Protein AF-0000000077953496 (afdb_homodimer)

pLDDT: mean 89.76, std 16.89, range [23.62, 98.88]

InterPro domains:
  IPR000408 Regulator of chromosome condensation, RCC1 [PR00633] (37-53)
  IPR000408 Regulator of chromosome condensation, RCC1 [PR00633] (70-83)
  IPR000408 Regulator of chromosome condensation, RCC1 [PR00633] (89-105)
  IPR000408 Regulator of chromosome condensation, RCC1 [PR00633] (139-155)
  IPR000408 Regulator of chromosome condensation, RCC1 [PR00633] (178-194)
  IPR000408 Regulator of chromosome condensation, RCC1 [PR00633] (194-208)
  IPR000408 Regulator of chromosome condensation, RCC1 [PR00633] (291-309)
  IPR000408 Regulator of chromosome condensation, RCC1 [PR00633] (348-369)
  IPR000408 Regulator of chromosome condensation, RCC1 [PS00625] (93-104)
  IPR000408 Regulator of chromosome condensation, RCC1 [PS00626] (125-135)
  IPR000408 Regulator of chromosome condensation, RCC1 [PS00626] (288-298)
  IPR000408 Regulator of chromosome condensation, RCC1 [PS50012] (36-86)
  IPR000408 Regulator of chromosome condensation, RCC1 [PS50012] (87-138)
  IPR000408 Regulator of chromosome condensation, RCC1 [PS50012] (139-191)
  IPR000408 Regulator of chromosome condensation, RCC1 [PS50012] (192-247)
  IPR000408 Regulator of chromosome condensation, RCC1 [PS50012] (248-301)
  IPR000408 Regulator of chromosome condensation, RCC1 [PS50012] (302-352)
  IPR000408 Regulator of chromosome condensation, RCC1 [PS50012] (353-406)
  IPR009091 Regulator of chromosome condensation 1/beta-lactamase-inhibitor protein II [G3DSA:2.130.10.30] (21-410)
  IPR009091 Regulator of chromosome condensation 1/beta-lactamase-inhibitor protein II [SSF50985] (25-407)

Organism: NCBI:txid2873325

Secondary structure (DSSP, 8-state):
-----------------------PPP--TTS--S-BEEEEEEE-TTSTTSS-TT--EEEEEEE---SS-EEEEEE-SSEEEEEETTS-EEEEE--TTSTT-S---STTGGGS-EE----SPEEEEEE-SSEEEEEETTS-EEEEE-EEETTEEEESSBBTB-EEEEEE---SS-EEEEEE-SSEEEEEETTS-EEEEE--TTSTTS-S-THHHHTTS-EEPPPTTT--PPEEEEEE-SSEEEEEETTS-EEEEE--TTSTTS-SS-S-EEEEEE-GGG--TT--EEEEEE-SSEEEEEETTS-EEEEE--GGGTTSS-TTPPPEEEEEEPTT--SEEEEEE-SSEEEEEETTS-EEEEE--TTSTTSSSS-S-EEEEEE---GGGTTEEEEEEEE-SSEEEEEEEE----/-----------------------PPP--TTS--S-BEEEEEEE-TTSTTSS-TT--EEEEEEE---SS-EEEEEE-SSEEEEEETTS-EEEEE--TTSTT-S---STTGGGS-EE----SPEEEEEE-SSEEEEEETTS-EEEEE-EEETTEEEESSBBTB-EEEEEE---SS-EEEEEE-SSEEEEEETTS-EEEEE--TTSTTS-S-THHHHTTS-EEPPPTTT--PPEEEEEE-SSEEEEEETTS-EEEEE--TTSTTS-SS-S-EEEEEE-GGG--TT--EEEEEE-SSEEEEEETTS-EEEEE--GGGTTSS-TT---EEEEEEPTT--SEEEEEE-SSEEEEEETTS-EEEEE--TTSTTSSSS-S-EEEEEE---GGGTTEEEEEEEE-SSEEEEEEEE----

Solvent-accessible surface area (backbone atoms only — not comparable to full-atom values): 39536 Å² total; per-residue (Å²): 132,84,78,79,78,77,75,77,71,76,74,70,72,74,73,73,75,72,70,72,72,74,71,67,70,53,75,48,90,83,42,52,78,62,63,23,50,45,29,25,23,6,44,10,80,57,10,34,47,26,69,30,86,83,40,47,58,31,41,38,50,36,80,43,83,64,98,62,47,28,24,44,53,41,26,14,29,46,24,29,42,35,32,29,75,80,20,49,41,31,22,17,10,45,50,93,50,16,34,46,24,51,92,50,86,55,86,64,49,31,9,29,64,42,71,37,86,61,94,60,49,38,47,41,71,33,34,16,44,34,23,29,36,39,31,31,38,66,11,50,42,31,37,20,4,28,21,43,54,100,90,38,74,49,11,34,69,44,73,65,38,61,30,48,41,69,37,74,55,84,63,98,60,48,34,45,46,67,35,33,18,37,25,31,40,39,36,33,30,78,79,13,47,45,28,22,23,32,41,40,91,42,8,34,39,18,57,39,46,52,45,78,51,47,28,25,38,63,41,74,44,68,54,75,72,97,56,91,74,40,37,74,46,72,31,28,15,39,40,23,30,37,34,31,32,72,88,68,48,43,30,33,17,6,48,12,73,42,10,34,62,26,37,88,58,48,63,65,28,23,43,53,35,81,33,60,52,67,63,42,102,83,59,46,77,74,41,60,22,23,15,62,47,27,25,41,35,28,34,75,81,14,46,40,24,19,23,3,41,28,73,54,13,33,42,21,66,37,84,86,42,63,67,29,41,36,72,36,77,30,61,90,56,62,52,36,71,46,67,29,27,17,50,53,27,30,37,37,27,25,74,83,17,49,43,28,23,20,2,48,10,76,44,21,47,45,22,74,67,49,52,59,58,28,26,39,5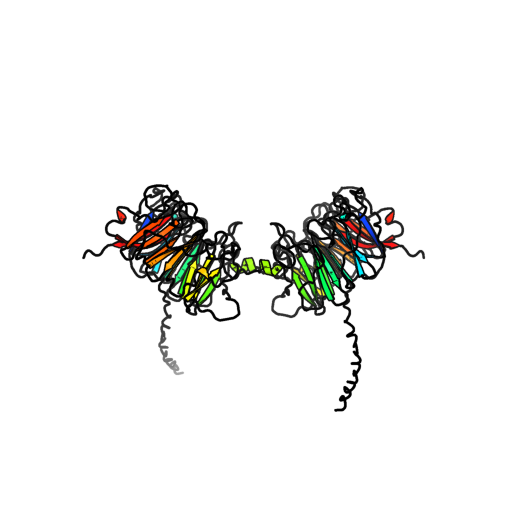9,37,73,47,51,44,77,70,53,60,69,34,28,42,74,49,64,21,28,18,64,38,27,26,29,33,30,28,32,71,55,75,79,121,131,85,78,78,76,73,76,77,74,76,74,71,72,73,73,72,74,70,70,71,73,74,73,68,70,54,73,46,90,84,43,51,78,63,63,24,48,45,30,25,24,5,44,11,80,57,10,33,48,28,68,30,86,86,40,48,58,32,38,37,50,37,79,43,82,62,98,61,48,28,25,44,53,41,27,15,30,48,25,29,42,35,32,29,75,81,20,47,42,32,22,17,11,44,50,93,50,15,34,46,24,49,90,49,85,56,84,64,50,31,9,30,64,41,72,38,88,61,94,62,49,38,48,43,73,34,33,14,44,34,23,29,36,38,31,30,39,65,12,51,44,30,37,21,3,29,22,44,53,101,88,37,73,50,10,36,69,43,71,66,37,62,30,48,41,69,37,73,56,84,61,98,60,47,34,45,46,68,36,32,18,36,24,32,40,40,36,33,29,78,81,14,46,44,30,22,23,31,42,40,89,43,8,35,39,19,56,40,41,47,53,74,52,45,25,24,38,63,40,74,44,67,54,77,72,96,56,92,72,41,37,75,46,72,33,29,14,37,40,23,31,38,35,31,32,73,88,67,47,41,31,34,17,6,49,12,73,42,11,34,62,27,37,89,59,48,62,63,29,24,45,54,34,80,35,63,51,67,63,42,102,83,60,46,76,74,40,59,21,23,15,60,48,26,26,40,35,27,34,74,81,13,46,39,24,18,22,3,41,28,71,53,12,33,43,19,64,37,86,87,42,64,67,28,42,36,73,36,78,28,61,90,56,63,52,35,71,44,65,30,28,18,50,53,27,31,38,36,26,26,73,85,16,49,44,28,21,20,4,49,10,75,44,20,48,44,22,75,66,50,52,60,58,27,28,39,59,36,74,47,53,43,77,70,52,59,69,34,28,44,75,50,64,21,28,17,64,38,26,26,28,33,29,27,32,73,57,76,79,122

Nearest PDB structures (foldseek):
  1i2m-assembly2_D  TM=5.003E-01  e=2.440E-59  Homo sapiens
  8ux1-assembly1_L  TM=5.093E-01  e=4.685E-59  Homo sapiens
  5tbk-assembly2_I  TM=5.019E-01  e=4.351E-58  Homo sapiens
  5t94-assembly1_A  TM=4.593E-01  e=5.483E-31  Saccharomyces cerevisiae S288C
  8gqe-assembly1_B  TM=4.299E-01  e=1.008E-25  Arabidopsis thaliana

Structure (mmCIF, N/CA/C/O backbone):
data_AF-0000000077953496-model_v1
#
loop_
_entity.id
_entity.type
_entity.pdbx_description
1 polymer 'Regulator of chromosome condensation 1'
#
loop_
_atom_site.group_PDB
_atom_site.id
_atom_site.type_symbol
_atom_site.label_atom_id
_atom_site.label_alt_id
_atom_site.label_comp_id
_atom_site.label_asym_id
_atom_site.label_entity_id
_atom_site.label_seq_id
_atom_site.pdbx_PDB_ins_code
_atom_site.Cartn_x
_atom_site.Cartn_y
_atom_site.Cartn_z
_atom_site.occupancy
_atom_site.B_iso_or_equiv
_atom_site.auth_seq_id
_atom_site.auth_comp_id
_atom_site.auth_asym_id
_atom_site.auth_atom_id
_atom_site.pdbx_PDB_model_num
ATOM 1 N N . MET A 1 1 ? 75.688 -25.453 26.453 1 28.84 1 MET A N 1
ATOM 2 C CA . MET A 1 1 ? 74.312 -25.469 26.969 1 28.84 1 MET A CA 1
ATOM 3 C C . MET A 1 1 ? 73.375 -26.219 26.031 1 28.84 1 MET A C 1
ATOM 5 O O . MET A 1 1 ? 73.375 -25.984 24.828 1 28.84 1 MET A O 1
ATOM 9 N N . PRO A 1 2 ? 72.938 -27.406 26.344 1 29.31 2 PRO A N 1
ATOM 10 C CA . PRO A 1 2 ? 72.25 -28.422 25.516 1 29.31 2 PRO A CA 1
ATOM 11 C C . PRO A 1 2 ? 70.875 -27.969 25.047 1 29.31 2 PRO A C 1
ATOM 13 O O . PRO A 1 2 ? 70.25 -27.141 25.688 1 29.31 2 PRO A O 1
ATOM 16 N N . GLY A 1 3 ? 70.688 -27.906 23.719 1 27.59 3 GLY A N 1
ATOM 17 C CA . GLY A 1 3 ? 69.562 -27.453 22.922 1 27.59 3 GLY A CA 1
ATOM 18 C C . GLY A 1 3 ? 68.312 -28.234 23.188 1 27.59 3 GLY A C 1
ATOM 19 O O . GLY A 1 3 ? 68.312 -29.469 23.156 1 27.59 3 GLY A O 1
ATOM 20 N N . LYS A 1 4 ? 67.438 -27.75 24.188 1 29.28 4 LYS A N 1
ATOM 21 C CA . LYS A 1 4 ? 66.25 -28.406 24.703 1 29.28 4 LYS A CA 1
ATOM 22 C C . LYS A 1 4 ? 65.375 -28.891 23.562 1 29.28 4 LYS A C 1
ATOM 24 O O . LYS A 1 4 ? 64.938 -28.094 22.719 1 29.28 4 LYS A O 1
ATOM 29 N N . LYS A 1 5 ? 65.5 -30.156 23.234 1 23.62 5 LYS A N 1
ATOM 30 C CA . LYS A 1 5 ? 64.688 -30.828 22.203 1 23.62 5 LYS A CA 1
ATOM 31 C C . LYS A 1 5 ? 63.219 -30.594 22.406 1 23.62 5 LYS A C 1
ATOM 33 O O . LYS A 1 5 ? 62.688 -30.781 23.516 1 23.62 5 LYS A O 1
ATOM 38 N N . ALA A 1 6 ? 62.625 -29.875 21.469 1 28.14 6 ALA A N 1
ATOM 39 C CA . ALA A 1 6 ? 61.25 -29.438 21.297 1 28.14 6 ALA A CA 1
ATOM 40 C C . ALA A 1 6 ? 60.281 -30.625 21.344 1 28.14 6 ALA A C 1
ATOM 42 O O . ALA A 1 6 ? 60.5 -31.625 20.672 1 28.14 6 ALA A O 1
ATOM 43 N N . ALA A 1 7 ? 59.688 -30.828 22.469 1 28.91 7 ALA A N 1
ATOM 44 C CA . ALA A 1 7 ? 58.656 -31.844 22.75 1 28.91 7 ALA A CA 1
ATOM 45 C C . ALA A 1 7 ? 57.688 -31.984 21.594 1 28.91 7 ALA A C 1
ATOM 47 O O . ALA A 1 7 ? 57.156 -31 21.094 1 28.91 7 ALA A O 1
ATOM 48 N N . LYS A 1 8 ? 57.875 -32.969 20.844 1 26.19 8 LYS A N 1
ATOM 49 C CA . LYS A 1 8 ? 57.031 -33.375 19.734 1 26.19 8 LYS A CA 1
ATOM 50 C C . LYS A 1 8 ? 55.562 -33.406 20.156 1 26.19 8 LYS A C 1
ATOM 52 O O . LYS A 1 8 ? 55.188 -34.156 21.062 1 26.19 8 LYS A O 1
ATOM 57 N N . ARG A 1 9 ? 54.969 -32.25 20.125 1 30.08 9 ARG A N 1
ATOM 58 C CA . ARG A 1 9 ? 53.531 -32.156 20.359 1 30.08 9 ARG A CA 1
ATOM 59 C C . ARG A 1 9 ? 52.781 -33.219 19.562 1 30.08 9 ARG A C 1
ATOM 61 O O . ARG A 1 9 ? 52.938 -33.344 18.344 1 30.08 9 ARG A O 1
ATOM 68 N N . HIS A 1 10 ? 52.594 -34.438 20.156 1 26.88 10 HIS A N 1
ATOM 69 C CA . HIS A 1 10 ? 51.656 -35.406 19.578 1 26.88 10 HIS A CA 1
ATOM 70 C C . HIS A 1 10 ? 50.406 -34.75 19.031 1 26.88 10 HIS A C 1
ATOM 72 O O . HIS A 1 10 ? 49.781 -33.938 19.719 1 26.88 10 HIS A O 1
ATOM 78 N N . THR A 1 11 ? 50.5 -34.406 17.766 1 29.47 11 THR A N 1
ATOM 79 C CA . THR A 1 11 ? 49.344 -34.062 16.938 1 29.47 11 THR A CA 1
ATOM 80 C C . THR A 1 11 ? 48.188 -35.031 17.156 1 29.47 11 THR A C 1
ATOM 82 O O . THR A 1 11 ? 48.312 -36.25 16.875 1 29.47 11 THR A O 1
ATOM 85 N N . ILE A 1 12 ? 47.625 -35 18.375 1 33.78 12 ILE A N 1
ATOM 86 C CA . ILE A 1 12 ? 46.344 -35.719 18.453 1 33.78 12 ILE A CA 1
ATOM 87 C C . ILE A 1 12 ? 45.531 -35.469 17.188 1 33.78 12 ILE A C 1
ATOM 89 O O . ILE A 1 12 ? 45.281 -34.312 16.844 1 33.78 12 ILE A O 1
ATOM 93 N N . GLU A 1 13 ? 45.719 -36.281 16.234 1 27.34 13 GLU A N 1
ATOM 94 C CA . GLU A 1 13 ? 44.812 -36.312 15.094 1 27.34 13 GLU A CA 1
ATOM 95 C C . GLU A 1 13 ? 43.344 -36.25 15.562 1 27.34 13 GLU A C 1
ATOM 97 O O . GLU A 1 13 ? 42.875 -37.125 16.297 1 27.34 13 GLU A O 1
ATOM 102 N N . ALA A 1 14 ? 42.875 -35.031 15.906 1 34.41 14 ALA A N 1
ATOM 103 C CA . ALA A 1 14 ? 41.438 -34.875 16.031 1 34.41 14 ALA A CA 1
ATOM 104 C C . ALA A 1 14 ? 40.719 -35.688 14.977 1 34.41 14 ALA A C 1
ATOM 106 O O . ALA A 1 14 ? 40.906 -35.469 13.773 1 34.41 14 ALA A O 1
ATOM 107 N N . THR A 1 15 ? 40.562 -36.969 15.242 1 30.69 15 THR A N 1
ATOM 108 C CA . THR A 1 15 ? 39.594 -37.688 14.43 1 30.69 15 THR A CA 1
ATOM 109 C C . THR A 1 15 ? 38.344 -36.875 14.227 1 30.69 15 THR A C 1
ATOM 111 O O . THR A 1 15 ? 37.688 -36.5 15.203 1 30.69 15 THR A O 1
ATOM 114 N N . GLU A 1 16 ? 38.344 -36 13.266 1 32.94 16 GLU A N 1
ATOM 115 C CA . GLU A 1 16 ? 37.156 -35.344 12.773 1 32.94 16 GLU A CA 1
ATOM 116 C C . GLU A 1 16 ? 36 -36.312 12.609 1 32.94 16 GLU A C 1
ATOM 118 O O . GLU A 1 16 ? 36.062 -37.188 11.742 1 32.94 16 GLU A O 1
ATOM 123 N N . ASP A 1 17 ? 35.562 -36.969 13.625 1 34.75 17 ASP A N 1
ATOM 124 C CA . ASP A 1 17 ? 34.25 -37.594 13.531 1 34.75 17 ASP A CA 1
ATOM 125 C C . ASP A 1 17 ? 33.25 -36.719 12.758 1 34.75 17 ASP A C 1
ATOM 127 O O . ASP A 1 17 ? 32.844 -35.656 13.25 1 34.75 17 ASP A O 1
ATOM 131 N N . SER A 1 18 ? 33.531 -36.531 11.492 1 34.91 18 SER A N 1
ATOM 132 C CA . SER A 1 18 ? 32.531 -36 10.555 1 34.91 18 SER A CA 1
ATOM 133 C C . SER A 1 18 ? 31.172 -36.594 10.781 1 34.91 18 SER A C 1
ATOM 135 O O . SER A 1 18 ? 30.922 -37.75 10.391 1 34.91 18 SER A O 1
ATOM 137 N N . THR A 1 19 ? 30.656 -36.75 11.953 1 36.81 19 THR A N 1
ATOM 138 C CA . THR A 1 19 ? 29.234 -37.062 12.055 1 36.81 19 THR A CA 1
ATOM 139 C C . THR A 1 19 ? 28.453 -36.375 10.93 1 36.81 19 THR A C 1
ATOM 141 O O . THR A 1 19 ? 28.406 -35.156 10.859 1 36.81 19 THR A O 1
ATOM 144 N N . ASP A 1 20 ? 28.562 -36.938 9.812 1 38.41 20 ASP A N 1
ATOM 145 C CA . ASP A 1 20 ? 27.656 -36.594 8.719 1 38.41 20 ASP A CA 1
ATOM 146 C C . ASP A 1 20 ? 26.234 -36.344 9.234 1 38.41 20 ASP A C 1
ATOM 148 O O . ASP A 1 20 ? 25.562 -37.281 9.688 1 38.41 20 ASP A O 1
ATOM 152 N N . VAL A 1 21 ? 25.875 -35.406 9.992 1 41.75 21 VAL A N 1
ATOM 153 C CA . VAL A 1 21 ? 24.5 -35 10.273 1 41.75 21 VAL A CA 1
ATOM 154 C C . VAL A 1 21 ? 23.656 -35.156 9.023 1 41.75 21 VAL A C 1
ATOM 156 O O . VAL A 1 21 ? 23.859 -34.5 8.008 1 41.75 21 VAL A O 1
ATOM 159 N N . LYS A 1 22 ? 23.297 -36.438 8.688 1 40.97 22 LYS A N 1
ATOM 160 C CA . LYS A 1 22 ? 22.359 -36.75 7.617 1 40.97 22 LYS A CA 1
ATOM 161 C C . LYS A 1 22 ? 21.297 -35.688 7.48 1 40.97 22 LYS A C 1
ATOM 163 O O . LYS A 1 22 ? 20.453 -35.531 8.367 1 40.97 22 LYS A O 1
ATOM 168 N N . LYS A 1 23 ? 21.562 -34.719 6.863 1 58.62 23 LYS A N 1
ATOM 169 C CA . LYS A 1 23 ? 20.625 -33.656 6.527 1 58.62 23 LYS A CA 1
ATOM 170 C C . LYS A 1 23 ? 19.281 -34.25 6.078 1 58.62 23 LYS A C 1
ATOM 172 O O . LYS A 1 23 ? 19.234 -35 5.117 1 58.62 23 LYS A O 1
ATOM 177 N N . LEU A 1 24 ? 18.266 -34.312 6.988 1 75.12 24 LEU A N 1
ATOM 178 C CA . LEU A 1 24 ? 16.922 -34.812 6.762 1 75.12 24 LEU A CA 1
ATOM 179 C C . LEU A 1 24 ? 16.312 -34.219 5.496 1 75.12 24 LEU A C 1
ATOM 181 O O . LEU A 1 24 ? 16.266 -33 5.352 1 75.12 24 LEU A O 1
ATOM 185 N N . LYS A 1 25 ? 15.992 -35.219 4.488 1 90.38 25 LYS A N 1
ATOM 186 C CA . LYS A 1 25 ? 15.422 -34.812 3.195 1 90.38 25 LYS A CA 1
ATOM 187 C C . LYS A 1 25 ? 13.93 -34.531 3.312 1 90.38 25 LYS A C 1
ATOM 189 O O . LYS A 1 25 ? 13.219 -35.219 4.055 1 90.38 25 LYS A O 1
ATOM 194 N N . VAL A 1 26 ? 13.523 -33.469 2.695 1 93.5 26 VAL A N 1
ATOM 195 C CA . VAL A 1 26 ? 12.102 -33.125 2.691 1 93.5 26 VAL A CA 1
ATOM 196 C C . VAL A 1 26 ? 11.406 -33.875 1.564 1 93.5 26 VAL A C 1
ATOM 198 O O . VAL A 1 26 ? 12.039 -34.281 0.585 1 93.5 26 VAL A O 1
ATOM 201 N N . SER A 1 27 ? 10.125 -34.125 1.756 1 94.94 27 SER A N 1
ATOM 202 C CA . SER A 1 27 ? 9.328 -34.844 0.753 1 94.94 27 SER A CA 1
ATOM 203 C C . SER A 1 27 ? 7.918 -34.281 0.663 1 94.94 27 SER A C 1
ATOM 205 O O . SER A 1 27 ? 7.363 -33.812 1.664 1 94.94 27 SER A O 1
ATOM 207 N N . HIS A 1 28 ? 7.406 -34.25 -0.449 1 94.88 28 HIS A N 1
ATOM 208 C CA . HIS A 1 28 ? 6.047 -33.812 -0.776 1 94.88 28 HIS A CA 1
ATOM 209 C C . HIS A 1 28 ? 5.578 -34.469 -2.084 1 94.88 28 HIS A C 1
ATOM 211 O O . HIS A 1 28 ? 6.391 -34.719 -2.973 1 94.88 28 HIS A O 1
ATOM 217 N N . SER A 1 29 ?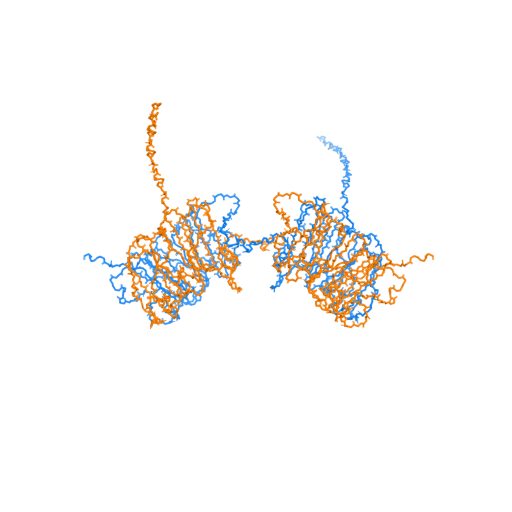 4.312 -34.656 -2.242 1 94.19 29 SER A N 1
ATOM 218 C CA . SER A 1 29 ? 3.775 -35.312 -3.426 1 94.19 29 SER A CA 1
ATOM 219 C C . SER A 1 29 ? 3.994 -34.5 -4.68 1 94.19 29 SER A C 1
ATOM 221 O O . SER A 1 29 ? 3.943 -35 -5.797 1 94.19 29 SER A O 1
ATOM 223 N N . SER A 1 30 ? 4.25 -33.188 -4.52 1 94.12 30 SER A N 1
ATOM 224 C CA . SER A 1 30 ? 4.43 -32.312 -5.656 1 94.12 30 SER A CA 1
ATOM 225 C C . SER A 1 30 ? 5.84 -32.406 -6.23 1 94.12 30 SER A C 1
ATOM 227 O O . SER A 1 30 ? 6.137 -31.844 -7.277 1 94.12 30 SER A O 1
ATOM 229 N N . HIS A 1 31 ? 6.707 -33.188 -5.59 1 95.5 31 HIS A N 1
ATOM 230 C CA . HIS A 1 31 ? 8.062 -33.344 -6.105 1 95.5 31 HIS A CA 1
ATOM 231 C C . HIS A 1 31 ? 8.086 -34.344 -7.262 1 95.5 31 HIS A C 1
ATOM 233 O O . HIS A 1 31 ? 7.652 -35.5 -7.113 1 95.5 31 HIS A O 1
ATOM 239 N N . GLY A 1 32 ? 8.562 -33.875 -8.375 1 92.5 32 GLY A N 1
ATOM 240 C CA . GLY A 1 32 ? 8.609 -34.75 -9.547 1 92.5 32 GLY A CA 1
ATOM 241 C C . GLY A 1 32 ? 9.547 -35.938 -9.375 1 92.5 32 GLY A C 1
ATOM 242 O O . GLY A 1 32 ? 10.664 -35.781 -8.875 1 92.5 32 GLY A O 1
ATOM 243 N N . GLN A 1 33 ? 9.047 -37.094 -9.805 1 90.12 33 GLN A N 1
ATOM 244 C CA . GLN A 1 33 ? 9.852 -38.312 -9.648 1 90.12 33 GLN A CA 1
ATOM 245 C C . GLN A 1 33 ? 10.07 -39 -10.992 1 90.12 33 GLN A C 1
ATOM 247 O O . GLN A 1 33 ? 11.133 -39.594 -11.234 1 90.12 33 GLN A O 1
ATOM 252 N N . GLU A 1 34 ? 9.148 -38.906 -11.859 1 93.94 34 GLU A N 1
ATOM 253 C CA . GLU A 1 34 ? 9.227 -39.594 -13.133 1 93.94 34 GLU A CA 1
ATOM 254 C C . GLU A 1 34 ? 10 -38.812 -14.172 1 93.94 34 GLU A C 1
ATOM 256 O O . GLU A 1 34 ? 9.688 -37.656 -14.43 1 93.94 34 GLU A O 1
ATOM 261 N N . LYS A 1 35 ? 10.875 -39.5 -14.719 1 94.81 35 LYS A N 1
ATOM 262 C CA . LYS A 1 35 ? 11.727 -38.875 -15.727 1 94.81 35 LYS A CA 1
ATOM 263 C C . LYS A 1 35 ? 11.031 -38.812 -17.078 1 94.81 35 LYS A C 1
ATOM 265 O O . LYS A 1 35 ? 10.336 -39.781 -17.453 1 94.81 35 LYS A O 1
ATOM 270 N N . GLY A 1 36 ? 11.195 -37.75 -17.781 1 97.19 36 GLY A N 1
ATOM 271 C CA . GLY A 1 36 ? 10.664 -37.594 -19.125 1 97.19 36 GLY A CA 1
ATOM 272 C C . GLY A 1 36 ? 11.422 -36.594 -19.953 1 97.19 36 GLY A C 1
ATOM 273 O O . GLY A 1 36 ? 12.562 -36.219 -19.625 1 97.19 36 GLY A O 1
ATOM 274 N N . VAL A 1 37 ? 10.844 -36.312 -21.109 1 97.81 37 VAL A N 1
ATOM 275 C CA . VAL A 1 37 ? 11.383 -35.281 -21.984 1 97.81 37 VAL A CA 1
ATOM 276 C C . VAL A 1 37 ? 10.391 -34.125 -22.109 1 97.81 37 VAL A C 1
ATOM 278 O O . VAL A 1 37 ? 9.219 -34.281 -21.766 1 97.81 37 VAL A O 1
ATOM 281 N N . VAL A 1 38 ? 10.898 -33 -22.562 1 98.5 38 VAL A N 1
ATOM 282 C CA . VAL A 1 38 ? 10.117 -31.75 -22.516 1 98.5 38 VAL A CA 1
ATOM 283 C C . VAL A 1 38 ? 9.625 -31.406 -23.922 1 98.5 38 VAL A C 1
ATOM 285 O O . VAL A 1 38 ? 10.398 -31.438 -24.891 1 98.5 38 VAL A O 1
ATOM 288 N N . LEU A 1 39 ? 8.328 -31.125 -24.047 1 98.69 39 LEU A N 1
ATOM 289 C CA . LEU A 1 39 ? 7.73 -30.562 -25.25 1 98.69 39 LEU A CA 1
ATOM 290 C C . LEU A 1 39 ? 7.215 -29.156 -25 1 98.69 39 LEU A C 1
ATOM 292 O O . LEU A 1 39 ? 6.742 -28.844 -23.906 1 98.69 39 LEU A O 1
ATOM 296 N N . VAL A 1 40 ? 7.27 -28.328 -26.047 1 98.56 40 VAL A N 1
ATOM 297 C CA . VAL A 1 40 ? 6.836 -26.938 -25.906 1 98.56 40 VAL A CA 1
ATOM 298 C C . VAL A 1 40 ? 5.996 -26.531 -27.109 1 98.56 40 VAL A C 1
ATOM 300 O O . VAL A 1 40 ? 6.148 -27.094 -28.203 1 98.56 40 VAL A O 1
ATOM 303 N N . LEU A 1 41 ? 5.098 -25.641 -26.906 1 98.44 41 LEU A N 1
ATOM 304 C CA . LEU A 1 41 ? 4.32 -25.016 -27.984 1 98.44 41 LEU A CA 1
ATOM 305 C C . LEU A 1 41 ? 3.879 -23.609 -27.594 1 98.44 41 LEU A C 1
ATOM 307 O O . LEU A 1 41 ? 3.975 -23.234 -26.422 1 98.44 41 LEU A O 1
ATOM 311 N N . GLY A 1 42 ? 3.377 -22.859 -28.594 1 97.88 42 GLY A N 1
ATOM 312 C CA . GLY A 1 42 ? 2.959 -21.484 -28.391 1 97.88 42 GLY A CA 1
ATOM 313 C C . GLY A 1 42 ? 3.912 -20.469 -29 1 97.88 42 GLY A C 1
ATOM 314 O O . GLY A 1 42 ? 4.535 -20.734 -30.031 1 97.88 42 GLY A O 1
ATOM 315 N N . GLN A 1 43 ? 3.936 -19.266 -28.344 1 96.81 43 GLN A N 1
ATOM 316 C CA . GLN A 1 43 ? 4.816 -18.203 -28.812 1 96.81 43 GLN A CA 1
ATOM 317 C C . GLN A 1 43 ? 6.262 -18.453 -28.391 1 96.81 43 GLN A C 1
ATOM 319 O O . GLN A 1 43 ? 6.508 -19 -27.312 1 96.81 43 GLN A O 1
ATOM 324 N N . GLY A 1 44 ? 7.207 -18.078 -29.172 1 96.12 44 GLY A N 1
ATOM 325 C CA . GLY A 1 44 ? 8.617 -18.312 -28.891 1 96.12 44 GLY A CA 1
ATOM 326 C C . GLY A 1 44 ? 9.492 -17.109 -29.219 1 96.12 44 GLY A C 1
ATOM 327 O O . GLY A 1 44 ? 10.711 -17.25 -29.359 1 96.12 44 GLY A O 1
ATOM 328 N N . ASP A 1 45 ? 8.914 -15.906 -29.359 1 94.56 45 ASP A N 1
ATOM 329 C CA . ASP A 1 45 ? 9.578 -14.734 -29.922 1 94.56 45 ASP A CA 1
ATOM 330 C C . ASP A 1 45 ? 10.641 -14.195 -28.953 1 94.56 45 ASP A C 1
ATOM 332 O O . ASP A 1 45 ? 11.516 -13.43 -29.359 1 94.56 45 ASP A O 1
ATOM 336 N N . VAL A 1 46 ? 10.625 -14.617 -27.719 1 94.94 46 VAL A N 1
ATOM 337 C CA . VAL A 1 46 ? 11.648 -14.164 -26.797 1 94.94 46 VAL A CA 1
ATOM 338 C C . VAL A 1 46 ? 12.438 -15.359 -26.266 1 94.94 46 VAL A C 1
ATOM 340 O O . VAL A 1 46 ? 13.062 -15.273 -25.203 1 94.94 46 VAL A O 1
ATOM 343 N N . GLY A 1 47 ? 12.312 -16.562 -26.938 1 96.81 47 GLY A N 1
ATOM 344 C CA . GLY A 1 47 ? 13.117 -17.734 -26.625 1 96.81 47 GLY A CA 1
ATOM 345 C C . GLY A 1 47 ? 12.453 -18.672 -25.625 1 96.81 47 GLY A C 1
ATOM 346 O O . GLY A 1 47 ? 13.062 -19.625 -25.156 1 96.81 47 GLY A O 1
ATOM 347 N N . GLN A 1 48 ? 11.234 -18.406 -25.266 1 97.19 48 GLN A N 1
ATOM 348 C CA . GLN A 1 48 ? 10.578 -19.141 -24.172 1 97.19 48 GLN A CA 1
ATOM 349 C C . GLN A 1 48 ? 10.297 -20.578 -24.578 1 97.19 48 GLN A C 1
ATOM 351 O O . GLN A 1 48 ? 9.961 -21.406 -23.719 1 97.19 48 GLN A O 1
ATOM 356 N N . LEU A 1 49 ? 10.531 -20.984 -25.812 1 98.19 49 LEU A N 1
ATOM 357 C CA . LEU A 1 49 ? 10.328 -22.359 -26.25 1 98.19 49 LEU A CA 1
ATOM 358 C C . LEU A 1 49 ? 11.625 -23.156 -26.188 1 98.19 49 LEU A C 1
ATOM 360 O O . LEU A 1 49 ? 11.609 -24.391 -26.25 1 98.19 49 LEU A O 1
ATOM 364 N N . GLY A 1 50 ? 12.734 -22.531 -26.109 1 98.38 50 GLY A N 1
ATOM 365 C CA . GLY A 1 50 ? 14.016 -23.203 -26.016 1 98.38 50 GLY A CA 1
ATOM 366 C C . GLY A 1 50 ? 14.422 -23.906 -27.297 1 98.38 50 GLY A C 1
ATOM 367 O O . GLY A 1 50 ? 15.156 -24.891 -27.266 1 98.38 50 GLY A O 1
ATOM 368 N N . LEU A 1 51 ? 13.898 -23.438 -28.422 1 98 51 LEU A N 1
ATOM 369 C CA . LEU A 1 51 ? 14.125 -24.109 -29.703 1 98 51 LEU A CA 1
ATOM 370 C C . LEU A 1 51 ? 15.07 -23.297 -30.578 1 98 51 LEU A C 1
ATOM 372 O O . LEU A 1 51 ? 15.18 -23.562 -31.781 1 98 51 LEU A O 1
ATOM 376 N N . GLY A 1 52 ? 15.672 -22.297 -30.031 1 96.25 52 GLY A N 1
ATOM 377 C CA . GLY A 1 52 ? 16.625 -21.5 -30.766 1 96.25 52 GLY A CA 1
ATOM 378 C C . GLY A 1 52 ? 16.031 -20.203 -31.297 1 96.25 52 GLY A C 1
ATOM 379 O O . GLY A 1 52 ? 14.852 -19.922 -31.094 1 96.25 52 GLY A O 1
ATOM 380 N N . GLU A 1 53 ? 16.844 -19.422 -31.969 1 93.81 53 GLU A N 1
ATOM 381 C CA . GLU A 1 53 ? 16.531 -18.062 -32.375 1 93.81 53 GLU A CA 1
ATOM 382 C C . GLU A 1 53 ? 15.578 -18.078 -33.594 1 93.81 53 GLU A C 1
ATOM 384 O O . GLU A 1 53 ? 14.867 -17.094 -33.812 1 93.81 53 GLU A O 1
ATOM 389 N N . ASN A 1 54 ? 15.508 -19.172 -34.25 1 93.75 54 ASN A N 1
ATOM 390 C CA . ASN A 1 54 ? 14.797 -19.172 -35.531 1 93.75 54 ASN A CA 1
ATOM 391 C C . ASN A 1 54 ? 13.375 -19.703 -35.375 1 93.75 54 ASN A C 1
ATOM 393 O O . ASN A 1 54 ? 12.617 -19.75 -36.344 1 93.75 54 ASN A O 1
ATOM 397 N N . VAL A 1 55 ? 12.977 -20.156 -34.219 1 95.94 55 VAL A N 1
ATOM 398 C CA . VAL A 1 55 ? 11.633 -20.703 -34 1 95.94 55 VAL A CA 1
ATOM 399 C C . VAL A 1 55 ? 10.828 -19.719 -33.156 1 95.94 55 VAL A C 1
ATOM 401 O O . VAL A 1 55 ? 10.953 -19.719 -31.922 1 95.94 55 VAL A O 1
ATOM 404 N N . LEU A 1 56 ? 9.961 -18.984 -33.75 1 94.94 56 LEU A N 1
ATOM 405 C CA . LEU A 1 56 ? 9.281 -17.891 -33.094 1 94.94 56 LEU A CA 1
ATOM 406 C C . LEU A 1 56 ? 7.898 -18.312 -32.594 1 94.94 56 LEU A C 1
ATOM 408 O O . LEU A 1 56 ? 7.246 -17.594 -31.844 1 94.94 56 LEU A O 1
ATOM 412 N N . GLU A 1 57 ? 7.438 -19.422 -33.031 1 96.56 57 GLU A N 1
ATOM 413 C CA . GLU A 1 57 ? 6.176 -19.984 -32.594 1 96.56 57 GLU A CA 1
ATOM 414 C C . GLU A 1 57 ? 6.066 -21.469 -32.938 1 96.56 57 GLU A C 1
ATOM 416 O O . GLU A 1 57 ? 6.746 -21.938 -33.844 1 96.56 57 GLU A O 1
ATOM 421 N N . ARG A 1 58 ? 5.301 -22.219 -32.25 1 97 58 ARG A N 1
ATOM 422 C CA . ARG A 1 58 ? 4.941 -23.609 -32.531 1 97 58 ARG A CA 1
ATOM 423 C C . ARG A 1 58 ? 3.465 -23.859 -32.25 1 97 58 ARG A C 1
ATOM 425 O O . ARG A 1 58 ? 2.984 -23.578 -31.156 1 97 58 ARG A O 1
ATOM 432 N N . LYS A 1 59 ? 2.76 -24.391 -33.156 1 95.62 59 LYS A N 1
ATOM 433 C CA . LYS A 1 59 ? 1.33 -24.625 -33 1 95.62 59 LYS A CA 1
ATOM 434 C C . LYS A 1 59 ? 1.076 -26.016 -32.406 1 95.62 59 LYS A C 1
ATOM 436 O O . LYS A 1 59 ? -0.027 -26.297 -31.922 1 95.62 59 LYS A O 1
ATOM 441 N N . LYS A 1 60 ? 2.092 -26.922 -32.531 1 96.88 60 LYS A N 1
ATOM 442 C CA . LYS A 1 60 ? 2.053 -28.266 -31.953 1 96.88 60 LYS A CA 1
ATOM 443 C C . LYS A 1 60 ? 3.27 -28.531 -31.078 1 96.88 60 LYS A C 1
ATOM 445 O O . LYS A 1 60 ? 4.309 -27.875 -31.234 1 96.88 60 LYS A O 1
ATOM 450 N N . PRO A 1 61 ? 3.1 -29.5 -30.172 1 97.12 61 PRO A N 1
ATOM 451 C CA . PRO A 1 61 ? 4.215 -29.75 -29.25 1 97.12 61 PRO A CA 1
ATOM 452 C C . PRO A 1 61 ? 5.504 -30.125 -29.984 1 97.12 61 PRO A C 1
ATOM 454 O O . PRO A 1 61 ? 5.488 -30.953 -30.891 1 97.12 61 PRO A O 1
ATOM 457 N N . ALA A 1 62 ? 6.543 -29.453 -29.578 1 98.19 62 ALA A N 1
ATOM 458 C CA . ALA A 1 62 ? 7.875 -29.688 -30.141 1 98.19 62 ALA A CA 1
ATOM 459 C C . ALA A 1 62 ? 8.859 -30.094 -29.047 1 98.19 62 ALA A C 1
ATOM 461 O O . ALA A 1 62 ? 8.805 -29.578 -27.922 1 98.19 62 ALA A O 1
ATOM 462 N N . LEU A 1 63 ? 9.781 -30.938 -29.406 1 98.06 63 LEU A N 1
ATOM 463 C CA . LEU A 1 63 ? 10.742 -31.5 -28.469 1 98.06 63 LEU A CA 1
ATOM 464 C C . LEU A 1 63 ? 11.852 -30.5 -28.172 1 98.06 63 LEU A C 1
ATOM 466 O O . LEU A 1 63 ? 12.414 -29.891 -29.094 1 98.06 63 LEU A O 1
ATOM 470 N N . VAL A 1 64 ? 12.172 -30.281 -26.953 1 98.5 64 VAL A N 1
ATOM 471 C CA . VAL A 1 64 ? 13.305 -29.484 -26.516 1 98.5 64 VAL A CA 1
ATOM 472 C C . VAL A 1 64 ? 14.5 -30.391 -26.234 1 98.5 64 VAL A C 1
ATOM 474 O O . VAL A 1 64 ? 14.375 -31.406 -25.547 1 98.5 64 VAL A O 1
ATOM 477 N N . THR A 1 65 ? 15.633 -30 -26.688 1 97.88 65 THR A N 1
ATOM 478 C CA . THR A 1 65 ? 16.844 -30.781 -26.453 1 97.88 65 THR A CA 1
ATOM 479 C C . THR A 1 65 ? 17.469 -30.422 -25.094 1 97.88 65 THR A C 1
ATOM 481 O O . THR A 1 65 ? 17.891 -29.297 -24.891 1 97.88 65 THR A O 1
ATOM 484 N N . LEU A 1 66 ? 17.484 -31.391 -24.219 1 97.88 66 LEU A N 1
ATOM 485 C CA . LEU A 1 66 ? 18.078 -31.234 -22.891 1 97.88 66 LEU A CA 1
ATOM 486 C C . LEU A 1 66 ? 19.109 -32.344 -22.625 1 97.88 66 LEU A C 1
ATOM 488 O O . LEU A 1 66 ? 19 -33.438 -23.156 1 97.88 66 LEU A O 1
ATOM 492 N N . PRO A 1 67 ? 20.141 -32.031 -21.844 1 96.56 67 PRO A N 1
ATOM 493 C CA . PRO A 1 67 ? 21.266 -32.938 -21.672 1 96.56 67 PRO A CA 1
ATOM 494 C C . PRO A 1 67 ? 20.906 -34.156 -20.828 1 96.56 67 PRO A C 1
ATOM 496 O O . PRO A 1 67 ? 21.656 -35.156 -20.797 1 96.56 67 PRO A O 1
ATOM 499 N N . GLU A 1 68 ? 19.875 -34.125 -20.094 1 96.25 68 GLU A N 1
ATOM 500 C CA . GLU A 1 68 ? 19.469 -35.25 -19.25 1 96.25 68 GLU A CA 1
ATOM 501 C C . GLU A 1 68 ? 17.953 -35.281 -19.062 1 96.25 68 GLU A C 1
ATOM 503 O O . GLU A 1 68 ? 17.25 -34.375 -19.531 1 96.25 68 GLU A O 1
ATOM 508 N N . GLY A 1 69 ? 17.469 -36.344 -18.438 1 97.38 69 GLY A N 1
ATOM 509 C CA . GLY A 1 69 ? 16.047 -36.5 -18.203 1 97.38 69 GLY A CA 1
ATOM 510 C C . GLY A 1 69 ? 15.492 -35.438 -17.25 1 97.38 69 GLY A C 1
ATOM 511 O O . GLY A 1 69 ? 16.172 -35 -16.328 1 97.38 69 GLY A O 1
ATOM 512 N N . ILE A 1 70 ? 14.297 -35.094 -17.531 1 98.38 70 ILE A N 1
ATOM 513 C CA . ILE A 1 70 ? 13.656 -34.031 -16.781 1 98.38 70 ILE A CA 1
ATOM 514 C C . ILE A 1 70 ? 12.531 -34.594 -15.914 1 98.38 70 ILE A C 1
ATOM 516 O O . ILE A 1 70 ? 11.781 -35.469 -16.359 1 98.38 70 ILE A O 1
ATOM 520 N N . VAL A 1 71 ? 12.406 -34.062 -14.672 1 98.31 71 VAL A N 1
ATOM 521 C CA . VAL A 1 71 ? 11.383 -34.594 -13.773 1 98.31 71 VAL A CA 1
ATOM 522 C C . VAL A 1 71 ? 10.312 -33.531 -13.523 1 98.31 71 VAL A C 1
ATOM 524 O O . VAL A 1 71 ? 9.227 -33.812 -13.023 1 98.31 71 VAL A O 1
ATOM 527 N N . GLN A 1 72 ? 10.633 -32.281 -13.812 1 98.56 72 GLN A N 1
ATOM 528 C CA . GLN A 1 72 ? 9.656 -31.203 -13.742 1 98.56 72 GLN A CA 1
ATOM 529 C C . GLN A 1 72 ? 9.93 -30.156 -14.82 1 98.56 72 GLN A C 1
ATOM 531 O O . GLN A 1 72 ? 11.086 -29.812 -15.086 1 98.56 72 GLN A O 1
ATOM 536 N N . ALA A 1 73 ? 8.898 -29.625 -15.398 1 98.56 73 ALA A N 1
ATOM 537 C CA . ALA A 1 73 ? 8.969 -28.531 -16.375 1 98.56 73 ALA A CA 1
ATOM 538 C C . ALA A 1 73 ? 7.863 -27.5 -16.125 1 98.56 73 ALA A C 1
ATOM 540 O O . ALA A 1 73 ? 6.684 -27.859 -16.062 1 98.56 73 ALA A O 1
ATOM 541 N N . VAL A 1 74 ? 8.266 -26.25 -15.961 1 98.56 74 VAL A N 1
ATOM 542 C CA . VAL A 1 74 ? 7.328 -25.203 -15.562 1 98.56 74 VAL A CA 1
ATOM 543 C C . VAL A 1 74 ? 7.473 -24 -16.484 1 98.56 74 VAL A C 1
ATOM 545 O O . VAL A 1 74 ? 8.594 -23.594 -16.812 1 98.56 74 VAL A O 1
ATOM 548 N N . ALA A 1 75 ? 6.336 -23.469 -16.875 1 98.5 75 ALA A N 1
ATOM 549 C CA . ALA A 1 75 ? 6.309 -22.25 -17.688 1 98.5 75 ALA A CA 1
ATOM 550 C C . ALA A 1 75 ? 6.055 -21.016 -16.828 1 98.5 75 ALA A C 1
ATOM 552 O O . ALA A 1 75 ? 5.109 -21 -16.031 1 98.5 75 ALA A O 1
ATOM 553 N N . GLY A 1 76 ? 6.871 -20.031 -16.938 1 97.81 76 GLY A N 1
ATOM 554 C CA . GLY A 1 76 ? 6.621 -18.719 -16.359 1 97.81 76 GLY A CA 1
ATOM 555 C C . GLY A 1 76 ? 5.914 -17.766 -17.297 1 97.81 76 GLY A C 1
ATOM 556 O O . GLY A 1 76 ? 5.137 -18.203 -18.156 1 97.81 76 GLY A O 1
ATOM 557 N N . GLY A 1 77 ? 6.09 -16.453 -17.062 1 97.19 77 GLY A N 1
ATOM 558 C CA . GLY A 1 77 ? 5.492 -15.508 -18 1 97.19 77 GLY A CA 1
ATOM 559 C C . GLY A 1 77 ? 5.996 -15.672 -19.422 1 97.19 77 GLY A C 1
ATOM 560 O O . GLY A 1 77 ? 5.211 -15.922 -20.328 1 97.19 77 GLY A O 1
ATOM 561 N N . MET A 1 78 ? 7.277 -15.555 -19.562 1 97.56 78 MET A N 1
ATOM 562 C CA . MET A 1 78 ? 7.91 -15.703 -20.859 1 97.56 78 MET A CA 1
ATOM 563 C C . MET A 1 78 ? 9.227 -16.469 -20.75 1 97.56 78 MET A C 1
ATOM 565 O O . MET A 1 78 ? 10.188 -16.156 -21.453 1 97.56 78 MET A O 1
ATOM 569 N N . HIS A 1 79 ? 9.289 -17.375 -19.828 1 98.69 79 HIS A N 1
ATOM 570 C CA . HIS A 1 79 ? 10.453 -18.25 -19.656 1 98.69 79 HIS A CA 1
ATOM 571 C C . HIS A 1 79 ? 10.039 -19.641 -19.203 1 98.69 79 HIS A C 1
ATOM 573 O O . HIS A 1 79 ? 8.906 -19.844 -18.75 1 98.69 79 HIS A O 1
ATOM 579 N N . THR A 1 80 ? 10.914 -20.609 -19.344 1 98.81 80 THR A N 1
ATOM 580 C CA . THR A 1 80 ? 10.672 -22 -18.984 1 98.81 80 THR A CA 1
ATOM 581 C C . THR A 1 80 ? 11.773 -22.516 -18.062 1 98.81 80 THR A C 1
ATOM 583 O O . THR A 1 80 ? 12.945 -22.188 -18.25 1 98.81 80 THR A O 1
ATOM 586 N N . VAL A 1 81 ? 11.359 -23.281 -17.094 1 98.88 81 VAL A N 1
ATOM 587 C CA . VAL A 1 81 ? 12.273 -23.875 -16.141 1 98.88 81 VAL A CA 1
ATOM 588 C C . VAL A 1 81 ? 12.125 -25.391 -16.141 1 98.88 81 VAL A C 1
ATOM 590 O O . VAL A 1 81 ? 11.008 -25.906 -16.031 1 98.88 81 VAL A O 1
ATOM 593 N N . CYS A 1 82 ? 13.203 -26.109 -16.281 1 98.81 82 CYS A N 1
ATOM 594 C CA . CYS A 1 82 ? 13.227 -27.562 -16.266 1 98.81 82 CYS A CA 1
ATOM 595 C C . CYS A 1 82 ? 14.117 -28.078 -15.141 1 98.81 82 CYS A C 1
ATOM 597 O O . CYS A 1 82 ? 15.242 -27.609 -14.961 1 98.81 82 CYS A O 1
ATOM 599 N N . LEU A 1 83 ? 13.609 -29.016 -14.422 1 98.81 83 LEU A N 1
ATOM 600 C CA . LEU A 1 83 ? 14.359 -29.688 -13.367 1 98.81 83 LEU A CA 1
ATOM 601 C C . LEU A 1 83 ? 14.719 -31.109 -13.789 1 98.81 83 LEU A C 1
ATOM 603 O O . LEU A 1 83 ? 13.844 -31.906 -14.133 1 98.81 83 LEU A O 1
ATOM 607 N N . SER A 1 84 ? 15.969 -31.391 -13.695 1 98.25 84 SER A N 1
ATOM 608 C CA . SER A 1 84 ? 16.438 -32.688 -14.156 1 98.25 84 SER A CA 1
ATOM 609 C C . SER A 1 84 ? 16.359 -33.719 -13.055 1 98.25 84 SER A C 1
ATOM 611 O O . SER A 1 84 ? 16.141 -33.406 -11.883 1 98.25 84 SER A O 1
ATOM 613 N N . GLU A 1 85 ? 16.516 -34.969 -13.422 1 96.75 85 GLU A N 1
ATOM 614 C CA . GLU A 1 85 ? 16.516 -36.094 -12.484 1 96.75 85 GLU A CA 1
ATOM 615 C C . GLU A 1 85 ? 17.672 -36 -11.508 1 96.75 85 GLU A C 1
ATOM 617 O O . GLU A 1 85 ? 17.625 -36.562 -10.414 1 96.75 85 GLU A O 1
ATOM 622 N N . THR A 1 86 ? 18.75 -35.219 -11.852 1 96.62 86 THR A N 1
ATOM 623 C CA . THR A 1 86 ? 19.922 -35.094 -11 1 96.62 86 THR A CA 1
ATOM 624 C C . THR A 1 86 ? 19.797 -33.906 -10.078 1 96.62 86 THR A C 1
ATOM 626 O O . THR A 1 86 ? 20.672 -33.625 -9.25 1 96.62 86 THR A O 1
ATOM 629 N N . GLY A 1 87 ? 18.75 -33.188 -10.258 1 97.44 87 GLY A N 1
ATOM 630 C CA . GLY A 1 87 ? 18.531 -32 -9.43 1 97.44 87 GLY A CA 1
ATOM 631 C C . GLY A 1 87 ? 19.094 -30.734 -10.031 1 97.44 87 GLY A C 1
ATOM 632 O O . GLY A 1 87 ? 19.234 -29.719 -9.352 1 97.44 87 GLY A O 1
ATOM 633 N N . THR A 1 88 ? 19.453 -30.766 -11.297 1 97.88 88 THR A N 1
ATOM 634 C CA . THR A 1 88 ? 19.984 -29.609 -12.008 1 97.88 88 THR A CA 1
ATOM 635 C C . THR A 1 88 ? 18.875 -28.828 -12.688 1 97.88 88 THR A C 1
ATOM 637 O O . THR A 1 88 ? 17.938 -29.422 -13.227 1 97.88 88 THR A O 1
ATOM 640 N N . ILE A 1 89 ? 19.047 -27.5 -12.695 1 98.75 89 ILE A N 1
ATOM 641 C CA . ILE A 1 89 ? 18.016 -26.656 -13.289 1 98.75 89 ILE A CA 1
ATOM 642 C C . ILE A 1 89 ? 18.5 -26.125 -14.641 1 98.75 89 ILE A C 1
ATOM 644 O O . ILE A 1 89 ? 19.641 -25.672 -14.766 1 98.75 89 ILE A O 1
ATOM 648 N N . TYR A 1 90 ? 17.656 -26.219 -15.633 1 98.81 90 TYR A N 1
ATOM 649 C CA . TYR A 1 90 ? 17.859 -25.609 -16.938 1 98.81 90 TYR A CA 1
ATOM 650 C C . TYR A 1 90 ? 16.781 -24.578 -17.234 1 98.81 90 TYR A C 1
ATOM 652 O O . TYR A 1 90 ? 15.602 -24.797 -16.938 1 98.81 90 TYR A O 1
ATOM 660 N N . THR A 1 91 ? 17.188 -23.406 -17.781 1 98.81 91 THR A N 1
ATOM 661 C CA . THR A 1 91 ? 16.219 -22.359 -18.078 1 98.81 91 THR A CA 1
ATOM 662 C C . THR A 1 91 ? 16.422 -21.812 -19.484 1 98.81 91 THR A C 1
ATOM 664 O O . THR A 1 91 ? 17.516 -21.922 -20.047 1 98.81 91 THR A O 1
ATOM 667 N N . PHE A 1 92 ? 15.391 -21.297 -20.031 1 98.81 92 PHE A N 1
ATOM 668 C CA . PHE A 1 92 ? 15.43 -20.594 -21.312 1 98.81 92 PHE A CA 1
ATOM 669 C C . PHE A 1 92 ? 14.227 -19.656 -21.453 1 98.81 92 PHE A C 1
ATOM 671 O O . PHE A 1 92 ? 13.195 -19.875 -20.828 1 98.81 92 PHE A O 1
ATOM 678 N N . GLY A 1 93 ? 14.406 -18.594 -22.266 1 98.56 93 GLY A N 1
ATOM 679 C CA . GLY A 1 93 ? 13.367 -17.609 -22.469 1 98.56 93 GLY A CA 1
ATOM 680 C C . GLY A 1 93 ? 13.812 -16.188 -22.141 1 98.56 93 GLY A C 1
ATOM 681 O O . GLY A 1 93 ? 15.016 -15.898 -22.156 1 98.56 93 GLY A O 1
ATOM 682 N N . CYS A 1 94 ? 12.852 -15.297 -21.844 1 97.56 94 CYS A N 1
ATOM 683 C CA . CYS A 1 94 ? 13.117 -13.898 -21.547 1 97.56 94 CYS A CA 1
ATOM 684 C C . CYS A 1 94 ? 13.891 -13.75 -20.25 1 97.56 94 CYS A C 1
ATOM 686 O O . CYS A 1 94 ? 13.555 -14.391 -19.25 1 97.56 94 CYS A O 1
ATOM 688 N N . ASN A 1 95 ? 14.898 -12.844 -20.219 1 97.75 95 ASN A N 1
ATOM 689 C CA . ASN A 1 95 ? 15.758 -12.703 -19.047 1 97.75 95 ASN A CA 1
ATOM 690 C C . ASN A 1 95 ? 15.953 -11.234 -18.672 1 97.75 95 ASN A C 1
ATOM 692 O O . ASN A 1 95 ? 16.906 -10.891 -17.984 1 97.75 95 ASN A O 1
ATOM 696 N N . ASP A 1 96 ? 15.086 -10.359 -19.078 1 95.19 96 ASP A N 1
ATOM 697 C CA . ASP A 1 96 ? 15.219 -8.93 -18.844 1 95.19 96 ASP A CA 1
ATOM 698 C C . ASP A 1 96 ? 15.195 -8.609 -17.359 1 95.19 96 ASP A C 1
ATOM 700 O O . ASP A 1 96 ? 15.852 -7.668 -16.906 1 95.19 96 ASP A O 1
ATOM 704 N N . GLU A 1 97 ? 14.5 -9.453 -16.578 1 95.31 97 GLU A N 1
ATOM 705 C CA . GLU A 1 97 ? 14.391 -9.227 -15.141 1 95.31 97 GLU A CA 1
ATOM 706 C C . GLU A 1 97 ? 15.172 -10.273 -14.359 1 95.31 97 GLU A C 1
ATOM 708 O O . GLU A 1 97 ? 15.055 -10.359 -13.133 1 95.31 97 GLU A O 1
ATOM 713 N N . GLY A 1 98 ? 15.836 -11.156 -15.078 1 98 98 GLY A N 1
ATOM 714 C CA . GLY A 1 98 ? 16.703 -12.125 -14.43 1 98 98 GLY A CA 1
ATOM 715 C C . GLY A 1 98 ? 16.016 -13.438 -14.117 1 98 98 GLY A C 1
ATOM 716 O O . GLY A 1 98 ? 16.453 -14.195 -13.25 1 98 98 GLY A O 1
ATOM 717 N N . ALA A 1 99 ? 14.93 -13.734 -14.805 1 98.5 99 ALA A N 1
ATOM 718 C CA . ALA A 1 99 ? 14.102 -14.891 -14.492 1 98.5 99 ALA A CA 1
ATOM 719 C C . ALA A 1 99 ? 14.836 -16.188 -14.805 1 98.5 99 ALA A C 1
ATOM 721 O O . ALA A 1 99 ? 14.445 -17.266 -14.328 1 98.5 99 ALA A O 1
ATOM 722 N N . LEU A 1 100 ? 15.859 -16.141 -15.555 1 98.81 100 LEU A N 1
ATOM 723 C CA . LEU A 1 100 ? 16.547 -17.359 -15.969 1 98.81 100 LEU A CA 1
ATOM 724 C C . LEU A 1 100 ? 17.609 -17.75 -14.945 1 98.81 100 LEU A C 1
ATOM 726 O O . LEU A 1 100 ? 18.094 -18.891 -14.945 1 98.81 100 LEU A O 1
ATOM 730 N N . GLY A 1 101 ? 18.125 -16.797 -14.148 1 98.69 101 GLY A N 1
ATOM 731 C CA . GLY A 1 101 ? 19.062 -17.109 -13.078 1 98.69 101 GLY A CA 1
ATOM 732 C C . GLY A 1 101 ? 20.469 -17.344 -13.57 1 98.69 101 GLY A C 1
ATOM 733 O O . GLY A 1 101 ? 21.281 -17.969 -12.883 1 98.69 101 GLY A O 1
ATOM 734 N N . ARG A 1 102 ? 20.766 -16.938 -14.758 1 98.25 102 ARG A N 1
ATOM 735 C CA . ARG A 1 102 ? 22.062 -17.125 -15.367 1 98.25 102 ARG A CA 1
ATOM 736 C C . ARG A 1 102 ? 22.391 -16 -16.328 1 98.25 102 ARG A C 1
ATOM 738 O O . ARG A 1 102 ? 21.516 -15.227 -16.719 1 98.25 102 ARG A O 1
ATOM 745 N N . ASP A 1 103 ? 23.688 -15.953 -16.703 1 97.06 103 ASP A N 1
ATOM 746 C CA . ASP A 1 103 ? 24.141 -14.922 -17.641 1 97.06 103 ASP A CA 1
ATOM 747 C C . ASP A 1 103 ? 23.688 -15.234 -19.062 1 97.06 103 ASP A C 1
ATOM 749 O O . ASP A 1 103 ? 23.859 -16.344 -19.547 1 97.06 103 ASP A O 1
ATOM 753 N N . THR A 1 104 ? 23.016 -14.273 -19.609 1 96.81 104 THR A N 1
ATOM 754 C CA . THR A 1 104 ? 22.625 -14.414 -21.016 1 96.81 104 THR A CA 1
ATOM 755 C C . THR A 1 104 ? 23.094 -13.211 -21.828 1 96.81 104 THR A C 1
ATOM 757 O O . THR A 1 104 ? 22.391 -12.75 -22.719 1 96.81 104 THR A O 1
ATOM 760 N N . SER A 1 105 ? 24.188 -12.648 -21.5 1 94.69 105 SER A N 1
ATOM 761 C CA . SER A 1 105 ? 24.719 -11.461 -22.156 1 94.69 105 SER A CA 1
ATOM 762 C C . SER A 1 105 ? 25.062 -11.734 -23.609 1 94.69 105 SER A C 1
ATOM 764 O O . SER A 1 105 ? 25.047 -10.828 -24.453 1 94.69 105 SER A O 1
ATOM 766 N N . VAL A 1 106 ? 25.438 -12.992 -23.844 1 94.69 106 VAL A N 1
ATOM 767 C CA . VAL A 1 106 ? 25.688 -13.375 -25.234 1 94.69 106 VAL A CA 1
ATOM 768 C C . VAL A 1 106 ? 24.375 -13.609 -25.953 1 94.69 106 VAL A C 1
ATOM 770 O O . VAL A 1 106 ? 23.547 -14.422 -25.516 1 94.69 106 VAL A O 1
ATOM 773 N N . GLU A 1 107 ? 24.188 -12.984 -27.047 1 91.38 107 GLU A N 1
ATOM 774 C CA . GLU A 1 107 ? 22.938 -13.023 -27.797 1 91.38 107 GLU A CA 1
ATOM 775 C C . GLU A 1 107 ? 22.562 -14.453 -28.188 1 91.38 107 GLU A C 1
ATOM 777 O O . GLU A 1 107 ? 23.422 -15.227 -28.625 1 91.38 107 GLU A O 1
ATOM 782 N N . GLY A 1 108 ? 21.312 -14.781 -27.938 1 94.38 108 GLY A N 1
ATOM 783 C CA . GLY A 1 108 ? 20.797 -16.078 -28.344 1 94.38 108 GLY A CA 1
ATOM 784 C C . GLY A 1 108 ? 20.891 -17.125 -27.25 1 94.38 108 GLY A C 1
ATOM 785 O O . GLY A 1 108 ? 20.266 -18.172 -27.344 1 94.38 108 GLY A O 1
ATOM 786 N N . THR A 1 109 ? 21.656 -16.844 -26.234 1 95.31 109 THR A N 1
ATOM 787 C CA . THR A 1 109 ? 21.859 -17.844 -25.188 1 95.31 109 THR A CA 1
ATOM 788 C C . THR A 1 109 ? 20.594 -18.016 -24.344 1 95.31 109 THR A C 1
ATOM 790 O O . THR A 1 109 ? 20.391 -19.062 -23.734 1 95.31 109 THR A O 1
ATOM 793 N N . GLU A 1 110 ? 19.781 -17 -24.391 1 97.44 110 GLU A N 1
ATOM 794 C CA . GLU A 1 110 ? 18.531 -17.094 -23.641 1 97.44 110 GLU A CA 1
ATOM 795 C C . GLU A 1 110 ? 17.516 -17.969 -24.359 1 97.44 110 GLU A C 1
ATOM 797 O O . GLU A 1 110 ? 16.5 -18.359 -23.781 1 97.44 110 GLU A O 1
ATOM 802 N N . MET A 1 111 ? 17.766 -18.344 -25.594 1 97.75 111 MET A N 1
ATOM 803 C CA . MET A 1 111 ? 16.781 -19.031 -26.422 1 97.75 111 MET A CA 1
ATOM 804 C C . MET A 1 111 ? 17.078 -20.531 -26.5 1 97.75 111 MET A C 1
ATOM 806 O O . MET A 1 111 ? 16.453 -21.25 -27.266 1 97.75 111 MET A O 1
ATOM 810 N N . VAL A 1 112 ? 18.078 -20.953 -25.734 1 98.12 112 VAL A N 1
ATOM 811 C CA . VAL A 1 112 ? 18.391 -22.359 -25.625 1 98.12 112 VAL A CA 1
ATOM 812 C C . VAL A 1 112 ? 18.578 -22.734 -24.141 1 98.12 112 VAL A C 1
ATOM 814 O O . VAL A 1 112 ? 19.031 -21.906 -23.344 1 98.12 112 VAL A O 1
ATOM 817 N N . PRO A 1 113 ? 18.234 -24.016 -23.828 1 98.62 113 PRO A N 1
ATOM 818 C CA . PRO A 1 113 ? 18.375 -24.422 -22.438 1 98.62 113 PRO A CA 1
ATOM 819 C C . PRO A 1 113 ? 19.828 -24.344 -21.953 1 98.62 113 PRO A C 1
ATOM 821 O O . PRO A 1 113 ? 20.75 -24.734 -22.688 1 98.62 113 PRO A O 1
ATOM 824 N N . ALA A 1 114 ? 20 -23.781 -20.828 1 98.62 114 ALA A N 1
ATOM 825 C CA . ALA A 1 114 ? 21.312 -23.766 -20.172 1 98.62 114 ALA A CA 1
ATOM 826 C C . ALA A 1 114 ? 21.172 -23.859 -18.656 1 98.62 114 ALA A C 1
ATOM 828 O O . ALA A 1 114 ? 20.125 -23.5 -18.094 1 98.62 114 ALA A O 1
ATOM 829 N N . GLN A 1 115 ? 22.203 -24.312 -18.047 1 98.44 115 GLN A N 1
ATOM 830 C CA . GLN A 1 115 ? 22.188 -24.672 -16.641 1 98.44 115 GLN A CA 1
ATOM 831 C C . GLN A 1 115 ? 22.25 -23.422 -15.75 1 98.44 115 GLN A C 1
ATOM 833 O O . GLN A 1 115 ? 22.984 -22.484 -16.047 1 98.44 115 GLN A O 1
ATOM 838 N N . VAL A 1 116 ? 21.469 -23.438 -14.711 1 98.62 116 VAL A N 1
ATOM 839 C CA . VAL A 1 116 ? 21.594 -22.469 -13.625 1 98.62 116 VAL A CA 1
ATOM 840 C C . VAL A 1 116 ? 22.625 -22.938 -12.617 1 98.62 116 VAL A C 1
ATOM 842 O O . VAL A 1 116 ? 22.625 -24.109 -12.211 1 98.62 116 VAL A O 1
ATOM 845 N N . ASP A 1 117 ? 23.5 -22.031 -12.188 1 97.56 117 ASP A N 1
ATOM 846 C CA . ASP A 1 117 ? 24.547 -22.391 -11.242 1 97.56 117 ASP A CA 1
ATOM 847 C C . ASP A 1 117 ? 24 -22.391 -9.812 1 97.56 117 ASP A C 1
ATOM 849 O O . ASP A 1 117 ? 23.938 -21.344 -9.156 1 97.56 117 ASP A O 1
ATOM 853 N N . LEU A 1 118 ? 23.578 -23.516 -9.367 1 96.5 118 LEU A N 1
ATOM 854 C CA . LEU A 1 118 ? 23.141 -23.781 -8.008 1 96.5 118 LEU A CA 1
ATOM 855 C C . LEU A 1 118 ? 23.703 -25.094 -7.492 1 96.5 118 LEU A C 1
ATOM 857 O O . LEU A 1 118 ? 23.406 -26.156 -8.031 1 96.5 118 LEU A O 1
ATOM 861 N N . ALA A 1 119 ? 24.578 -25.109 -6.508 1 92.06 119 ALA A N 1
ATOM 862 C CA . ALA A 1 119 ? 25.359 -26.25 -6.031 1 92.06 119 ALA A CA 1
ATOM 863 C C . ALA A 1 119 ? 24.453 -27.266 -5.32 1 92.06 119 ALA A C 1
ATOM 865 O O . ALA A 1 119 ? 24.766 -28.469 -5.293 1 92.06 119 ALA A O 1
ATOM 866 N N . GLU A 1 120 ? 23.359 -26.906 -4.859 1 93.94 120 GLU A N 1
ATOM 867 C CA . GLU A 1 120 ? 22.469 -27.766 -4.074 1 93.94 120 GLU A CA 1
ATOM 868 C C . GLU A 1 120 ? 21.625 -28.656 -4.973 1 93.94 120 GLU A C 1
ATOM 870 O O . GLU A 1 120 ? 21.344 -28.297 -6.125 1 93.94 120 GLU A O 1
ATOM 875 N N . LYS A 1 121 ? 21.219 -29.781 -4.504 1 96.56 121 LYS A N 1
ATOM 876 C CA . LYS A 1 121 ? 20.281 -30.625 -5.219 1 96.56 121 LYS A CA 1
ATOM 877 C C . LYS A 1 121 ? 18.844 -30.109 -5.066 1 96.56 121 LYS A C 1
ATOM 879 O O . LYS A 1 121 ? 18.344 -29.984 -3.947 1 96.56 121 LYS A O 1
ATOM 884 N N . VAL A 1 122 ? 18.234 -29.906 -6.164 1 98.25 122 VAL A N 1
ATOM 885 C CA . VAL A 1 122 ? 16.906 -29.312 -6.184 1 98.25 122 VAL A CA 1
ATOM 886 C C . VAL A 1 122 ? 15.844 -30.406 -6.363 1 98.25 122 VAL A C 1
ATOM 888 O O . VAL A 1 122 ? 16.047 -31.344 -7.137 1 98.25 122 VAL A O 1
ATOM 891 N N . VAL A 1 123 ? 14.641 -30.219 -5.707 1 98.19 123 VAL A N 1
ATOM 892 C CA . VAL A 1 123 ? 13.602 -31.234 -5.809 1 98.19 123 VAL A CA 1
ATOM 893 C C . VAL A 1 123 ? 12.328 -30.625 -6.395 1 98.19 123 VAL A C 1
ATOM 895 O O . VAL A 1 123 ? 11.422 -31.344 -6.809 1 98.19 123 VAL A O 1
ATOM 898 N N . GLN A 1 124 ? 12.258 -29.328 -6.449 1 98.69 124 GLN A N 1
ATOM 899 C CA . GLN A 1 124 ? 11.086 -28.672 -7.008 1 98.69 124 GLN A CA 1
ATOM 900 C C . GLN A 1 124 ? 11.445 -27.281 -7.543 1 98.69 124 GLN A C 1
ATOM 902 O O . GLN A 1 124 ? 12.289 -26.594 -6.969 1 98.69 124 GLN A O 1
ATOM 907 N N . VAL A 1 125 ? 10.742 -26.891 -8.617 1 98.75 125 VAL A N 1
ATOM 908 C CA . VAL A 1 125 ? 10.891 -25.531 -9.141 1 98.75 125 VAL A CA 1
ATOM 909 C C . VAL A 1 125 ? 9.508 -24.906 -9.344 1 98.75 125 VAL A C 1
ATOM 911 O O . VAL A 1 125 ? 8.523 -25.625 -9.531 1 98.75 125 VAL A O 1
ATOM 914 N N . SER A 1 126 ? 9.367 -23.625 -9.25 1 98.56 126 SER A N 1
ATOM 915 C CA . SER A 1 126 ? 8.195 -22.828 -9.609 1 98.56 126 SER A CA 1
ATOM 916 C C . SER A 1 126 ? 8.586 -21.562 -10.344 1 98.56 126 SER A C 1
ATOM 918 O O . SER A 1 126 ? 9.742 -21.125 -10.281 1 98.56 126 SER A O 1
ATOM 920 N N . ALA A 1 127 ? 7.676 -21.016 -11.078 1 98.62 127 ALA A N 1
ATOM 921 C CA . ALA A 1 127 ? 7.965 -19.828 -11.875 1 98.62 127 ALA A CA 1
ATOM 922 C C . ALA A 1 127 ? 6.777 -18.875 -11.891 1 98.62 127 ALA A C 1
ATOM 924 O O . ALA A 1 127 ? 5.625 -19.312 -11.977 1 98.62 127 ALA A O 1
ATOM 925 N N . GLY A 1 128 ? 7.027 -17.609 -11.758 1 98.31 128 GLY A N 1
ATOM 926 C CA . GLY A 1 128 ? 6.051 -16.547 -11.93 1 98.31 128 GLY A CA 1
ATOM 927 C C . GLY A 1 128 ? 6.23 -15.766 -13.227 1 98.31 128 GLY A C 1
ATOM 928 O O . GLY A 1 128 ? 6.73 -16.312 -14.211 1 98.31 128 GLY A O 1
ATOM 929 N N . ASP A 1 129 ? 5.785 -14.547 -13.188 1 97.81 129 ASP A N 1
ATOM 930 C CA . ASP A 1 129 ? 5.875 -13.734 -14.398 1 97.81 129 ASP A CA 1
ATOM 931 C C . ASP A 1 129 ? 7.332 -13.406 -14.734 1 97.81 129 ASP A C 1
ATOM 933 O O . ASP A 1 129 ? 7.766 -13.586 -15.875 1 97.81 129 ASP A O 1
ATOM 937 N N . SER A 1 130 ? 8.094 -12.984 -13.703 1 97.81 130 SER A N 1
ATOM 938 C CA . SER A 1 130 ? 9.469 -12.562 -13.945 1 97.81 130 SER A CA 1
ATOM 939 C C . SER A 1 130 ? 10.414 -13.125 -12.891 1 97.81 130 SER A C 1
ATOM 941 O O . SER A 1 130 ? 11.477 -12.555 -12.641 1 97.81 130 SER A O 1
ATOM 943 N N . HIS A 1 131 ? 9.945 -14.227 -12.18 1 98.56 131 HIS A N 1
ATOM 944 C CA . HIS A 1 131 ? 10.812 -14.836 -11.172 1 98.56 131 HIS A CA 1
ATOM 945 C C . HIS A 1 131 ? 10.75 -16.359 -11.242 1 98.56 131 HIS A C 1
ATOM 947 O O . HIS A 1 131 ? 9.836 -16.922 -11.844 1 98.56 131 HIS A O 1
ATOM 953 N N . THR A 1 132 ? 11.734 -16.984 -10.711 1 98.81 132 THR A N 1
ATOM 954 C CA . THR A 1 132 ? 11.844 -18.438 -10.539 1 98.81 132 THR A CA 1
ATOM 955 C C . THR A 1 132 ? 12.273 -18.781 -9.117 1 98.81 132 THR A C 1
ATOM 957 O O . THR A 1 132 ? 13.047 -18.047 -8.508 1 98.81 132 THR A O 1
ATOM 960 N N . ALA A 1 133 ? 11.727 -19.891 -8.609 1 98.88 133 ALA A N 1
ATOM 961 C CA . ALA A 1 133 ? 12.125 -20.375 -7.297 1 98.88 133 ALA A CA 1
ATOM 962 C C . ALA A 1 133 ? 12.5 -21.859 -7.355 1 98.88 133 ALA A C 1
ATOM 964 O O . ALA A 1 133 ? 12.023 -22.594 -8.234 1 98.88 133 ALA A O 1
ATOM 965 N N . ALA A 1 134 ? 13.359 -22.25 -6.477 1 98.88 134 ALA A N 1
ATOM 966 C CA . ALA A 1 134 ? 13.828 -23.625 -6.375 1 98.88 134 ALA A CA 1
ATOM 967 C C . ALA A 1 134 ? 13.836 -24.094 -4.922 1 98.88 134 ALA A C 1
ATOM 969 O O . ALA A 1 134 ? 14.234 -23.344 -4.023 1 98.88 134 ALA A O 1
ATOM 970 N N . LEU A 1 135 ? 13.367 -25.297 -4.738 1 98.75 135 LEU A N 1
ATOM 971 C CA . LEU A 1 135 ? 13.375 -25.969 -3.439 1 98.75 135 LEU A CA 1
ATOM 972 C C . LEU A 1 135 ? 14.406 -27.094 -3.408 1 98.75 135 LEU A C 1
ATOM 974 O O . LEU A 1 135 ? 14.375 -27.984 -4.254 1 98.75 135 LEU A O 1
ATOM 978 N N . THR A 1 136 ? 15.297 -27.016 -2.432 1 98.12 136 THR A N 1
ATOM 979 C CA . THR A 1 136 ? 16.344 -28.016 -2.34 1 98.12 136 THR A CA 1
ATOM 980 C C . THR A 1 136 ? 15.883 -29.219 -1.509 1 98.12 136 THR A C 1
ATOM 982 O O . THR A 1 136 ? 14.867 -29.141 -0.817 1 98.12 136 THR A O 1
ATOM 985 N N . GLU A 1 137 ? 16.656 -30.266 -1.602 1 97.12 137 GLU A N 1
ATOM 986 C CA . GLU A 1 137 ? 16.297 -31.516 -0.938 1 97.12 137 GLU A CA 1
ATOM 987 C C . GLU A 1 137 ? 16.312 -31.359 0.58 1 97.12 137 GLU A C 1
ATOM 989 O O . GLU A 1 137 ? 15.641 -32.125 1.293 1 97.12 137 GLU A O 1
ATOM 994 N N . ASP A 1 138 ? 17.031 -30.359 1.095 1 96 138 ASP A N 1
ATOM 995 C CA . ASP A 1 138 ? 17.109 -30.156 2.539 1 96 138 ASP A CA 1
ATOM 996 C C . ASP A 1 138 ? 16.078 -29.125 3.012 1 96 138 ASP A C 1
ATOM 998 O O . ASP A 1 138 ? 16.062 -28.766 4.191 1 96 138 ASP A O 1
ATOM 1002 N N . GLY A 1 139 ? 15.344 -28.562 2.111 1 97.56 139 GLY A N 1
ATOM 1003 C CA . GLY A 1 139 ? 14.234 -27.703 2.494 1 97.56 139 GLY A CA 1
ATOM 1004 C C . GLY A 1 139 ? 14.555 -26.219 2.404 1 97.56 139 GLY A C 1
ATOM 1005 O O . GLY A 1 139 ? 13.805 -25.391 2.908 1 97.56 139 GLY A O 1
ATOM 1006 N N . ALA A 1 140 ? 15.68 -25.875 1.824 1 97.62 140 ALA A N 1
ATOM 1007 C CA . ALA A 1 140 ? 16.016 -24.484 1.573 1 97.62 140 ALA A CA 1
ATOM 1008 C C . ALA A 1 140 ? 15.375 -23.984 0.274 1 97.62 140 ALA A C 1
ATOM 1010 O O . ALA A 1 140 ? 15.172 -24.766 -0.658 1 97.62 140 ALA A O 1
ATOM 1011 N N . VAL A 1 141 ? 15.047 -22.75 0.229 1 98.38 141 VAL A N 1
ATOM 1012 C CA . VAL A 1 141 ? 14.438 -22.156 -0.954 1 98.38 141 VAL A CA 1
ATOM 1013 C C . VAL A 1 141 ? 15.375 -21.094 -1.549 1 98.38 141 VAL A C 1
ATOM 1015 O O . VAL A 1 141 ? 15.977 -20.312 -0.817 1 98.38 141 VAL A O 1
ATOM 1018 N N . TYR A 1 142 ? 15.531 -21.125 -2.805 1 98.69 142 TYR A N 1
ATOM 1019 C CA . TYR A 1 142 ? 16.25 -20.109 -3.572 1 98.69 142 TYR A CA 1
ATOM 1020 C C . TYR A 1 142 ? 15.305 -19.406 -4.551 1 98.69 142 TYR A C 1
ATOM 1022 O O . TYR A 1 142 ? 14.344 -20.016 -5.035 1 98.69 142 TYR A O 1
ATOM 1030 N N . VAL A 1 143 ? 15.609 -18.172 -4.773 1 98.62 143 VAL A N 1
ATOM 1031 C CA . VAL A 1 143 ? 14.781 -17.391 -5.691 1 98.62 143 VAL A CA 1
ATOM 1032 C C . VAL A 1 143 ? 15.664 -16.453 -6.52 1 98.62 143 VAL A C 1
ATOM 1034 O O . VAL A 1 143 ? 16.734 -16.047 -6.066 1 98.62 143 VAL A O 1
ATOM 1037 N N . TRP A 1 144 ? 15.242 -16.141 -7.75 1 98.75 144 TRP A N 1
ATOM 1038 C CA . TRP A 1 144 ? 15.891 -15.141 -8.594 1 98.75 144 TRP A CA 1
ATOM 1039 C C . TRP A 1 144 ? 14.875 -14.461 -9.508 1 98.75 144 TRP A C 1
ATOM 1041 O O . TRP A 1 144 ? 13.742 -14.93 -9.648 1 98.75 144 TRP A O 1
ATOM 1051 N N . GLY A 1 145 ? 15.273 -13.336 -10.133 1 98.31 145 GLY A N 1
ATOM 1052 C CA . GLY A 1 145 ? 14.375 -12.508 -10.914 1 98.31 145 GLY A CA 1
ATOM 1053 C C . GLY A 1 145 ? 13.891 -11.273 -10.164 1 98.31 145 GLY A C 1
ATOM 1054 O O . GLY A 1 145 ? 14.688 -10.594 -9.516 1 98.31 145 GLY A O 1
ATOM 1055 N N . SER A 1 146 ? 12.539 -11 -10.375 1 96.62 146 SER A N 1
ATOM 1056 C CA . SER A 1 146 ? 11.945 -9.836 -9.719 1 96.62 146 SER A CA 1
ATOM 1057 C C . SER A 1 146 ? 10.43 -9.969 -9.609 1 96.62 146 SER A C 1
ATOM 1059 O O . SER A 1 146 ? 9.82 -10.727 -10.359 1 96.62 146 SER A O 1
ATOM 1061 N N . PHE A 1 147 ? 9.906 -9.289 -8.602 1 95.19 147 PHE A N 1
ATOM 1062 C CA . PHE A 1 147 ? 8.469 -9.086 -8.508 1 95.19 147 PHE A CA 1
ATOM 1063 C C . PHE A 1 147 ? 8.078 -7.715 -9.055 1 95.19 147 PHE A C 1
ATOM 1065 O O . PHE A 1 147 ? 8.883 -6.777 -9.016 1 95.19 147 PHE A O 1
ATOM 1072 N N . ARG A 1 148 ? 6.852 -7.637 -9.539 1 88.62 148 ARG A N 1
ATOM 1073 C CA . ARG A 1 148 ? 6.297 -6.395 -10.07 1 88.62 148 ARG A CA 1
ATOM 1074 C C . ARG A 1 148 ? 4.945 -6.082 -9.438 1 88.62 148 ARG A C 1
ATOM 1076 O O . ARG A 1 148 ? 4.281 -6.973 -8.906 1 88.62 148 ARG A O 1
ATOM 1083 N N . ASP A 1 149 ? 4.711 -4.84 -9.312 1 79.62 149 ASP A N 1
ATOM 1084 C CA . ASP A 1 149 ? 3.342 -4.391 -9.086 1 79.62 149 ASP A CA 1
ATOM 1085 C C . ASP A 1 149 ? 2.824 -3.588 -10.281 1 79.62 149 ASP A C 1
ATOM 1087 O O . ASP A 1 149 ? 3.402 -3.637 -11.367 1 79.62 149 ASP A O 1
ATOM 1091 N N . ASN A 1 150 ? 1.655 -2.998 -10.094 1 68 150 ASN A N 1
ATOM 1092 C CA . ASN A 1 150 ? 1.039 -2.279 -11.203 1 68 150 ASN A CA 1
ATOM 1093 C C . ASN A 1 150 ? 1.904 -1.111 -11.664 1 68 150 ASN A C 1
ATOM 1095 O O . ASN A 1 150 ? 1.712 -0.586 -12.766 1 68 150 ASN A O 1
ATOM 1099 N N . ASN A 1 151 ? 2.936 -0.753 -10.812 1 63.59 151 ASN A N 1
ATOM 1100 C CA . ASN A 1 151 ? 3.797 0.384 -11.117 1 63.59 151 ASN A CA 1
ATOM 1101 C C . ASN A 1 151 ? 5.152 -0.069 -11.648 1 63.59 151 ASN A C 1
ATOM 1103 O O . ASN A 1 151 ? 5.969 0.755 -12.07 1 63.59 151 ASN A O 1
ATOM 1107 N N . GLY A 1 152 ? 5.383 -1.312 -11.688 1 79 152 GLY A N 1
ATOM 1108 C CA . GLY A 1 152 ? 6.648 -1.819 -12.188 1 79 152 GLY A CA 1
ATOM 1109 C C . GLY A 1 152 ? 7.352 -2.742 -11.211 1 79 152 GLY A C 1
ATOM 1110 O O . GLY A 1 152 ? 6.703 -3.416 -10.406 1 79 152 GLY A O 1
ATOM 1111 N N . VAL A 1 153 ? 8.68 -2.725 -11.422 1 84.44 153 VAL A N 1
ATOM 1112 C CA . VAL A 1 153 ? 9.477 -3.637 -10.609 1 84.44 153 VAL A CA 1
ATOM 1113 C C . VAL A 1 153 ? 9.523 -3.145 -9.164 1 84.44 153 VAL A C 1
ATOM 1115 O O . VAL A 1 153 ? 9.82 -1.976 -8.914 1 84.44 153 VAL A O 1
ATOM 1118 N N . ILE A 1 154 ? 9.289 -4.004 -8.18 1 79.19 154 ILE A N 1
ATOM 1119 C CA . ILE A 1 154 ? 9.305 -3.631 -6.77 1 79.19 154 ILE A CA 1
ATOM 1120 C C . ILE A 1 154 ? 10.484 -4.301 -6.07 1 79.19 154 ILE A C 1
ATOM 1122 O O . ILE A 1 154 ? 10.766 -4.023 -4.902 1 79.19 154 ILE A O 1
ATOM 1126 N N . GLY A 1 155 ? 11.156 -5.242 -6.773 1 88.69 155 GLY A N 1
ATOM 1127 C CA . GLY A 1 155 ? 12.289 -5.953 -6.199 1 88.69 155 GLY A CA 1
ATOM 1128 C C . GLY A 1 155 ? 12.031 -7.438 -6.031 1 88.69 155 GLY A C 1
ATOM 1129 O O . GLY A 1 155 ? 11.133 -7.996 -6.664 1 88.69 155 GLY A O 1
ATOM 1130 N N . LEU A 1 156 ? 12.875 -8.117 -5.27 1 93.94 156 LEU A N 1
ATOM 1131 C CA . LEU A 1 156 ? 12.734 -9.539 -4.988 1 93.94 156 LEU A CA 1
ATOM 1132 C C . LEU A 1 156 ? 12.805 -9.805 -3.488 1 93.94 156 LEU A C 1
ATOM 1134 O O . LEU A 1 156 ? 11.773 -9.945 -2.828 1 93.94 156 LEU A O 1
ATOM 1138 N N . LEU A 1 157 ? 13.945 -9.766 -2.928 1 87.81 157 LEU A N 1
ATOM 1139 C CA . LEU A 1 157 ? 14.094 -9.867 -1.48 1 87.81 157 LEU A CA 1
ATOM 1140 C C . LEU A 1 157 ? 14.328 -8.492 -0.86 1 87.81 157 LEU A C 1
ATOM 1142 O O . LEU A 1 157 ? 14.047 -8.281 0.321 1 87.81 157 LEU A O 1
ATOM 1146 N N . GLU A 1 158 ? 14.789 -7.574 -1.629 1 79.75 158 GLU A N 1
ATOM 1147 C CA . GLU A 1 158 ? 15 -6.176 -1.268 1 79.75 158 GLU A CA 1
ATOM 1148 C C . GLU A 1 158 ? 14.281 -5.242 -2.238 1 79.75 158 GLU A C 1
ATOM 1150 O O . GLU A 1 158 ? 14.227 -5.512 -3.441 1 79.75 158 GLU A O 1
ATOM 1155 N N . PRO A 1 159 ? 13.758 -4.188 -1.723 1 72.25 159 PRO A N 1
ATOM 1156 C CA . PRO A 1 159 ? 13.023 -3.26 -2.592 1 72.25 159 PRO A CA 1
ATOM 1157 C C . PRO A 1 159 ? 13.859 -2.775 -3.773 1 72.25 159 PRO A C 1
ATOM 1159 O O . PRO A 1 159 ? 15.039 -2.434 -3.605 1 72.25 159 PRO A O 1
ATOM 1162 N N . MET A 1 160 ? 13.258 -2.848 -4.965 1 74.56 160 MET A N 1
ATOM 1163 C CA . MET A 1 160 ? 13.758 -2.311 -6.227 1 74.56 160 MET A CA 1
ATOM 1164 C C . MET A 1 160 ? 15.008 -3.055 -6.676 1 74.56 160 MET A C 1
ATOM 1166 O O . MET A 1 160 ? 15.656 -2.658 -7.648 1 74.56 160 MET A O 1
ATOM 1170 N N . LYS A 1 161 ? 15.367 -4.078 -6.031 1 84.5 161 LYS A N 1
ATOM 1171 C CA . LYS A 1 161 ? 16.562 -4.84 -6.398 1 84.5 161 LYS A CA 1
ATOM 1172 C C . LYS A 1 161 ? 16.188 -6.211 -6.953 1 84.5 161 LYS A C 1
ATOM 1174 O O . LYS A 1 161 ? 15.688 -7.07 -6.219 1 84.5 161 LYS A O 1
ATOM 1179 N N . LYS A 1 162 ? 16.484 -6.355 -8.211 1 92.81 162 LYS A N 1
ATOM 1180 C CA . LYS A 1 162 ? 16.312 -7.68 -8.805 1 92.81 162 LYS A CA 1
ATOM 1181 C C . LYS A 1 162 ? 17.531 -8.562 -8.555 1 92.81 162 LYS A C 1
ATOM 1183 O O . LYS A 1 162 ? 18.594 -8.062 -8.203 1 92.81 162 LYS A O 1
ATOM 1188 N N . CYS A 1 163 ? 17.438 -9.852 -8.703 1 96.44 163 CYS A N 1
ATOM 1189 C CA . CYS A 1 163 ? 18.516 -10.805 -8.562 1 96.44 163 CYS A CA 1
ATOM 1190 C C . CYS A 1 163 ? 18.656 -11.664 -9.812 1 96.44 163 CYS A C 1
ATOM 1192 O O . CYS A 1 163 ? 17.75 -12.422 -10.164 1 96.44 163 CYS A O 1
ATOM 1194 N N . LYS A 1 164 ? 19.812 -11.633 -10.422 1 97.12 164 LYS A N 1
ATOM 1195 C CA . LYS A 1 164 ? 20.031 -12.328 -11.695 1 97.12 164 LYS A CA 1
ATOM 1196 C C . LYS A 1 164 ? 20.562 -13.742 -11.469 1 97.12 164 LYS A C 1
ATOM 1198 O O . LYS A 1 164 ? 20.719 -14.508 -12.422 1 97.12 164 LYS A O 1
ATOM 1203 N N . VAL A 1 165 ? 20.859 -14.031 -10.266 1 98.12 165 VAL A N 1
ATOM 1204 C CA . VAL A 1 165 ? 21.328 -15.367 -9.898 1 98.12 165 VAL A CA 1
ATOM 1205 C C . VAL A 1 165 ? 20.594 -15.836 -8.648 1 98.12 165 VAL A C 1
ATOM 1207 O O . VAL A 1 165 ? 20.047 -15.023 -7.887 1 98.12 165 VAL A O 1
ATOM 1210 N N . PRO A 1 166 ? 20.625 -17.125 -8.414 1 98.44 166 PRO A N 1
ATOM 1211 C CA . PRO A 1 166 ? 19.875 -17.641 -7.258 1 98.44 166 PRO A CA 1
ATOM 1212 C C . PRO A 1 166 ? 20.375 -17.062 -5.938 1 98.44 166 PRO A C 1
ATOM 1214 O O . PRO A 1 166 ? 21.578 -16.984 -5.703 1 98.44 166 PRO A O 1
ATOM 1217 N N . VAL A 1 167 ? 19.406 -16.625 -5.141 1 97.75 167 VAL A N 1
ATOM 1218 C CA . VAL A 1 167 ? 19.688 -16.172 -3.783 1 97.75 167 VAL A CA 1
ATOM 1219 C C . VAL A 1 167 ? 18.828 -16.938 -2.787 1 97.75 167 VAL A C 1
ATOM 1221 O O . VAL A 1 167 ? 17.672 -17.234 -3.064 1 97.75 167 VAL A O 1
ATOM 1224 N N . ARG A 1 168 ? 19.422 -17.203 -1.673 1 96.94 168 ARG A N 1
ATOM 1225 C CA . ARG A 1 168 ? 18.688 -17.953 -0.656 1 96.94 168 ARG A CA 1
ATOM 1226 C C . ARG A 1 168 ? 17.625 -17.094 0.015 1 96.94 168 ARG A C 1
ATOM 1228 O O . ARG A 1 168 ? 17.906 -15.945 0.399 1 96.94 168 ARG A O 1
ATOM 1235 N N . VAL A 1 169 ? 16.422 -17.609 0.047 1 96.38 169 VAL A N 1
ATOM 1236 C CA . VAL A 1 169 ? 15.336 -16.922 0.746 1 96.38 169 VAL A CA 1
ATOM 1237 C C . VAL A 1 169 ? 15.57 -16.984 2.252 1 96.38 169 VAL A C 1
ATOM 1239 O O . VAL A 1 169 ? 15.875 -18.047 2.797 1 96.38 169 VAL A O 1
ATOM 1242 N N . PRO A 1 170 ? 15.469 -15.828 2.936 1 91.12 170 PRO A N 1
ATOM 1243 C CA . PRO A 1 170 ? 15.727 -15.812 4.379 1 91.12 170 PRO A CA 1
ATOM 1244 C C . PRO A 1 170 ? 14.547 -16.359 5.191 1 91.12 170 PRO A C 1
ATOM 1246 O O . PRO A 1 170 ? 13.781 -15.57 5.762 1 91.12 170 PRO A O 1
ATOM 1249 N N . ILE A 1 171 ? 14.367 -17.609 5.258 1 90.31 171 ILE A N 1
ATOM 1250 C CA . ILE A 1 171 ? 13.367 -18.297 6.066 1 90.31 171 ILE A CA 1
ATOM 1251 C C . ILE A 1 171 ? 14.039 -19.359 6.93 1 90.31 171 ILE A C 1
ATOM 1253 O O . ILE A 1 171 ? 14.859 -20.141 6.438 1 90.31 171 ILE A O 1
ATOM 1257 N N . ASP A 1 172 ? 13.797 -19.344 8.219 1 86.94 172 ASP A N 1
ATOM 1258 C CA . ASP A 1 172 ? 14.438 -20.25 9.164 1 86.94 172 ASP A CA 1
ATOM 1259 C C . ASP A 1 172 ? 13.633 -21.531 9.336 1 86.94 172 ASP A C 1
ATOM 1261 O O . ASP A 1 172 ? 13.711 -22.188 10.375 1 86.94 172 ASP A O 1
ATOM 1265 N N . LYS A 1 173 ? 12.805 -21.953 8.461 1 91.19 173 LYS A N 1
ATOM 1266 C CA . LYS A 1 173 ? 12.008 -23.172 8.492 1 91.19 173 LYS A CA 1
ATOM 1267 C C . LYS A 1 173 ? 12.266 -24.031 7.254 1 91.19 173 LYS A C 1
ATOM 1269 O O . LYS A 1 173 ? 12.57 -23.5 6.18 1 91.19 173 LYS A O 1
ATOM 1274 N N . LYS A 1 174 ? 12.156 -25.328 7.43 1 96.81 174 LYS A N 1
ATOM 1275 C CA . LYS A 1 174 ? 12.234 -26.234 6.277 1 96.81 174 LYS A CA 1
ATOM 1276 C C . LYS A 1 174 ? 10.953 -26.188 5.453 1 96.81 174 LYS A C 1
ATOM 1278 O O . LYS A 1 174 ? 9.859 -26.359 5.988 1 96.81 174 LYS A O 1
ATOM 1283 N N . VAL A 1 175 ? 11.133 -26 4.227 1 98.06 175 VAL A N 1
ATOM 1284 C CA . VAL A 1 175 ? 10.016 -25.875 3.297 1 98.06 175 VAL A CA 1
ATOM 1285 C C . VAL A 1 175 ? 9.82 -27.203 2.553 1 98.06 175 VAL A C 1
ATOM 1287 O O . VAL A 1 175 ? 10.797 -27.844 2.158 1 98.06 175 VAL A O 1
ATOM 1290 N N . VAL A 1 176 ? 8.562 -27.562 2.275 1 98.25 176 VAL A N 1
ATOM 1291 C CA . VAL A 1 176 ? 8.312 -28.828 1.591 1 98.25 176 VAL A CA 1
ATOM 1292 C C . VAL A 1 176 ? 7.68 -28.562 0.228 1 98.25 176 VAL A C 1
ATOM 1294 O O . VAL A 1 176 ? 7.68 -29.438 -0.644 1 98.25 176 VAL A O 1
ATOM 1297 N N . LYS A 1 177 ? 7.121 -27.406 0.02 1 98.38 177 LYS A N 1
ATOM 1298 C CA . LYS A 1 177 ? 6.5 -27.062 -1.257 1 98.38 177 LYS A CA 1
ATOM 1299 C C . LYS A 1 177 ? 6.586 -25.562 -1.525 1 98.38 177 LYS A C 1
ATOM 1301 O O . LYS A 1 177 ? 6.402 -24.75 -0.615 1 98.38 177 LYS A O 1
ATOM 1306 N N . ILE A 1 178 ? 6.848 -25.25 -2.771 1 98.69 178 ILE A N 1
ATOM 1307 C CA . ILE A 1 178 ? 6.812 -23.859 -3.217 1 98.69 178 ILE A CA 1
ATOM 1308 C C . ILE A 1 178 ? 5.855 -23.719 -4.398 1 98.69 178 ILE A C 1
ATOM 1310 O O . ILE A 1 178 ? 5.754 -24.625 -5.23 1 98.69 178 ILE A O 1
ATOM 1314 N N . VAL A 1 179 ? 5.145 -22.641 -4.449 1 98.56 179 VAL A N 1
ATOM 1315 C CA . VAL A 1 179 ? 4.312 -22.281 -5.594 1 98.56 179 VAL A CA 1
ATOM 1316 C C . VAL A 1 179 ? 4.426 -20.781 -5.867 1 98.56 179 VAL A C 1
ATOM 1318 O O . VAL A 1 179 ? 4.586 -19.984 -4.941 1 98.56 179 VAL A O 1
ATOM 1321 N N . SER A 1 180 ? 4.324 -20.422 -7.121 1 98.38 180 SER A N 1
ATOM 1322 C CA . SER A 1 180 ? 4.43 -19.031 -7.535 1 98.38 180 SER A CA 1
ATOM 1323 C C . SER A 1 180 ? 3.154 -18.547 -8.227 1 98.38 180 SER A C 1
ATOM 1325 O O . SER A 1 180 ? 2.578 -19.281 -9.039 1 98.38 180 SER A O 1
ATOM 1327 N N . GLY A 1 181 ? 2.652 -17.422 -7.832 1 97.69 181 GLY A N 1
ATOM 1328 C CA . GLY A 1 181 ? 1.791 -16.641 -8.711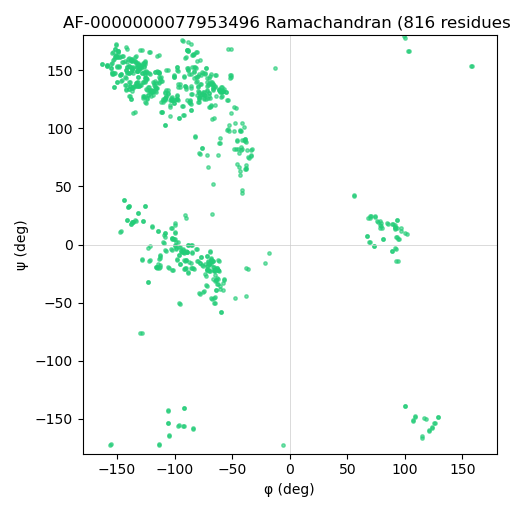 1 97.69 181 GLY A CA 1
ATOM 1329 C C . GLY A 1 181 ? 2.561 -15.75 -9.672 1 97.69 181 GLY A C 1
ATOM 1330 O O . GLY A 1 181 ? 3.736 -16 -9.945 1 97.69 181 GLY A O 1
ATOM 1331 N N . ASN A 1 182 ? 1.863 -14.719 -10.164 1 96.81 182 ASN A N 1
ATOM 1332 C CA . ASN A 1 182 ? 2.561 -13.836 -11.094 1 96.81 182 ASN A CA 1
ATOM 1333 C C . ASN A 1 182 ? 3.711 -13.094 -10.414 1 96.81 182 ASN A C 1
ATOM 1335 O O . ASN A 1 182 ? 4.816 -13.031 -10.953 1 96.81 182 ASN A O 1
ATOM 1339 N N . ASP A 1 183 ? 3.439 -12.578 -9.242 1 96.19 183 ASP A N 1
ATOM 1340 C CA . ASP A 1 183 ? 4.43 -11.734 -8.578 1 96.19 183 ASP A CA 1
ATOM 1341 C C . ASP A 1 183 ? 4.48 -12.023 -7.078 1 96.19 183 ASP A C 1
ATOM 1343 O O . ASP A 1 183 ? 4.652 -11.109 -6.27 1 96.19 183 ASP A O 1
ATOM 1347 N N . HIS A 1 184 ? 4.246 -13.273 -6.688 1 96.38 184 HIS A N 1
ATOM 1348 C CA . HIS A 1 184 ? 4.375 -13.688 -5.293 1 96.38 184 HIS A CA 1
ATOM 1349 C C . HIS A 1 184 ? 4.777 -15.156 -5.188 1 96.38 184 HIS A C 1
ATOM 1351 O O . HIS A 1 184 ? 4.551 -15.93 -6.117 1 96.38 184 HIS A O 1
ATOM 1357 N N . LEU A 1 185 ? 5.398 -15.469 -4.168 1 98.06 185 LEU A N 1
ATOM 1358 C CA . LEU A 1 185 ? 5.875 -16.797 -3.826 1 98.06 185 LEU A CA 1
ATOM 1359 C C . LEU A 1 185 ? 5.242 -17.297 -2.525 1 98.06 185 LEU A C 1
ATOM 1361 O O . LEU A 1 185 ? 5.145 -16.531 -1.559 1 98.06 185 LEU A O 1
ATOM 1365 N N . VAL A 1 186 ? 4.766 -18.484 -2.553 1 98.31 186 VAL A N 1
ATOM 1366 C CA . VAL A 1 186 ? 4.207 -19.109 -1.358 1 98.31 186 VAL A CA 1
ATOM 1367 C C . VAL A 1 186 ? 5.035 -20.344 -0.983 1 98.31 186 VAL A C 1
ATOM 1369 O O . VAL A 1 186 ? 5.391 -21.141 -1.849 1 98.31 186 VAL A O 1
ATOM 1372 N N . MET A 1 187 ? 5.34 -20.469 0.276 1 98.06 187 MET A N 1
ATOM 1373 C CA . MET A 1 187 ? 6.137 -21.578 0.805 1 98.06 187 MET A CA 1
ATOM 1374 C C . MET A 1 187 ? 5.387 -22.312 1.909 1 98.06 187 MET A C 1
ATOM 1376 O O . MET A 1 187 ? 4.938 -21.688 2.879 1 98.06 187 MET A O 1
ATOM 1380 N N . LEU A 1 188 ? 5.266 -23.562 1.73 1 98.19 188 LEU A N 1
ATOM 1381 C CA . LEU A 1 188 ? 4.68 -24.453 2.736 1 98.19 188 LEU A CA 1
ATOM 1382 C C . LEU A 1 188 ? 5.77 -25.141 3.541 1 98.19 188 LEU A C 1
ATOM 1384 O O . LEU A 1 188 ? 6.613 -25.844 2.975 1 98.19 188 LEU A O 1
ATOM 1388 N N . THR A 1 189 ? 5.727 -25.016 4.875 1 96.44 189 THR A N 1
ATOM 1389 C CA . THR A 1 189 ? 6.77 -25.594 5.711 1 96.44 189 THR A CA 1
ATOM 1390 C C . THR A 1 189 ? 6.414 -27.031 6.098 1 96.44 189 THR A C 1
ATOM 1392 O O . THR A 1 189 ? 5.273 -27.469 5.914 1 96.44 189 THR A O 1
ATOM 1395 N N . VAL A 1 190 ? 7.379 -27.766 6.633 1 95.75 190 VAL A N 1
ATOM 1396 C CA . VAL A 1 190 ? 7.219 -29.156 7.062 1 95.75 190 VAL A CA 1
ATOM 1397 C C . VAL A 1 190 ? 6.191 -29.234 8.188 1 95.75 190 VAL A C 1
ATOM 1399 O O . VAL A 1 190 ? 5.535 -30.266 8.367 1 95.75 190 VAL A O 1
ATOM 1402 N N . HIS A 1 191 ? 5.961 -28.094 8.906 1 92.38 191 HIS A N 1
ATOM 1403 C CA . HIS A 1 191 ? 5.031 -28.078 10.031 1 92.38 191 HIS A CA 1
ATOM 1404 C C . HIS A 1 191 ? 3.664 -27.562 9.609 1 92.38 191 HIS A C 1
ATOM 1406 O O . HIS A 1 191 ? 2.799 -27.328 10.453 1 92.38 191 HIS A O 1
ATOM 1412 N N . GLY A 1 192 ? 3.547 -27.266 8.32 1 94.38 192 GLY A N 1
ATOM 1413 C CA . GLY A 1 192 ? 2.238 -26.891 7.805 1 94.38 192 GLY A CA 1
ATOM 1414 C C . GLY A 1 192 ? 1.961 -25.406 7.898 1 94.38 192 GLY A C 1
ATOM 1415 O O . GLY A 1 192 ? 0.804 -24.984 7.875 1 94.38 192 GLY A O 1
ATOM 1416 N N . GLU A 1 193 ? 2.961 -24.578 8.062 1 92.5 193 GLU A N 1
ATOM 1417 C CA . GLU A 1 193 ? 2.826 -23.125 8.031 1 92.5 193 GLU A CA 1
ATOM 1418 C C . GLU A 1 193 ? 2.988 -22.594 6.613 1 92.5 193 GLU A C 1
ATOM 1420 O O . GLU A 1 193 ? 3.674 -23.188 5.785 1 92.5 193 GLU A O 1
ATOM 1425 N N . LEU A 1 194 ? 2.322 -21.438 6.375 1 94.44 194 LEU A N 1
ATOM 1426 C CA . LEU A 1 194 ? 2.453 -20.766 5.09 1 94.44 194 LEU A CA 1
ATOM 1427 C C . LEU A 1 194 ? 3.271 -19.484 5.227 1 94.44 194 LEU A C 1
ATOM 1429 O O . LEU A 1 194 ? 3.023 -18.688 6.125 1 94.44 194 LEU A O 1
ATOM 1433 N N . TYR A 1 195 ? 4.234 -19.344 4.371 1 94.25 195 TYR A N 1
ATOM 1434 C CA . TYR A 1 195 ? 4.977 -18.094 4.223 1 94.25 195 TYR A CA 1
ATOM 1435 C C . TYR A 1 195 ? 4.797 -17.516 2.822 1 94.25 195 TYR A C 1
ATOM 1437 O O . TYR A 1 195 ? 4.773 -18.266 1.837 1 94.25 195 TYR A O 1
ATOM 1445 N N . THR A 1 196 ? 4.633 -16.234 2.744 1 94.31 196 THR A N 1
ATOM 1446 C CA . THR A 1 196 ? 4.477 -15.594 1.442 1 94.31 196 THR A CA 1
ATOM 1447 C C . THR A 1 196 ? 5.43 -14.406 1.302 1 94.31 196 THR A C 1
ATOM 1449 O O . THR A 1 196 ? 5.863 -13.828 2.301 1 94.31 196 THR A O 1
ATOM 1452 N N . SER A 1 197 ? 5.801 -14.062 0.11 1 93.31 197 SER A N 1
ATOM 1453 C CA . SER A 1 197 ? 6.613 -12.898 -0.234 1 93.31 197 SER A CA 1
ATOM 1454 C C . SER A 1 197 ? 6.301 -12.398 -1.64 1 93.31 197 SER A C 1
ATOM 1456 O O . SER A 1 197 ? 5.984 -13.195 -2.529 1 93.31 197 SER A O 1
ATOM 1458 N N . GLY A 1 198 ? 6.402 -11.188 -1.801 1 92.06 198 GLY A N 1
ATOM 1459 C CA . GLY A 1 198 ? 6.215 -10.602 -3.117 1 92.06 198 GLY A CA 1
ATOM 1460 C C . GLY A 1 198 ? 5.223 -9.453 -3.123 1 92.06 198 GLY A C 1
ATOM 1461 O O . GLY A 1 198 ? 5.16 -8.672 -2.17 1 92.06 198 GLY A O 1
ATOM 1462 N N . CYS A 1 199 ? 4.504 -9.273 -4.203 1 86.38 199 CYS A N 1
ATOM 1463 C CA . CYS A 1 199 ? 3.494 -8.234 -4.363 1 86.38 199 CYS A CA 1
ATOM 1464 C C . CYS A 1 199 ? 2.229 -8.586 -3.588 1 86.38 199 CYS A C 1
ATOM 1466 O O . CYS A 1 199 ? 1.743 -9.719 -3.662 1 86.38 199 CYS A O 1
ATOM 1468 N N . GLY A 1 200 ? 1.738 -7.664 -2.834 1 83.69 200 GLY A N 1
ATOM 1469 C CA . GLY A 1 200 ? 0.57 -7.934 -2.012 1 83.69 200 GLY A CA 1
ATOM 1470 C C . GLY A 1 200 ? -0.649 -7.133 -2.426 1 83.69 200 GLY A C 1
ATOM 1471 O O . GLY A 1 200 ? -1.653 -7.105 -1.711 1 83.69 200 GLY A O 1
ATOM 1472 N N . GLU A 1 201 ? -0.629 -6.488 -3.557 1 76.44 201 GLU A N 1
ATOM 1473 C CA . GLU A 1 201 ? -1.613 -5.488 -3.963 1 76.44 201 GLU A CA 1
ATOM 1474 C C . GLU A 1 201 ? -3.006 -6.102 -4.082 1 76.44 201 GLU A C 1
ATOM 1476 O O . GLU A 1 201 ? -4.008 -5.43 -3.838 1 76.44 201 GLU A O 1
ATOM 1481 N N . GLN A 1 202 ? -3 -7.359 -4.512 1 82.94 202 GLN A N 1
ATOM 1482 C CA . GLN A 1 202 ? -4.285 -8.016 -4.734 1 82.94 202 GLN A CA 1
ATOM 1483 C C . GLN A 1 202 ? -4.625 -8.969 -3.598 1 82.94 202 GLN A C 1
ATOM 1485 O O . GLN A 1 202 ? -5.418 -9.898 -3.773 1 82.94 202 GLN A O 1
ATOM 1490 N N . GLY A 1 203 ? -3.902 -8.883 -2.426 1 85.81 203 GLY A N 1
ATOM 1491 C CA . GLY A 1 203 ? -4.168 -9.742 -1.282 1 85.81 203 GLY A CA 1
ATOM 1492 C C . GLY A 1 203 ? -3.541 -11.117 -1.413 1 85.81 203 GLY A C 1
ATOM 1493 O O . GLY A 1 203 ? -3.74 -11.977 -0.554 1 85.81 203 GLY A O 1
ATOM 1494 N N . GLN A 1 204 ? -2.781 -11.32 -2.447 1 90.06 204 GLN A N 1
ATOM 1495 C CA . GLN A 1 204 ? -2.283 -12.641 -2.807 1 90.06 204 GLN A CA 1
ATOM 1496 C C . GLN A 1 204 ? -1.3 -13.156 -1.762 1 90.06 204 GLN A C 1
ATOM 1498 O O . GLN A 1 204 ? -0.969 -14.344 -1.749 1 90.06 204 GLN A O 1
ATOM 1503 N N . LEU A 1 205 ? -0.826 -12.305 -0.888 1 89.44 205 LEU A N 1
ATOM 1504 C CA . LEU A 1 205 ? 0.108 -12.75 0.142 1 89.44 205 LEU A CA 1
ATOM 1505 C C . LEU A 1 205 ? -0.637 -13.195 1.395 1 89.44 205 LEU A C 1
ATOM 1507 O O . LEU A 1 205 ? -0.059 -13.859 2.26 1 89.44 205 LEU A O 1
ATOM 1511 N N . GLY A 1 206 ? -1.857 -12.875 1.469 1 86.12 206 GLY A N 1
ATOM 1512 C CA . GLY A 1 206 ? -2.686 -13.273 2.596 1 86.12 206 GLY A CA 1
ATOM 1513 C C . GLY A 1 206 ? -2.316 -12.562 3.887 1 86.12 206 GLY A C 1
ATOM 1514 O O . GLY A 1 206 ? -2.688 -13.016 4.973 1 86.12 206 GLY A O 1
ATOM 1515 N N . ARG A 1 207 ? -1.414 -11.719 3.875 1 74.56 207 ARG A N 1
ATOM 1516 C CA . ARG A 1 207 ? -0.986 -11.047 5.098 1 74.56 207 ARG A CA 1
ATOM 1517 C C . ARG A 1 207 ? -0.975 -9.531 4.914 1 74.56 207 ARG A C 1
ATOM 1519 O O . ARG A 1 207 ? -0.443 -8.805 5.754 1 74.56 207 ARG A O 1
ATOM 1526 N N . VAL A 1 208 ? -1.077 -9.25 3.715 1 59.59 208 VAL A N 1
ATOM 1527 C CA . VAL A 1 208 ? -1.12 -7.809 3.469 1 59.59 208 VAL A CA 1
ATOM 1528 C C . VAL A 1 208 ? -2.408 -7.223 4.043 1 59.59 208 VAL A C 1
ATOM 1530 O O . VAL A 1 208 ? -3.508 -7.648 3.68 1 59.59 208 VAL A O 1
ATOM 1533 N N . ALA A 1 209 ? -2.51 -7.57 5.234 1 46.41 209 ALA A N 1
ATOM 1534 C CA . ALA A 1 209 ? -3.729 -7.012 5.812 1 46.41 209 ALA A CA 1
ATOM 1535 C C . ALA A 1 209 ? -4.328 -5.941 4.906 1 46.41 209 ALA A C 1
ATOM 1537 O O . ALA A 1 209 ? -3.633 -5.375 4.059 1 46.41 209 ALA A O 1
ATOM 1538 N N . GLU A 1 210 ? -5.605 -5.844 5.035 1 45.62 210 GLU A N 1
ATOM 1539 C CA . GLU A 1 210 ? -6.406 -4.625 5.098 1 45.62 210 GLU A CA 1
ATOM 1540 C C . GLU A 1 210 ? -5.543 -3.414 5.438 1 45.62 210 GLU A C 1
ATOM 1542 O O . GLU A 1 210 ? -6.02 -2.457 6.055 1 45.62 210 GLU A O 1
ATOM 1547 N N . HIS A 1 211 ? -4.375 -3.809 5.723 1 44.66 211 HIS A N 1
ATOM 1548 C CA . HIS A 1 211 ? -3.447 -2.848 6.309 1 44.66 211 HIS A CA 1
ATOM 1549 C C . HIS A 1 211 ? -3.613 -1.468 5.684 1 44.66 211 HIS A C 1
ATOM 1551 O O . HIS A 1 211 ? -3.545 -0.453 6.379 1 44.66 211 HIS A O 1
ATOM 1557 N N . PHE A 1 212 ? -3.713 -1.696 4.305 1 48.84 212 PHE A N 1
ATOM 1558 C CA . PHE A 1 212 ? -4.117 -0.385 3.811 1 48.84 212 PHE A CA 1
ATOM 1559 C C . PHE A 1 212 ? -5.422 0.058 4.461 1 48.84 212 PHE A C 1
ATOM 1561 O O . PHE A 1 212 ? -5.605 1.242 4.754 1 48.84 212 PHE A O 1
ATOM 1568 N N . LEU A 1 213 ? -6.266 -1.113 4.73 1 48.81 213 LEU A N 1
ATOM 1569 C CA . LEU A 1 213 ? -7.52 -0.785 5.398 1 48.81 213 LEU A CA 1
ATOM 1570 C C . LEU A 1 213 ? -7.273 -0.39 6.852 1 48.81 213 LEU A C 1
ATOM 1572 O O . LEU A 1 213 ? -8.047 0.383 7.426 1 48.81 213 LEU A O 1
ATOM 1576 N N . ARG A 1 214 ? -6.066 -0.848 7.387 1 57.22 214 ARG A N 1
ATOM 1577 C CA . ARG A 1 214 ? -5.875 -0.569 8.805 1 57.22 214 ARG A CA 1
ATOM 1578 C C . ARG A 1 214 ? -5.215 0.791 9.016 1 57.22 214 ARG A C 1
ATOM 1580 O O . ARG A 1 214 ? -5.18 1.305 10.133 1 57.22 214 ARG A O 1
ATOM 1587 N N . LEU A 1 215 ? -4.996 1.318 7.953 1 74.44 215 LEU A N 1
ATOM 1588 C CA . LEU A 1 215 ? -4.328 2.605 8.102 1 74.44 215 LEU A CA 1
ATOM 1589 C C . LEU A 1 215 ? -5.324 3.697 8.477 1 74.44 215 LEU A C 1
ATOM 1591 O O . LEU A 1 215 ? -4.945 4.727 9.039 1 74.44 215 LEU A O 1
ATOM 1595 N N . LEU A 1 216 ? -6.602 3.35 8.312 1 77.38 216 LEU A N 1
ATOM 1596 C CA . LEU A 1 216 ? -7.633 4.336 8.625 1 77.38 216 LEU A CA 1
ATOM 1597 C C . LEU A 1 216 ? -7.961 4.328 10.109 1 77.38 216 LEU A C 1
ATOM 1599 O O . LEU A 1 216 ? -8.523 5.293 10.633 1 77.38 216 LEU A O 1
ATOM 1603 N N . GLN A 1 217 ? -7.582 3.186 10.703 1 81.38 217 GLN A N 1
ATOM 1604 C CA . GLN A 1 217 ? -7.754 3.131 12.148 1 81.38 217 GLN A CA 1
ATOM 1605 C C . GLN A 1 217 ? -6.5 3.607 12.875 1 81.38 217 GLN A C 1
ATOM 1607 O O . GLN A 1 217 ? -5.383 3.281 12.469 1 81.38 217 GLN A O 1
ATOM 1612 N N . PRO A 1 218 ? -6.773 4.453 13.93 1 88.38 218 PRO A N 1
ATOM 1613 C CA . PRO A 1 218 ? -5.594 4.906 14.672 1 88.38 218 PRO A CA 1
ATOM 1614 C C . PRO A 1 218 ? -4.797 3.75 15.273 1 88.38 218 PRO A C 1
ATOM 1616 O O . PRO A 1 218 ? -5.371 2.859 15.906 1 88.38 218 PRO A O 1
ATOM 1619 N N . GLN A 1 219 ? -3.559 3.729 15 1 83.81 219 GLN A N 1
ATOM 1620 C CA . GLN A 1 219 ? -2.643 2.764 15.594 1 83.81 219 GLN A CA 1
ATOM 1621 C C . GLN A 1 219 ? -1.38 3.449 16.109 1 83.81 219 GLN A C 1
ATOM 1623 O O . GLN A 1 219 ? -1.002 4.516 15.617 1 83.81 219 GLN A O 1
ATOM 1628 N N . ILE A 1 220 ? -0.755 2.85 17.109 1 86.19 220 ILE A N 1
ATOM 1629 C CA . ILE A 1 220 ? 0.415 3.412 17.781 1 86.19 220 ILE A CA 1
ATOM 1630 C C . ILE A 1 220 ? 1.604 3.412 16.828 1 86.19 220 ILE A C 1
ATOM 1632 O O . ILE A 1 220 ? 1.798 2.459 16.062 1 86.19 220 ILE A O 1
ATOM 1636 N N . VAL A 1 221 ? 2.35 4.461 16.828 1 87.06 221 VAL A N 1
ATOM 1637 C CA . VAL A 1 221 ? 3.617 4.555 16.109 1 87.06 221 VAL A CA 1
ATOM 1638 C C . VAL A 1 221 ? 4.746 4.008 16.984 1 87.06 221 VAL A C 1
ATOM 1640 O O . VAL A 1 221 ? 5.031 4.555 18.047 1 87.06 221 VAL A O 1
ATOM 1643 N N . ILE A 1 222 ? 5.418 3.051 16.531 1 79.81 222 ILE A N 1
ATOM 1644 C CA . ILE A 1 222 ? 6.465 2.396 17.312 1 79.81 222 ILE A CA 1
ATOM 1645 C C . ILE A 1 222 ? 7.828 2.965 16.922 1 79.81 222 ILE A C 1
ATOM 1647 O O . ILE A 1 222 ? 8.148 3.062 15.734 1 79.81 222 ILE A O 1
ATOM 1651 N N . ILE A 1 223 ? 8.539 3.441 17.938 1 81.12 223 ILE A N 1
ATOM 1652 C CA . ILE A 1 223 ? 9.891 3.949 17.719 1 81.12 223 ILE A CA 1
ATOM 1653 C C . ILE A 1 223 ? 10.906 2.834 17.969 1 81.12 223 ILE A C 1
ATOM 1655 O O . ILE A 1 223 ? 10.875 2.182 19 1 81.12 223 ILE A O 1
ATOM 1659 N N . LYS A 1 224 ? 11.688 2.512 16.844 1 68.94 224 LYS A N 1
ATOM 1660 C CA . LYS A 1 224 ? 12.711 1.482 16.984 1 68.94 224 LYS A CA 1
ATOM 1661 C C . LYS A 1 224 ? 14.047 2.092 17.406 1 68.94 224 LYS A C 1
ATOM 1663 O O . LYS A 1 224 ? 14.406 3.18 16.969 1 68.94 224 LYS A O 1
ATOM 1668 N N . PRO A 1 225 ? 15.086 1.276 17.984 1 61.5 225 PRO A N 1
ATOM 1669 C CA . PRO A 1 225 ? 14.852 0.015 18.688 1 61.5 225 PRO A CA 1
ATOM 1670 C C . PRO A 1 225 ? 13.789 0.139 19.781 1 61.5 225 PRO A C 1
ATOM 1672 O O . PRO A 1 225 ? 13.484 1.248 20.234 1 61.5 225 PRO A O 1
ATOM 1675 N N . ARG A 1 226 ? 13.422 -1.088 20.219 1 57.91 226 ARG A N 1
ATOM 1676 C CA . ARG A 1 226 ? 12.32 -1.199 21.188 1 57.91 226 ARG A CA 1
ATOM 1677 C C . ARG A 1 226 ? 12.648 -0.469 22.484 1 57.91 226 ARG A C 1
ATOM 1679 O O . ARG A 1 226 ? 13.719 -0.681 23.062 1 57.91 226 ARG A O 1
ATOM 1686 N N . GLY A 1 227 ? 12.383 0.931 22.688 1 61.03 227 GLY A N 1
ATOM 1687 C CA . GLY A 1 227 ? 12.414 1.743 23.891 1 61.03 227 GLY A CA 1
ATOM 1688 C C . GLY A 1 227 ? 11.297 2.768 23.953 1 61.03 227 GLY A C 1
ATOM 1689 O O . GLY A 1 227 ? 10.695 3.102 22.922 1 61.03 227 GLY A O 1
ATOM 1690 N N . LYS A 1 228 ? 10.891 3.029 25.156 1 73.56 228 LYS A N 1
ATOM 1691 C CA . LYS A 1 228 ? 9.742 3.902 25.391 1 73.56 228 LYS A CA 1
ATOM 1692 C C . LYS A 1 228 ? 10.125 5.367 25.188 1 73.56 228 LYS A C 1
ATOM 1694 O O . LYS A 1 228 ? 10.789 5.961 26.047 1 73.56 228 LYS A O 1
ATOM 1699 N N . VAL A 1 229 ? 10.148 5.945 24 1 88.06 229 VAL A N 1
ATOM 1700 C CA . VAL A 1 229 ? 10.234 7.383 23.766 1 88.06 229 VAL A CA 1
ATOM 1701 C C . VAL A 1 229 ? 8.906 8.047 24.125 1 88.06 229 VAL A C 1
ATOM 1703 O O . VAL A 1 229 ? 7.836 7.57 23.734 1 88.06 229 VAL A O 1
ATOM 1706 N N . VAL A 1 230 ? 9.062 9.047 25.016 1 93.31 230 VAL A N 1
ATOM 1707 C CA . VAL A 1 230 ? 7.898 9.828 25.422 1 93.31 230 VAL A CA 1
ATOM 1708 C C . VAL A 1 230 ? 7.883 11.156 24.656 1 93.31 230 VAL A C 1
ATOM 1710 O O . VAL A 1 230 ? 8.812 11.953 24.781 1 93.31 230 VAL A O 1
ATOM 1713 N N . PHE A 1 231 ? 6.863 11.391 23.969 1 94.5 231 PHE A N 1
ATOM 1714 C CA . PHE A 1 231 ? 6.789 12.617 23.172 1 94.5 231 PHE A CA 1
ATOM 1715 C C . PHE A 1 231 ? 6.008 13.688 23.922 1 94.5 231 PHE A C 1
ATOM 1717 O O . PHE A 1 231 ? 5.074 13.383 24.672 1 94.5 231 PHE A O 1
ATOM 1724 N N . THR A 1 232 ? 6.391 14.938 23.641 1 95.62 232 THR A N 1
ATOM 1725 C CA . THR A 1 232 ? 5.73 16.062 24.297 1 95.62 232 THR A CA 1
ATOM 1726 C C . THR A 1 232 ? 4.988 16.922 23.281 1 95.62 232 THR A C 1
ATOM 1728 O O . THR A 1 232 ? 4.133 17.734 23.641 1 95.62 232 THR A O 1
ATOM 1731 N N . ASP A 1 233 ? 5.375 16.781 22.016 1 96.75 233 ASP A N 1
ATOM 1732 C CA . ASP A 1 233 ? 4.75 17.594 20.984 1 96.75 233 ASP A CA 1
ATOM 1733 C C . ASP A 1 233 ? 4.809 16.891 19.625 1 96.75 233 ASP A C 1
ATOM 1735 O O . ASP A 1 233 ? 5.629 16 19.422 1 96.75 233 ASP A O 1
ATOM 1739 N N . VAL A 1 234 ? 3.912 17.312 18.719 1 97.88 234 VAL A N 1
ATOM 1740 C CA . VAL A 1 234 ? 3.824 16.719 17.391 1 97.88 234 VAL A CA 1
ATOM 1741 C C . VAL A 1 234 ? 3.389 17.781 16.375 1 97.88 234 VAL A C 1
ATOM 1743 O O . VAL A 1 234 ? 2.654 18.719 16.719 1 97.88 234 VAL A O 1
ATOM 1746 N N . PHE A 1 235 ? 3.891 17.688 15.156 1 98 235 PHE A N 1
ATOM 1747 C CA . PHE A 1 235 ? 3.619 18.609 14.062 1 98 235 PHE A CA 1
ATOM 1748 C C . PHE A 1 235 ? 3.451 17.859 12.75 1 98 235 PHE A C 1
ATOM 1750 O O . PHE A 1 235 ? 3.891 16.719 12.617 1 98 235 PHE A O 1
ATOM 1757 N N . CYS A 1 236 ? 2.822 18.531 11.812 1 97.25 236 CYS A N 1
ATOM 1758 C CA . CYS A 1 236 ? 2.637 17.906 10.508 1 97.25 236 CYS A CA 1
ATOM 1759 C C . CYS A 1 236 ? 3.008 18.859 9.383 1 97.25 236 CYS A C 1
ATOM 1761 O O . CYS A 1 236 ? 2.957 20.078 9.555 1 97.25 236 CYS A O 1
ATOM 1763 N N . GLY A 1 237 ? 3.469 18.297 8.32 1 97.12 237 GLY A N 1
ATOM 1764 C CA . GLY A 1 237 ? 3.322 18.859 6.988 1 97.12 237 GLY A CA 1
ATOM 1765 C C . GLY A 1 237 ? 2.277 18.141 6.152 1 97.12 237 GLY A C 1
ATOM 1766 O O . GLY A 1 237 ? 1.437 17.422 6.688 1 97.12 237 GLY A O 1
ATOM 1767 N N . ALA A 1 238 ? 2.33 18.391 4.859 1 96.88 238 ALA A N 1
ATOM 1768 C CA . ALA A 1 238 ? 1.319 17.797 3.992 1 96.88 238 ALA A CA 1
ATOM 1769 C C . ALA A 1 238 ? 1.419 16.266 4 1 96.88 238 ALA A C 1
ATOM 1771 O O . ALA A 1 238 ? 0.401 15.578 4.035 1 96.88 238 ALA A O 1
ATOM 1772 N N . TYR A 1 239 ? 2.668 15.742 4.023 1 95.25 239 TYR A N 1
ATOM 1773 C CA . TYR A 1 239 ? 2.873 14.305 3.842 1 95.25 239 TYR A CA 1
ATOM 1774 C C . TYR A 1 239 ? 3.904 13.773 4.828 1 95.25 239 TYR A C 1
ATOM 1776 O O . TYR A 1 239 ? 4.559 12.766 4.57 1 95.25 239 TYR A O 1
ATOM 1784 N N . PHE A 1 240 ? 4.148 14.477 5.879 1 96.75 240 PHE A N 1
ATOM 1785 C CA . PHE A 1 240 ? 5.164 14.07 6.844 1 96.75 240 PHE A CA 1
ATOM 1786 C C . PHE A 1 240 ? 4.801 14.547 8.242 1 96.75 240 PHE A C 1
ATOM 1788 O O . PHE A 1 240 ? 3.949 15.422 8.406 1 96.75 240 PHE A O 1
ATOM 1795 N N . THR A 1 241 ? 5.391 13.969 9.211 1 97.75 241 THR A N 1
ATOM 1796 C CA . THR A 1 241 ? 5.109 14.211 10.617 1 97.75 241 THR A CA 1
ATOM 1797 C C . THR A 1 241 ? 6.406 14.398 11.406 1 97.75 241 THR A C 1
ATOM 1799 O O . THR A 1 241 ? 7.398 13.719 11.141 1 97.75 241 THR A O 1
ATOM 1802 N N . PHE A 1 242 ? 6.398 15.383 12.344 1 97.44 242 PHE A N 1
ATOM 1803 C CA . PHE A 1 242 ? 7.457 15.57 13.328 1 97.44 242 PHE A CA 1
ATOM 1804 C C . PHE A 1 242 ? 6.941 15.297 14.734 1 97.44 242 PHE A C 1
ATOM 1806 O O . PHE A 1 242 ? 5.781 15.57 15.039 1 97.44 242 PHE A O 1
ATOM 1813 N N . ALA A 1 243 ? 7.781 14.82 15.5 1 95.62 243 ALA A N 1
ATOM 1814 C CA . ALA A 1 243 ? 7.492 14.688 16.922 1 95.62 243 ALA A CA 1
ATOM 1815 C C . ALA A 1 243 ? 8.703 15.062 17.766 1 95.62 243 ALA A C 1
ATOM 1817 O O . ALA A 1 243 ? 9.844 14.773 17.391 1 95.62 243 ALA A O 1
ATOM 1818 N N . VAL A 1 244 ? 8.438 15.758 18.875 1 94.75 244 VAL A N 1
ATOM 1819 C CA . VAL A 1 244 ? 9.492 16.156 19.797 1 94.75 244 VAL A CA 1
ATOM 1820 C C . VAL A 1 244 ? 9.398 15.328 21.078 1 94.75 244 VAL A C 1
ATOM 1822 O O . VAL A 1 244 ? 8.336 15.25 21.688 1 94.75 244 VAL A O 1
ATOM 1825 N N . SER A 1 245 ? 10.5 14.703 21.438 1 92.62 245 SER A N 1
ATOM 1826 C CA . SER A 1 245 ? 10.523 13.875 22.625 1 92.62 245 SER A CA 1
ATOM 1827 C C . SER A 1 245 ? 10.773 14.711 23.875 1 92.62 245 SER A C 1
ATOM 1829 O O . SER A 1 245 ? 11.188 15.867 23.781 1 92.62 245 SER A O 1
ATOM 1831 N N . LYS A 1 246 ? 10.5 14.148 25.016 1 91.88 246 LYS A N 1
ATOM 1832 C CA . LYS A 1 246 ? 10.719 14.781 26.312 1 91.88 246 LYS A CA 1
ATOM 1833 C C . LYS A 1 246 ? 12.18 15.188 26.484 1 91.88 246 LYS A C 1
ATOM 1835 O O . LYS A 1 246 ? 12.477 16.219 27.094 1 91.88 246 LYS A O 1
ATOM 1840 N N . ASP A 1 247 ? 13.102 14.445 25.859 1 88.88 247 ASP A N 1
ATOM 1841 C CA . ASP A 1 247 ? 14.531 14.727 25.969 1 88.88 247 ASP A CA 1
ATOM 1842 C C . ASP A 1 247 ? 14.969 15.781 24.953 1 88.88 247 ASP A C 1
ATOM 1844 O O . ASP A 1 247 ? 16.156 16.078 24.828 1 88.88 247 ASP A O 1
ATOM 1848 N N . GLY A 1 248 ? 14.055 16.25 24.156 1 89.94 248 GLY A N 1
ATOM 1849 C CA . GLY A 1 248 ? 14.336 17.359 23.25 1 89.94 248 GLY A CA 1
ATOM 1850 C C . GLY A 1 248 ? 14.742 16.906 21.859 1 89.94 248 GLY A C 1
ATOM 1851 O O . GLY A 1 248 ? 15.078 17.719 21 1 89.94 248 GLY A O 1
ATOM 1852 N N . HIS A 1 249 ? 14.688 15.609 21.625 1 92.06 249 HIS A N 1
ATOM 1853 C CA . HIS A 1 249 ? 15.016 15.102 20.297 1 92.06 249 HIS A CA 1
ATOM 1854 C C . HIS A 1 249 ? 13.844 15.266 19.344 1 92.06 249 HIS A C 1
ATOM 1856 O O . HIS A 1 249 ? 12.688 15.125 19.734 1 92.06 249 HIS A O 1
ATOM 1862 N N . VAL A 1 250 ? 14.227 15.539 18.109 1 95.38 250 VAL A N 1
ATOM 1863 C CA . VAL A 1 250 ? 13.211 15.641 17.062 1 95.38 250 VAL A CA 1
ATOM 1864 C C . VAL A 1 250 ? 13.211 14.375 16.219 1 95.38 250 VAL A C 1
ATOM 1866 O O . VAL A 1 250 ? 14.25 13.945 15.719 1 95.38 250 VAL A O 1
ATOM 1869 N N . TYR A 1 251 ? 12.031 13.773 16.141 1 93.88 251 TYR A N 1
ATOM 1870 C CA . TYR A 1 251 ? 11.797 12.641 15.242 1 93.88 251 TYR A CA 1
ATOM 1871 C C . TYR A 1 251 ? 10.961 13.055 14.039 1 93.88 251 TYR A C 1
ATOM 1873 O O . TYR A 1 251 ? 10.188 14.008 14.117 1 93.88 251 TYR A O 1
ATOM 1881 N N . GLY A 1 252 ? 11.164 12.398 12.938 1 96.06 252 GLY A N 1
ATOM 1882 C CA . GLY A 1 252 ? 10.383 12.672 11.742 1 96.06 252 GLY A CA 1
ATOM 1883 C C . GLY A 1 252 ? 10.133 11.438 10.891 1 96.06 252 GLY A C 1
ATOM 1884 O O . GLY A 1 252 ? 10.938 10.5 10.898 1 96.06 252 GLY A O 1
ATOM 1885 N N . PHE A 1 253 ? 9.016 11.344 10.227 1 94.88 253 PHE A N 1
ATOM 1886 C CA . PHE A 1 253 ? 8.688 10.32 9.242 1 94.88 253 PHE A CA 1
ATOM 1887 C C . PHE A 1 253 ? 7.758 10.875 8.172 1 94.88 253 PHE A C 1
ATOM 1889 O O . PHE A 1 253 ? 7 11.812 8.422 1 94.88 253 PHE A O 1
ATOM 1896 N N . GLY A 1 254 ? 7.871 10.234 6.988 1 93.25 254 GLY A N 1
ATOM 1897 C CA . GLY A 1 254 ? 7.094 10.688 5.848 1 93.25 254 GLY A CA 1
ATOM 1898 C C . GLY A 1 254 ? 7.953 11.094 4.664 1 93.25 254 GLY A C 1
ATOM 1899 O O . GLY A 1 254 ? 9.102 10.656 4.543 1 93.25 254 GLY A O 1
ATOM 1900 N N . LEU A 1 255 ? 7.324 11.898 3.77 1 92 255 LEU A N 1
ATOM 1901 C CA . LEU A 1 255 ? 7.957 12.359 2.535 1 92 255 LEU A CA 1
ATOM 1902 C C . LEU A 1 255 ? 9.117 13.289 2.834 1 92 255 LEU A C 1
ATOM 1904 O O . LEU A 1 255 ? 9.008 14.172 3.689 1 92 255 LEU A O 1
ATOM 1908 N N . SER A 1 256 ? 10.273 13.062 2.166 1 95.5 256 SER A N 1
ATOM 1909 C CA . SER A 1 256 ? 11.445 13.922 2.322 1 95.5 256 SER A CA 1
ATOM 1910 C C . SER A 1 256 ? 12.195 14.078 1.005 1 95.5 256 SER A C 1
ATOM 1912 O O . SER A 1 256 ? 13.43 14.141 0.989 1 95.5 256 SER A O 1
ATOM 1914 N N . ASN A 1 257 ? 11.438 14.18 -0.113 1 92.69 257 ASN A N 1
ATOM 1915 C CA . ASN A 1 257 ? 12.008 14.188 -1.458 1 92.69 257 ASN A CA 1
ATOM 1916 C C . ASN A 1 257 ? 12.727 15.5 -1.752 1 92.69 257 ASN A C 1
ATOM 1918 O O . ASN A 1 257 ? 13.461 15.609 -2.736 1 92.69 257 ASN A O 1
ATOM 1922 N N . TYR A 1 258 ? 12.625 16.531 -0.942 1 96.81 258 TYR A N 1
ATOM 1923 C CA . TYR A 1 258 ? 13.383 17.781 -1.008 1 96.81 258 TYR A CA 1
ATOM 1924 C C . TYR A 1 258 ? 14.039 18.094 0.332 1 96.81 258 TYR A C 1
ATOM 1926 O O . TYR A 1 258 ? 14.188 19.266 0.702 1 96.81 258 TYR A O 1
ATOM 1934 N N . HIS A 1 259 ? 14.203 17.125 1.185 1 97.25 259 HIS A N 1
ATOM 1935 C CA . HIS A 1 259 ? 14.93 17.203 2.447 1 97.25 259 HIS A CA 1
ATOM 1936 C C . HIS A 1 259 ? 14.102 17.922 3.51 1 97.25 259 HIS A C 1
ATOM 1938 O O . HIS A 1 259 ? 14.656 18.5 4.449 1 97.25 259 HIS A O 1
ATOM 1944 N N . GLN A 1 260 ? 12.867 18 3.312 1 98.12 260 GLN A N 1
ATOM 1945 C CA . GLN A 1 260 ? 12.047 18.797 4.219 1 98.12 260 GLN A CA 1
ATOM 1946 C C . GLN A 1 260 ? 11.984 18.156 5.609 1 98.12 260 GLN A C 1
ATOM 1948 O O . GLN A 1 260 ? 11.547 18.797 6.566 1 98.12 260 GLN A O 1
ATOM 1953 N N . LEU A 1 261 ? 12.422 16.938 5.785 1 97.12 261 LEU A N 1
ATOM 1954 C CA . LEU A 1 261 ? 12.562 16.344 7.109 1 97.12 261 LEU A CA 1
ATOM 1955 C C . LEU A 1 261 ? 13.938 16.625 7.695 1 97.12 261 LEU A C 1
ATOM 1957 O O . LEU A 1 261 ? 14.219 16.281 8.844 1 97.12 261 LEU A O 1
ATOM 1961 N N . GLY A 1 262 ? 14.805 17.188 6.992 1 97.31 262 GLY A N 1
ATOM 1962 C CA . GLY A 1 262 ? 16.156 17.406 7.453 1 97.31 262 GLY A CA 1
ATOM 1963 C C . GLY A 1 262 ? 17.062 16.219 7.23 1 97.31 262 GLY A C 1
ATOM 1964 O O . GLY A 1 262 ? 18.078 16.047 7.922 1 97.31 262 GLY A O 1
ATOM 1965 N N . THR A 1 263 ? 16.641 15.367 6.375 1 94.38 263 THR A N 1
ATOM 1966 C CA . THR A 1 263 ? 17.469 14.227 6.004 1 94.38 263 THR A CA 1
ATOM 1967 C C . THR A 1 263 ? 18.391 14.586 4.848 1 94.38 263 THR A C 1
ATOM 1969 O O . THR A 1 263 ? 18.047 15.406 4 1 94.38 263 THR A O 1
ATOM 1972 N N . GLN A 1 264 ? 19.547 13.938 4.809 1 93.5 264 GLN A N 1
ATOM 1973 C CA . GLN A 1 264 ? 20.422 14.102 3.658 1 93.5 264 GLN A CA 1
ATOM 1974 C C . GLN A 1 264 ? 19.891 13.328 2.447 1 93.5 264 GLN A C 1
ATOM 1976 O O . GLN A 1 264 ? 19.969 13.82 1.317 1 93.5 264 GLN A O 1
ATOM 1981 N N . SER A 1 265 ? 19.422 12.18 2.76 1 87.94 265 SER A N 1
ATOM 1982 C CA . SER A 1 265 ? 18.781 11.383 1.71 1 87.94 265 SER A CA 1
ATOM 1983 C C . SER A 1 265 ? 17.422 11.953 1.328 1 87.94 265 SER A C 1
ATOM 1985 O O . SER A 1 265 ? 16.75 12.578 2.152 1 87.94 265 SER A O 1
ATOM 1987 N N . THR A 1 266 ? 16.969 11.758 0.087 1 89.69 266 THR A N 1
ATOM 1988 C CA . THR A 1 266 ? 15.664 12.211 -0.379 1 89.69 266 THR A CA 1
ATOM 1989 C C . THR A 1 266 ? 14.656 11.062 -0.361 1 89.69 266 THR A C 1
ATOM 1991 O O . THR A 1 266 ? 13.547 11.195 -0.876 1 89.69 266 THR A O 1
ATOM 1994 N N . SER A 1 267 ? 15 9.938 0.227 1 83.06 267 SER A N 1
ATOM 1995 C CA . SER A 1 267 ? 14.094 8.797 0.325 1 83.06 267 SER A CA 1
ATOM 1996 C C . SER A 1 267 ? 13 9.039 1.359 1 83.06 267 SER A C 1
ATOM 1998 O O . SER A 1 267 ? 13.242 9.68 2.385 1 83.06 267 SER A O 1
ATOM 2000 N N . THR A 1 268 ? 11.852 8.484 1.077 1 85.56 268 THR A N 1
ATOM 2001 C CA . THR A 1 268 ? 10.734 8.562 2.014 1 85.56 268 THR A CA 1
ATOM 2002 C C . THR A 1 268 ? 11.039 7.781 3.285 1 85.56 268 THR A C 1
ATOM 2004 O O . THR A 1 268 ? 11.586 6.676 3.225 1 85.56 268 THR A O 1
ATOM 2007 N N . CYS A 1 269 ? 10.75 8.359 4.441 1 87.75 269 CYS A N 1
ATOM 2008 C CA . CYS A 1 269 ? 10.914 7.688 5.727 1 87.75 269 CYS A CA 1
ATOM 2009 C C . CYS A 1 269 ? 9.602 7.07 6.188 1 87.75 269 CYS A C 1
ATOM 2011 O O . CYS A 1 269 ? 8.695 7.777 6.633 1 87.75 269 CYS A O 1
ATOM 2013 N N . PHE A 1 270 ? 9.43 5.805 6.199 1 83.38 270 PHE A N 1
ATOM 2014 C CA . PHE A 1 270 ? 8.172 5.133 6.508 1 83.38 270 PHE A CA 1
ATOM 2015 C C . PHE A 1 270 ? 8.086 4.816 7.996 1 83.38 270 PHE A C 1
ATOM 2017 O O . PHE A 1 270 ? 7.016 4.453 8.492 1 83.38 270 PHE A O 1
ATOM 2024 N N . VAL A 1 271 ? 9.219 4.934 8.633 1 81.62 271 VAL A N 1
ATOM 2025 C CA . VAL A 1 271 ? 9.273 4.75 10.086 1 81.62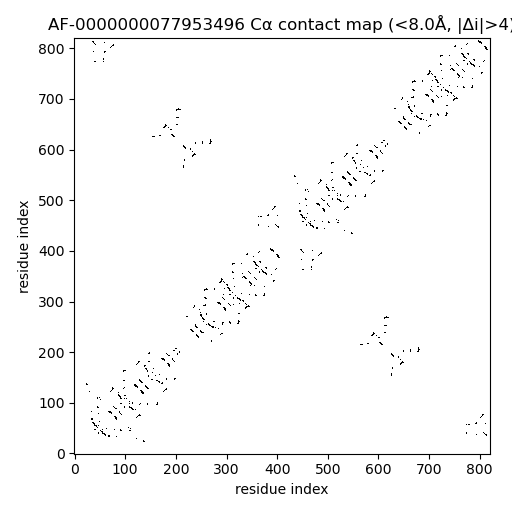 271 VAL A CA 1
ATOM 2026 C C . VAL A 1 271 ? 9.93 5.965 10.734 1 81.62 271 VAL A C 1
ATOM 2028 O O . VAL A 1 271 ? 10.758 6.641 10.117 1 81.62 271 VAL A O 1
ATOM 2031 N N . PRO A 1 272 ? 9.594 6.262 11.992 1 88.81 272 PRO A N 1
ATOM 2032 C CA . PRO A 1 272 ? 10.18 7.43 12.648 1 88.81 272 PRO A CA 1
ATOM 2033 C C . PRO A 1 272 ? 11.703 7.367 12.719 1 88.81 272 PRO A C 1
ATOM 2035 O O . PRO A 1 272 ? 12.266 6.32 13.062 1 88.81 272 PRO A O 1
ATOM 2038 N N . MET A 1 273 ? 12.289 8.461 12.406 1 90.94 273 MET A N 1
ATOM 2039 C CA . MET A 1 273 ? 13.742 8.609 12.484 1 90.94 273 MET A CA 1
ATOM 2040 C C . MET A 1 273 ? 14.133 9.758 13.406 1 90.94 273 MET A C 1
ATOM 2042 O O . MET A 1 273 ? 13.492 10.812 13.391 1 90.94 273 MET A O 1
ATOM 2046 N N . LYS A 1 274 ? 15.117 9.445 14.227 1 91.81 274 LYS A N 1
ATOM 2047 C CA . LYS A 1 274 ? 15.719 10.555 14.969 1 91.81 274 LYS A CA 1
ATOM 2048 C C . LYS A 1 274 ? 16.516 11.461 14.039 1 91.81 274 LYS A C 1
ATOM 2050 O O . LYS A 1 274 ? 17.5 11.039 13.445 1 91.81 274 LYS A O 1
ATOM 2055 N N . LEU A 1 275 ? 16.141 12.695 13.922 1 94.56 275 LEU A N 1
ATOM 2056 C CA . LEU A 1 275 ? 16.688 13.602 12.922 1 94.56 275 LEU A CA 1
ATOM 2057 C C . LEU A 1 275 ? 17.875 14.375 13.477 1 94.56 275 LEU A C 1
ATOM 2059 O O . LEU A 1 275 ? 17.703 15.305 14.266 1 94.56 275 LEU A O 1
ATOM 2063 N N . SER A 1 276 ? 18.984 14.102 13 1 92.62 276 SER A N 1
ATOM 2064 C CA . SER A 1 276 ? 20.219 14.68 13.523 1 92.62 276 SER A CA 1
ATOM 2065 C C . SER A 1 276 ? 20.359 16.141 13.117 1 92.62 276 SER A C 1
ATOM 2067 O O . SER A 1 276 ? 21.062 16.906 13.781 1 92.62 276 SER A O 1
ATOM 2069 N N . SER A 1 277 ? 19.766 16.531 12.062 1 93.12 277 SER A N 1
ATOM 2070 C CA . SER A 1 277 ? 19.859 17.906 11.586 1 93.12 277 SER A CA 1
ATOM 2071 C C . SER A 1 277 ? 19.266 18.875 12.602 1 93.12 277 SER A C 1
ATOM 2073 O O . SER A 1 277 ? 19.562 20.078 12.547 1 93.12 277 SER A O 1
ATOM 2075 N N . PHE A 1 278 ? 18.422 18.391 13.445 1 92.81 278 PHE A N 1
ATOM 2076 C CA . PHE A 1 278 ? 17.812 19.25 14.461 1 92.81 278 PHE A CA 1
ATOM 2077 C C . PHE A 1 278 ? 18.594 19.188 15.766 1 92.81 278 PHE A C 1
ATOM 2079 O O . PHE A 1 278 ? 18.188 19.766 16.766 1 92.81 278 PHE A O 1
ATOM 2086 N N . LYS A 1 279 ? 19.609 18.203 15.633 1 76.75 279 LYS A N 1
ATOM 2087 C CA . LYS A 1 279 ? 20.438 18.047 16.828 1 76.75 279 LYS A CA 1
ATOM 2088 C C . LYS A 1 279 ? 21.359 19.25 17.016 1 76.75 279 LYS A C 1
ATOM 2090 O O . LYS A 1 279 ? 22.203 19.547 16.172 1 76.75 279 LYS A O 1
ATOM 2095 N N . ASN A 1 280 ? 20.938 20.375 17.484 1 61.94 280 ASN A N 1
ATOM 2096 C CA . ASN A 1 280 ? 21.922 21.375 17.891 1 61.94 280 ASN A CA 1
ATOM 2097 C C . ASN A 1 280 ? 21.922 21.578 19.406 1 61.94 280 ASN A C 1
ATOM 2099 O O . ASN A 1 280 ? 20.859 21.719 20.016 1 61.94 280 ASN A O 1
ATOM 2103 N N . SER A 1 281 ? 23.031 21.203 20.078 1 59.47 281 SER A N 1
ATOM 2104 C CA . SER A 1 281 ? 23.281 21.141 21.516 1 59.47 281 SER A CA 1
ATOM 2105 C C . SER A 1 281 ? 22.594 22.281 22.25 1 59.47 281 SER A C 1
ATOM 2107 O O . SER A 1 281 ? 22.203 22.141 23.406 1 59.47 281 SER A O 1
ATOM 2109 N N . THR A 1 282 ? 22.234 23.406 21.562 1 68.5 282 THR A N 1
ATOM 2110 C CA . THR A 1 282 ? 21.75 24.562 22.297 1 68.5 282 THR A CA 1
ATOM 2111 C C . THR A 1 282 ? 20.359 24.969 21.812 1 68.5 282 THR A C 1
ATOM 2113 O O . THR A 1 282 ? 19.703 25.812 22.422 1 68.5 282 THR A O 1
ATOM 2116 N N . THR A 1 283 ? 19.875 24.266 20.812 1 80.12 283 THR A N 1
ATOM 2117 C CA . THR A 1 283 ? 18.625 24.75 20.234 1 80.12 283 THR A CA 1
ATOM 2118 C C . THR A 1 283 ? 17.438 23.906 20.734 1 80.12 283 THR A C 1
ATOM 2120 O O . THR A 1 283 ? 17.469 22.688 20.656 1 80.12 283 THR A O 1
ATOM 2123 N N . SER A 1 284 ? 16.516 24.641 21.297 1 89.44 284 SER A N 1
ATOM 2124 C CA . SER A 1 284 ? 15.234 24.031 21.672 1 89.44 284 SER A CA 1
ATOM 2125 C C . SER A 1 284 ? 14.141 24.422 20.688 1 89.44 284 SER A C 1
ATOM 2127 O O . SER A 1 284 ? 13.867 25.609 20.5 1 89.44 284 SER A O 1
ATOM 2129 N N . TRP A 1 285 ? 13.594 23.484 20.078 1 93.31 285 TRP A N 1
ATOM 2130 C CA . TRP A 1 285 ? 12.562 23.734 19.062 1 93.31 285 TRP A CA 1
ATOM 2131 C C . TRP A 1 285 ? 11.188 23.828 19.719 1 93.31 285 TRP A C 1
ATOM 2133 O O . TRP A 1 285 ? 10.758 22.891 20.406 1 93.31 285 TRP A O 1
ATOM 2143 N N . VAL A 1 286 ? 10.508 24.938 19.484 1 93.88 286 VAL A N 1
ATOM 2144 C CA . VAL A 1 286 ? 9.234 25.141 20.172 1 93.88 286 VAL A CA 1
ATOM 2145 C C . VAL A 1 286 ? 8.094 25.125 19.156 1 93.88 286 VAL A C 1
ATOM 2147 O O . VAL A 1 286 ? 6.918 25.078 19.531 1 93.88 286 VAL A O 1
ATOM 2150 N N . GLY A 1 287 ? 8.422 25.203 17.859 1 96.38 287 GLY A N 1
ATOM 2151 C CA . GLY A 1 287 ? 7.434 25.141 16.797 1 96.38 287 GLY A CA 1
ATOM 2152 C C . GLY A 1 287 ? 7.992 24.594 15.492 1 96.38 287 GLY A C 1
ATOM 2153 O O . GLY A 1 287 ? 9.125 24.891 15.117 1 96.38 287 GLY A O 1
ATOM 2154 N N . ILE A 1 288 ? 7.227 23.734 14.906 1 97.75 288 ILE A N 1
ATOM 2155 C CA . ILE A 1 288 ? 7.535 23.188 13.586 1 97.75 288 ILE A CA 1
ATOM 2156 C C . ILE A 1 288 ? 6.266 23.141 12.742 1 97.75 288 ILE A C 1
ATOM 2158 O O . ILE A 1 288 ? 5.195 22.781 13.234 1 97.75 288 ILE A O 1
ATOM 2162 N N . SER A 1 289 ? 6.344 23.547 11.555 1 98.56 289 SER A N 1
ATOM 2163 C CA . SER A 1 289 ? 5.242 23.469 10.602 1 98.56 289 SER A CA 1
ATOM 2164 C C . SER A 1 289 ? 5.738 23.125 9.203 1 98.56 289 SER A C 1
ATOM 2166 O O . SER A 1 289 ? 6.742 23.672 8.742 1 98.56 289 SER A O 1
ATOM 2168 N N . GLY A 1 290 ? 5.07 22.203 8.602 1 98.25 290 GLY A N 1
ATOM 2169 C CA . GLY A 1 290 ? 5.457 21.812 7.254 1 98.25 290 GLY A CA 1
ATOM 2170 C C . GLY A 1 290 ? 4.422 22.172 6.207 1 98.25 290 GLY A C 1
ATOM 2171 O O . GLY A 1 290 ? 3.219 22.109 6.465 1 98.25 290 GLY A O 1
ATOM 2172 N N . GLY A 1 291 ? 4.867 22.562 5.074 1 98.06 291 GLY A N 1
ATOM 2173 C CA . GLY A 1 291 ? 4.027 22.672 3.889 1 98.06 291 GLY A CA 1
ATOM 2174 C C . GLY A 1 291 ? 4.02 21.406 3.045 1 98.06 291 GLY A C 1
ATOM 2175 O O . GLY A 1 291 ? 3.98 20.297 3.578 1 98.06 291 GLY A O 1
ATOM 2176 N N . GLN A 1 292 ? 4.031 21.609 1.701 1 96.56 292 GLN A N 1
ATOM 2177 C CA . GLN A 1 292 ? 4.035 20.469 0.809 1 96.56 292 GLN A CA 1
ATOM 2178 C C . GLN A 1 292 ? 5.43 19.844 0.713 1 96.56 292 GLN A C 1
ATOM 2180 O O . GLN A 1 292 ? 5.578 18.625 0.761 1 96.56 292 GLN A O 1
ATOM 2185 N N . HIS A 1 293 ? 6.414 20.703 0.619 1 97.94 293 HIS A N 1
ATOM 2186 C CA . HIS A 1 293 ? 7.77 20.219 0.383 1 97.94 293 HIS A CA 1
ATOM 2187 C C . HIS A 1 293 ? 8.789 21.031 1.179 1 97.94 293 HIS A C 1
ATOM 2189 O O . HIS A 1 293 ? 9.961 21.094 0.806 1 97.94 293 HIS A O 1
ATOM 2195 N N . HIS A 1 294 ? 8.336 21.703 2.234 1 98.62 294 HIS A N 1
ATOM 2196 C CA . HIS A 1 294 ? 9.234 22.516 3.053 1 98.62 294 HIS A CA 1
ATOM 2197 C C . HIS A 1 294 ? 8.781 22.531 4.508 1 98.62 294 HIS A C 1
ATOM 2199 O O . HIS A 1 294 ? 7.645 22.172 4.816 1 98.62 294 HIS A O 1
ATOM 2205 N N . THR A 1 295 ? 9.695 22.891 5.328 1 98.75 295 THR A N 1
ATOM 2206 C CA . THR A 1 295 ? 9.461 22.969 6.766 1 98.75 295 THR A CA 1
ATOM 2207 C C . THR A 1 295 ? 9.984 24.281 7.332 1 98.75 295 THR A C 1
ATOM 2209 O O . THR A 1 295 ? 11.062 24.734 6.938 1 98.75 295 THR A O 1
ATOM 2212 N N . ILE A 1 296 ? 9.234 24.906 8.188 1 98.75 296 ILE A N 1
ATOM 2213 C CA . ILE A 1 296 ? 9.688 26.031 8.977 1 98.75 296 ILE A CA 1
ATOM 2214 C C . ILE A 1 296 ? 9.727 25.656 10.461 1 98.75 296 ILE A C 1
ATOM 2216 O O . ILE A 1 296 ? 8.836 24.953 10.945 1 98.75 296 ILE A O 1
ATOM 2220 N N . CYS A 1 297 ? 10.766 26.094 11.117 1 97.25 297 CYS A N 1
ATOM 2221 C CA . CYS A 1 297 ? 10.938 25.781 12.523 1 97.25 297 CYS A CA 1
ATOM 2222 C C . CYS A 1 297 ? 11.234 27.047 13.336 1 97.25 297 CYS A C 1
ATOM 2224 O O . CYS A 1 297 ? 11.766 28.016 12.797 1 97.25 297 CYS A O 1
ATOM 2226 N N . LEU A 1 298 ? 10.883 26.969 14.539 1 97.88 298 LEU A N 1
ATOM 2227 C CA . LEU A 1 298 ? 11.062 28.062 15.492 1 97.88 298 LEU A CA 1
ATOM 2228 C C . LEU A 1 298 ? 11.797 27.578 16.734 1 97.88 298 LEU A C 1
ATOM 2230 O O . LEU A 1 298 ? 11.398 26.594 17.344 1 97.88 298 LEU A O 1
ATOM 2234 N N . ASP A 1 299 ? 12.844 28.219 17.078 1 95.5 299 ASP A N 1
ATOM 2235 C CA . ASP A 1 299 ? 13.539 27.844 18.312 1 95.5 299 ASP A CA 1
ATOM 2236 C C . ASP A 1 299 ? 13.047 28.656 19.5 1 95.5 299 ASP A C 1
ATOM 2238 O O . ASP A 1 299 ? 12.227 29.562 19.328 1 95.5 299 ASP A O 1
ATOM 2242 N N . SER A 1 300 ? 13.492 28.391 20.688 1 94.5 300 SER A N 1
ATOM 2243 C CA . SER A 1 300 ? 13.016 29 21.922 1 94.5 300 SER A CA 1
ATOM 2244 C C . SER A 1 300 ? 13.438 30.453 22.016 1 94.5 300 SER A C 1
ATOM 2246 O O . SER A 1 300 ? 12.883 31.203 22.828 1 94.5 300 SER A O 1
ATOM 2248 N N . GLN A 1 301 ? 14.414 30.906 21.234 1 95.06 301 GLN A N 1
ATOM 2249 C CA . GLN A 1 301 ? 14.875 32.281 21.25 1 95.06 301 GLN A CA 1
ATOM 2250 C C . GLN A 1 301 ? 14.086 33.156 20.281 1 95.06 301 GLN A C 1
ATOM 2252 O O . GLN A 1 301 ? 14.312 34.375 20.188 1 95.06 301 GLN A O 1
ATOM 2257 N N . GLY A 1 302 ? 13.211 32.531 19.5 1 97.06 302 GLY A N 1
ATOM 2258 C CA . GLY A 1 302 ? 12.375 33.281 18.578 1 97.06 302 GLY A CA 1
ATOM 2259 C C . GLY A 1 302 ? 12.977 33.438 17.188 1 97.06 302 GLY A C 1
ATOM 2260 O O . GLY A 1 302 ? 12.602 34.312 16.422 1 97.06 302 GLY A O 1
ATOM 2261 N N . GLN A 1 303 ? 13.969 32.594 16.938 1 97.19 303 GLN A N 1
ATOM 2262 C CA . GLN A 1 303 ? 14.578 32.562 15.617 1 97.19 303 GLN A CA 1
ATOM 2263 C C . GLN A 1 303 ? 13.867 31.562 14.711 1 97.19 303 GLN A C 1
ATOM 2265 O O . GLN A 1 303 ? 13.586 30.438 15.133 1 97.19 303 GLN A O 1
ATOM 2270 N N . VAL A 1 304 ? 13.586 32 13.477 1 98.44 304 VAL A N 1
ATOM 2271 C CA . VAL A 1 304 ? 12.922 31.156 12.492 1 98.44 304 VAL A CA 1
ATOM 2272 C C . VAL A 1 304 ? 13.961 30.484 11.586 1 98.44 304 VAL A C 1
ATOM 2274 O O . VAL A 1 304 ? 14.945 31.125 11.195 1 98.44 304 VAL A O 1
ATOM 2277 N N . TYR A 1 305 ? 13.727 29.203 11.297 1 98.19 305 TYR A N 1
ATOM 2278 C CA . TYR A 1 305 ? 14.539 28.438 10.359 1 98.19 305 TYR A CA 1
ATOM 2279 C C . TYR A 1 305 ? 13.672 27.797 9.289 1 98.19 305 TYR A C 1
ATOM 2281 O O . TYR A 1 305 ? 12.477 27.578 9.492 1 98.19 305 TYR A O 1
ATOM 2289 N N . SER A 1 306 ? 14.297 27.516 8.148 1 98.62 306 SER A N 1
ATOM 2290 C CA . SER A 1 306 ? 13.57 26.812 7.102 1 98.62 306 SER A CA 1
ATOM 2291 C C . SER A 1 306 ? 14.453 25.766 6.426 1 98.62 306 SER A C 1
ATOM 2293 O O . SER A 1 306 ? 15.68 25.844 6.496 1 98.62 306 SER A O 1
ATOM 2295 N N . LEU A 1 307 ? 13.852 24.719 5.875 1 98.56 307 LEU A N 1
ATOM 2296 C CA . LEU A 1 307 ? 14.516 23.703 5.078 1 98.56 307 LEU A CA 1
ATOM 2297 C C . LEU A 1 307 ? 13.562 23.094 4.051 1 98.56 307 LEU A C 1
ATOM 2299 O O . LEU A 1 307 ? 12.344 23.266 4.156 1 98.56 307 LEU A O 1
ATOM 2303 N N . GLY A 1 308 ? 14.18 22.406 3.037 1 98.56 308 GLY A N 1
ATOM 2304 C CA . GLY A 1 308 ? 13.391 21.797 1.986 1 98.56 308 GLY A CA 1
ATOM 2305 C C . GLY A 1 308 ? 13.508 22.5 0.651 1 98.56 308 GLY A C 1
ATOM 2306 O O . GLY A 1 308 ? 14.586 22.969 0.289 1 98.56 308 GLY A O 1
ATOM 2307 N N . ARG A 1 309 ? 12.398 22.453 -0.098 1 98.19 309 ARG A N 1
ATOM 2308 C CA . ARG A 1 309 ? 12.328 23 -1.448 1 98.19 309 ARG A CA 1
ATOM 2309 C C . ARG A 1 309 ? 12.344 24.516 -1.422 1 98.19 309 ARG A C 1
ATOM 2311 O O . ARG A 1 309 ? 11.68 25.141 -0.586 1 98.19 309 ARG A O 1
ATOM 2318 N N . ALA A 1 310 ? 12.969 25.141 -2.334 1 98 310 ALA A N 1
ATOM 2319 C CA . ALA A 1 310 ? 13.164 26.578 -2.252 1 98 310 ALA A CA 1
ATOM 2320 C C . ALA A 1 310 ? 12.234 27.312 -3.215 1 98 310 ALA A C 1
ATOM 2322 O O . ALA A 1 310 ? 12.039 28.531 -3.094 1 98 310 ALA A O 1
ATOM 2323 N N . GLU A 1 311 ? 11.734 26.641 -4.195 1 96.81 311 GLU A N 1
ATOM 2324 C CA . GLU A 1 311 ? 10.961 27.266 -5.262 1 96.81 311 GLU A CA 1
ATOM 2325 C C . GLU A 1 311 ? 9.844 28.156 -4.691 1 96.81 311 GLU A C 1
ATOM 2327 O O . GLU A 1 311 ? 9.32 27.875 -3.611 1 96.81 311 GLU A O 1
ATOM 2332 N N . TYR A 1 312 ? 9.539 29.297 -5.406 1 97.38 312 TYR A N 1
ATOM 2333 C CA . TYR A 1 312 ? 8.492 30.266 -5.125 1 97.38 312 TYR A CA 1
ATOM 2334 C C . TYR A 1 312 ? 8.844 31.125 -3.912 1 97.38 312 TYR A C 1
ATOM 2336 O O . TYR A 1 312 ? 8.031 31.922 -3.445 1 97.38 312 TYR A O 1
ATOM 2344 N N . GLY A 1 313 ? 10 30.891 -3.252 1 98.31 313 GLY A N 1
ATOM 2345 C CA . GLY A 1 313 ? 10.422 31.703 -2.111 1 98.31 313 GLY A CA 1
ATOM 2346 C C . GLY A 1 313 ? 9.938 31.141 -0.784 1 98.31 313 GLY A C 1
ATOM 2347 O O . GLY A 1 313 ? 9.961 31.844 0.231 1 98.31 3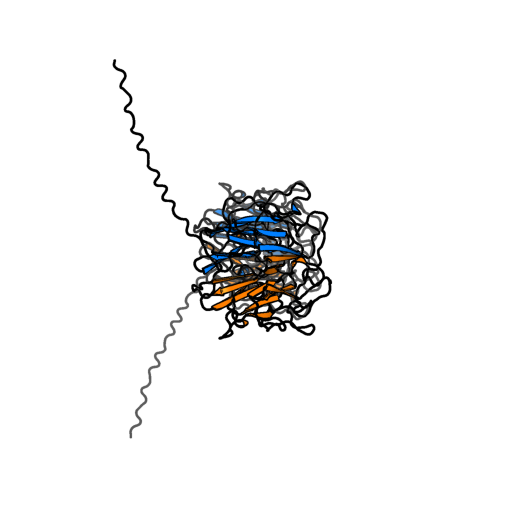13 GLY A O 1
ATOM 2348 N N . ARG A 1 314 ? 9.516 29.953 -0.804 1 98.25 314 ARG A N 1
ATOM 2349 C CA . ARG A 1 314 ? 8.828 29.375 0.353 1 98.25 314 ARG A CA 1
ATOM 2350 C C . ARG A 1 314 ? 9.789 29.203 1.527 1 98.25 314 ARG A C 1
ATOM 2352 O O . ARG A 1 314 ? 9.359 29.078 2.674 1 98.25 314 ARG A O 1
ATOM 2359 N N . LEU A 1 315 ? 11.055 29.281 1.351 1 98.75 315 LEU A N 1
ATOM 2360 C CA . LEU A 1 315 ? 12.008 29.156 2.443 1 98.75 315 LEU A CA 1
ATOM 2361 C C . LEU A 1 315 ? 12.328 30.516 3.049 1 98.75 315 LEU A C 1
ATOM 2363 O O . LEU A 1 315 ? 12.891 30.594 4.141 1 98.75 315 LEU A O 1
ATOM 2367 N N . GLY A 1 316 ? 12.109 31.641 2.352 1 98.75 316 GLY A N 1
ATOM 2368 C CA . GLY A 1 316 ? 12.391 32.969 2.846 1 98.75 316 GLY A CA 1
ATOM 2369 C C . GLY A 1 316 ? 13.875 33.312 2.877 1 98.75 316 GLY A C 1
ATOM 2370 O O . GLY A 1 316 ? 14.32 34.125 3.684 1 98.75 316 GLY A O 1
ATOM 2371 N N . LEU A 1 317 ? 14.633 32.625 2.045 1 98.62 317 LEU A N 1
ATOM 2372 C CA . LEU A 1 317 ? 16.094 32.75 2.109 1 98.62 317 LEU A CA 1
ATOM 2373 C C . LEU A 1 317 ? 16.625 33.531 0.903 1 98.62 317 LEU A C 1
ATOM 2375 O O . LEU A 1 317 ? 17.828 33.531 0.656 1 98.62 317 LEU A O 1
ATOM 2379 N N . GLY A 1 318 ? 15.758 34.062 0.113 1 97.56 318 GLY A N 1
ATOM 2380 C CA . GLY A 1 318 ? 16.156 34.844 -1.057 1 97.56 318 GLY A CA 1
ATOM 2381 C C . GLY A 1 318 ? 16 34.062 -2.355 1 97.56 318 GLY A C 1
ATOM 2382 O O . GLY A 1 318 ? 15.805 32.844 -2.344 1 97.56 318 GLY A O 1
ATOM 2383 N N . LYS A 1 319 ? 16.062 34.75 -3.428 1 94.12 319 LYS A N 1
ATOM 2384 C CA . LYS A 1 319 ? 15.789 34.219 -4.762 1 94.12 319 LYS A CA 1
ATOM 2385 C C . LYS A 1 319 ? 16.828 33.156 -5.156 1 94.12 319 LYS A C 1
ATOM 2387 O O . LYS A 1 319 ? 16.516 32.219 -5.879 1 94.12 319 LYS A O 1
ATOM 2392 N N . ASP A 1 320 ? 18.031 33.25 -4.703 1 93.56 320 ASP A N 1
ATOM 2393 C CA . ASP A 1 320 ? 19.109 32.375 -5.137 1 93.56 320 ASP A CA 1
ATOM 2394 C C . ASP A 1 320 ? 19.344 31.266 -4.125 1 93.56 320 ASP A C 1
ATOM 2396 O O . ASP A 1 320 ? 20.359 30.562 -4.188 1 93.56 320 ASP A O 1
ATOM 2400 N N . ALA A 1 321 ? 18.281 31.156 -3.357 1 91.19 321 ALA A N 1
ATOM 2401 C CA . ALA A 1 321 ? 18.469 30.109 -2.352 1 91.19 321 ALA A CA 1
ATOM 2402 C C . ALA A 1 321 ? 18.203 28.734 -2.945 1 91.19 321 ALA A C 1
ATOM 2404 O O . ALA A 1 321 ? 17.281 28.562 -3.752 1 91.19 321 ALA A O 1
ATOM 2405 N N . GLY A 1 322 ? 18.984 27.75 -2.873 1 94.81 322 GLY A N 1
ATOM 2406 C CA . GLY A 1 322 ? 18.766 26.359 -3.24 1 94.81 322 GLY A CA 1
ATOM 2407 C C . GLY A 1 322 ? 18.125 25.531 -2.137 1 94.81 322 GLY A C 1
ATOM 2408 O O . GLY A 1 322 ? 17.828 26.062 -1.063 1 94.81 322 GLY A O 1
ATOM 2409 N N . GLU A 1 323 ? 17.781 24.375 -2.453 1 96.69 323 GLU A N 1
ATOM 2410 C CA . GLU A 1 323 ? 17.234 23.438 -1.48 1 96.69 323 GLU A CA 1
ATOM 2411 C C . GLU A 1 323 ? 18.125 23.344 -0.241 1 96.69 323 GLU A C 1
ATOM 2413 O O . GLU A 1 323 ? 19.344 23.453 -0.338 1 96.69 323 GLU A O 1
ATOM 2418 N N . LYS A 1 324 ? 17.547 23.188 0.956 1 98.19 324 LYS A N 1
ATOM 2419 C CA . LYS A 1 324 ? 18.281 23.062 2.209 1 98.19 324 LYS A CA 1
ATOM 2420 C C . LYS A 1 324 ? 17.969 21.75 2.902 1 98.19 324 LYS A C 1
ATOM 2422 O O . LYS A 1 324 ? 16.797 21.391 3.076 1 98.19 324 LYS A O 1
ATOM 2427 N N . SER A 1 325 ? 18.938 21.031 3.33 1 97.38 325 SER A N 1
ATOM 2428 C CA . SER A 1 325 ? 18.734 19.75 4.012 1 97.38 325 SER A CA 1
ATOM 2429 C C . SER A 1 325 ? 18.844 19.906 5.523 1 97.38 325 SER A C 1
ATOM 2431 O O . SER A 1 325 ? 18.688 18.938 6.266 1 97.38 325 SER A O 1
ATOM 2433 N N . GLU A 1 326 ? 19.109 21.094 6.004 1 96.69 326 GLU A N 1
ATOM 2434 C CA . GLU A 1 326 ? 19.172 21.406 7.43 1 96.69 326 GLU A CA 1
ATOM 2435 C C . GLU A 1 326 ? 18.484 22.734 7.734 1 96.69 326 GLU A C 1
ATOM 2437 O O . GLU A 1 326 ? 18.453 23.625 6.891 1 96.69 326 GLU A O 1
ATOM 2442 N N . PRO A 1 327 ? 17.984 22.812 8.977 1 97.44 327 PRO A N 1
ATOM 2443 C CA . PRO A 1 327 ? 17.391 24.094 9.336 1 97.44 327 PRO A CA 1
ATOM 2444 C C . PRO A 1 327 ? 18.344 25.266 9.109 1 97.44 327 PRO A C 1
ATOM 2446 O O . PRO A 1 327 ? 19.453 25.297 9.664 1 97.44 327 PRO A O 1
ATOM 2449 N N . THR A 1 328 ? 17.859 26.234 8.32 1 97.94 328 THR A N 1
ATOM 2450 C CA . THR A 1 328 ? 18.641 27.406 7.961 1 97.94 328 THR A CA 1
ATOM 2451 C C . THR A 1 328 ? 17.953 28.688 8.43 1 97.94 328 THR A C 1
ATOM 2453 O O . THR A 1 328 ? 16.766 28.891 8.148 1 97.94 328 THR A O 1
ATOM 2456 N N . PRO A 1 329 ? 18.656 29.547 9.156 1 97.81 329 PRO A N 1
ATOM 2457 C CA . PRO A 1 329 ? 18.016 30.75 9.711 1 97.81 329 PRO A CA 1
ATOM 2458 C C . PRO A 1 329 ? 17.438 31.656 8.625 1 97.81 329 PRO A C 1
ATOM 2460 O O . PRO A 1 329 ? 18.094 31.938 7.629 1 97.81 329 PRO A O 1
ATOM 2463 N N . VAL A 1 330 ? 16.234 32.062 8.836 1 98.62 330 VAL A N 1
ATOM 2464 C CA . VAL A 1 330 ? 15.547 32.969 7.93 1 98.62 330 VAL A CA 1
ATOM 2465 C C . VAL A 1 330 ? 15.836 34.406 8.344 1 98.62 330 VAL A C 1
ATOM 2467 O O . VAL A 1 330 ? 15.5 34.812 9.461 1 98.62 330 VAL A O 1
ATOM 2470 N N . PRO A 1 331 ? 16.344 35.188 7.453 1 97.69 331 PRO A N 1
ATOM 2471 C CA . PRO A 1 331 ? 16.641 36.562 7.816 1 97.69 331 PRO A CA 1
ATOM 2472 C C . PRO A 1 331 ? 15.398 37.469 7.793 1 97.69 331 PRO A C 1
ATOM 2474 O O . PRO A 1 331 ? 14.383 37.094 7.184 1 97.69 331 PRO A O 1
ATOM 2477 N N . GLY A 1 332 ? 15.445 38.625 8.531 1 95.88 332 GLY A N 1
ATOM 2478 C CA . GLY A 1 332 ? 14.445 39.688 8.398 1 95.88 332 GLY A CA 1
ATOM 2479 C C . GLY A 1 332 ? 13.297 39.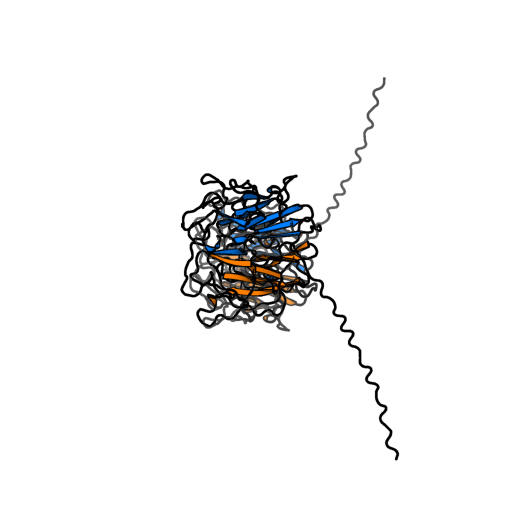531 9.375 1 95.88 332 GLY A C 1
ATOM 2480 O O . GLY A 1 332 ? 12.352 40.312 9.344 1 95.88 332 GLY A O 1
ATOM 2481 N N . VAL A 1 333 ? 13.297 38.5 10.102 1 96.62 333 VAL A N 1
ATOM 2482 C CA . VAL A 1 333 ? 12.25 38.344 11.109 1 96.62 333 VAL A CA 1
ATOM 2483 C C . VAL A 1 333 ? 12.859 37.844 12.414 1 96.62 333 VAL A C 1
ATOM 2485 O O . VAL A 1 333 ? 13.703 36.938 12.414 1 96.62 333 VAL A O 1
ATOM 2488 N N . SER A 1 334 ? 12.484 38.438 13.547 1 95.38 334 SER A N 1
ATOM 2489 C CA . SER A 1 334 ? 12.977 38.062 14.867 1 95.38 334 SER A CA 1
ATOM 2490 C C . SER A 1 334 ? 11.875 38.156 15.914 1 95.38 334 SER A C 1
ATOM 2492 O O . SER A 1 334 ? 10.789 38.688 15.633 1 95.38 334 SER A O 1
ATOM 2494 N N . ASP A 1 335 ? 12.125 37.656 17.078 1 97.88 335 ASP A N 1
ATOM 2495 C CA . ASP A 1 335 ? 11.195 37.688 18.219 1 97.88 335 ASP A CA 1
ATOM 2496 C C . ASP A 1 335 ? 9.852 37.062 17.828 1 97.88 335 ASP A C 1
ATOM 2498 O O . ASP A 1 335 ? 8.797 37.656 18.047 1 97.88 335 ASP A O 1
ATOM 2502 N N . VAL A 1 336 ? 10.023 35.969 17.125 1 98.38 336 VAL A N 1
ATOM 2503 C CA . VAL A 1 336 ? 8.852 35.281 16.609 1 98.38 336 VAL A CA 1
ATOM 2504 C C . VAL A 1 336 ? 8.266 34.375 17.703 1 98.38 336 VAL A C 1
ATOM 2506 O O . VAL A 1 336 ? 9 33.781 18.484 1 98.38 336 VAL A O 1
ATOM 2509 N N . GLN A 1 337 ? 6.945 34.281 17.734 1 97.38 337 GLN A N 1
ATOM 2510 C CA . GLN A 1 337 ? 6.289 33.438 18.75 1 97.38 337 GLN A CA 1
ATOM 2511 C C . GLN A 1 337 ? 5.613 32.25 18.094 1 97.38 337 GLN A C 1
ATOM 2513 O O . GLN A 1 337 ? 5.344 31.25 18.766 1 97.38 337 GLN A O 1
ATOM 2518 N N . MET A 1 338 ? 5.352 32.344 16.766 1 97.19 338 MET A N 1
ATOM 2519 C CA . MET A 1 338 ? 4.684 31.234 16.109 1 97.19 338 MET A CA 1
ATOM 2520 C C . MET A 1 338 ? 5.027 31.203 14.617 1 97.19 338 MET A C 1
ATOM 2522 O O . MET A 1 338 ? 5.234 32.25 14 1 97.19 338 MET A O 1
ATOM 2526 N N . VAL A 1 339 ? 5.078 30 14.055 1 98.62 339 VAL A N 1
ATOM 2527 C CA . VAL A 1 339 ? 5.281 29.828 12.625 1 98.62 339 VAL A CA 1
ATOM 2528 C C . VAL A 1 339 ? 4.184 28.922 12.055 1 98.62 339 VAL A C 1
ATOM 2530 O O . VAL A 1 339 ? 3.592 28.125 12.781 1 98.62 339 VAL A O 1
ATOM 2533 N N . ALA A 1 340 ? 3.918 29.047 10.797 1 98.75 340 ALA A N 1
ATOM 2534 C CA . ALA A 1 340 ? 2.928 28.219 10.102 1 98.75 340 ALA A CA 1
ATOM 2535 C C . ALA A 1 340 ? 3.258 28.125 8.609 1 98.75 340 ALA A C 1
ATOM 2537 O O . ALA A 1 340 ? 3.951 28.984 8.062 1 98.75 340 ALA A O 1
ATOM 2538 N N . CYS A 1 341 ? 2.777 27.094 8.039 1 98.5 341 CYS A N 1
ATOM 2539 C CA . CYS A 1 341 ? 2.93 26.906 6.605 1 98.5 341 CYS A CA 1
ATOM 2540 C C . CYS A 1 341 ? 1.577 26.672 5.938 1 98.5 341 CYS A C 1
ATOM 2542 O O . CYS A 1 341 ? 0.65 26.156 6.57 1 98.5 341 CYS A O 1
ATOM 2544 N N . GLY A 1 342 ? 1.439 27.141 4.738 1 97.62 342 GLY A N 1
ATOM 2545 C CA . GLY A 1 342 ? 0.54 26.547 3.764 1 97.62 342 GLY A CA 1
ATOM 2546 C C . GLY A 1 342 ? 1.238 25.594 2.814 1 97.62 342 GLY A C 1
ATOM 2547 O O . GLY A 1 342 ? 2.299 25.047 3.137 1 97.62 342 GLY A O 1
ATOM 2548 N N . ALA A 1 343 ? 0.641 25.406 1.646 1 97.19 343 ALA A N 1
ATOM 2549 C CA . ALA A 1 343 ? 1.248 24.453 0.715 1 97.19 343 ALA A CA 1
ATOM 2550 C C . ALA A 1 343 ? 2.617 24.938 0.251 1 97.19 343 ALA A C 1
ATOM 2552 O O . ALA A 1 343 ? 3.604 24.203 0.323 1 97.19 343 ALA A O 1
ATOM 2553 N N . SER A 1 344 ? 2.693 26.172 -0.208 1 98.25 344 SER A N 1
ATOM 2554 C CA . SER A 1 344 ? 3.932 26.75 -0.736 1 98.25 344 SER A CA 1
ATOM 2555 C C . SER A 1 344 ? 4.207 28.125 -0.137 1 98.25 344 SER A C 1
ATOM 2557 O O . SER A 1 344 ? 4.785 28.984 -0.799 1 98.25 344 SER A O 1
ATOM 2559 N N . VAL A 1 345 ? 3.684 28.312 1.068 1 98.62 345 VAL A N 1
ATOM 2560 C CA . VAL A 1 345 ? 3.811 29.609 1.73 1 98.62 345 VAL A CA 1
ATOM 2561 C C . VAL A 1 345 ? 4.219 29.406 3.188 1 98.62 345 VAL A C 1
ATOM 2563 O O . VAL A 1 345 ? 3.949 28.359 3.773 1 98.62 345 VAL A O 1
ATOM 2566 N N . SER A 1 346 ? 4.789 30.406 3.766 1 98.81 346 SER A N 1
ATOM 2567 C CA . SER A 1 346 ? 5.273 30.375 5.141 1 98.81 346 SER A CA 1
ATOM 2568 C C . SER A 1 346 ? 4.906 31.656 5.887 1 98.81 346 SER A C 1
ATOM 2570 O O . SER A 1 346 ? 4.762 32.719 5.277 1 98.81 346 SER A O 1
ATOM 2572 N N . TYR A 1 347 ? 4.777 31.516 7.211 1 98.88 347 TYR A N 1
ATOM 2573 C CA . TYR A 1 347 ? 4.363 32.656 8.047 1 98.88 347 TYR A CA 1
ATOM 2574 C C . TYR A 1 347 ? 5.125 32.656 9.367 1 98.88 347 TYR A C 1
ATOM 2576 O O . TYR A 1 347 ? 5.5 31.594 9.883 1 98.88 347 TYR A O 1
ATOM 2584 N N . ALA A 1 348 ? 5.258 33.781 9.891 1 98.81 348 ALA A N 1
ATOM 2585 C CA . ALA A 1 348 ? 5.762 34 11.242 1 98.81 348 ALA A CA 1
ATOM 2586 C C . ALA A 1 348 ? 4.977 35.094 11.945 1 98.81 348 ALA A C 1
ATOM 2588 O O . ALA A 1 348 ? 4.695 36.156 11.352 1 98.81 348 ALA A O 1
ATOM 2589 N N . VAL A 1 349 ? 4.586 34.906 13.133 1 98.69 349 VAL A N 1
ATOM 2590 C CA . VAL A 1 349 ? 3.945 35.906 13.977 1 98.69 349 VAL A CA 1
ATOM 2591 C C . VAL A 1 349 ? 4.891 36.312 15.102 1 98.69 349 VAL A C 1
ATOM 2593 O O . VAL A 1 349 ? 5.375 35.469 15.852 1 98.69 349 VAL A O 1
ATOM 2596 N N . THR A 1 350 ? 5.145 37.594 15.203 1 98.38 350 THR A N 1
ATOM 2597 C CA . THR A 1 350 ? 6.066 38.094 16.219 1 98.38 350 THR A CA 1
ATOM 2598 C C . THR A 1 350 ? 5.359 38.219 17.562 1 98.38 350 THR A C 1
ATOM 2600 O O . THR A 1 350 ? 4.129 38.219 17.625 1 98.38 350 THR A O 1
ATOM 2603 N N . LYS A 1 351 ? 6.137 38.375 18.641 1 96.94 351 LYS A N 1
ATOM 2604 C CA . LYS A 1 351 ? 5.605 38.562 19.984 1 96.94 351 LYS A CA 1
ATOM 2605 C C . LYS A 1 351 ? 4.832 39.875 20.078 1 96.94 351 LYS A C 1
ATOM 2607 O O . LYS A 1 351 ? 3.951 40.031 20.922 1 96.94 351 LYS A O 1
ATOM 2612 N N . GLN A 1 352 ? 5.109 40.844 19.203 1 95.31 352 GLN A N 1
ATOM 2613 C CA . GLN A 1 352 ? 4.441 42.125 19.172 1 95.31 352 GLN A CA 1
ATOM 2614 C C . GLN A 1 352 ? 3.139 42.062 18.375 1 95.31 352 GLN A C 1
ATOM 2616 O O . GLN A 1 352 ? 2.406 43.031 18.281 1 95.31 352 GLN A O 1
ATOM 2621 N N . GLY A 1 353 ? 2.91 40.906 17.734 1 96.81 353 GLY A N 1
ATOM 2622 C CA . GLY A 1 353 ? 1.628 40.719 17.078 1 96.81 353 GLY A CA 1
ATOM 2623 C C . GLY A 1 353 ? 1.66 41.031 15.602 1 96.81 353 GLY A C 1
ATOM 2624 O O . GLY A 1 353 ? 0.613 41.219 14.977 1 96.81 353 GLY A O 1
ATOM 2625 N N . ALA A 1 354 ? 2.836 41.188 15.062 1 97.38 354 ALA A N 1
ATOM 2626 C CA . ALA A 1 354 ? 2.965 41.344 13.617 1 97.38 354 ALA A CA 1
ATOM 2627 C C . ALA A 1 354 ? 3.035 40 12.906 1 97.38 354 ALA A C 1
ATOM 2629 O O . ALA A 1 354 ? 3.588 39.031 13.445 1 97.38 354 ALA A O 1
ATOM 2630 N N . VAL A 1 355 ? 2.482 39.969 11.711 1 98.56 355 VAL A N 1
ATOM 2631 C CA . VAL A 1 355 ? 2.545 38.719 10.922 1 98.56 355 VAL A CA 1
ATOM 2632 C C . VAL A 1 355 ? 3.357 38.969 9.648 1 98.56 355 VAL A C 1
ATOM 2634 O O . VAL A 1 355 ? 3.168 40 8.969 1 98.56 355 VAL A O 1
ATOM 2637 N N . PHE A 1 356 ? 4.281 38.062 9.414 1 98.81 356 PHE A N 1
ATOM 2638 C CA . PHE A 1 356 ? 5.086 38.062 8.203 1 98.81 356 PHE A CA 1
ATOM 2639 C C . PHE A 1 356 ? 4.75 36.875 7.328 1 98.81 356 PHE A C 1
ATOM 2641 O O . PHE A 1 356 ? 4.484 35.781 7.84 1 98.81 356 PHE A O 1
ATOM 2648 N N . SER A 1 357 ? 4.781 37.062 6.047 1 98.75 357 SER A N 1
ATOM 2649 C CA . SER A 1 357 ? 4.488 36 5.094 1 98.75 357 SER A CA 1
ATOM 2650 C C . SER A 1 357 ? 5.477 36.031 3.932 1 98.75 357 SER A C 1
ATOM 2652 O O . SER A 1 357 ? 6.012 37.062 3.574 1 98.75 357 SER A O 1
ATOM 2654 N N . TRP A 1 358 ? 5.785 34.875 3.377 1 98.81 358 TRP A N 1
ATOM 2655 C CA . TRP A 1 358 ? 6.609 34.719 2.182 1 98.81 358 TRP A CA 1
ATOM 2656 C C . TRP A 1 358 ? 6.273 33.438 1.444 1 98.81 358 TRP A C 1
ATOM 2658 O O . TRP A 1 358 ? 5.59 32.562 1.985 1 98.81 358 TRP A O 1
ATOM 2668 N N . GLY A 1 359 ? 6.734 33.312 0.183 1 98.5 359 GLY A N 1
ATOM 2669 C CA . GLY A 1 359 ? 6.434 32.188 -0.662 1 98.5 359 GLY A CA 1
ATOM 2670 C C . GLY A 1 359 ? 5.648 32.531 -1.906 1 98.5 359 GLY A C 1
ATOM 2671 O O . GLY A 1 359 ? 5.832 33.625 -2.467 1 98.5 359 GLY A O 1
ATOM 2672 N N . MET A 1 360 ? 4.828 31.578 -2.355 1 97.94 360 MET A N 1
ATOM 2673 C CA . MET A 1 360 ? 4.051 31.75 -3.582 1 97.94 360 MET A CA 1
ATOM 2674 C C . MET A 1 360 ? 2.934 32.75 -3.385 1 97.94 360 MET A C 1
ATOM 2676 O O . MET A 1 360 ? 2.178 32.688 -2.416 1 97.94 360 MET A O 1
ATOM 2680 N N . GLY A 1 361 ? 2.725 33.656 -4.348 1 97.19 361 GLY A N 1
ATOM 2681 C CA . GLY A 1 361 ? 1.779 34.719 -4.148 1 97.19 361 GLY A CA 1
ATOM 2682 C C . GLY A 1 361 ? 0.502 34.562 -4.949 1 97.19 361 GLY A C 1
ATOM 2683 O O . GLY A 1 361 ? -0.466 35.312 -4.742 1 97.19 361 GLY A O 1
ATOM 2684 N N . THR A 1 362 ? 0.357 33.594 -5.816 1 93.5 362 THR A N 1
ATOM 2685 C CA . THR A 1 362 ? -0.656 33.531 -6.863 1 93.5 362 THR A CA 1
ATOM 2686 C C . THR A 1 362 ? -2.053 33.406 -6.258 1 93.5 362 THR A C 1
ATOM 2688 O O . THR A 1 362 ? -3.031 33.875 -6.855 1 93.5 362 THR A O 1
ATOM 2691 N N . ASN A 1 363 ? -2.211 32.938 -5.078 1 94.31 363 ASN A N 1
ATOM 2692 C CA . ASN A 1 363 ? -3.525 32.719 -4.477 1 94.31 363 ASN A CA 1
ATOM 2693 C C . ASN A 1 363 ? -3.877 33.844 -3.51 1 94.31 363 ASN A C 1
ATOM 2695 O O . ASN A 1 363 ? -4.863 33.781 -2.777 1 94.31 363 ASN A O 1
ATOM 2699 N N . LEU A 1 364 ? -3.025 34.906 -3.4 1 95.81 364 LEU A N 1
ATOM 2700 C CA . LEU A 1 364 ? -3.25 36.094 -2.59 1 95.81 364 LEU A CA 1
ATOM 2701 C C . LEU A 1 364 ? -3.203 35.75 -1.103 1 95.81 364 LEU A C 1
ATOM 2703 O O . LEU A 1 364 ? -3.773 36.469 -0.281 1 95.81 364 LEU A O 1
ATOM 2707 N N . GLN A 1 365 ? -2.564 34.688 -0.764 1 97.06 365 GLN A N 1
ATOM 2708 C CA . GLN A 1 365 ? -2.539 34.219 0.617 1 97.06 365 GLN A CA 1
ATOM 2709 C C . GLN A 1 365 ? -1.572 35.031 1.462 1 97.06 365 GLN A C 1
ATOM 2711 O O . GLN A 1 365 ? -1.629 35 2.693 1 97.06 365 GLN A O 1
ATOM 2716 N N . LEU A 1 366 ? -0.71 35.75 0.858 1 97.88 366 LEU A N 1
ATOM 2717 C CA . LEU A 1 366 ? 0.381 36.406 1.575 1 97.88 366 LEU A CA 1
ATOM 2718 C C . LEU A 1 366 ? -0.068 37.75 2.146 1 97.88 366 LEU A C 1
ATOM 2720 O O . LEU A 1 366 ? 0.603 38.312 3.014 1 97.88 366 LEU A O 1
ATOM 2724 N N . GLY A 1 367 ? -1.117 38.375 1.669 1 96.75 367 GLY A N 1
ATOM 2725 C CA . GLY A 1 367 ? -1.641 39.625 2.189 1 96.75 367 GLY A CA 1
ATOM 2726 C C . GLY A 1 367 ? -0.858 40.844 1.723 1 96.75 367 GLY A C 1
ATOM 2727 O O . GLY A 1 367 ? -0.908 41.906 2.354 1 96.75 367 GLY A O 1
ATOM 2728 N N . THR A 1 368 ? -0.107 40.656 0.657 1 94.38 368 THR A N 1
ATOM 2729 C CA . THR A 1 368 ? 0.674 41.781 0.131 1 94.38 368 THR A CA 1
ATOM 2730 C C . THR A 1 368 ? -0.165 42.625 -0.822 1 94.38 368 THR A C 1
ATOM 2732 O O . THR A 1 368 ? 0.214 43.75 -1.159 1 94.38 368 THR A O 1
ATOM 2735 N N . GLY A 1 369 ? -1.231 42.094 -1.254 1 93.12 369 GLY A N 1
ATOM 2736 C CA . GLY A 1 369 ? -2.061 42.75 -2.25 1 93.12 369 GLY A CA 1
ATOM 2737 C C . GLY A 1 369 ? -1.655 42.406 -3.674 1 93.12 369 GLY A C 1
ATOM 2738 O O . GLY A 1 369 ? -2.338 42.812 -4.625 1 93.12 369 GLY A O 1
ATOM 2739 N N . GLU A 1 370 ? -0.588 41.688 -3.82 1 93.56 370 GLU A N 1
ATOM 2740 C CA . GLU A 1 370 ? -0.067 41.344 -5.137 1 93.56 370 GLU A CA 1
ATOM 2741 C C . GLU A 1 370 ? 0.013 39.812 -5.305 1 93.56 370 GLU A C 1
ATOM 2743 O O . GLU A 1 370 ? -0.125 39.094 -4.332 1 93.56 370 GLU A O 1
ATOM 2748 N N . GLU A 1 371 ? 0.183 39.312 -6.512 1 95.12 371 GLU A N 1
ATOM 2749 C CA . GLU A 1 371 ? 0.238 37.875 -6.797 1 95.12 371 GLU A CA 1
ATOM 2750 C C . GLU A 1 371 ? 1.677 37.406 -7.004 1 95.12 371 GLU A C 1
ATOM 2752 O O . GLU A 1 371 ? 1.918 36.25 -7.309 1 95.12 371 GLU A O 1
ATOM 2757 N N . ASP A 1 372 ? 2.643 38.312 -6.793 1 96.62 372 ASP A N 1
ATOM 2758 C CA . ASP A 1 372 ? 4.051 37.969 -6.957 1 96.62 372 ASP A CA 1
ATOM 2759 C C . ASP A 1 372 ? 4.543 37.094 -5.797 1 96.62 372 ASP A C 1
ATOM 2761 O O . ASP A 1 372 ? 4.082 37.25 -4.664 1 96.62 372 ASP A O 1
ATOM 2765 N N . ASP A 1 373 ? 5.445 36.25 -6.125 1 97.94 373 ASP A N 1
ATOM 2766 C CA . ASP A 1 373 ? 6.094 35.469 -5.07 1 97.94 373 ASP A CA 1
ATOM 2767 C C . ASP A 1 373 ? 6.961 36.375 -4.188 1 97.94 373 ASP A C 1
ATOM 2769 O O . ASP A 1 373 ? 7.508 37.375 -4.656 1 97.94 373 ASP A O 1
ATOM 2773 N N . GLU A 1 374 ? 7.059 36.094 -2.953 1 98.44 374 GLU A N 1
ATOM 2774 C CA . GLU A 1 374 ? 7.93 36.781 -2.006 1 98.44 374 GLU A CA 1
ATOM 2775 C C . GLU A 1 374 ? 9.062 35.875 -1.539 1 98.44 374 GLU A C 1
ATOM 2777 O O . GLU A 1 374 ? 8.82 34.812 -0.957 1 98.44 374 GLU A O 1
ATOM 2782 N N . TRP A 1 375 ? 10.273 36.281 -1.724 1 98.38 375 TRP A N 1
ATOM 2783 C CA . TRP A 1 375 ? 11.438 35.438 -1.501 1 98.38 375 TRP A CA 1
ATOM 2784 C C . TRP A 1 375 ? 12.023 35.688 -0.112 1 98.38 375 TRP A C 1
ATOM 2786 O O . TRP A 1 375 ? 12.938 34.969 0.313 1 98.38 375 TRP A O 1
ATOM 2796 N N . SER A 1 376 ? 11.547 36.688 0.551 1 98.44 376 SER A N 1
ATOM 2797 C CA . SER A 1 376 ? 11.875 37.031 1.932 1 98.44 376 SER A CA 1
ATOM 2798 C C . SER A 1 376 ? 10.625 37.438 2.713 1 98.44 376 SER A C 1
ATOM 2800 O O . SER A 1 376 ? 9.609 37.812 2.123 1 98.44 376 SER A O 1
ATOM 2802 N N . PRO A 1 377 ? 10.719 37.344 4.035 1 98.62 377 PRO A N 1
ATOM 2803 C CA . PRO A 1 377 ? 9.547 37.719 4.828 1 98.62 377 PRO A CA 1
ATOM 2804 C C . PRO A 1 377 ? 9.086 39.156 4.59 1 98.62 377 PRO A C 1
ATOM 2806 O O . PRO A 1 377 ? 9.898 40.062 4.59 1 98.62 377 PRO A O 1
ATOM 2809 N N . VAL A 1 378 ? 7.801 39.25 4.383 1 98.31 378 VAL A N 1
ATOM 2810 C CA . VAL A 1 378 ? 7.172 40.562 4.211 1 98.31 378 VAL A CA 1
ATOM 2811 C C . VAL A 1 378 ? 6.043 40.719 5.227 1 98.31 378 VAL A C 1
ATOM 2813 O O . VAL A 1 378 ? 5.234 39.812 5.418 1 98.31 378 VAL A O 1
ATOM 2816 N N . GLN A 1 379 ? 6.016 41.875 5.871 1 97.69 379 GLN A N 1
ATOM 2817 C CA . GLN A 1 379 ? 4.961 42.094 6.855 1 97.69 379 GLN A CA 1
ATOM 2818 C C . GLN A 1 379 ? 3.602 42.25 6.176 1 97.69 379 GLN A C 1
ATOM 2820 O O . GLN A 1 379 ? 3.459 43 5.223 1 97.69 379 GLN A O 1
ATOM 2825 N N . MET A 1 380 ? 2.695 41.469 6.645 1 97.56 380 MET A N 1
ATOM 2826 C CA . MET A 1 380 ? 1.325 41.562 6.152 1 97.56 380 MET A CA 1
ATOM 2827 C C . MET A 1 380 ? 0.679 42.875 6.598 1 97.56 380 MET A C 1
ATOM 2829 O O . MET A 1 380 ? 0.864 43.312 7.738 1 97.56 380 MET A O 1
ATOM 2833 N N . THR A 1 381 ? -0.074 43.438 5.676 1 94.25 381 THR A N 1
ATOM 2834 C CA . THR A 1 381 ? -0.74 44.688 6 1 94.25 381 THR A CA 1
ATOM 2835 C C . THR A 1 381 ? -2.225 44.625 5.656 1 94.25 381 THR A C 1
ATOM 2837 O O . THR A 1 381 ? -2.668 43.688 4.984 1 94.25 381 THR A O 1
ATOM 2840 N N . GLY A 1 382 ? -2.973 45.625 6.164 1 94.81 382 GLY A N 1
ATOM 2841 C CA . GLY A 1 382 ? -4.402 45.75 5.93 1 94.81 382 GLY A CA 1
ATOM 2842 C C . GLY A 1 382 ? -5.113 46.562 6.977 1 94.81 382 GLY A C 1
ATOM 2843 O O . GLY A 1 382 ? -4.684 46.625 8.133 1 94.81 382 GLY A O 1
ATOM 2844 N N . LYS A 1 383 ? -6.191 47.125 6.559 1 96 383 LYS A N 1
ATOM 2845 C CA . LYS A 1 383 ? -6.957 48 7.445 1 96 383 LYS A CA 1
ATOM 2846 C C . LYS A 1 383 ? -7.391 47.25 8.703 1 96 383 LYS A C 1
ATOM 2848 O O . LYS A 1 383 ? -7.316 47.781 9.812 1 96 383 LYS A O 1
ATOM 2853 N N . GLN A 1 384 ? -7.777 46 8.516 1 95.88 384 GLN A N 1
ATOM 2854 C CA . GLN A 1 384 ? -8.289 45.219 9.633 1 95.88 384 GLN A CA 1
ATOM 2855 C C . GLN A 1 384 ? -7.168 44.875 10.617 1 95.88 384 GLN A C 1
ATOM 2857 O O . GLN A 1 384 ? -7.434 44.469 11.742 1 95.88 384 GLN A O 1
ATOM 2862 N N . LEU A 1 385 ? -5.992 45 10.188 1 96.06 385 LEU A N 1
ATOM 2863 C CA . LEU A 1 385 ? -4.863 44.625 11.039 1 96.06 385 LEU A CA 1
ATOM 2864 C C . LEU A 1 385 ? -4.352 45.844 11.805 1 96.06 385 LEU A C 1
ATOM 2866 O O . LEU A 1 385 ? -3.539 45.719 12.719 1 96.06 385 LEU A O 1
ATOM 2870 N N . GLU A 1 386 ? -5.035 47 11.344 1 92.69 386 GLU A N 1
ATOM 2871 C CA . GLU A 1 386 ? -4.625 48.219 12.055 1 92.69 386 GLU A CA 1
ATOM 2872 C C . GLU A 1 386 ? -5.086 48.188 13.508 1 92.69 386 GLU A C 1
ATOM 2874 O O . GLU A 1 386 ? -6.27 47.969 13.781 1 92.69 386 GLU A O 1
ATOM 2879 N N . LYS A 1 387 ? -4.34 48.219 14.492 1 93.19 387 LYS A N 1
ATOM 2880 C CA . LYS A 1 387 ? -4.602 48.281 15.93 1 93.19 387 LYS A CA 1
ATOM 2881 C C . LYS A 1 387 ? -4.957 46.906 16.484 1 93.19 387 LYS A C 1
ATOM 2883 O O . LYS A 1 387 ? -5.703 46.812 17.453 1 93.19 387 LYS A O 1
ATOM 2888 N N . ARG A 1 388 ? -4.68 45.938 15.672 1 95.75 388 ARG A N 1
ATOM 2889 C CA . ARG A 1 388 ? -4.906 44.562 16.141 1 95.75 388 ARG A CA 1
ATOM 2890 C C . ARG A 1 388 ? -3.596 43.812 16.25 1 95.75 388 ARG A C 1
ATOM 2892 O O . ARG A 1 388 ? -2.66 44.062 15.484 1 95.75 388 ARG A O 1
ATOM 2899 N N . LEU A 1 389 ? -3.541 42.906 17.188 1 96.94 389 LEU A N 1
ATOM 2900 C CA . LEU A 1 389 ? -2.426 41.969 17.344 1 96.94 389 LEU A CA 1
ATOM 2901 C C . LEU A 1 389 ? -2.785 40.594 16.812 1 96.94 389 LEU A C 1
ATOM 2903 O O . LEU A 1 389 ? -3.84 40.031 17.141 1 96.94 389 LEU A O 1
ATOM 2907 N N . VAL A 1 390 ? -1.951 40.125 15.969 1 97.56 390 VAL A N 1
ATOM 2908 C CA . VAL A 1 390 ? -2.156 38.781 15.445 1 97.56 390 VAL A CA 1
ATOM 2909 C C . VAL A 1 390 ? -1.729 37.75 16.5 1 97.56 390 VAL A C 1
ATOM 2911 O O . VAL A 1 390 ? -0.619 37.844 17.031 1 97.56 390 VAL A O 1
ATOM 2914 N N . LEU A 1 391 ? -2.615 36.812 16.766 1 96.69 391 LEU A N 1
ATOM 2915 C CA . LEU A 1 391 ? -2.34 35.75 17.719 1 96.69 391 LEU A CA 1
ATOM 2916 C C . LEU A 1 391 ? -1.825 34.5 17.016 1 96.69 391 LEU A C 1
ATOM 2918 O O . LEU A 1 391 ? -0.825 33.906 17.438 1 96.69 391 LEU A O 1
ATOM 2922 N N . THR A 1 392 ? -2.529 34.062 16.016 1 97.5 392 THR A N 1
ATOM 2923 C CA . THR A 1 392 ? -2.16 32.875 15.242 1 97.5 392 THR A CA 1
ATOM 2924 C C . THR A 1 392 ? -2.467 33.094 13.758 1 97.5 392 THR A C 1
ATOM 2926 O O . THR A 1 392 ? -3.26 33.969 13.398 1 97.5 392 THR A O 1
ATOM 2929 N N . VAL A 1 393 ? -1.781 32.344 12.977 1 98.56 393 VAL A N 1
ATOM 2930 C CA . VAL A 1 393 ? -2.014 32.281 11.539 1 98.56 393 VAL A CA 1
ATOM 2931 C C . VAL A 1 393 ? -2.082 30.828 11.086 1 98.56 393 VAL A C 1
ATOM 2933 O O . VAL A 1 393 ? -1.365 29.969 11.609 1 98.56 393 VAL A O 1
ATOM 2936 N N . SER A 1 394 ? -2.945 30.5 10.211 1 98.44 394 SER A N 1
ATOM 2937 C CA . SER A 1 394 ? -3.086 29.203 9.547 1 98.44 394 SER A CA 1
ATOM 2938 C C . SER A 1 394 ? -3.389 29.375 8.062 1 98.44 394 SER A C 1
ATOM 2940 O O . SER A 1 394 ? -4.156 30.266 7.676 1 98.44 394 SER A O 1
ATOM 2942 N N . SER A 1 395 ? -2.717 28.578 7.277 1 97.75 395 SER A N 1
ATOM 2943 C CA . SER A 1 395 ? -2.928 28.672 5.836 1 97.75 395 SER A CA 1
ATOM 2944 C C . SER A 1 395 ? -3.213 27.312 5.227 1 97.75 395 SER A C 1
ATOM 2946 O O . SER A 1 395 ? -2.6 26.312 5.613 1 97.75 395 SER A O 1
ATOM 2948 N N . GLY A 1 396 ? -4.16 27.328 4.355 1 94.38 396 GLY A N 1
ATOM 2949 C CA . GLY A 1 396 ? -4.586 26.109 3.701 1 94.38 396 GLY A CA 1
ATOM 2950 C C . GLY A 1 396 ? -4.121 26 2.262 1 94.38 396 GLY A C 1
ATOM 2951 O O . GLY A 1 396 ? -2.977 26.344 1.949 1 94.38 396 GLY A O 1
ATOM 2952 N N . GLY A 1 397 ? -4.973 25.438 1.428 1 93.25 397 GLY A N 1
ATOM 2953 C CA . GLY A 1 397 ? -4.625 25.25 0.028 1 93.25 397 GLY A CA 1
ATOM 2954 C C . GLY A 1 397 ? -4.594 26.547 -0.756 1 93.25 397 GLY A C 1
ATOM 2955 O O . GLY A 1 397 ? -3.77 26.719 -1.656 1 93.25 397 GLY A O 1
ATOM 2956 N N . GLN A 1 398 ? -5.516 27.438 -0.389 1 95.5 398 GLN A N 1
ATOM 2957 C CA . GLN A 1 398 ? -5.609 28.625 -1.241 1 95.5 398 GLN A CA 1
ATOM 2958 C C . GLN A 1 398 ? -5.996 29.859 -0.431 1 95.5 398 GLN A C 1
ATOM 2960 O O . GLN A 1 398 ? -6.43 30.875 -0.994 1 95.5 398 GLN A O 1
ATOM 2965 N N . HIS A 1 399 ? -5.973 29.797 0.905 1 98.19 399 HIS A N 1
ATOM 2966 C CA . HIS A 1 399 ? -6.402 30.906 1.744 1 98.19 399 HIS A CA 1
ATOM 2967 C C . HIS A 1 399 ? -5.684 30.891 3.09 1 98.19 399 HIS A C 1
ATOM 2969 O O . HIS A 1 399 ? -5.078 29.875 3.463 1 98.19 399 HIS A O 1
ATOM 2975 N N . THR A 1 400 ? -5.699 31.969 3.74 1 98.56 400 THR A N 1
ATOM 2976 C CA . THR A 1 400 ? -5.074 32.156 5.047 1 98.56 400 THR A CA 1
ATOM 2977 C C . THR A 1 400 ? -6.082 32.688 6.059 1 98.56 400 THR A C 1
ATOM 2979 O O . THR A 1 400 ? -6.93 33.531 5.723 1 98.56 400 THR A O 1
ATOM 2982 N N . VAL A 1 401 ? -5.969 32.188 7.223 1 98.62 401 VAL A N 1
ATOM 2983 C CA . VAL A 1 401 ? -6.832 32.594 8.328 1 98.62 401 VAL A CA 1
ATOM 2984 C C . VAL A 1 401 ? -5.98 33.125 9.477 1 98.62 401 VAL A C 1
ATOM 2986 O O . VAL A 1 401 ? -4.988 32.5 9.867 1 98.62 401 VAL A O 1
ATOM 2989 N N . LEU A 1 402 ? -6.387 34.281 10 1 98.5 402 LEU A N 1
ATOM 2990 C CA . LEU A 1 402 ? -5.719 34.875 11.148 1 98.5 402 LEU A CA 1
ATOM 2991 C C . LEU A 1 402 ? -6.656 34.969 12.344 1 98.5 402 LEU A C 1
ATOM 2993 O O . LEU A 1 402 ? -7.848 35.219 12.195 1 98.5 402 LEU A O 1
ATOM 2997 N N . LEU A 1 403 ? -6.164 34.719 13.477 1 98.31 403 LEU A N 1
ATOM 2998 C CA . LEU A 1 403 ? -6.801 35.062 14.734 1 98.31 403 LEU A CA 1
ATOM 2999 C C . LEU A 1 403 ? -6.16 36.312 15.344 1 98.31 403 LEU A C 1
ATOM 3001 O O . LEU A 1 403 ? -4.945 36.344 15.555 1 98.31 403 LEU A O 1
ATOM 3005 N N . VAL A 1 404 ? -7.008 37.312 15.602 1 98.25 404 VAL A N 1
ATOM 3006 C CA . VAL A 1 404 ? -6.449 38.594 16.031 1 98.25 404 VAL A CA 1
ATOM 3007 C C . VAL A 1 404 ? -7.227 39.094 17.234 1 98.25 404 VAL A C 1
ATOM 3009 O O . VAL A 1 404 ? -8.375 38.719 17.469 1 98.25 404 VAL A O 1
ATOM 3012 N N . LYS A 1 405 ? -6.605 39.938 18.016 1 96.31 405 LYS A N 1
ATOM 3013 C CA . LYS A 1 405 ? -7.258 40.625 19.125 1 96.31 405 LYS A CA 1
ATOM 3014 C C . LYS A 1 405 ? -6.957 42.094 19.094 1 96.31 405 LYS A C 1
ATOM 3016 O O . LYS A 1 405 ? -5.926 42.531 18.578 1 96.31 405 LYS A O 1
ATOM 3021 N N . ASP A 1 406 ? -7.871 42.906 19.719 1 94.06 406 ASP A N 1
ATOM 3022 C CA . ASP A 1 406 ? -7.676 44.344 19.75 1 94.06 406 ASP A CA 1
ATOM 3023 C C . ASP A 1 406 ? -6.535 44.719 20.703 1 94.06 406 ASP A C 1
ATOM 3025 O O . ASP A 1 406 ? -6.375 44.125 21.766 1 94.06 406 ASP A O 1
ATOM 3029 N N . GLU A 1 407 ? -5.816 45.656 20.203 1 89.75 407 GLU A N 1
ATOM 3030 C CA . GLU A 1 407 ? -4.773 46.188 21.078 1 89.75 407 GLU A CA 1
ATOM 3031 C C . GLU A 1 407 ? -5.371 46.938 22.281 1 89.75 407 GLU A C 1
ATOM 3033 O O . GLU A 1 407 ? -6.371 47.625 22.156 1 89.75 407 GLU A O 1
ATOM 3038 N N . GLN A 1 408 ? -5.344 46.438 23.547 1 71.56 408 GLN A N 1
ATOM 3039 C CA . GLN A 1 408 ? -5.844 47.188 24.703 1 71.56 408 GLN A CA 1
ATOM 3040 C C . GLN A 1 408 ? -5.223 48.562 24.781 1 71.56 408 GLN A C 1
ATOM 3042 O O . GLN A 1 408 ? -4.023 48.75 24.531 1 71.56 408 GLN A O 1
ATOM 3047 N N . GLU A 1 409 ? -5.922 49.625 24.391 1 53.22 409 GLU A N 1
ATOM 3048 C CA . GLU A 1 409 ? -5.484 51 24.641 1 53.22 409 GLU A CA 1
ATOM 3049 C C . GLU A 1 409 ? -4.855 51.125 26.016 1 53.22 409 GLU A C 1
ATOM 3051 O O . GLU A 1 409 ? -5.438 50.719 27.016 1 53.22 409 GLU A O 1
ATOM 3056 N N . SER A 1 410 ? -3.592 50.906 26.031 1 40.06 410 SER A N 1
ATOM 3057 C CA . SER A 1 410 ? -3.068 51.562 27.219 1 40.06 410 SER A CA 1
ATOM 3058 C C . SER A 1 410 ? -3.498 53.031 27.266 1 40.06 410 SER A C 1
ATOM 3060 O O . SER A 1 410 ? -3.633 53.688 26.234 1 40.06 410 SER A O 1
ATOM 3062 N N . MET B 1 1 ? -61.875 -10.375 59.031 1 28.81 1 MET B N 1
ATOM 3063 C CA . MET B 1 1 ? -60.438 -10.688 58.938 1 28.81 1 MET B CA 1
ATOM 3064 C C . MET B 1 1 ? -59.625 -9.422 58.75 1 28.81 1 MET B C 1
ATOM 3066 O O . MET B 1 1 ? -59.969 -8.57 57.938 1 28.81 1 MET B O 1
ATOM 3070 N N . PRO B 1 2 ? -58.844 -8.945 59.719 1 29.88 2 PRO B N 1
ATOM 3071 C CA . PRO B 1 2 ? -58.188 -7.652 59.812 1 29.88 2 PRO B CA 1
ATOM 3072 C C . PRO B 1 2 ? -57.156 -7.441 58.719 1 29.88 2 PRO B C 1
ATOM 3074 O O . PRO B 1 2 ? -56.625 -8.414 58.156 1 29.88 2 PRO B O 1
ATOM 3077 N N . GLY B 1 3 ? -57.25 -6.312 58 1 28.58 3 GLY B N 1
ATOM 3078 C CA . GLY B 1 3 ? -56.562 -5.75 56.812 1 28.58 3 GLY B CA 1
ATOM 3079 C C . GLY B 1 3 ? -55.094 -5.508 57.031 1 28.58 3 GLY B C 1
ATOM 3080 O O . GLY B 1 3 ? -54.719 -4.762 57.938 1 28.58 3 GLY B O 1
ATOM 3081 N N . LYS B 1 4 ? -54.25 -6.617 57 1 29.94 4 LYS B N 1
ATOM 3082 C CA . LYS B 1 4 ? -52.844 -6.586 57.312 1 29.94 4 LYS B CA 1
ATOM 3083 C C . LYS B 1 4 ? -52.156 -5.371 56.688 1 29.94 4 LYS B C 1
ATOM 3085 O O . LYS B 1 4 ? -52.25 -5.172 55.469 1 29.94 4 LYS B O 1
ATOM 3090 N N . LYS B 1 5 ? -52 -4.359 57.469 1 24.44 5 LYS B N 1
ATOM 3091 C CA . LYS B 1 5 ? -51.344 -3.084 57.156 1 24.44 5 LYS B CA 1
ATOM 3092 C C . LYS B 1 5 ? -50 -3.301 56.469 1 24.44 5 LYS B C 1
ATOM 3094 O O . LYS B 1 5 ? -49.125 -4.004 57.031 1 24.44 5 LYS B O 1
ATOM 3099 N N . ALA B 1 6 ? -49.969 -3.078 55.188 1 28.91 6 ALA B N 1
ATOM 3100 C CA . ALA B 1 6 ? -48.812 -3.17 54.25 1 28.91 6 ALA B CA 1
ATOM 3101 C C . ALA B 1 6 ? -47.625 -2.354 54.75 1 28.91 6 ALA B C 1
ATOM 3103 O O . ALA B 1 6 ? -47.781 -1.187 55.125 1 28.91 6 ALA B O 1
ATOM 3104 N N . ALA B 1 7 ? -46.688 -3.039 55.406 1 30.12 7 ALA B N 1
ATOM 3105 C CA . ALA B 1 7 ? -45.469 -2.447 55.938 1 30.12 7 ALA B CA 1
ATOM 3106 C C . ALA B 1 7 ? -44.875 -1.445 54.938 1 30.12 7 ALA B C 1
ATOM 3108 O O . ALA B 1 7 ? -44.781 -1.717 53.75 1 30.12 7 ALA B O 1
ATOM 3109 N N . LYS B 1 8 ? -45.031 -0.191 55.219 1 28.86 8 LYS B N 1
ATOM 3110 C CA . LYS B 1 8 ? -44.469 0.958 54.531 1 28.86 8 LYS B CA 1
ATOM 3111 C C . LYS B 1 8 ? -42.969 0.756 54.25 1 28.86 8 LYS B C 1
ATOM 3113 O O . LYS B 1 8 ? -42.188 0.579 55.156 1 28.86 8 LYS B O 1
ATOM 3118 N N . ARG B 1 9 ? -42.688 0.029 53.156 1 30.44 9 ARG B N 1
ATOM 3119 C CA . ARG B 1 9 ? -41.312 -0.097 52.719 1 30.44 9 ARG B CA 1
ATOM 3120 C C . ARG B 1 9 ? -40.594 1.258 52.719 1 30.44 9 ARG B C 1
ATOM 3122 O O . ARG B 1 9 ? -41.125 2.229 52.156 1 30.44 9 ARG B O 1
ATOM 3129 N N . HIS B 1 10 ? -39.969 1.619 53.844 1 28.03 10 HIS B N 1
ATOM 3130 C CA . HIS B 1 10 ? -39.062 2.773 53.844 1 28.03 10 HIS B CA 1
ATOM 3131 C C . HIS B 1 10 ? -38.25 2.836 52.594 1 28.03 10 HIS B C 1
ATOM 3133 O O . HIS B 1 10 ? -37.594 1.854 52.219 1 28.03 10 HIS B O 1
ATOM 3139 N N . THR B 1 11 ? -38.75 3.527 51.594 1 29.83 11 THR B N 1
ATOM 3140 C CA . THR B 1 11 ? -38 3.967 50.406 1 29.83 11 THR B CA 1
ATOM 3141 C C . THR B 1 11 ? -36.656 4.559 50.844 1 29.83 11 THR B C 1
ATOM 3143 O O . THR B 1 11 ? -36.594 5.586 51.5 1 29.83 11 THR B O 1
ATOM 3146 N N . ILE B 1 12 ? -35.75 3.686 51.344 1 33.66 12 ILE B N 1
ATOM 3147 C CA . ILE B 1 12 ? -34.375 4.234 51.438 1 33.66 12 ILE B CA 1
ATOM 3148 C C . ILE B 1 12 ? -34.062 5.047 50.188 1 33.66 12 ILE B C 1
ATOM 3150 O O . ILE B 1 12 ? -34.156 4.539 49.062 1 33.66 12 ILE B O 1
ATOM 3154 N N . GLU B 1 13 ? -34.344 6.289 50.219 1 27.64 13 GLU B N 1
ATOM 3155 C CA . GLU B 1 13 ? -33.812 7.195 49.188 1 27.64 13 GLU B CA 1
ATOM 3156 C C . GLU B 1 13 ? -32.344 6.938 48.938 1 27.64 13 GLU B C 1
ATOM 3158 O O . GLU B 1 13 ? -31.516 7.074 49.844 1 27.64 13 GLU B O 1
ATOM 3163 N N . ALA B 1 14 ? -32.094 5.918 48.094 1 33.88 14 ALA B N 1
ATOM 3164 C CA . ALA B 1 14 ? -30.719 5.848 47.594 1 33.88 14 ALA B CA 1
ATOM 3165 C C . ALA B 1 14 ? -30.188 7.238 47.25 1 33.88 14 ALA B C 1
ATOM 3167 O O . ALA B 1 14 ? -30.734 7.941 46.406 1 33.88 14 ALA B O 1
ATOM 3168 N N . THR B 1 15 ? -29.719 7.941 48.281 1 30.7 15 THR B N 1
ATOM 3169 C CA . THR B 1 15 ? -28.891 9.102 47.969 1 30.7 15 THR B CA 1
ATOM 3170 C C . THR B 1 15 ? -27.922 8.781 46.844 1 30.7 15 THR B C 1
ATOM 3172 O O . THR B 1 15 ? -27.078 7.895 46.969 1 30.7 15 THR B O 1
ATOM 3175 N N . GLU B 1 16 ? -28.375 8.844 45.625 1 32.97 16 GLU B N 1
ATOM 3176 C CA . GLU B 1 16 ? -27.5 8.82 44.469 1 32.97 16 GLU B CA 1
ATOM 3177 C C . GLU B 1 16 ? -26.281 9.711 44.688 1 32.97 16 GLU B C 1
ATOM 3179 O O . GLU B 1 16 ? -26.406 10.938 44.75 1 32.97 16 GLU B O 1
ATOM 3184 N N . ASP B 1 17 ? -25.438 9.43 45.625 1 34.66 17 ASP B N 1
ATOM 3185 C CA . ASP B 1 17 ? -24.109 10.039 45.594 1 34.66 17 ASP B CA 1
ATOM 3186 C C . ASP B 1 17 ? -23.578 10.102 44.156 1 34.66 17 ASP B C 1
ATOM 3188 O O . ASP B 1 17 ? -23.219 9.078 43.562 1 34.66 17 ASP B O 1
ATOM 3192 N N . SER B 1 18 ? -24.219 10.859 43.312 1 34.84 18 SER B N 1
ATOM 3193 C CA . SER B 1 18 ? -23.625 11.266 42.031 1 34.84 18 SER B CA 1
ATOM 3194 C C . SER B 1 18 ? -22.156 11.633 42.188 1 34.84 18 SER B C 1
ATOM 3196 O O . SER B 1 18 ? -21.844 12.711 42.688 1 34.84 18 SER B O 1
ATOM 3198 N N . THR B 1 19 ? -21.359 10.883 42.844 1 36.44 19 THR B N 1
ATOM 3199 C CA . THR B 1 19 ? -19.922 11.133 42.688 1 36.44 19 THR B CA 1
ATOM 3200 C C . THR B 1 19 ? -19.609 11.602 41.281 1 36.44 19 THR B C 1
ATOM 3202 O O . THR B 1 19 ? -19.781 10.852 40.312 1 36.44 19 THR B O 1
ATOM 3205 N N . ASP B 1 20 ? -19.906 12.781 41.031 1 38.22 20 ASP B N 1
ATOM 3206 C CA . ASP B 1 20 ? -19.391 13.453 39.844 1 38.22 20 ASP B CA 1
ATOM 3207 C C . ASP B 1 20 ? -17.953 13.039 39.562 1 38.22 20 ASP B C 1
ATOM 3209 O O . ASP B 1 20 ? -17.047 13.367 40.312 1 38.22 20 ASP B O 1
ATOM 3213 N N . VAL B 1 21 ? -17.578 11.898 39.188 1 41.75 21 VAL B N 1
ATOM 3214 C CA . VAL B 1 21 ? -16.266 11.547 38.656 1 41.75 21 VAL B CA 1
ATOM 3215 C C . VAL B 1 21 ? -15.719 12.695 37.812 1 41.75 21 VAL B C 1
ATOM 3217 O O . VAL B 1 21 ? -16.281 13.023 36.781 1 41.75 21 VAL B O 1
ATOM 3220 N N . LYS B 1 22 ? -15.266 13.781 38.469 1 40.34 22 LYS B N 1
ATOM 3221 C CA . LYS B 1 22 ? -14.586 14.898 37.812 1 40.34 22 LYS B CA 1
ATOM 3222 C C . LYS B 1 22 ? -13.75 14.422 36.625 1 40.34 22 LYS B C 1
ATOM 3224 O O . LYS B 1 22 ? -12.727 13.75 36.812 1 40.34 22 LYS B O 1
ATOM 3229 N N . LYS B 1 23 ? -14.312 14.234 35.594 1 58.44 23 LYS B N 1
ATOM 3230 C CA . LYS B 1 23 ? -13.641 13.914 34.344 1 58.44 23 LYS B CA 1
ATOM 3231 C C . LYS B 1 23 ? -12.391 14.773 34.156 1 58.44 23 LYS B C 1
ATOM 3233 O O . LYS B 1 23 ? -12.469 16 34.156 1 58.44 23 LYS B O 1
ATOM 3238 N N . LEU B 1 24 ? -11.188 14.219 34.5 1 75.06 24 LEU B N 1
ATOM 3239 C CA . LEU B 1 24 ? -9.875 14.844 34.375 1 75.06 24 LEU B CA 1
ATOM 3240 C C . LEU B 1 24 ? -9.703 15.492 33 1 75.06 24 LEU B C 1
ATOM 3242 O O . LEU B 1 24 ? -9.844 14.828 31.969 1 75.06 24 LEU B O 1
ATOM 3246 N N . LYS B 1 25 ? -9.516 16.922 33.062 1 90.44 25 LYS B N 1
ATOM 3247 C CA . LYS B 1 25 ? -9.344 17.719 31.844 1 90.44 25 LYS B CA 1
ATOM 3248 C C . LYS B 1 25 ? -7.918 17.625 31.312 1 90.44 25 LYS B C 1
ATOM 3250 O O . LYS B 1 25 ? -6.965 17.594 32.094 1 90.44 25 LYS B O 1
ATOM 3255 N N . VAL B 1 26 ? -7.824 17.438 30 1 93.56 26 VAL B N 1
ATOM 3256 C CA . VAL B 1 26 ? -6.504 17.406 29.391 1 93.56 26 VAL B CA 1
ATOM 3257 C C . VAL B 1 26 ? -6.02 18.828 29.109 1 93.56 26 VAL B C 1
ATOM 3259 O O . VAL B 1 26 ? -6.828 19.75 28.984 1 93.56 26 VAL B O 1
ATOM 3262 N N . SER B 1 27 ? -4.719 19 29.094 1 95 27 SER B N 1
ATOM 3263 C CA . SER B 1 27 ? -4.125 20.297 28.828 1 95 27 SER B CA 1
ATOM 3264 C C . SER B 1 27 ? -2.861 20.172 27.984 1 95 27 SER B C 1
ATOM 3266 O O . SER B 1 27 ? -2.127 19.188 28.109 1 95 27 SER B O 1
ATOM 3268 N N . HIS B 1 28 ? -2.648 21.047 27.156 1 95 28 HIS B N 1
ATOM 3269 C CA . HIS B 1 28 ? -1.479 21.188 26.297 1 95 28 HIS B CA 1
ATOM 3270 C C . HIS B 1 28 ? -1.28 22.641 25.875 1 95 28 HIS B C 1
ATOM 3272 O O . HIS B 1 28 ? -2.248 23.391 25.75 1 95 28 HIS B O 1
ATOM 3278 N N . SER B 1 29 ? -0.078 23.031 25.609 1 94.25 29 SER B N 1
ATOM 3279 C CA . SER B 1 29 ? 0.224 24.422 25.266 1 94.25 29 SER B CA 1
ATOM 3280 C C . SER B 1 29 ? -0.402 24.812 23.938 1 94.25 29 SER B C 1
ATOM 3282 O O . SER B 1 29 ? -0.567 26 23.641 1 94.25 29 SER B O 1
ATOM 3284 N N . SER B 1 30 ? -0.763 23.828 23.109 1 94.25 30 SER B N 1
ATOM 3285 C CA . SER B 1 30 ? -1.332 24.109 21.797 1 94.25 30 SER B CA 1
ATOM 3286 C C . SER B 1 30 ? -2.816 24.438 21.891 1 94.25 30 SER B C 1
ATOM 3288 O O . SER B 1 30 ? -3.436 24.844 20.906 1 94.25 30 SER B O 1
ATOM 3290 N N . HIS B 1 31 ? -3.398 24.344 23.094 1 95.56 31 HIS B N 1
ATOM 3291 C CA . HIS B 1 31 ? -4.805 24.703 23.25 1 95.56 31 HIS B CA 1
ATOM 3292 C C . HIS B 1 31 ? -4.992 26.203 23.328 1 95.56 31 HIS B C 1
ATOM 3294 O O . HIS B 1 31 ? -4.391 26.875 24.172 1 95.56 31 HIS B O 1
ATOM 3300 N N . GLY B 1 32 ? -5.793 26.703 22.422 1 92.62 32 GLY B N 1
ATOM 3301 C CA . GLY B 1 32 ? -6.023 28.141 22.375 1 92.62 32 GLY B CA 1
ATOM 3302 C C . GLY B 1 32 ? -6.734 28.656 23.625 1 92.62 32 GLY B C 1
ATOM 3303 O O . GLY B 1 32 ? -7.699 28.047 24.094 1 92.62 32 GLY B O 1
ATOM 3304 N N . GLN B 1 33 ? -6.207 29.797 24.141 1 90.19 33 GLN B N 1
ATOM 3305 C CA . GLN B 1 33 ? -6.789 30.359 25.359 1 90.19 33 GLN B CA 1
ATOM 3306 C C . GLN B 1 33 ? -7.242 31.797 25.125 1 90.19 33 GLN B C 1
ATOM 3308 O O . GLN B 1 33 ? -8.242 32.25 25.703 1 90.19 33 GLN B O 1
ATOM 3313 N N . GLU B 1 34 ? -6.586 32.5 24.297 1 93.94 34 GLU B N 1
ATOM 3314 C CA . GLU B 1 34 ? -6.887 33.906 24.094 1 93.94 34 GLU B CA 1
ATOM 3315 C C . GLU B 1 34 ? -7.996 34.094 23.062 1 93.94 34 GLU B C 1
ATOM 3317 O O . GLU B 1 34 ? -7.906 33.594 21.953 1 93.94 34 GLU B O 1
ATOM 3322 N N . LYS B 1 35 ? -8.883 34.844 23.484 1 94.88 35 LYS B N 1
ATOM 3323 C CA . LYS B 1 35 ? -10.023 35.125 22.609 1 94.88 35 LYS B CA 1
ATOM 3324 C C . LYS B 1 35 ? -9.703 36.219 21.594 1 94.88 35 LYS B C 1
ATOM 3326 O O . LYS B 1 35 ? -9.016 37.188 21.906 1 94.88 35 LYS B O 1
ATOM 3331 N N . GLY B 1 36 ? -10.172 36.031 20.391 1 97.25 36 GLY B N 1
ATOM 3332 C CA . GLY B 1 36 ? -10.016 37.031 19.328 1 97.25 36 GLY B CA 1
ATOM 3333 C C . GLY B 1 36 ? -11.078 36.906 18.25 1 97.25 36 GLY B C 1
ATOM 3334 O O . GLY B 1 36 ? -12.133 36.312 18.469 1 97.25 36 GLY B O 1
ATOM 3335 N N . VAL B 1 37 ? -10.844 37.688 17.219 1 97.81 37 VAL B N 1
ATOM 3336 C CA . VAL B 1 37 ? -11.711 37.625 16.047 1 97.81 37 VAL B CA 1
ATOM 3337 C C . VAL B 1 37 ? -10.938 37.094 14.852 1 97.81 37 VAL B C 1
ATOM 3339 O O . VAL B 1 37 ? -9.703 37.062 14.867 1 97.81 37 VAL B O 1
ATOM 3342 N N . VAL B 1 38 ? -11.672 36.656 13.836 1 98.56 38 VAL B N 1
ATOM 3343 C CA . VAL B 1 38 ? -11.07 35.938 12.727 1 98.56 38 VAL B CA 1
ATOM 3344 C C . VAL B 1 38 ? -10.992 36.812 11.492 1 98.56 38 VAL B C 1
ATOM 3346 O O . VAL B 1 38 ? -11.969 37.5 11.141 1 98.56 38 VAL B O 1
ATOM 3349 N N . LEU B 1 39 ? -9.805 36.875 10.883 1 98.69 39 LEU B N 1
ATOM 3350 C CA . LEU B 1 39 ? -9.609 37.531 9.578 1 98.69 39 LEU B CA 1
ATOM 3351 C C . LEU B 1 39 ? -9.219 36.469 8.531 1 98.69 39 LEU B C 1
ATOM 3353 O O . LEU B 1 39 ? -8.539 35.5 8.836 1 98.69 39 LEU B O 1
ATOM 3357 N N . VAL B 1 40 ? -9.641 36.75 7.281 1 98.62 40 VAL B N 1
ATOM 3358 C CA . VAL B 1 40 ? -9.359 35.781 6.211 1 98.62 40 VAL B CA 1
ATOM 3359 C C . VAL B 1 40 ? -8.906 36.531 4.961 1 98.62 40 VAL B C 1
ATOM 3361 O O . VAL B 1 40 ? -9.258 37.719 4.766 1 98.62 40 VAL B O 1
ATOM 3364 N N . LEU B 1 41 ? -8.102 35.906 4.168 1 98.44 41 LEU B N 1
ATOM 3365 C CA . LEU B 1 41 ? -7.703 36.438 2.861 1 98.44 41 LEU B CA 1
ATOM 3366 C C . LEU B 1 41 ? -7.363 35.281 1.911 1 98.44 41 LEU B C 1
ATOM 3368 O O . LEU B 1 41 ? -7.223 34.125 2.342 1 98.44 41 LEU B O 1
ATOM 3372 N N . GLY B 1 42 ? -7.223 35.625 0.601 1 97.88 42 GLY B N 1
ATOM 3373 C CA . GLY B 1 42 ? -6.945 34.625 -0.425 1 97.88 42 GLY B CA 1
ATOM 3374 C C . GLY B 1 42 ? -8.133 34.344 -1.317 1 97.88 42 GLY B C 1
ATOM 3375 O O . GLY B 1 42 ? -8.953 35.219 -1.577 1 97.88 42 GLY B O 1
ATOM 3376 N N . GLN B 1 43 ? -8.141 33.062 -1.836 1 96.75 43 GLN B N 1
ATOM 3377 C CA . GLN B 1 43 ? -9.242 32.656 -2.701 1 96.75 43 GLN B CA 1
ATOM 3378 C C . GLN B 1 43 ? -10.492 32.312 -1.889 1 96.75 43 GLN B C 1
ATOM 3380 O O . GLN B 1 43 ? -10.391 31.828 -0.762 1 96.75 43 GLN B O 1
ATOM 3385 N N . GLY B 1 44 ? -11.641 32.562 -2.412 1 96.12 44 GLY B N 1
ATOM 3386 C CA . GLY B 1 44 ? -12.898 32.344 -1.71 1 96.12 44 GLY B CA 1
ATOM 3387 C C . GLY B 1 44 ? -13.969 31.719 -2.586 1 96.12 44 GLY B C 1
ATOM 3388 O O . GLY B 1 44 ? -15.156 31.781 -2.256 1 96.12 44 GLY B O 1
ATOM 3389 N N . ASP B 1 45 ? -13.602 31.125 -3.719 1 94.5 45 ASP B N 1
ATOM 3390 C CA . ASP B 1 45 ? -14.516 30.719 -4.777 1 94.5 45 ASP B CA 1
ATOM 3391 C C . ASP B 1 45 ? -15.375 29.531 -4.336 1 94.5 45 ASP B C 1
ATOM 3393 O O . ASP B 1 45 ? -16.422 29.25 -4.93 1 94.5 45 ASP B O 1
ATOM 3397 N N . VAL B 1 46 ? -14.992 28.859 -3.283 1 94.94 46 VAL B N 1
ATOM 3398 C CA . VAL B 1 46 ? -15.805 27.75 -2.809 1 94.94 46 VAL B CA 1
ATOM 3399 C C . VAL B 1 46 ? -16.266 28.016 -1.379 1 94.94 46 VAL B C 1
ATOM 3401 O O . VAL B 1 46 ? -16.625 27.078 -0.647 1 94.94 46 VAL B O 1
ATOM 3404 N N . GLY B 1 47 ? -16.172 29.312 -0.898 1 96.88 47 GLY B N 1
ATOM 3405 C CA . GLY B 1 47 ? -16.719 29.734 0.382 1 96.88 47 GLY B CA 1
ATOM 3406 C C . GLY B 1 47 ? -15.719 29.641 1.517 1 96.88 47 GLY B C 1
ATOM 3407 O O . GLY B 1 47 ? -16.078 29.859 2.68 1 96.88 47 GLY B O 1
ATOM 3408 N N . GLN B 1 48 ? -14.5 29.344 1.242 1 97.25 48 GLN B N 1
ATOM 3409 C CA . GLN B 1 48 ? -13.508 29.062 2.273 1 97.25 48 GLN B CA 1
ATOM 3410 C C . GLN B 1 48 ? -13.148 30.312 3.057 1 97.25 48 GLN B C 1
ATOM 3412 O O . GLN B 1 48 ? -12.516 30.234 4.109 1 97.25 48 GLN B O 1
ATOM 3417 N N . LEU B 1 49 ? -13.633 31.5 2.668 1 98.25 49 LEU B N 1
ATOM 3418 C CA . LEU B 1 49 ? -13.367 32.719 3.4 1 98.25 49 LEU B CA 1
ATOM 3419 C C . LEU B 1 49 ? -14.5 33.031 4.375 1 98.25 49 LEU B C 1
ATOM 3421 O O . LEU B 1 49 ? -14.352 33.875 5.27 1 98.25 49 LEU B O 1
ATOM 3425 N N . GLY B 1 50 ? -15.633 32.438 4.219 1 98.38 50 GLY B N 1
ATOM 3426 C CA . GLY B 1 50 ? -16.75 32.656 5.125 1 98.38 50 GLY B CA 1
ATOM 3427 C C . GLY B 1 50 ? -17.375 34.031 4.992 1 98.38 50 GLY B C 1
ATOM 3428 O O . GLY B 1 50 ? -17.953 34.562 5.949 1 98.38 50 GLY B O 1
ATOM 3429 N N . LEU B 1 51 ? -17.219 34.656 3.818 1 98.06 51 LEU B N 1
ATOM 3430 C CA . LEU B 1 51 ? -17.672 36.031 3.627 1 98.06 51 LEU B CA 1
ATOM 3431 C C . LEU B 1 51 ? -18.906 36.094 2.73 1 98.06 51 LEU B C 1
ATOM 3433 O O . LEU B 1 51 ? -19.266 37.156 2.225 1 98.06 51 LEU B O 1
ATOM 3437 N N . GLY B 1 52 ? -19.469 34.938 2.459 1 96.31 52 GLY B N 1
ATOM 3438 C CA . GLY B 1 52 ? -20.672 34.906 1.646 1 96.31 52 GLY B CA 1
ATOM 3439 C C . GLY B 1 52 ? -20.391 34.531 0.198 1 96.31 52 GLY B C 1
ATOM 3440 O O . GLY B 1 52 ? -19.234 34.312 -0.188 1 96.31 52 GLY B O 1
ATOM 3441 N N . GLU B 1 53 ? -21.453 34.438 -0.585 1 93.81 53 GLU B N 1
ATOM 3442 C CA . GLU B 1 53 ? -21.406 33.938 -1.952 1 93.81 53 GLU B CA 1
ATOM 3443 C C . GLU B 1 53 ? -20.797 34.969 -2.908 1 93.81 53 GLU B C 1
ATOM 3445 O O . GLU B 1 53 ? -20.297 34.594 -3.973 1 93.81 53 GLU B O 1
ATOM 3450 N N . ASN B 1 54 ? -20.766 36.188 -2.498 1 93.75 54 ASN B N 1
ATOM 3451 C CA . ASN B 1 54 ? -20.391 37.219 -3.445 1 93.75 54 ASN B CA 1
ATOM 3452 C C . ASN B 1 54 ? -18.922 37.625 -3.305 1 93.75 54 ASN B C 1
ATOM 3454 O O . ASN B 1 54 ? -18.438 38.469 -4.043 1 93.75 54 ASN B O 1
ATOM 3458 N N . VAL B 1 55 ? -18.188 37.094 -2.379 1 95.88 55 VAL B N 1
ATOM 3459 C CA . VAL B 1 55 ? -16.781 37.406 -2.178 1 95.88 55 VAL B CA 1
ATOM 3460 C C . VAL B 1 55 ? -15.906 36.219 -2.609 1 95.88 55 VAL B C 1
ATOM 3462 O O . VAL B 1 55 ? -15.719 35.281 -1.849 1 95.88 55 VAL B O 1
ATOM 3465 N N . LEU B 1 56 ? -15.32 36.344 -3.764 1 94.94 56 LEU B N 1
ATOM 3466 C CA . LEU B 1 56 ? -14.633 35.188 -4.375 1 94.94 56 LEU B CA 1
ATOM 3467 C C . LEU B 1 56 ? -13.133 35.25 -4.105 1 94.94 56 LEU B C 1
ATOM 3469 O O . LEU B 1 56 ? -12.406 34.312 -4.379 1 94.94 56 LEU B O 1
ATOM 3473 N N . GLU B 1 57 ? -12.664 36.344 -3.652 1 96.56 57 GLU B N 1
ATOM 3474 C CA . GLU B 1 57 ? -11.266 36.5 -3.266 1 96.56 57 GLU B CA 1
ATOM 3475 C C . GLU B 1 57 ? -11.07 37.75 -2.385 1 96.56 57 GLU B C 1
ATOM 3477 O O . GLU B 1 57 ? -11.891 38.656 -2.393 1 96.56 57 GLU B O 1
ATOM 3482 N N . ARG B 1 58 ? -10.07 37.781 -1.6 1 97.06 58 ARG B N 1
ATOM 3483 C CA . ARG B 1 58 ? -9.617 38.938 -0.803 1 97.06 58 ARG B CA 1
ATOM 3484 C C . ARG B 1 58 ? -8.102 39.031 -0.82 1 97.06 58 ARG B C 1
ATOM 3486 O O . ARG B 1 58 ? -7.395 38.094 -0.485 1 97.06 58 ARG B O 1
ATOM 3493 N N . LYS B 1 59 ? -7.586 40.125 -1.137 1 95.75 59 LYS B N 1
ATOM 3494 C CA . LYS B 1 59 ? -6.141 40.312 -1.214 1 95.75 59 LYS B CA 1
ATOM 3495 C C . LYS B 1 59 ? -5.574 40.781 0.124 1 95.75 59 LYS B C 1
ATOM 3497 O O . LYS B 1 59 ? -4.363 40.719 0.347 1 95.75 59 LYS B O 1
ATOM 3502 N N . LYS B 1 60 ? -6.461 41.344 0.988 1 96.94 60 LYS B N 1
ATOM 3503 C CA . LYS B 1 60 ? -6.109 41.781 2.34 1 96.94 60 LYS B CA 1
ATOM 3504 C C . LYS B 1 60 ? -7.027 41.156 3.375 1 96.94 60 LYS B C 1
ATOM 3506 O O . LYS B 1 60 ? -8.148 40.75 3.053 1 96.94 60 LYS B O 1
ATOM 3511 N N . PRO B 1 61 ? -6.512 41.094 4.621 1 97.12 61 PRO B N 1
ATOM 3512 C CA . PRO B 1 61 ? -7.32 40.438 5.648 1 97.12 61 PRO B CA 1
ATOM 3513 C C . PRO B 1 61 ? -8.695 41.094 5.816 1 97.12 61 PRO B C 1
ATOM 3515 O O . PRO B 1 61 ? -8.805 42.312 5.895 1 97.12 61 PRO B O 1
ATOM 3518 N N . ALA B 1 62 ? -9.672 40.219 5.824 1 98.19 62 ALA B N 1
ATOM 3519 C CA . ALA B 1 62 ? -11.055 40.656 6.012 1 98.19 62 ALA B CA 1
ATOM 3520 C C . ALA B 1 62 ? -11.68 39.969 7.223 1 98.19 62 ALA B C 1
ATOM 3522 O O . ALA B 1 62 ? -11.406 38.781 7.484 1 98.19 62 ALA B O 1
ATOM 3523 N N . LEU B 1 63 ? -12.57 40.688 7.879 1 98.06 63 LEU B N 1
ATOM 3524 C CA . LEU B 1 63 ? -13.18 40.219 9.109 1 98.06 63 LEU B CA 1
ATOM 3525 C C . LEU B 1 63 ? -14.305 39.219 8.812 1 98.06 63 LEU B C 1
ATOM 3527 O O . LEU B 1 63 ? -15.148 39.469 7.949 1 98.06 63 LEU B O 1
ATOM 3531 N N . VAL B 1 64 ? -14.32 38.125 9.477 1 98.5 64 VAL B N 1
ATOM 3532 C CA . VAL B 1 64 ? -15.406 37.156 9.406 1 98.5 64 VAL B CA 1
ATOM 3533 C C . VAL B 1 64 ? -16.375 37.375 10.57 1 98.5 64 VAL B C 1
ATOM 3535 O O . VAL B 1 64 ? -15.953 37.531 11.719 1 98.5 64 VAL B O 1
ATOM 3538 N N . THR B 1 65 ? -17.625 37.344 10.297 1 97.81 65 THR B N 1
ATOM 3539 C CA . THR B 1 65 ? -18.625 37.531 11.344 1 97.81 65 THR B CA 1
ATOM 3540 C C . THR B 1 65 ? -18.938 36.188 12.039 1 97.81 65 THR B C 1
ATOM 3542 O O . THR B 1 65 ? -19.438 35.25 11.414 1 97.81 65 THR B O 1
ATOM 3545 N N . LEU B 1 66 ? -18.609 36.125 13.305 1 97.88 66 LEU B N 1
ATOM 3546 C CA . LEU B 1 66 ? -18.875 34.969 14.133 1 97.88 66 LEU B CA 1
ATOM 3547 C C . LEU B 1 66 ? -19.672 35.344 15.383 1 97.88 66 LEU B C 1
ATOM 3549 O O . LEU B 1 66 ? -19.547 36.469 15.875 1 97.88 66 LEU B O 1
ATOM 3553 N N . PRO B 1 67 ? -20.484 34.438 15.875 1 96.56 67 PRO B N 1
ATOM 3554 C CA . PRO B 1 67 ? -21.406 34.781 16.969 1 96.56 67 PRO B CA 1
ATOM 3555 C C . PRO B 1 67 ? -20.703 34.938 18.312 1 96.56 67 PRO B C 1
ATOM 3557 O O . PRO B 1 67 ? -21.297 35.469 19.25 1 96.56 67 PRO B O 1
ATOM 3560 N N . GLU B 1 68 ? -19.531 34.469 18.453 1 96.25 68 GLU B N 1
ATOM 3561 C CA . GLU B 1 68 ? -18.797 34.594 19.703 1 96.25 68 GLU B CA 1
ATOM 3562 C C . GLU B 1 68 ? -17.297 34.625 19.469 1 96.25 68 GLU B C 1
ATOM 3564 O O . GLU B 1 68 ? -16.844 34.5 18.328 1 96.25 68 GLU B O 1
ATOM 3569 N N . GLY B 1 69 ? -16.547 34.906 20.531 1 97.38 69 GLY B N 1
ATOM 3570 C CA . GLY B 1 69 ? -15.102 34.969 20.422 1 97.38 69 GLY B CA 1
ATOM 3571 C C . GLY B 1 69 ? -14.461 33.656 20.062 1 97.38 69 GLY B C 1
ATOM 3572 O O . GLY B 1 69 ? -14.953 32.594 20.453 1 97.38 69 GLY B O 1
ATOM 3573 N N . ILE B 1 70 ? -13.422 33.781 19.328 1 98.31 70 ILE B N 1
ATOM 3574 C CA . ILE B 1 70 ? -12.75 32.594 18.797 1 98.31 70 ILE B CA 1
ATOM 3575 C C . ILE B 1 70 ? -11.383 32.438 19.453 1 98.31 70 ILE B C 1
ATOM 3577 O O . ILE B 1 70 ? -10.672 33.406 19.672 1 98.31 70 ILE B O 1
ATOM 3581 N N . VAL B 1 71 ? -11.023 31.156 19.75 1 98.31 71 VAL B N 1
ATOM 3582 C CA . VAL B 1 71 ? -9.75 30.938 20.438 1 98.31 71 VAL B CA 1
ATOM 3583 C C . VAL B 1 71 ? -8.797 30.188 19.516 1 98.31 71 VAL B C 1
ATOM 3585 O O . VAL B 1 71 ? -7.594 30.125 19.766 1 98.31 71 VAL B O 1
ATOM 3588 N N . GLN B 1 72 ? -9.328 29.578 18.484 1 98.56 72 GLN B N 1
ATOM 3589 C CA . GLN B 1 72 ? -8.516 28.938 17.453 1 98.56 72 GLN B CA 1
ATOM 3590 C C . GLN B 1 72 ? -9.18 29.047 16.078 1 98.56 72 GLN B C 1
ATOM 3592 O O . GLN B 1 72 ? -10.398 28.922 15.961 1 98.56 72 GLN B O 1
ATOM 3597 N N . ALA B 1 73 ? -8.391 29.281 15.07 1 98.56 73 ALA B N 1
ATOM 3598 C CA . ALA B 1 73 ? -8.836 29.312 13.68 1 98.56 73 ALA B CA 1
ATOM 3599 C C . ALA B 1 73 ? -7.844 28.594 12.766 1 98.56 73 ALA B C 1
ATOM 3601 O O . ALA B 1 73 ? -6.652 28.922 12.766 1 98.56 73 ALA B O 1
ATOM 3602 N N . VAL B 1 74 ? -8.344 27.625 12.008 1 98.56 74 VAL B N 1
ATOM 3603 C CA . VAL B 1 74 ? -7.473 26.766 11.219 1 98.56 74 VAL B CA 1
ATOM 3604 C C . VAL B 1 74 ? -7.988 26.672 9.789 1 98.56 74 VAL B C 1
ATOM 3606 O O . VAL B 1 74 ? -9.195 26.547 9.562 1 98.56 74 VAL B O 1
ATOM 3609 N N . ALA B 1 75 ? -7.059 26.766 8.859 1 98.5 75 ALA B N 1
ATOM 3610 C CA . ALA B 1 75 ? -7.383 26.609 7.445 1 98.5 75 ALA B CA 1
ATOM 3611 C C . ALA B 1 75 ? -7.082 25.188 6.961 1 98.5 75 ALA B C 1
ATOM 3613 O O . ALA B 1 75 ? -5.977 24.688 7.168 1 98.5 75 ALA B O 1
ATOM 3614 N N . GLY B 1 76 ? -8.023 24.547 6.336 1 97.88 76 GLY B N 1
ATOM 3615 C CA . GLY B 1 76 ? -7.801 23.297 5.629 1 97.88 76 GLY B CA 1
ATOM 3616 C C . GLY B 1 76 ? -7.484 23.484 4.16 1 97.88 76 GLY B C 1
ATOM 3617 O O . GLY B 1 76 ? -6.914 24.5 3.77 1 97.88 76 GLY B O 1
ATOM 3618 N N . GLY B 1 77 ? -7.754 22.453 3.354 1 97.25 77 GLY B N 1
ATOM 3619 C CA . GLY B 1 77 ? -7.535 22.609 1.926 1 97.25 77 GLY B CA 1
ATOM 3620 C C . GLY B 1 77 ? -8.359 23.734 1.324 1 97.25 77 GLY B C 1
ATOM 3621 O O . GLY B 1 77 ? -7.809 24.672 0.751 1 97.25 77 GLY B O 1
ATOM 3622 N N . MET B 1 78 ? -9.633 23.625 1.482 1 97.56 78 MET B N 1
ATOM 3623 C CA . MET B 1 78 ? -10.555 24.641 0.969 1 97.56 78 MET B CA 1
ATOM 3624 C C . MET B 1 78 ? -11.695 24.891 1.953 1 97.56 78 MET B C 1
ATOM 3626 O O . MET B 1 78 ? -12.828 25.125 1.545 1 97.56 78 MET B O 1
ATOM 3630 N N . HIS B 1 79 ? -11.406 24.766 3.223 1 98.69 79 HIS B N 1
ATOM 3631 C CA . HIS B 1 79 ? -12.367 25.047 4.281 1 98.69 79 HIS B CA 1
ATOM 3632 C C . HIS B 1 79 ? -11.68 25.641 5.504 1 98.69 79 HIS B C 1
ATOM 3634 O O . HIS B 1 79 ? -10.453 25.578 5.633 1 98.69 79 HIS B O 1
ATOM 3640 N N . THR B 1 80 ? -12.438 26.266 6.379 1 98.88 80 THR B N 1
ATOM 3641 C CA . THR B 1 80 ? -11.945 26.922 7.59 1 98.88 80 THR B CA 1
ATOM 3642 C C . THR B 1 80 ? -12.711 26.422 8.812 1 98.88 80 THR B C 1
ATOM 3644 O O . THR B 1 80 ? -13.922 26.219 8.758 1 98.88 80 THR B O 1
ATOM 3647 N N . VAL B 1 81 ? -11.977 26.234 9.859 1 98.88 81 VAL B N 1
ATOM 3648 C CA . VAL B 1 81 ? -12.539 25.766 11.117 1 98.88 81 VAL B CA 1
ATOM 3649 C C . VAL B 1 81 ? -12.211 26.766 12.227 1 98.88 81 VAL B C 1
ATOM 3651 O O . VAL B 1 81 ? -11.047 27.141 12.406 1 98.88 81 VAL B O 1
ATOM 3654 N N . CYS B 1 82 ? -13.195 27.203 12.969 1 98.81 82 CYS B N 1
ATOM 3655 C CA . CYS B 1 82 ? -13.031 28.109 14.094 1 98.81 82 CYS B CA 1
ATOM 3656 C C . CYS B 1 82 ? -13.539 27.5 15.383 1 98.81 82 CYS B C 1
ATOM 3658 O O . CYS B 1 82 ? -14.633 26.938 15.422 1 98.81 82 CYS B O 1
ATOM 3660 N N . LEU B 1 83 ? -12.758 27.609 16.391 1 98.81 83 LEU B N 1
ATOM 3661 C CA . LEU B 1 83 ? -13.133 27.156 17.734 1 98.81 83 LEU B CA 1
ATOM 3662 C C . LEU B 1 83 ? -13.406 28.344 18.641 1 98.81 83 LEU B C 1
ATOM 3664 O O . LEU B 1 83 ? -12.547 29.203 18.812 1 98.81 83 LEU B O 1
ATOM 3668 N N . SER B 1 84 ? -14.539 28.297 19.234 1 98.25 84 SER B N 1
ATOM 3669 C CA . SER B 1 84 ? -14.945 29.438 20.062 1 98.25 84 SER B CA 1
ATOM 3670 C C . SER B 1 84 ? -14.461 29.266 21.5 1 98.25 84 SER B C 1
ATOM 3672 O O . SER B 1 84 ? -14 28.188 21.875 1 98.25 84 SER B O 1
ATOM 3674 N N . GLU B 1 85 ? -14.547 30.328 22.266 1 96.75 85 GLU B N 1
ATOM 3675 C CA . GLU B 1 85 ? -14.172 30.344 23.672 1 96.75 85 GLU B CA 1
ATOM 3676 C C . GLU B 1 85 ? -15.062 29.406 24.484 1 96.75 85 GLU B C 1
ATOM 3678 O O . GLU B 1 85 ? -14.664 28.938 25.562 1 96.75 85 GLU B O 1
ATOM 3683 N N . THR B 1 86 ? -16.266 29.047 23.969 1 96.62 86 THR B N 1
ATOM 3684 C CA . THR B 1 86 ? -17.188 28.188 24.672 1 96.62 86 THR B CA 1
ATOM 3685 C C . THR B 1 86 ? -16.984 26.719 24.281 1 96.62 86 THR B C 1
ATOM 3687 O O . THR B 1 86 ? -17.656 25.828 24.812 1 96.62 86 THR B O 1
ATOM 3690 N N . GLY B 1 87 ? -16.125 26.531 23.359 1 97.44 87 GLY B N 1
ATOM 3691 C CA . GLY B 1 87 ? -15.859 25.172 22.906 1 97.44 87 GLY B CA 1
ATOM 3692 C C . GLY B 1 87 ? -16.719 24.75 21.734 1 97.44 87 GLY B C 1
ATOM 3693 O O . GLY B 1 87 ? -16.797 23.562 21.406 1 97.44 87 GLY B O 1
ATOM 3694 N N . THR B 1 88 ? -17.359 25.688 21.094 1 97.88 88 THR B N 1
ATOM 3695 C CA . THR B 1 88 ? -18.203 25.422 19.922 1 97.88 88 THR B CA 1
ATOM 3696 C C . THR B 1 88 ? -17.391 25.562 18.641 1 97.88 88 THR B C 1
ATOM 3698 O O . THR B 1 88 ? -16.562 26.469 18.516 1 97.88 88 THR B O 1
ATOM 3701 N N . ILE B 1 89 ? -17.734 24.703 17.656 1 98.75 89 ILE B N 1
ATOM 3702 C CA . ILE B 1 89 ? -17 24.734 16.406 1 98.75 89 ILE B CA 1
ATOM 3703 C C . ILE B 1 89 ? -17.875 25.359 15.312 1 98.75 89 ILE B C 1
ATOM 3705 O O . ILE B 1 89 ? -19.047 25.031 15.188 1 98.75 89 ILE B O 1
ATOM 3709 N N . TYR B 1 90 ? -17.281 26.281 14.578 1 98.88 90 TYR B N 1
ATOM 3710 C CA . TYR B 1 90 ? -17.891 26.859 13.383 1 98.88 90 TYR B CA 1
ATOM 3711 C C . TYR B 1 90 ? -17.047 26.547 12.148 1 98.88 90 TYR B C 1
ATOM 3713 O O . TYR B 1 90 ? -15.82 26.609 12.195 1 98.88 90 TYR B O 1
ATOM 3721 N N . THR B 1 91 ? -17.734 26.172 11.039 1 98.81 91 THR B N 1
ATOM 3722 C CA . THR B 1 91 ? -17 25.844 9.82 1 98.81 91 THR B CA 1
ATOM 3723 C C . THR B 1 91 ? -17.609 26.547 8.609 1 98.81 91 THR B C 1
ATOM 3725 O O . THR B 1 91 ? -18.781 26.906 8.641 1 98.81 91 THR B O 1
ATOM 3728 N N . PHE B 1 92 ? -16.828 26.75 7.629 1 98.81 92 PHE B N 1
ATOM 3729 C CA . PHE B 1 92 ? -17.266 27.25 6.34 1 98.81 92 PHE B CA 1
ATOM 3730 C C . PHE B 1 92 ? -16.266 26.906 5.242 1 98.81 92 PHE B C 1
ATOM 3732 O O . PHE B 1 92 ? -15.094 26.672 5.523 1 98.81 92 PHE B O 1
ATOM 3739 N N . GLY B 1 93 ? -16.781 26.828 3.975 1 98.56 93 GLY B N 1
ATOM 3740 C CA . GLY B 1 93 ? -15.953 26.453 2.84 1 98.56 93 GLY B CA 1
ATOM 3741 C C . GLY B 1 93 ? -16.484 25.25 2.08 1 98.56 93 GLY B C 1
ATOM 3742 O O . GLY B 1 93 ? -17.672 24.938 2.158 1 98.56 93 GLY B O 1
ATOM 3743 N N . CYS B 1 94 ? -15.602 24.562 1.335 1 97.56 94 CYS B N 1
ATOM 3744 C CA . CYS B 1 94 ? -15.953 23.406 0.514 1 97.56 94 CYS B CA 1
ATOM 3745 C C . CYS B 1 94 ? -16.391 22.234 1.383 1 97.56 94 CYS B C 1
ATOM 3747 O O . CYS B 1 94 ? -15.734 21.922 2.385 1 97.56 94 CYS B O 1
ATOM 3749 N N . ASN B 1 95 ? -17.469 21.516 0.968 1 97.75 95 ASN B N 1
ATOM 3750 C CA . ASN B 1 95 ? -18.016 20.438 1.783 1 97.75 95 ASN B CA 1
ATOM 3751 C C . ASN B 1 95 ? -18.281 19.188 0.949 1 97.75 95 ASN B C 1
ATOM 3753 O O . ASN B 1 95 ? -19.078 18.328 1.352 1 97.75 95 ASN B O 1
ATOM 3757 N N . ASP B 1 96 ? -17.672 19.047 -0.183 1 95.25 96 ASP B N 1
ATOM 3758 C CA . ASP B 1 96 ? -17.922 17.938 -1.096 1 95.25 96 ASP B CA 1
ATOM 3759 C C . ASP B 1 96 ? -17.562 16.609 -0.442 1 95.25 96 ASP B C 1
ATOM 3761 O O . ASP B 1 96 ? -18.188 15.578 -0.725 1 95.25 96 ASP B O 1
ATOM 3765 N N . GLU B 1 97 ? -16.594 16.625 0.469 1 95.44 97 GLU B N 1
ATOM 3766 C CA . GLU B 1 97 ? -16.141 15.406 1.135 1 95.44 97 GLU B CA 1
ATOM 3767 C C . GLU B 1 97 ? -16.578 15.391 2.598 1 95.44 97 GLU B C 1
ATOM 3769 O O . GLU B 1 97 ? -16.172 14.516 3.361 1 95.44 97 GLU B O 1
ATOM 3774 N N . GLY B 1 98 ? -17.281 16.422 3.008 1 98 98 GLY B N 1
ATOM 3775 C CA . GLY B 1 98 ? -17.828 16.453 4.352 1 98 98 GLY B CA 1
ATOM 3776 C C . GLY B 1 98 ? -16.922 17.141 5.355 1 98 98 GLY B C 1
ATOM 3777 O O . GLY B 1 98 ? -17.031 16.906 6.562 1 98 98 GLY B O 1
ATOM 3778 N N . ALA B 1 99 ? -16.031 17.969 4.898 1 98.56 99 ALA B N 1
ATOM 3779 C CA . ALA B 1 99 ? -15.008 18.562 5.758 1 98.56 99 ALA B CA 1
ATOM 3780 C C . ALA B 1 99 ? -15.625 19.547 6.742 1 98.56 99 ALA B C 1
ATOM 3782 O O . ALA B 1 99 ? -15 19.922 7.738 1 98.56 99 ALA B O 1
ATOM 3783 N N . LEU B 1 100 ? -16.812 19.969 6.52 1 98.81 100 LEU B N 1
ATOM 3784 C CA . LEU B 1 100 ? -17.422 20.984 7.371 1 98.81 100 LEU B CA 1
ATOM 3785 C C . LEU B 1 100 ? -18.125 20.344 8.555 1 98.81 100 LEU B C 1
ATOM 3787 O O . LEU B 1 100 ? -18.453 21.016 9.531 1 98.81 100 LEU B O 1
ATOM 3791 N N . GLY B 1 101 ? -18.547 19.062 8.438 1 98.69 101 GLY B N 1
ATOM 3792 C CA . GLY B 1 101 ? -19.141 18.344 9.555 1 98.69 101 GLY B CA 1
ATOM 3793 C C . GLY B 1 101 ? -20.594 18.703 9.789 1 98.69 101 GLY B C 1
ATOM 3794 O O . GLY B 1 101 ? -21.109 18.5 10.883 1 98.69 101 GLY B O 1
ATOM 3795 N N . ARG B 1 102 ? -21.219 19.312 8.844 1 98.31 102 ARG B N 1
ATOM 3796 C CA . ARG B 1 102 ? -22.594 19.766 8.961 1 98.31 102 ARG B CA 1
ATOM 3797 C C . ARG B 1 102 ? -23.297 19.734 7.602 1 98.31 102 ARG B C 1
ATOM 3799 O O . ARG B 1 102 ? -22.641 19.625 6.562 1 98.31 102 ARG B O 1
ATOM 3806 N N . ASP B 1 103 ? -24.641 19.828 7.668 1 97.12 103 ASP B N 1
ATOM 3807 C CA . ASP B 1 103 ? -25.422 19.828 6.441 1 97.12 103 ASP B CA 1
ATOM 3808 C C . ASP B 1 103 ? -25.312 21.156 5.707 1 97.12 103 ASP B C 1
ATOM 3810 O O . ASP B 1 103 ? -25.453 22.219 6.312 1 97.12 103 ASP B O 1
ATOM 3814 N N . THR B 1 104 ? -24.938 21.047 4.496 1 96.81 104 THR B N 1
ATOM 3815 C CA . THR B 1 104 ? -24.891 22.25 3.662 1 96.81 104 THR B CA 1
ATOM 3816 C C . THR B 1 104 ? -25.703 22.047 2.385 1 96.81 104 THR B C 1
ATOM 3818 O O . THR B 1 104 ? -25.312 22.516 1.313 1 96.81 104 THR B O 1
ATOM 3821 N N . SER B 1 105 ? -26.734 21.328 2.43 1 94.69 105 SER B N 1
ATOM 3822 C CA . SER B 1 105 ? -27.562 21 1.275 1 94.69 105 SER B CA 1
ATOM 3823 C C . SER B 1 105 ? -28.219 22.25 0.699 1 94.69 105 SER B C 1
ATOM 3825 O O . SER B 1 105 ? -28.531 22.297 -0.493 1 94.69 105 SER B O 1
ATOM 3827 N N . VAL B 1 106 ? -28.469 23.188 1.601 1 94.69 106 VAL B N 1
ATOM 3828 C CA . VAL B 1 106 ? -29.016 24.453 1.126 1 94.69 106 VAL B CA 1
ATOM 3829 C C . VAL B 1 106 ? -27.891 25.312 0.532 1 94.69 106 VAL B C 1
ATOM 3831 O O . VAL B 1 106 ? -26.891 25.594 1.204 1 94.69 106 VAL B O 1
ATOM 3834 N N . GLU B 1 107 ? -28.078 25.75 -0.648 1 91.38 107 GLU B N 1
ATOM 3835 C CA . GLU B 1 107 ? -27.047 26.5 -1.386 1 91.38 107 GLU B CA 1
ATOM 3836 C C . GLU B 1 107 ? -26.609 27.734 -0.625 1 91.38 107 GLU B C 1
ATOM 3838 O O . GLU B 1 107 ? -27.453 28.469 -0.092 1 91.38 107 GLU B O 1
ATOM 3843 N N . GLY B 1 108 ? -25.297 27.922 -0.551 1 94.38 108 GLY B N 1
ATOM 3844 C CA . GLY B 1 108 ? -24.75 29.109 0.064 1 94.38 108 GLY B CA 1
ATOM 3845 C C . GLY B 1 108 ? -24.438 28.938 1.537 1 94.38 108 GLY B C 1
ATOM 3846 O O . GLY B 1 108 ? -23.703 29.734 2.121 1 94.38 108 GLY B O 1
ATOM 3847 N N . THR B 1 109 ? -24.953 27.891 2.137 1 95.25 109 THR B N 1
ATOM 3848 C CA . THR B 1 109 ? -24.766 27.703 3.57 1 95.25 109 THR B CA 1
ATOM 3849 C C . THR B 1 109 ? -23.312 27.312 3.877 1 95.25 109 THR B C 1
ATOM 3851 O O . THR B 1 109 ? -22.828 27.547 4.988 1 95.25 109 THR B O 1
ATOM 3854 N N . GLU B 1 110 ? -22.672 26.797 2.881 1 97.38 110 GLU B N 1
ATOM 3855 C CA . GLU B 1 110 ? -21.266 26.422 3.068 1 97.38 110 GLU B CA 1
ATOM 3856 C C . GLU B 1 110 ? -20.359 27.656 3.039 1 97.38 110 GLU B C 1
ATOM 3858 O O . GLU B 1 110 ? -19.188 27.578 3.42 1 97.38 110 GLU B O 1
ATOM 3863 N N . MET B 1 111 ? -20.875 28.812 2.648 1 97.75 111 MET B N 1
ATOM 3864 C CA . MET B 1 111 ? -20.047 30 2.422 1 97.75 111 MET B CA 1
ATOM 3865 C C . MET B 1 111 ? -20.156 30.969 3.592 1 97.75 111 MET B C 1
ATOM 3867 O O . MET B 1 111 ? -19.656 32.094 3.525 1 97.75 111 MET B O 1
ATOM 3871 N N . VAL B 1 112 ? -20.875 30.547 4.621 1 98.12 112 VAL B N 1
ATOM 3872 C CA . VAL B 1 112 ? -20.969 31.328 5.852 1 98.12 112 VAL B CA 1
ATOM 3873 C C . VAL B 1 112 ? -20.734 30.422 7.055 1 98.12 112 VAL B C 1
ATOM 3875 O O . VAL B 1 112 ? -21.078 29.234 7.023 1 98.12 112 VAL B O 1
ATOM 3878 N N . PRO B 1 113 ? -20.156 31.047 8.133 1 98.62 113 PRO B N 1
ATOM 3879 C CA . PRO B 1 113 ? -19.906 30.219 9.32 1 98.62 113 PRO B CA 1
ATOM 3880 C C . PRO B 1 113 ? -21.188 29.641 9.914 1 98.62 113 PRO B C 1
ATOM 3882 O O . PRO B 1 113 ? -22.203 30.344 10.016 1 98.62 113 PRO B O 1
ATOM 3885 N N . ALA B 1 114 ? -21.141 28.406 10.211 1 98.62 114 ALA B N 1
ATOM 3886 C CA . ALA B 1 114 ? -22.234 27.75 10.93 1 98.62 114 ALA B CA 1
ATOM 3887 C C . ALA B 1 114 ? -21.719 26.672 11.875 1 98.62 114 ALA B C 1
ATOM 3889 O O . ALA B 1 114 ? -20.625 26.141 11.672 1 98.62 114 ALA B O 1
ATOM 3890 N N . GLN B 1 115 ? -22.5 26.375 12.836 1 98.38 115 GLN B N 1
ATOM 3891 C CA . GLN B 1 115 ? -22.078 25.531 13.953 1 98.38 115 GLN B CA 1
ATOM 3892 C C . GLN B 1 115 ? -22.078 24.062 13.562 1 98.38 115 GLN B C 1
ATOM 3894 O O . GLN B 1 115 ? -22.984 23.609 12.852 1 98.38 115 GLN B O 1
ATOM 3899 N N . VAL B 1 116 ? -21.062 23.359 13.992 1 98.62 116 VAL B N 1
ATOM 3900 C CA . VAL B 1 116 ? -21.047 21.891 13.938 1 98.62 116 VAL B CA 1
ATOM 3901 C C . VAL B 1 116 ? -21.734 21.312 15.172 1 98.62 116 VAL B C 1
ATOM 3903 O O . VAL B 1 116 ? -21.484 21.766 16.297 1 98.62 116 VAL B O 1
ATOM 3906 N N . ASP B 1 117 ? -22.562 20.312 14.953 1 97.56 117 ASP B N 1
ATOM 3907 C CA . ASP B 1 117 ? -23.281 19.703 16.062 1 97.56 117 ASP B CA 1
ATOM 3908 C C . ASP B 1 117 ? -22.422 18.672 16.781 1 97.56 117 ASP B C 1
ATOM 3910 O O . ASP B 1 117 ? -22.328 17.516 16.375 1 97.56 117 ASP B O 1
ATOM 3914 N N . LEU B 1 118 ? -21.75 19.109 17.781 1 96.5 118 LEU B N 1
ATOM 3915 C CA . LEU B 1 118 ? -20.953 18.281 18.688 1 96.5 118 LEU B CA 1
ATOM 3916 C C . LEU B 1 118 ? -21.219 18.672 20.141 1 96.5 118 LEU B C 1
ATOM 3918 O O . LEU B 1 118 ? -20.938 19.797 20.547 1 96.5 118 LEU B O 1
ATOM 3922 N N . ALA B 1 119 ? -21.797 17.859 20.953 1 92.06 119 ALA B N 1
ATOM 3923 C CA . ALA B 1 119 ? -22.281 18.141 22.312 1 92.06 119 ALA B CA 1
ATOM 3924 C C . ALA B 1 119 ? -21.109 18.344 23.266 1 92.06 119 ALA B C 1
ATOM 3926 O O . ALA B 1 119 ? -21.25 19.047 24.281 1 92.06 119 ALA B O 1
ATOM 3927 N N . GLU B 1 120 ? -19.984 17.875 23 1 93.88 120 GLU B N 1
ATOM 3928 C CA . GLU B 1 120 ? -18.828 17.922 23.891 1 93.88 120 GLU B CA 1
ATOM 3929 C C . GLU B 1 120 ? -18.125 19.281 23.812 1 93.88 120 GLU B C 1
ATOM 3931 O O . GLU B 1 120 ? -18.203 19.969 22.797 1 93.88 120 GLU B O 1
ATOM 3936 N N . LYS B 1 121 ? -17.484 19.688 24.859 1 96.56 121 LYS B N 1
ATOM 3937 C CA . LYS B 1 121 ? -16.656 20.875 24.828 1 96.56 121 LYS B CA 1
ATOM 3938 C C . LYS B 1 121 ? -15.305 20.594 24.172 1 96.56 121 LYS B C 1
ATOM 3940 O O . LYS B 1 121 ? -14.562 19.719 24.609 1 96.56 121 LYS B O 1
ATOM 3945 N N . VAL B 1 122 ? -15.016 21.375 23.203 1 98.25 122 VAL B N 1
ATOM 3946 C CA . VAL B 1 122 ? -13.812 21.156 22.391 1 98.25 122 VAL B CA 1
ATOM 3947 C C . VAL B 1 122 ? -12.711 22.109 22.844 1 98.25 122 VAL B C 1
ATOM 3949 O O . VAL B 1 122 ? -12.969 23.281 23.156 1 98.25 122 VAL B O 1
ATOM 3952 N N . VAL B 1 123 ? -11.422 21.641 22.781 1 98.19 123 VAL B N 1
ATOM 3953 C CA . VAL B 1 123 ? -10.32 22.484 23.234 1 98.19 123 VAL B CA 1
ATOM 3954 C C . VAL B 1 123 ? -9.32 22.688 22.094 1 98.19 123 VAL B C 1
ATOM 3956 O O . VAL B 1 123 ? -8.461 23.562 22.172 1 98.19 123 VAL B O 1
ATOM 3959 N N . GLN B 1 124 ? -9.422 21.906 21.062 1 98.69 124 GLN B N 1
ATOM 3960 C CA . GLN B 1 124 ? -8.523 22.031 19.922 1 98.69 124 GLN B CA 1
ATOM 3961 C C . GLN B 1 124 ? -9.172 21.516 18.641 1 98.69 124 GLN B C 1
ATOM 3963 O O . GLN B 1 124 ? -9.93 20.547 18.688 1 98.69 124 GLN B O 1
ATOM 3968 N N . VAL B 1 125 ? -8.812 22.156 17.531 1 98.75 125 VAL B N 1
ATOM 3969 C CA . VAL B 1 125 ? -9.25 21.672 16.234 1 98.75 125 VAL B CA 1
ATOM 3970 C C . VAL B 1 125 ? -8.055 21.594 15.281 1 98.75 125 VAL B C 1
ATOM 3972 O O . VAL B 1 125 ? -7.062 22.297 15.461 1 98.75 125 VAL B O 1
ATOM 3975 N N . SER B 1 126 ? -8.055 20.719 14.32 1 98.56 126 SER B N 1
ATOM 3976 C CA . SER B 1 126 ? -7.117 20.609 13.211 1 98.56 126 SER B CA 1
ATOM 3977 C C . SER B 1 126 ? -7.84 20.312 11.898 1 98.56 126 SER B C 1
ATOM 3979 O O . SER B 1 126 ? -8.984 19.859 11.906 1 98.56 126 SER B O 1
ATOM 3981 N N . ALA B 1 127 ? -7.215 20.625 10.82 1 98.62 127 ALA B N 1
ATOM 3982 C CA . ALA B 1 127 ? -7.844 20.438 9.516 1 98.62 127 ALA B CA 1
ATOM 3983 C C . ALA B 1 127 ? -6.824 19.984 8.477 1 98.62 127 ALA B C 1
ATOM 3985 O O . ALA B 1 127 ? -5.688 20.469 8.453 1 98.62 127 ALA B O 1
ATOM 3986 N N . GLY B 1 128 ? -7.184 19.031 7.641 1 98.38 128 GLY B N 1
ATOM 3987 C CA . GLY B 1 128 ? -6.422 18.594 6.484 1 98.38 128 GLY B CA 1
ATOM 3988 C C . GLY B 1 128 ? -7.012 19.062 5.168 1 98.38 128 GLY B C 1
ATOM 3989 O O . GLY B 1 128 ? -7.672 20.094 5.109 1 98.38 128 GLY B O 1
ATOM 3990 N N . ASP B 1 129 ? -6.727 18.312 4.152 1 97.88 129 ASP B N 1
ATOM 3991 C CA . ASP B 1 129 ? -7.219 18.688 2.834 1 97.88 129 ASP B CA 1
ATOM 3992 C C . ASP B 1 129 ? -8.734 18.578 2.756 1 97.88 129 ASP B C 1
ATOM 3994 O O . ASP B 1 129 ? -9.414 19.5 2.289 1 97.88 129 ASP B O 1
ATOM 3998 N N . SER B 1 130 ? -9.266 17.453 3.244 1 97.88 130 SER B N 1
ATOM 3999 C CA . SER B 1 130 ? -10.703 17.203 3.131 1 97.88 130 SER B CA 1
ATOM 4000 C C . SER B 1 130 ? -11.273 16.656 4.43 1 97.88 130 SER B C 1
ATOM 4002 O O . SER B 1 130 ? -12.305 15.977 4.418 1 97.88 130 SER B O 1
ATOM 4004 N N . HIS B 1 131 ? -10.516 16.875 5.582 1 98.62 131 HIS B N 1
ATOM 4005 C CA . HIS B 1 131 ? -11.016 16.391 6.867 1 98.62 131 HIS B CA 1
ATOM 4006 C C . HIS B 1 131 ? -10.789 17.422 7.965 1 98.62 131 HIS B C 1
ATOM 4008 O O . HIS B 1 131 ? -9.984 18.359 7.797 1 98.62 131 HIS B O 1
ATOM 4014 N N . THR B 1 132 ? -11.523 17.312 9.008 1 98.88 132 THR B N 1
ATOM 4015 C CA . THR B 1 132 ? -11.398 18.094 10.234 1 98.88 132 THR B CA 1
ATOM 4016 C C . THR B 1 132 ? -11.422 17.188 11.461 1 98.88 132 THR B C 1
ATOM 4018 O O . THR B 1 132 ? -12.102 16.156 11.469 1 98.88 132 THR B O 1
ATOM 4021 N N . ALA B 1 133 ? -10.633 17.578 12.469 1 98.88 133 ALA B N 1
ATOM 4022 C CA . ALA B 1 133 ? -10.633 16.844 13.734 1 98.88 133 ALA B CA 1
ATOM 4023 C C . ALA B 1 133 ? -10.82 17.797 14.914 1 98.88 133 ALA B C 1
ATOM 4025 O O . ALA B 1 133 ? -10.492 18.984 14.82 1 98.88 133 ALA B O 1
ATOM 4026 N N . ALA B 1 134 ? -11.367 17.266 15.953 1 98.88 134 ALA B N 1
ATOM 4027 C CA . ALA B 1 134 ? -11.617 18.016 17.172 1 98.88 134 ALA B CA 1
ATOM 4028 C C . ALA B 1 134 ? -11.211 17.219 18.406 1 98.88 134 ALA B C 1
ATOM 4030 O O . ALA B 1 134 ? -11.461 16.016 18.484 1 98.88 134 ALA B O 1
ATOM 4031 N N . LEU B 1 135 ? -10.562 17.891 19.312 1 98.75 135 LEU B N 1
ATOM 4032 C CA . LEU B 1 135 ? -10.164 17.328 20.594 1 98.75 135 LEU B CA 1
ATOM 4033 C C . LEU B 1 135 ? -11 17.906 21.734 1 98.75 135 LEU B C 1
ATOM 4035 O O . LEU B 1 135 ? -11.078 19.141 21.891 1 98.75 135 LEU B O 1
ATOM 4039 N N . THR B 1 136 ? -11.625 17.016 22.5 1 98.12 136 THR B N 1
ATOM 4040 C CA . THR B 1 136 ? -12.484 17.469 23.578 1 98.12 136 THR B CA 1
ATOM 4041 C C . THR B 1 136 ? -11.68 17.656 24.859 1 98.12 136 THR B C 1
ATOM 4043 O O . THR B 1 136 ? -10.539 17.203 24.953 1 98.12 136 THR B O 1
ATOM 4046 N N . GLU B 1 137 ? -12.305 18.312 25.797 1 97.06 137 GLU B N 1
ATOM 4047 C CA . GLU B 1 137 ? -11.641 18.656 27.062 1 97.06 137 GLU B CA 1
ATOM 4048 C C . GLU B 1 137 ? -11.297 17.391 27.859 1 97.06 137 GLU B C 1
ATOM 4050 O O . GLU B 1 137 ? -10.383 17.406 28.672 1 97.06 137 GLU B O 1
ATOM 4055 N N . ASP B 1 138 ? -11.984 16.281 27.578 1 96 138 ASP B N 1
ATOM 4056 C CA . ASP B 1 138 ? -11.719 15.047 28.328 1 96 138 ASP B CA 1
ATOM 4057 C C . ASP B 1 138 ? -10.75 14.148 27.562 1 96 138 ASP B C 1
ATOM 4059 O O . ASP B 1 138 ? -10.461 13.023 28 1 96 138 ASP B O 1
ATOM 4063 N N . GLY B 1 139 ? -10.336 14.539 26.391 1 97.62 139 GLY B N 1
ATOM 4064 C CA . GLY B 1 139 ? -9.281 13.828 25.688 1 97.62 139 GLY B CA 1
ATOM 4065 C C . GLY B 1 139 ? -9.805 12.922 24.594 1 97.62 139 GLY B C 1
ATOM 4066 O O . GLY B 1 139 ? -9.062 12.086 24.062 1 97.62 139 GLY B O 1
ATOM 4067 N N . ALA B 1 140 ? -11.07 13.016 24.281 1 97.56 140 ALA B N 1
ATOM 4068 C CA . ALA B 1 140 ? -11.625 12.273 23.141 1 97.56 140 ALA B CA 1
ATOM 4069 C C . ALA B 1 140 ? -11.398 13.023 21.828 1 97.56 140 ALA B C 1
ATOM 4071 O O . ALA B 1 140 ? -11.344 14.25 21.812 1 97.56 140 ALA B O 1
ATOM 4072 N N . VAL B 1 141 ? -11.258 12.281 20.781 1 98.44 141 VAL B N 1
ATOM 4073 C CA . VAL B 1 141 ? -11.039 12.875 19.469 1 98.44 141 VAL B CA 1
ATOM 4074 C C . VAL B 1 141 ? -12.219 12.547 18.547 1 98.44 141 VAL B C 1
ATOM 4076 O O . VAL B 1 141 ? -12.711 11.414 18.547 1 98.44 141 VAL B O 1
ATOM 4079 N N . TYR B 1 142 ? -12.68 13.5 17.859 1 98.69 142 TYR B N 1
ATOM 4080 C CA . TYR B 1 142 ? -13.68 13.352 16.812 1 98.69 142 TYR B CA 1
ATOM 4081 C C . TYR B 1 142 ? -13.109 13.758 15.453 1 98.69 142 TYR B C 1
ATOM 4083 O O . TYR B 1 142 ? -12.227 14.617 15.375 1 98.69 142 TYR B O 1
ATOM 4091 N N . VAL B 1 143 ? -13.617 13.102 14.445 1 98.62 143 VAL B N 1
ATOM 4092 C CA . VAL B 1 143 ? -13.148 13.398 13.094 1 98.62 143 VAL B CA 1
ATOM 4093 C C . VAL B 1 143 ? -14.32 13.328 12.117 1 98.62 143 VAL B C 1
ATOM 4095 O O . VAL B 1 143 ? -15.297 12.609 12.352 1 98.62 143 VAL B O 1
ATOM 4098 N N . TRP B 1 144 ? -14.266 14.109 11.031 1 98.75 144 TRP B N 1
ATOM 4099 C CA . TRP B 1 144 ? -15.219 14.039 9.938 1 98.75 144 TRP B CA 1
ATOM 4100 C C . TRP B 1 144 ? -14.562 14.414 8.609 1 98.75 144 TRP B C 1
ATOM 4102 O O . TRP B 1 144 ? -13.445 14.953 8.594 1 98.75 144 TRP B O 1
ATOM 4112 N N . GLY B 1 145 ? -15.25 14.133 7.477 1 98.38 145 GLY B N 1
ATOM 4113 C CA . GLY B 1 145 ? -14.68 14.297 6.148 1 98.38 145 GLY B CA 1
ATOM 4114 C C . GLY B 1 145 ? -14.188 12.992 5.547 1 98.38 145 GLY B C 1
ATOM 4115 O O . GLY B 1 145 ? -14.875 11.977 5.613 1 98.38 145 GLY B O 1
ATOM 4116 N N . SER B 1 146 ? -12.961 13.133 4.867 1 96.69 146 SER B N 1
ATOM 4117 C CA . SER B 1 146 ? -12.375 11.953 4.23 1 96.69 146 SER B CA 1
ATOM 4118 C C . SER B 1 146 ? -10.875 12.133 4.012 1 96.69 146 SER B C 1
ATOM 4120 O O . SER B 1 146 ? -10.375 13.266 3.988 1 96.69 146 SER B O 1
ATOM 4122 N N . PHE B 1 147 ? -10.203 10.984 3.961 1 95.06 147 PHE B N 1
ATOM 4123 C CA . PHE B 1 147 ? -8.82 10.945 3.494 1 95.06 147 PHE B CA 1
ATOM 4124 C C . PHE B 1 147 ? -8.758 10.523 2.031 1 95.06 147 PHE B C 1
ATOM 4126 O O . PHE B 1 147 ? -9.641 9.805 1.547 1 95.06 147 PHE B O 1
ATOM 4133 N N . ARG B 1 148 ? -7.707 10.984 1.373 1 88.75 148 ARG B N 1
ATOM 4134 C CA . ARG B 1 148 ? -7.465 10.656 -0.028 1 88.75 148 ARG B CA 1
ATOM 4135 C C . ARG B 1 148 ? -6.047 10.133 -0.229 1 88.75 148 ARG B C 1
ATOM 4137 O O . ARG B 1 148 ? -5.168 10.367 0.601 1 88.75 148 ARG B O 1
ATOM 4144 N N . ASP B 1 149 ? -5.941 9.266 -1.168 1 79.56 149 ASP B N 1
ATOM 4145 C CA . ASP B 1 149 ? -4.625 8.961 -1.721 1 79.56 149 ASP B CA 1
ATOM 4146 C C . ASP B 1 149 ? -4.527 9.406 -3.178 1 79.56 149 ASP B C 1
ATOM 4148 O O . ASP B 1 149 ? -5.352 10.195 -3.65 1 79.56 149 ASP B O 1
ATOM 4152 N N . ASN B 1 150 ? -3.434 9.039 -3.811 1 67.31 150 ASN B N 1
ATOM 4153 C CA . ASN B 1 150 ? -3.211 9.492 -5.18 1 67.31 150 ASN B CA 1
ATOM 4154 C C . ASN B 1 150 ? -4.305 8.992 -6.121 1 67.31 150 ASN B C 1
ATOM 4156 O O . ASN B 1 150 ? -4.465 9.516 -7.223 1 67.31 150 ASN B O 1
ATOM 4160 N N . ASN B 1 151 ? -5.109 7.988 -5.609 1 63.5 151 ASN B N 1
ATOM 4161 C CA . ASN B 1 151 ? -6.156 7.395 -6.434 1 63.5 151 ASN B CA 1
ATOM 4162 C C . ASN B 1 151 ? -7.535 7.938 -6.066 1 63.5 151 ASN B C 1
ATOM 4164 O O . ASN B 1 151 ? -8.523 7.648 -6.746 1 63.5 151 ASN B O 1
ATOM 4168 N N . GLY B 1 152 ? -7.609 8.734 -5.078 1 78.94 152 GLY B N 1
ATOM 4169 C CA . GLY B 1 152 ? -8.883 9.297 -4.672 1 78.94 152 GLY B CA 1
ATOM 4170 C C . GLY B 1 152 ? -9.203 9.07 -3.207 1 78.94 152 GLY B C 1
ATOM 4171 O O . GLY B 1 152 ? -8.297 8.969 -2.379 1 78.94 152 GLY B O 1
ATOM 4172 N N . VAL B 1 153 ? -10.523 9.062 -3.018 1 84.5 153 VAL B N 1
ATOM 4173 C CA . VAL B 1 153 ? -10.977 8.945 -1.637 1 84.5 153 VAL B CA 1
ATOM 4174 C C . VAL B 1 153 ? -10.727 7.523 -1.133 1 84.5 153 VAL B C 1
ATOM 4176 O O . VAL B 1 153 ? -11.094 6.547 -1.792 1 84.5 153 VAL B O 1
ATOM 4179 N N . ILE B 1 154 ? -10.148 7.355 0.048 1 79.06 154 ILE B N 1
ATOM 4180 C CA . ILE B 1 154 ? -9.859 6.043 0.612 1 79.06 154 ILE B CA 1
ATOM 4181 C C . ILE B 1 154 ? -10.727 5.805 1.844 1 79.06 154 ILE B C 1
ATOM 4183 O O . ILE B 1 154 ? -10.734 4.711 2.408 1 79.06 154 ILE B O 1
ATOM 4187 N N . GLY B 1 155 ? -11.445 6.867 2.305 1 88.75 155 GLY B N 1
ATOM 4188 C CA . GLY B 1 155 ? -12.305 6.754 3.477 1 88.75 155 GLY B CA 1
ATOM 4189 C C . GLY B 1 155 ? -11.836 7.613 4.637 1 88.75 155 GLY B C 1
ATOM 4190 O O . GLY B 1 155 ? -11.078 8.57 4.449 1 88.75 155 GLY B O 1
ATOM 4191 N N . LEU B 1 156 ? -12.352 7.355 5.828 1 93.94 156 LEU B N 1
ATOM 4192 C CA . LEU B 1 156 ? -11.977 8.07 7.039 1 93.94 156 LEU B CA 1
ATOM 4193 C C . LEU B 1 156 ? -11.633 7.098 8.164 1 93.94 156 LEU B C 1
ATOM 4195 O O . LEU B 1 156 ? -10.469 6.766 8.367 1 93.94 156 LEU B O 1
ATOM 4199 N N . LEU B 1 157 ? -12.602 6.516 8.758 1 87.88 157 LEU B N 1
ATOM 4200 C CA . LEU B 1 157 ? -12.367 5.465 9.742 1 87.88 157 LEU B CA 1
ATOM 4201 C C . LEU B 1 157 ? -12.617 4.086 9.133 1 87.88 157 LEU B C 1
ATOM 4203 O O . LEU B 1 157 ? -12.07 3.088 9.617 1 87.88 157 LEU B O 1
ATOM 4207 N N . GLU B 1 158 ? -13.367 4.039 8.086 1 79.81 158 GLU B N 1
ATOM 4208 C CA . GLU B 1 158 ? -13.648 2.844 7.293 1 79.81 158 GLU B CA 1
ATOM 4209 C C . GLU B 1 158 ? -13.312 3.068 5.82 1 79.81 158 GLU B C 1
ATOM 4211 O O . GLU B 1 158 ? -13.523 4.16 5.293 1 79.81 158 GLU B O 1
ATOM 4216 N N . PRO B 1 159 ? -12.82 2.047 5.199 1 72.56 159 PRO B N 1
ATOM 4217 C CA . PRO B 1 159 ? -12.453 2.197 3.787 1 72.56 159 PRO B CA 1
ATOM 4218 C C . PRO B 1 159 ? -13.617 2.688 2.926 1 72.56 159 PRO B C 1
ATOM 4220 O O . PRO B 1 159 ? -14.742 2.201 3.066 1 72.56 159 PRO B O 1
ATOM 4223 N N . MET B 1 160 ? -13.32 3.721 2.109 1 74.44 160 MET B N 1
ATOM 4224 C CA . MET B 1 160 ? -14.18 4.277 1.071 1 74.44 160 MET B CA 1
ATOM 4225 C C . MET B 1 160 ? -15.406 4.945 1.685 1 74.44 160 MET B C 1
ATOM 4227 O O . MET B 1 160 ? -16.328 5.336 0.968 1 74.44 160 MET B O 1
ATOM 4231 N N . LYS B 1 161 ? -15.461 5.066 2.936 1 84.56 161 LYS B N 1
ATOM 4232 C CA . LYS B 1 161 ? -16.594 5.699 3.594 1 84.56 161 LYS B CA 1
ATOM 4233 C C . LYS B 1 161 ? -16.203 7.043 4.203 1 84.56 161 LYS B C 1
ATOM 4235 O O . LYS B 1 161 ? -15.438 7.094 5.168 1 84.56 161 LYS B O 1
ATOM 4240 N N . LYS B 1 162 ? -16.781 8.062 3.648 1 92.88 162 LYS B N 1
ATOM 4241 C CA . LYS B 1 162 ? -16.594 9.383 4.254 1 92.88 162 LYS B CA 1
ATOM 4242 C C . LYS B 1 162 ? -17.594 9.617 5.379 1 92.88 162 LYS B C 1
ATOM 4244 O O . LYS B 1 162 ? -18.609 8.906 5.477 1 92.88 162 LYS B O 1
ATOM 4249 N N . CYS B 1 163 ? -17.391 10.57 6.238 1 96.56 163 CYS B N 1
ATOM 4250 C CA . CYS B 1 163 ? -18.281 10.945 7.324 1 96.56 163 CYS B CA 1
ATOM 4251 C C . CYS B 1 163 ? -18.625 12.43 7.258 1 96.56 163 CYS B C 1
ATOM 4253 O O . CYS B 1 163 ? -17.75 13.281 7.391 1 96.56 163 CYS B O 1
ATOM 4255 N N . LYS B 1 164 ? -19.891 12.742 7.172 1 97.12 164 LYS B N 1
ATOM 4256 C CA . LYS B 1 164 ? -20.312 14.133 6.988 1 97.12 164 LYS B CA 1
ATOM 4257 C C . LYS B 1 164 ? -20.594 14.805 8.336 1 97.12 164 LYS B C 1
ATOM 4259 O O . LYS B 1 164 ? -20.891 16 8.383 1 97.12 164 LYS B O 1
ATOM 4264 N N . VAL B 1 165 ? -20.547 14.039 9.344 1 98.12 165 VAL B N 1
ATOM 4265 C CA . VAL B 1 165 ? -20.734 14.555 10.695 1 98.12 165 VAL B CA 1
ATOM 4266 C C . VAL B 1 165 ? -19.656 13.992 11.617 1 98.12 165 VAL B C 1
ATOM 4268 O O . VAL B 1 165 ? -19.047 12.961 11.32 1 98.12 165 VAL B O 1
ATOM 4271 N N . PRO B 1 166 ? -19.469 14.633 12.75 1 98.44 166 PRO B N 1
ATOM 4272 C CA . PRO B 1 166 ? -18.406 14.164 13.648 1 98.44 166 PRO B CA 1
ATOM 4273 C C . PRO B 1 166 ? -18.609 12.734 14.117 1 98.44 166 PRO B C 1
ATOM 4275 O O . PRO B 1 166 ? -19.734 12.367 14.5 1 98.44 166 PRO B O 1
ATOM 4278 N N . VAL B 1 167 ? -17.547 11.961 14.023 1 97.75 167 VAL B N 1
ATOM 4279 C CA . VAL B 1 167 ? -17.531 10.602 14.562 1 97.75 167 VAL B CA 1
ATOM 4280 C C . VAL B 1 167 ? -16.359 10.438 15.531 1 97.75 167 VAL B C 1
ATOM 4282 O O . VAL B 1 167 ? -15.281 10.977 15.297 1 97.75 167 VAL B O 1
ATOM 4285 N N . ARG B 1 168 ? -16.625 9.688 16.547 1 96.94 168 ARG B N 1
ATOM 4286 C CA . ARG B 1 168 ? -15.578 9.477 17.531 1 96.94 168 ARG B CA 1
ATOM 4287 C C . ARG B 1 168 ? -14.5 8.539 17.016 1 96.94 168 ARG B C 1
ATOM 4289 O O . ARG B 1 168 ? -14.805 7.484 16.453 1 96.94 168 ARG B O 1
ATOM 4296 N N . VAL B 1 169 ? -13.258 8.977 17.125 1 96.31 169 VAL B N 1
ATOM 4297 C CA . VAL B 1 169 ? -12.125 8.141 16.75 1 96.31 169 VAL B CA 1
ATOM 4298 C C . VAL B 1 169 ? -11.969 7.004 17.766 1 96.31 169 VAL B C 1
ATOM 4300 O O . VAL B 1 169 ? -11.992 7.234 18.969 1 96.31 169 VAL B O 1
ATOM 4303 N N . PRO B 1 170 ? -11.844 5.758 17.266 1 91.19 170 PRO B N 1
ATOM 4304 C CA . PRO B 1 170 ? -11.734 4.625 18.188 1 91.19 170 PRO B CA 1
ATOM 4305 C C . PRO B 1 170 ? -10.336 4.484 18.781 1 91.19 170 PRO B C 1
ATOM 4307 O O . PRO B 1 170 ? -9.547 3.648 18.328 1 91.19 170 PRO B O 1
ATOM 4310 N N . ILE B 1 171 ? -9.984 5.25 19.734 1 90.12 171 ILE B N 1
ATOM 4311 C CA . ILE B 1 171 ? -8.734 5.188 20.484 1 90.12 171 ILE B CA 1
ATOM 4312 C C . ILE B 1 171 ? -9.031 5.129 21.984 1 90.12 171 ILE B C 1
ATOM 4314 O O . ILE B 1 171 ? -9.852 5.902 22.484 1 90.12 171 ILE B O 1
ATOM 4318 N N . ASP B 1 172 ? -8.469 4.172 22.656 1 86.81 172 ASP B N 1
ATOM 4319 C CA . ASP B 1 172 ? -8.734 3.955 24.078 1 86.81 172 ASP B CA 1
ATOM 4320 C C . ASP B 1 172 ? -7.738 4.727 24.953 1 86.81 172 ASP B C 1
ATOM 4322 O O . ASP B 1 172 ? -7.383 4.281 26.047 1 86.81 172 ASP B O 1
ATOM 4326 N N . LYS B 1 173 ? -7.148 5.777 24.547 1 91.12 173 LYS B N 1
ATOM 4327 C CA . LYS B 1 173 ? -6.215 6.629 25.281 1 91.12 173 LYS B CA 1
ATOM 4328 C C . LYS B 1 173 ? -6.664 8.086 25.266 1 91.12 173 LYS B C 1
ATOM 4330 O O . LYS B 1 173 ? -7.297 8.531 24.297 1 91.12 173 LYS B O 1
ATOM 4335 N N . LYS B 1 174 ? -6.352 8.805 26.328 1 96.81 174 LYS B N 1
ATOM 4336 C CA . LYS B 1 174 ? -6.609 10.234 26.344 1 96.81 174 LYS B CA 1
ATOM 4337 C C . LYS B 1 174 ? -5.59 10.984 25.484 1 96.81 174 LYS B C 1
ATOM 4339 O O . LYS B 1 174 ? -4.383 10.812 25.656 1 96.81 174 LYS B O 1
ATOM 4344 N N . VAL B 1 175 ? -6.086 11.773 24.656 1 98.12 175 VAL B N 1
ATOM 4345 C CA . VAL B 1 175 ? -5.262 12.531 23.719 1 98.12 175 VAL B CA 1
ATOM 4346 C C . VAL B 1 175 ? -5.094 13.961 24.234 1 98.12 175 VAL B C 1
ATOM 4348 O O . VAL B 1 175 ? -6.043 14.562 24.734 1 98.12 175 VAL B O 1
ATOM 4351 N N . VAL B 1 176 ? -3.902 14.562 24.016 1 98.31 176 VAL B N 1
ATOM 4352 C CA . VAL B 1 176 ? -3.678 15.914 24.5 1 98.31 176 VAL B CA 1
ATOM 4353 C C . VAL B 1 176 ? -3.441 16.859 23.312 1 98.31 176 VAL B C 1
ATOM 4355 O O . VAL B 1 176 ? -3.547 18.078 23.453 1 98.31 176 VAL B O 1
ATOM 4358 N N . LYS B 1 177 ? -3.102 16.344 22.188 1 98.44 177 LYS B N 1
ATOM 4359 C CA . LYS B 1 177 ? -2.867 17.172 21 1 98.44 177 LYS B CA 1
ATOM 4360 C C . LYS B 1 177 ? -3.207 16.406 19.719 1 98.44 177 LYS B C 1
ATOM 4362 O O . LYS B 1 177 ? -2.906 15.211 19.609 1 98.44 177 LYS B O 1
ATOM 4367 N N . ILE B 1 178 ? -3.807 17.109 18.797 1 98.69 178 ILE B N 1
ATOM 4368 C CA . ILE B 1 178 ? -4.059 16.578 17.469 1 98.69 178 ILE B CA 1
ATOM 4369 C C . ILE B 1 178 ? -3.453 17.484 16.422 1 98.69 178 ILE B C 1
ATOM 4371 O O . ILE B 1 178 ? -3.451 18.719 16.578 1 98.69 178 ILE B O 1
ATOM 4375 N N . VAL B 1 179 ? -2.918 16.922 15.383 1 98.56 179 VAL B N 1
ATOM 4376 C CA . VAL B 1 179 ? -2.449 17.656 14.211 1 98.56 179 VAL B CA 1
ATOM 4377 C C . VAL B 1 179 ? -2.814 16.891 12.945 1 98.56 179 VAL B C 1
ATOM 4379 O O . VAL B 1 179 ? -2.836 15.656 12.93 1 98.56 179 VAL B O 1
ATOM 4382 N N . SER B 1 180 ? -3.076 17.625 11.883 1 98.38 180 SER B N 1
ATOM 4383 C CA . SER B 1 180 ? -3.453 17.031 10.602 1 98.38 180 SER B CA 1
ATOM 4384 C C . SER B 1 180 ? -2.455 17.406 9.508 1 98.38 180 SER B C 1
ATOM 4386 O O . SER B 1 180 ? -2.016 18.547 9.422 1 98.38 180 SER B O 1
ATOM 4388 N N . GLY B 1 181 ? -2.021 16.438 8.758 1 97.69 181 GLY B N 1
ATOM 4389 C CA . GLY B 1 181 ? -1.508 16.703 7.422 1 97.69 181 GLY B CA 1
ATOM 4390 C C . GLY B 1 181 ? -2.596 16.781 6.367 1 97.69 181 GLY B C 1
ATOM 4391 O O . GLY B 1 181 ? -3.762 17.016 6.688 1 97.69 181 GLY B O 1
ATOM 4392 N N . ASN B 1 182 ? -2.182 16.562 5.109 1 96.75 182 ASN B N 1
ATOM 4393 C CA . ASN B 1 182 ? -3.191 16.625 4.059 1 96.75 182 ASN B CA 1
ATOM 4394 C C . ASN B 1 182 ? -4.219 15.508 4.199 1 96.75 182 ASN B C 1
ATOM 4396 O O . ASN B 1 182 ? -5.422 15.75 4.113 1 96.75 182 ASN B O 1
ATOM 4400 N N . ASP B 1 183 ? -3.734 14.312 4.434 1 96.19 183 ASP B N 1
ATOM 4401 C CA . ASP B 1 183 ? -4.629 13.164 4.445 1 96.19 183 ASP B CA 1
ATOM 4402 C C . ASP B 1 183 ? -4.27 12.203 5.578 1 96.19 183 ASP B C 1
ATOM 4404 O O . ASP B 1 183 ? -4.344 10.984 5.41 1 96.19 183 ASP B O 1
ATOM 4408 N N . HIS B 1 184 ? -3.787 12.734 6.699 1 96.38 184 HIS B N 1
ATOM 4409 C CA . HIS B 1 184 ? -3.516 11.914 7.879 1 96.38 184 HIS B CA 1
ATOM 4410 C C . HIS B 1 184 ? -3.691 12.727 9.156 1 96.38 184 HIS B C 1
ATOM 4412 O O . HIS B 1 184 ? -3.611 13.961 9.133 1 96.38 184 HIS B O 1
ATOM 4418 N N . LEU B 1 185 ? -3.994 12.086 10.172 1 98.06 185 LEU B N 1
ATOM 4419 C CA . LEU B 1 185 ? -4.203 12.625 11.516 1 98.06 185 LEU B CA 1
ATOM 4420 C C . LEU B 1 185 ? -3.213 12.023 12.508 1 98.06 185 LEU B C 1
ATOM 4422 O O . LEU B 1 185 ? -2.971 10.812 12.484 1 98.06 185 LEU B O 1
ATOM 4426 N N . VAL B 1 186 ? -2.605 12.859 13.273 1 98.25 186 VAL B N 1
ATOM 4427 C CA . VAL B 1 186 ? -1.691 12.414 14.32 1 98.25 186 VAL B CA 1
ATOM 4428 C C . VAL B 1 186 ? -2.24 12.82 15.688 1 98.25 186 VAL B C 1
ATOM 4430 O O . VAL B 1 186 ? -2.701 13.953 15.867 1 98.25 186 VAL B O 1
ATOM 4433 N N . MET B 1 187 ? -2.201 11.914 16.625 1 98.12 187 MET B N 1
ATOM 4434 C CA . MET B 1 187 ? -2.697 12.125 17.984 1 98.12 187 MET B CA 1
ATOM 4435 C C . MET B 1 187 ? -1.607 11.844 19 1 98.12 187 MET B C 1
ATOM 4437 O O . MET B 1 187 ? -1.014 10.766 19.016 1 98.12 187 MET B O 1
ATOM 4441 N N . LEU B 1 188 ? -1.37 12.797 19.828 1 98.19 188 LEU B N 1
ATOM 4442 C CA . LEU B 1 188 ? -0.449 12.664 20.953 1 98.19 188 LEU B CA 1
ATOM 4443 C C . LEU B 1 188 ? -1.207 12.375 22.234 1 98.19 188 LEU B C 1
ATOM 4445 O O . LEU B 1 188 ? -2.076 13.148 22.641 1 98.19 188 LEU B O 1
ATOM 4449 N N . THR B 1 189 ? -0.851 11.281 22.922 1 96.44 189 THR B N 1
ATOM 4450 C CA . THR B 1 189 ? -1.57 10.906 24.141 1 96.44 189 THR B CA 1
ATOM 4451 C C . THR B 1 189 ? -0.953 11.562 25.359 1 96.44 189 THR B C 1
ATOM 4453 O O . THR B 1 189 ? 0.149 12.109 25.297 1 96.44 189 THR B O 1
ATOM 4456 N N . VAL B 1 190 ? -1.662 11.508 26.484 1 95.62 190 VAL B N 1
ATOM 4457 C CA . VAL B 1 190 ? -1.23 12.086 27.766 1 95.62 190 VAL B CA 1
ATOM 4458 C C . VAL B 1 190 ? 0.048 11.398 28.234 1 95.62 190 VAL B C 1
ATOM 4460 O O . VAL B 1 190 ? 0.853 11.992 28.953 1 95.62 190 VAL B O 1
ATOM 4463 N N . HIS B 1 191 ? 0.317 10.164 27.734 1 92.31 191 HIS B N 1
ATOM 4464 C CA . HIS B 1 191 ? 1.485 9.398 28.172 1 92.31 191 HIS B CA 1
ATOM 4465 C C . HIS B 1 191 ? 2.631 9.539 27.172 1 92.31 191 HIS B C 1
ATOM 4467 O O . HIS B 1 191 ? 3.645 8.852 27.281 1 92.31 191 HIS B O 1
ATOM 4473 N N . GLY B 1 192 ? 2.387 10.344 26.141 1 94.44 192 GLY B N 1
ATOM 4474 C CA . GLY B 1 192 ? 3.469 10.648 25.219 1 94.44 192 GLY B CA 1
ATOM 4475 C C . GLY B 1 192 ? 3.57 9.664 24.078 1 94.44 192 GLY B C 1
ATOM 4476 O O . GLY B 1 192 ? 4.621 9.547 23.438 1 94.44 192 GLY B O 1
ATOM 4477 N N . GLU B 1 193 ? 2.547 8.898 23.812 1 92.38 193 GLU B N 1
ATOM 4478 C CA . GLU B 1 193 ? 2.484 8.008 22.656 1 92.38 193 GLU B CA 1
ATOM 4479 C C . GLU B 1 193 ? 1.909 8.719 21.438 1 92.38 193 GLU B C 1
ATOM 4481 O O . GLU B 1 193 ? 1.118 9.656 21.578 1 92.38 193 GLU B O 1
ATOM 4486 N N . LEU B 1 194 ? 2.344 8.242 20.25 1 94.38 194 LEU B N 1
ATOM 4487 C CA . LEU B 1 194 ? 1.812 8.773 19 1 94.38 194 LEU B CA 1
ATOM 4488 C C . LEU B 1 194 ? 0.898 7.758 18.328 1 94.38 194 LEU B C 1
ATOM 4490 O O . LEU B 1 194 ? 1.258 6.586 18.203 1 94.38 194 LEU B O 1
ATOM 4494 N N . TYR B 1 195 ? -0.248 8.203 17.938 1 94.12 195 TYR B N 1
ATOM 4495 C CA . TYR B 1 195 ? -1.154 7.438 17.094 1 94.12 195 TYR B CA 1
ATOM 4496 C C . TYR B 1 195 ? -1.404 8.156 15.773 1 94.12 195 TYR B C 1
ATOM 4498 O O . TYR B 1 195 ? -1.533 9.383 15.742 1 94.12 195 TYR B O 1
ATOM 4506 N N . THR B 1 196 ? -1.442 7.406 14.711 1 94.19 196 THR B N 1
ATOM 4507 C CA . THR B 1 196 ? -1.696 8.008 13.406 1 94.19 196 THR B CA 1
ATOM 4508 C C . THR B 1 196 ? -2.795 7.25 12.664 1 94.19 196 THR B C 1
ATOM 4510 O O . THR B 1 196 ? -3.035 6.07 12.938 1 94.19 196 THR B O 1
ATOM 4513 N N . SER B 1 197 ? -3.479 7.895 11.773 1 93.19 197 SER B N 1
ATOM 4514 C CA . SER B 1 197 ? -4.492 7.32 10.891 1 93.19 197 SER B CA 1
ATOM 4515 C C . SER B 1 197 ? -4.598 8.109 9.586 1 93.19 197 SER B C 1
ATOM 4517 O O . SER B 1 197 ? -4.426 9.328 9.578 1 93.19 197 SER B O 1
ATOM 4519 N N . GLY B 1 198 ? -4.891 7.438 8.594 1 92 198 GLY B N 1
ATOM 4520 C CA . GLY B 1 198 ? -5.109 8.086 7.312 1 92 198 GLY B CA 1
ATOM 4521 C C . GLY B 1 198 ? -4.305 7.469 6.188 1 92 198 GLY B C 1
ATOM 4522 O O . GLY B 1 198 ? -4.102 6.254 6.156 1 92 198 GLY B O 1
ATOM 4523 N N . CYS B 1 199 ? -3.912 8.258 5.211 1 86.19 199 CYS B N 1
ATOM 4524 C CA . CYS B 1 199 ? -3.105 7.828 4.074 1 86.19 199 CYS B CA 1
ATOM 4525 C C . CYS B 1 199 ? -1.654 7.609 4.488 1 86.19 199 CYS B C 1
ATOM 4527 O O . CYS B 1 199 ? -1.07 8.438 5.184 1 86.19 199 CYS B O 1
ATOM 4529 N N . GLY B 1 200 ? -1.116 6.496 4.113 1 83.62 200 GLY B N 1
ATOM 4530 C CA . GLY B 1 200 ? 0.243 6.176 4.52 1 83.62 200 GLY B CA 1
ATOM 4531 C C . GLY B 1 200 ? 1.215 6.117 3.357 1 83.62 200 GLY B C 1
ATOM 4532 O O . GLY B 1 200 ? 2.354 5.676 3.516 1 83.62 200 GLY B O 1
ATOM 4533 N N . GLU B 1 201 ? 0.832 6.566 2.197 1 76 201 GLU B N 1
ATOM 4534 C CA . GLU B 1 201 ? 1.554 6.344 0.947 1 76 201 GLU B CA 1
ATOM 4535 C C . GLU B 1 201 ? 2.938 6.988 0.988 1 76 201 GLU B C 1
ATOM 4537 O O . GLU B 1 201 ? 3.879 6.488 0.368 1 76 201 GLU B O 1
ATOM 4542 N N . GLN B 1 202 ? 2.99 8.117 1.693 1 82.56 202 GLN B N 1
ATOM 4543 C CA . GLN B 1 202 ? 4.246 8.859 1.725 1 82.56 202 GLN B CA 1
ATOM 4544 C C . GLN B 1 202 ? 4.977 8.641 3.047 1 82.56 202 GLN B C 1
ATOM 4546 O O . GLN B 1 202 ? 5.816 9.461 3.439 1 82.56 202 GLN B O 1
ATOM 4551 N N . GLY B 1 203 ? 4.566 7.613 3.865 1 85.69 203 GLY B N 1
ATOM 4552 C CA . GLY B 1 203 ? 5.215 7.328 5.137 1 85.69 203 GLY B CA 1
ATOM 4553 C C . GLY B 1 203 ? 4.75 8.234 6.258 1 85.69 203 GLY B C 1
ATOM 4554 O O . GLY B 1 203 ? 5.262 8.156 7.379 1 85.69 203 GLY B O 1
ATOM 4555 N N . GLN B 1 204 ? 3.789 9.062 5.98 1 90 204 GLN B N 1
ATOM 4556 C CA . GLN B 1 204 ? 3.383 10.125 6.895 1 90 204 GLN B CA 1
ATOM 4557 C C . GLN B 1 204 ? 2.764 9.547 8.164 1 90 204 GLN B C 1
ATOM 4559 O O . GLN B 1 204 ? 2.594 10.258 9.156 1 90 204 GLN B O 1
ATOM 4564 N N . LEU B 1 205 ? 2.426 8.289 8.156 1 89.38 205 LEU B N 1
ATOM 4565 C CA . LEU B 1 205 ? 1.84 7.68 9.344 1 89.38 205 LEU B CA 1
ATOM 4566 C C . LEU B 1 205 ? 2.924 7.105 10.25 1 89.38 205 LEU B C 1
ATOM 4568 O O . LEU B 1 205 ? 2.666 6.801 11.414 1 89.38 205 LEU B O 1
ATOM 4572 N N . GLY B 1 206 ? 4.078 6.996 9.734 1 85.81 206 GLY B N 1
ATOM 4573 C CA . GLY B 1 206 ? 5.203 6.488 10.508 1 85.81 206 GLY B CA 1
ATOM 4574 C C . GLY B 1 206 ? 5.082 5.012 10.836 1 85.81 206 GLY B C 1
ATOM 4575 O O . GLY B 1 206 ? 5.758 4.516 11.742 1 85.81 206 GLY B O 1
ATOM 4576 N N . ARG B 1 207 ? 4.121 4.414 10.406 1 73.88 207 ARG B N 1
ATOM 4577 C CA . ARG B 1 207 ? 3.93 3.004 10.734 1 73.88 207 ARG B CA 1
ATOM 4578 C C . ARG B 1 207 ? 3.695 2.174 9.484 1 73.88 207 ARG B C 1
ATOM 4580 O O . ARG B 1 207 ? 3.324 1 9.57 1 73.88 207 ARG B O 1
ATOM 4587 N N . VAL B 1 208 ? 3.473 2.979 8.5 1 58.66 208 VAL B N 1
ATOM 4588 C CA . VAL B 1 208 ? 3.25 2.266 7.242 1 58.66 208 VAL B CA 1
ATOM 4589 C C . VAL B 1 208 ? 4.539 1.576 6.805 1 58.66 208 VAL B C 1
ATOM 4591 O O . VAL B 1 208 ? 5.547 2.238 6.539 1 58.66 208 VAL B O 1
ATOM 4594 N N . ALA B 1 209 ? 5.227 1.351 7.895 1 46.75 209 ALA B N 1
ATOM 4595 C CA . ALA B 1 209 ? 6.496 0.742 7.508 1 46.75 209 ALA B CA 1
ATOM 4596 C C . ALA B 1 209 ? 6.531 0.444 6.012 1 46.75 209 ALA B C 1
ATOM 4598 O O . ALA B 1 209 ? 5.496 0.467 5.344 1 46.75 209 ALA B O 1
ATOM 4599 N N . GLU B 1 210 ? 7.633 -0.264 5.738 1 44.16 210 GLU B N 1
ATOM 4600 C CA . GLU B 1 210 ? 8.32 -1.342 5.035 1 44.16 210 GLU B CA 1
ATOM 4601 C C . GLU B 1 210 ? 7.34 -2.404 4.555 1 44.16 210 GLU B C 1
ATOM 4603 O O . GLU B 1 210 ? 7.75 -3.451 4.043 1 44.16 210 GLU B O 1
ATOM 4608 N N . HIS B 1 211 ? 6.293 -2.189 5.191 1 44.5 211 HIS B N 1
ATOM 4609 C CA . HIS B 1 211 ? 5.379 -3.307 4.984 1 44.5 211 HIS B CA 1
ATOM 4610 C C . HIS B 1 211 ? 5.277 -3.674 3.51 1 44.5 211 HIS B C 1
ATOM 4612 O O . HIS B 1 211 ? 5.234 -4.855 3.16 1 44.5 211 HIS B O 1
ATOM 4618 N N . PHE B 1 212 ? 5.113 -2.412 2.869 1 48.72 212 PHE B N 1
ATOM 4619 C CA . PHE B 1 212 ? 5.27 -2.807 1.475 1 48.72 212 PHE B CA 1
ATOM 4620 C C . PHE B 1 212 ? 6.648 -3.416 1.238 1 48.72 212 PHE B C 1
ATOM 4622 O O . PHE B 1 212 ? 6.785 -4.371 0.471 1 48.72 212 PHE B O 1
ATOM 4629 N N . LEU B 1 213 ? 7.66 -2.723 2.072 1 48.69 213 LEU B N 1
ATOM 4630 C CA . LEU B 1 213 ? 9.008 -3.273 1.935 1 48.69 213 LEU B CA 1
ATOM 4631 C C . LEU B 1 213 ? 9.094 -4.664 2.561 1 48.69 213 LEU B C 1
ATOM 4633 O O . LEU B 1 213 ? 9.898 -5.492 2.133 1 48.69 213 LEU B O 1
ATOM 4637 N N . ARG B 1 214 ? 8.141 -4.918 3.521 1 57.06 214 ARG B N 1
ATOM 4638 C CA . ARG B 1 214 ? 8.273 -6.199 4.207 1 57.06 214 ARG B CA 1
ATOM 4639 C C . ARG B 1 214 ? 7.535 -7.301 3.451 1 57.06 214 ARG B C 1
ATOM 4641 O O . ARG B 1 214 ? 7.715 -8.484 3.738 1 57.06 214 ARG B O 1
ATOM 4648 N N . LEU B 1 215 ? 7.016 -6.816 2.453 1 74.5 215 LEU B N 1
ATOM 4649 C CA . LEU B 1 215 ? 6.266 -7.836 1.725 1 74.5 215 LEU B CA 1
ATOM 4650 C C . LEU B 1 215 ? 7.195 -8.688 0.87 1 74.5 215 LEU B C 1
ATOM 4652 O O . LEU B 1 215 ? 6.852 -9.82 0.514 1 74.5 215 LEU B O 1
ATOM 4656 N N . LEU B 1 216 ? 8.422 -8.164 0.713 1 77.69 216 LEU B N 1
ATOM 4657 C CA . LEU B 1 216 ? 9.383 -8.898 -0.106 1 77.69 216 LEU B CA 1
ATOM 4658 C C . LEU B 1 216 ? 10.078 -9.984 0.711 1 77.69 216 LEU B C 1
ATOM 4660 O O . LEU B 1 216 ? 10.633 -10.93 0.15 1 77.69 216 LEU B O 1
ATOM 4664 N N . GLN B 1 217 ? 10 -9.742 2.029 1 81.56 217 GLN B N 1
ATOM 4665 C CA . GLN B 1 217 ? 10.539 -10.789 2.896 1 81.56 217 GLN B CA 1
ATOM 4666 C C . GLN B 1 217 ? 9.469 -11.797 3.281 1 81.56 217 GLN B C 1
ATOM 4668 O O . GLN B 1 217 ? 8.328 -11.422 3.574 1 81.56 217 GLN B O 1
ATOM 4673 N N . PRO B 1 218 ? 9.906 -13.102 3.199 1 88.56 218 PRO B N 1
ATOM 4674 C CA . PRO B 1 218 ? 8.906 -14.102 3.598 1 88.56 218 PRO B CA 1
ATOM 4675 C C . PRO B 1 218 ? 8.43 -13.906 5.035 1 88.56 218 PRO B C 1
ATOM 4677 O O . PRO B 1 218 ? 9.242 -13.742 5.945 1 88.56 218 PRO B O 1
ATOM 4680 N N . GLN B 1 219 ? 7.176 -13.844 5.191 1 84.06 219 GLN B N 1
ATOM 4681 C CA . GLN B 1 219 ? 6.559 -13.789 6.512 1 84.06 219 GLN B CA 1
ATOM 4682 C C . GLN B 1 219 ? 5.398 -14.781 6.613 1 84.06 219 GLN B C 1
ATOM 4684 O O . GLN B 1 219 ? 4.785 -15.133 5.602 1 84.06 219 GLN B O 1
ATOM 4689 N N . ILE B 1 220 ? 5.125 -15.234 7.836 1 86.31 220 ILE B N 1
ATOM 4690 C CA . ILE B 1 220 ? 4.102 -16.25 8.094 1 86.31 220 ILE B CA 1
ATOM 4691 C C . ILE B 1 220 ? 2.721 -15.656 7.816 1 86.31 220 ILE B C 1
ATOM 4693 O O . ILE B 1 220 ? 2.453 -14.5 8.141 1 86.31 220 ILE B O 1
ATOM 4697 N N . VAL B 1 221 ? 1.891 -16.422 7.195 1 87.19 221 VAL B N 1
ATOM 4698 C CA . VAL B 1 221 ? 0.482 -16.094 7.012 1 87.19 221 VAL B CA 1
ATOM 4699 C C . VAL B 1 221 ? -0.32 -16.547 8.227 1 87.19 221 VAL B C 1
ATOM 4701 O O . VAL B 1 221 ? -0.39 -17.734 8.523 1 87.19 221 VAL B O 1
ATOM 4704 N N . ILE B 1 222 ? -0.966 -15.664 8.859 1 79.88 222 ILE B N 1
ATOM 4705 C CA . ILE B 1 222 ? -1.7 -15.969 10.078 1 79.88 222 ILE B CA 1
ATOM 4706 C C . ILE B 1 222 ? -3.174 -16.203 9.758 1 79.88 222 ILE B C 1
ATOM 4708 O O . ILE B 1 222 ? -3.795 -15.406 9.047 1 79.88 222 ILE B O 1
ATOM 4712 N N . ILE B 1 223 ? -3.654 -17.375 10.172 1 81.12 223 ILE B N 1
ATOM 4713 C CA . ILE B 1 223 ? -5.062 -17.703 9.992 1 81.12 223 ILE B CA 1
ATOM 4714 C C . ILE B 1 223 ? -5.848 -17.297 11.242 1 81.12 223 ILE B C 1
ATOM 4716 O O . ILE B 1 223 ? -5.48 -17.672 12.359 1 81.12 223 ILE B O 1
ATOM 4720 N N . LYS B 1 224 ? -6.848 -16.344 11.008 1 68.94 224 LYS B N 1
ATOM 4721 C CA . LYS B 1 224 ? -7.68 -15.922 12.133 1 68.94 224 LYS B CA 1
ATOM 4722 C C . LYS B 1 224 ? -8.93 -16.797 12.25 1 68.94 224 LYS B C 1
ATOM 4724 O O . LYS B 1 224 ? -9.508 -17.188 11.234 1 68.94 224 LYS B O 1
ATOM 4729 N N . PRO B 1 225 ? -9.688 -16.875 13.469 1 61.66 225 PRO B N 1
ATOM 4730 C CA . PRO B 1 225 ? -9.148 -16.562 14.797 1 61.66 225 PRO B CA 1
ATOM 4731 C C . PRO B 1 225 ? -7.867 -17.344 15.102 1 61.66 225 PRO B C 1
ATOM 4733 O O . PRO B 1 225 ? -7.582 -18.359 14.453 1 61.66 225 PRO B O 1
ATOM 4736 N N . ARG B 1 226 ? -7.273 -16.844 16.203 1 58.03 226 ARG B N 1
ATOM 4737 C CA . ARG B 1 226 ? -5.965 -17.359 16.594 1 58.03 226 ARG B CA 1
ATOM 4738 C C . ARG B 1 226 ? -6.031 -18.844 16.891 1 58.03 226 ARG B C 1
ATOM 4740 O O . ARG B 1 226 ? -6.887 -19.297 17.672 1 58.03 226 ARG B O 1
ATOM 4747 N N . GLY B 1 227 ? -5.883 -19.859 15.906 1 61.25 227 GLY B N 1
ATOM 4748 C CA . GLY B 1 227 ? -5.695 -21.297 16.016 1 61.25 227 GLY B CA 1
ATOM 4749 C C . GLY B 1 227 ? -4.723 -21.859 14.992 1 61.25 227 GLY B C 1
ATOM 4750 O O . GLY B 1 227 ? -4.445 -21.219 13.984 1 61.25 227 GLY B O 1
ATOM 4751 N N . LYS B 1 228 ? -4.035 -22.875 15.414 1 73.56 228 LYS B N 1
ATOM 4752 C CA . LYS B 1 228 ? -2.969 -23.453 14.602 1 73.56 228 LYS B CA 1
ATOM 4753 C C . LYS B 1 228 ? -3.539 -24.297 13.461 1 73.56 228 LYS B C 1
ATOM 4755 O O . LYS B 1 228 ? -4.016 -25.422 13.688 1 73.56 228 LYS B O 1
ATOM 4760 N N . VAL B 1 229 ? -3.955 -23.766 12.305 1 88.25 229 VAL B N 1
ATOM 4761 C CA . VAL B 1 229 ? -4.258 -24.531 11.094 1 88.25 229 VAL B CA 1
ATOM 4762 C C . VAL B 1 229 ? -2.963 -25.062 10.484 1 88.25 229 VAL B C 1
ATOM 4764 O O . VAL B 1 229 ? -1.988 -24.328 10.336 1 88.25 229 VAL B O 1
ATOM 4767 N N . VAL B 1 230 ? -3.008 -26.391 10.297 1 93.19 230 VAL B N 1
ATOM 4768 C CA . VAL B 1 230 ? -1.878 -27.062 9.656 1 93.19 230 VAL B CA 1
ATOM 4769 C C . VAL B 1 230 ? -2.205 -27.328 8.188 1 93.19 230 VAL B C 1
ATOM 4771 O O . VAL B 1 230 ? -3.16 -28.047 7.883 1 93.19 230 VAL B O 1
ATOM 4774 N N . PHE B 1 231 ? -1.433 -26.828 7.34 1 94.56 231 PHE B N 1
ATOM 4775 C CA . PHE B 1 231 ? -1.701 -27 5.914 1 94.56 231 PHE B CA 1
ATOM 4776 C C . PHE B 1 231 ? -0.886 -28.156 5.352 1 94.56 231 PHE B C 1
ATOM 4778 O O . PHE B 1 231 ? 0.233 -28.422 5.801 1 94.56 231 PHE B O 1
ATOM 4785 N N . THR B 1 232 ? -1.467 -28.797 4.332 1 95.69 232 THR B N 1
ATOM 4786 C CA . THR B 1 232 ? -0.796 -29.922 3.703 1 95.69 232 THR B CA 1
ATOM 4787 C C . THR B 1 232 ? -0.44 -29.609 2.254 1 95.69 232 THR B C 1
ATOM 4789 O O . THR B 1 232 ? 0.389 -30.297 1.648 1 95.69 232 THR B O 1
ATOM 4792 N N . ASP B 1 233 ? -1.118 -28.625 1.694 1 96.81 233 ASP B N 1
ATOM 4793 C CA . ASP B 1 233 ? -0.869 -28.266 0.299 1 96.81 233 ASP B CA 1
ATOM 4794 C C . ASP B 1 233 ? -1.19 -26.797 0.034 1 96.81 233 ASP B C 1
ATOM 4796 O O . ASP B 1 233 ? -1.929 -26.172 0.797 1 96.81 233 ASP B O 1
ATOM 4800 N N . VAL B 1 234 ? -0.607 -26.266 -1.051 1 97.88 234 VAL B N 1
ATOM 4801 C CA . VAL B 1 234 ? -0.794 -24.875 -1.425 1 97.88 234 VAL B CA 1
ATOM 4802 C C . VAL B 1 234 ? -0.752 -24.734 -2.945 1 97.88 234 VAL B C 1
ATOM 4804 O O . VAL B 1 234 ? -0.065 -25.5 -3.625 1 97.88 234 VAL B O 1
ATOM 4807 N N . PHE B 1 235 ? -1.537 -23.797 -3.467 1 98 235 PHE B N 1
ATOM 4808 C CA . PHE B 1 235 ? -1.661 -23.531 -4.895 1 98 235 PHE B CA 1
ATOM 4809 C C . PHE B 1 235 ? -1.75 -22.031 -5.164 1 98 235 PHE B C 1
ATOM 4811 O O . PHE B 1 235 ? -2.086 -21.266 -4.266 1 98 235 PHE B O 1
ATOM 4818 N N . CYS B 1 236 ? -1.442 -21.688 -6.387 1 97.31 236 CYS B N 1
ATOM 4819 C CA . CYS B 1 236 ? -1.525 -20.266 -6.738 1 97.31 236 CYS B CA 1
ATOM 4820 C C . CYS B 1 236 ? -2.279 -20.078 -8.047 1 97.31 236 CYS B C 1
ATOM 4822 O O . CYS B 1 236 ? -2.32 -20.969 -8.883 1 97.31 236 CYS B O 1
ATOM 4824 N N . GLY B 1 237 ? -2.934 -18.969 -8.141 1 97.19 237 GLY B N 1
ATOM 4825 C CA . GLY B 1 237 ? -3.197 -18.297 -9.406 1 97.19 237 GLY B CA 1
ATOM 4826 C C . GLY B 1 237 ? -2.326 -17.078 -9.625 1 97.19 237 GLY B C 1
ATOM 4827 O O . GLY B 1 237 ? -1.297 -16.922 -8.961 1 97.19 237 GLY B O 1
ATOM 4828 N N . ALA B 1 238 ? -2.734 -16.25 -10.57 1 96.88 238 ALA B N 1
ATOM 4829 C CA . ALA B 1 238 ? -1.917 -15.086 -10.891 1 96.88 238 ALA B CA 1
ATOM 4830 C C . ALA B 1 238 ? -1.837 -14.133 -9.703 1 96.88 238 ALA B C 1
ATOM 4832 O O . ALA B 1 238 ? -0.77 -13.594 -9.406 1 96.88 238 ALA B O 1
ATOM 4833 N N . TYR B 1 239 ? -2.967 -13.969 -8.977 1 95.25 239 TYR B N 1
ATOM 4834 C CA . TYR B 1 239 ? -3.049 -12.938 -7.949 1 95.25 239 TYR B CA 1
ATOM 4835 C C . TYR B 1 239 ? -3.725 -13.469 -6.695 1 95.25 239 TYR B C 1
ATOM 4837 O O . TYR B 1 239 ? -4.301 -12.703 -5.918 1 95.25 239 TYR B O 1
ATOM 4845 N N . PHE B 1 240 ? -3.771 -14.742 -6.539 1 96.75 240 PHE B N 1
ATOM 4846 C CA . PHE B 1 240 ? -4.457 -15.336 -5.398 1 96.75 240 PHE B CA 1
ATOM 4847 C C . PHE B 1 240 ? -3.809 -16.656 -5.008 1 96.75 240 PHE B C 1
ATOM 4849 O O . PHE B 1 240 ? -3.049 -17.234 -5.785 1 96.75 240 PHE B O 1
ATOM 4856 N N . THR B 1 241 ? -4.066 -17.094 -3.84 1 97.75 241 THR B N 1
ATOM 4857 C CA . THR B 1 241 ? -3.463 -18.281 -3.25 1 97.75 241 THR B CA 1
ATOM 4858 C C . THR B 1 241 ? -4.527 -19.156 -2.592 1 97.75 241 THR B C 1
ATOM 4860 O O . THR B 1 241 ? -5.469 -18.641 -1.98 1 97.75 241 THR B O 1
ATOM 4863 N N . PHE B 1 242 ? -4.395 -20.5 -2.781 1 97.5 242 PHE B N 1
ATOM 4864 C CA . PHE B 1 242 ? -5.184 -21.5 -2.07 1 97.5 242 PHE B CA 1
ATOM 4865 C C . PHE B 1 242 ? -4.301 -22.328 -1.146 1 97.5 242 PHE B C 1
ATOM 4867 O O . PHE B 1 242 ? -3.135 -22.578 -1.459 1 97.5 242 PHE B O 1
ATOM 4874 N N . ALA B 1 243 ? -4.859 -22.719 -0.117 1 95.69 243 ALA B N 1
ATOM 4875 C CA . ALA B 1 243 ? -4.203 -23.672 0.765 1 95.69 243 ALA B CA 1
ATOM 4876 C C . ALA B 1 243 ? -5.199 -24.703 1.289 1 95.69 243 ALA B C 1
ATOM 4878 O O . ALA B 1 243 ? -6.355 -24.375 1.565 1 95.69 243 ALA B O 1
ATOM 4879 N N . VAL B 1 244 ? -4.738 -25.953 1.358 1 94.81 244 VAL B N 1
ATOM 4880 C CA . VAL B 1 244 ? -5.562 -27.047 1.875 1 94.81 244 VAL B CA 1
ATOM 4881 C C . VAL B 1 244 ? -5.051 -27.484 3.248 1 94.81 244 VAL B C 1
ATOM 4883 O O . VAL B 1 244 ? -3.863 -27.766 3.41 1 94.81 244 VAL B O 1
ATOM 4886 N N . SER B 1 245 ? -5.941 -27.484 4.207 1 92.75 245 SER B N 1
ATOM 4887 C CA . SER B 1 245 ? -5.566 -27.859 5.566 1 92.75 245 SER B CA 1
ATOM 4888 C C . SER B 1 245 ? -5.578 -29.375 5.742 1 92.75 245 SER B C 1
ATOM 4890 O O . SER B 1 245 ? -6.133 -30.094 4.914 1 92.75 245 SER B O 1
ATOM 4892 N N . LYS B 1 246 ? -4.965 -29.844 6.785 1 91.94 246 LYS B N 1
ATOM 4893 C CA . LYS B 1 246 ? -4.918 -31.25 7.137 1 91.94 246 LYS B CA 1
ATOM 4894 C C . LYS B 1 246 ? -6.324 -31.828 7.297 1 91.94 246 LYS B C 1
ATOM 4896 O O . LYS B 1 246 ? -6.57 -33 6.973 1 91.94 246 LYS B O 1
ATOM 4901 N N . ASP B 1 247 ? -7.293 -30.984 7.711 1 89 247 ASP B N 1
ATOM 4902 C CA . ASP B 1 247 ? -8.672 -31.422 7.922 1 89 247 ASP B CA 1
ATOM 4903 C C . ASP B 1 247 ? -9.461 -31.375 6.621 1 89 247 ASP B C 1
ATOM 4905 O O . ASP B 1 247 ? -10.672 -31.641 6.617 1 89 247 ASP B O 1
ATOM 4909 N N . GLY B 1 248 ? -8.844 -30.969 5.547 1 90.06 248 GLY B N 1
ATOM 4910 C CA . GLY B 1 248 ? -9.469 -31.031 4.238 1 90.06 248 GLY B CA 1
ATOM 4911 C C . GLY B 1 248 ? -10.164 -29.734 3.854 1 90.06 248 GLY B C 1
ATOM 4912 O O . GLY B 1 248 ? -10.797 -29.656 2.799 1 90.06 248 GLY B O 1
ATOM 4913 N N . HIS B 1 249 ? -10.023 -28.719 4.684 1 92.19 249 HIS B N 1
ATOM 4914 C CA . HIS B 1 249 ? -10.617 -27.438 4.359 1 92.19 249 HIS B CA 1
ATOM 4915 C C . HIS B 1 249 ? -9.758 -26.656 3.369 1 92.19 249 HIS B C 1
ATOM 4917 O O . HIS B 1 249 ? -8.523 -26.719 3.43 1 92.19 249 HIS B O 1
ATOM 4923 N N . VAL B 1 250 ? -10.477 -25.953 2.518 1 95.44 250 VAL B N 1
ATOM 4924 C CA . VAL B 1 250 ? -9.781 -25.094 1.557 1 95.44 250 VAL B CA 1
ATOM 4925 C C . VAL B 1 250 ? -9.844 -23.641 2.012 1 95.44 250 VAL B C 1
ATOM 4927 O O . VAL B 1 250 ? -10.922 -23.125 2.297 1 95.44 250 VAL B O 1
ATOM 4930 N N . TYR B 1 251 ? -8.656 -23.047 2.117 1 94 251 TYR B N 1
ATOM 4931 C CA . TYR B 1 251 ? -8.531 -21.625 2.391 1 94 251 TYR B CA 1
ATOM 4932 C C . TYR B 1 251 ? -8.078 -20.875 1.146 1 94 251 TYR B C 1
ATOM 4934 O O . TYR B 1 251 ? -7.422 -21.438 0.273 1 94 251 TYR B O 1
ATOM 4942 N N . GLY B 1 252 ? -8.484 -19.625 1.032 1 96.12 252 GLY B N 1
ATOM 4943 C CA . GLY B 1 252 ? -8.062 -18.797 -0.087 1 96.12 252 GLY B CA 1
ATOM 4944 C C . GLY B 1 252 ? -7.902 -17.344 0.281 1 96.12 252 GLY B C 1
ATOM 4945 O O . GLY B 1 252 ? -8.562 -16.844 1.199 1 96.12 252 GLY B O 1
ATOM 4946 N N . PHE B 1 253 ? -6.973 -16.641 -0.32 1 94.94 253 PHE B N 1
ATOM 4947 C CA . PHE B 1 253 ? -6.801 -15.195 -0.216 1 94.94 253 PHE B CA 1
ATOM 4948 C C . PHE B 1 253 ? -6.238 -14.625 -1.511 1 94.94 253 PHE B C 1
ATOM 4950 O O . PHE B 1 253 ? -5.555 -15.32 -2.26 1 94.94 253 PHE B O 1
ATOM 4957 N N . GLY B 1 254 ? -6.574 -13.336 -1.713 1 93.38 254 GLY B N 1
ATOM 4958 C CA . GLY B 1 254 ? -6.176 -12.656 -2.936 1 93.38 254 GLY B CA 1
ATOM 4959 C C . GLY B 1 254 ? -7.348 -12.133 -3.74 1 93.38 254 GLY B C 1
ATOM 4960 O O . GLY B 1 254 ? -8.43 -11.906 -3.193 1 93.38 254 GLY B O 1
ATOM 4961 N N . LEU B 1 255 ? -7.066 -11.891 -5.043 1 92.19 255 LEU B N 1
ATOM 4962 C CA . LEU B 1 255 ? -8.039 -11.32 -5.969 1 92.19 255 LEU B CA 1
ATOM 4963 C C . LEU B 1 255 ? -9.188 -12.289 -6.207 1 92.19 255 LEU B C 1
ATOM 4965 O O . LEU B 1 255 ? -8.969 -13.492 -6.395 1 92.19 255 LEU B O 1
ATOM 4969 N N . SER B 1 256 ? -10.445 -11.789 -6.152 1 95.62 256 SER B N 1
ATOM 4970 C CA . SER B 1 256 ? -11.617 -12.602 -6.422 1 95.62 256 SER B CA 1
ATOM 4971 C C . SER B 1 256 ? -12.695 -11.805 -7.145 1 95.62 256 SER B C 1
ATOM 4973 O O . SER B 1 256 ? -13.891 -11.969 -6.879 1 95.62 256 SER B O 1
ATOM 4975 N N . ASN B 1 257 ? -12.273 -10.922 -8.078 1 93 257 ASN B N 1
ATOM 4976 C CA . ASN B 1 257 ? -13.164 -9.984 -8.75 1 93 257 ASN B CA 1
ATOM 4977 C C . ASN B 1 257 ? -14.078 -10.695 -9.75 1 93 257 ASN B C 1
ATOM 4979 O O . ASN B 1 257 ? -15.039 -10.102 -10.234 1 93 257 ASN B O 1
ATOM 4983 N N . TYR B 1 258 ? -13.891 -11.953 -10.07 1 96.88 258 TYR B N 1
ATOM 4984 C CA . TYR B 1 258 ? -14.773 -12.797 -10.867 1 96.88 258 TYR B CA 1
ATOM 4985 C C . TYR B 1 258 ? -15.102 -14.094 -10.133 1 96.88 258 TYR B C 1
ATOM 4987 O O . TYR B 1 258 ? -15.281 -15.141 -10.766 1 96.88 258 TYR B O 1
ATOM 4995 N N . HIS B 1 259 ? -14.938 -14.133 -8.844 1 97.31 259 HIS B N 1
ATOM 4996 C CA . HIS B 1 259 ? -15.312 -15.234 -7.965 1 97.31 259 HIS B CA 1
ATOM 4997 C C . HIS B 1 259 ? -14.336 -16.406 -8.078 1 97.31 259 HIS B C 1
ATOM 4999 O O . HIS B 1 259 ? -14.688 -17.547 -7.812 1 97.31 259 HIS B O 1
ATOM 5005 N N . GLN B 1 260 ? -13.195 -16.141 -8.555 1 98.12 260 GLN B N 1
ATOM 5006 C CA . GLN B 1 260 ? -12.266 -17.234 -8.828 1 98.12 260 GLN B CA 1
ATOM 5007 C C . GLN B 1 260 ? -11.789 -17.875 -7.527 1 98.12 260 GLN B C 1
ATOM 5009 O O . GLN B 1 260 ? -11.195 -18.953 -7.547 1 98.12 260 GLN B O 1
ATOM 5014 N N . LEU B 1 261 ? -12.023 -17.281 -6.387 1 97.25 261 LEU B N 1
ATOM 5015 C CA . LEU B 1 261 ? -11.742 -17.922 -5.109 1 97.25 261 LEU B CA 1
ATOM 5016 C C . LEU B 1 261 ? -12.953 -18.719 -4.633 1 97.25 261 LEU B C 1
ATOM 5018 O O . LEU B 1 261 ? -12.883 -19.406 -3.609 1 97.25 261 LEU B O 1
ATOM 5022 N N . GLY B 1 262 ? -14.023 -18.641 -5.27 1 97.31 262 GLY B N 1
ATOM 5023 C CA . GLY B 1 262 ? -15.242 -19.297 -4.816 1 97.31 262 GLY B CA 1
ATOM 5024 C C . GLY B 1 262 ? -16.031 -18.484 -3.812 1 97.31 262 GLY B C 1
ATOM 5025 O O . GLY B 1 262 ? -16.797 -19.031 -3.018 1 97.31 262 GLY B O 1
ATOM 5026 N N . THR B 1 263 ? -15.742 -17.234 -3.797 1 94.56 263 THR B N 1
ATOM 5027 C CA . THR B 1 263 ? -16.5 -16.328 -2.941 1 94.56 263 THR B CA 1
ATOM 5028 C C . THR B 1 263 ? -17.719 -15.797 -3.672 1 94.56 263 THR B C 1
ATOM 5030 O O . THR B 1 263 ? -17.703 -15.641 -4.895 1 94.56 263 THR B O 1
ATOM 5033 N N . GLN B 1 264 ? -18.766 -15.5 -2.922 1 93.62 264 GLN B N 1
ATOM 5034 C CA . GLN B 1 264 ? -19.922 -14.836 -3.512 1 93.62 264 GLN B CA 1
ATOM 5035 C C . GLN B 1 264 ? -19.641 -13.367 -3.783 1 93.62 264 GLN B C 1
ATOM 5037 O O . GLN B 1 264 ? -20.047 -12.828 -4.816 1 93.62 264 GLN B O 1
ATOM 5042 N N . SER B 1 265 ? -18.969 -12.805 -2.844 1 88.06 265 SER B N 1
ATOM 5043 C CA . SER B 1 265 ? -18.531 -11.422 -3.025 1 88.06 265 SER B CA 1
ATOM 5044 C C . SER B 1 265 ? -17.391 -11.328 -4.031 1 88.06 265 SER B C 1
ATOM 5046 O O . SER B 1 265 ? -16.609 -12.266 -4.184 1 88.06 265 SER B O 1
ATOM 5048 N N . THR B 1 266 ? -17.25 -10.203 -4.742 1 89.94 266 THR B N 1
ATOM 5049 C CA . THR B 1 266 ? -16.172 -9.969 -5.691 1 89.94 266 THR B CA 1
ATOM 5050 C C . THR B 1 266 ? -15.07 -9.117 -5.066 1 89.94 266 THR B C 1
ATOM 5052 O O . THR B 1 266 ? -14.156 -8.672 -5.758 1 89.94 266 THR B O 1
ATOM 5055 N N . SER B 1 267 ? -15.102 -8.898 -3.762 1 83.44 267 SER B N 1
ATOM 5056 C CA . SER B 1 267 ? -14.078 -8.125 -3.064 1 83.44 267 SER B CA 1
ATOM 5057 C C . SER B 1 267 ? -12.797 -8.93 -2.904 1 83.44 267 SER B C 1
ATOM 5059 O O . SER B 1 267 ? -12.836 -10.148 -2.717 1 83.44 267 SER B O 1
ATOM 5061 N N . THR B 1 268 ? -11.703 -8.219 -2.936 1 85.81 268 THR B N 1
ATOM 5062 C CA . THR B 1 268 ? -10.406 -8.844 -2.713 1 85.81 268 THR B CA 1
ATOM 5063 C C . THR B 1 268 ? -10.281 -9.344 -1.276 1 85.81 268 THR B C 1
ATOM 5065 O O . THR B 1 268 ? -10.695 -8.664 -0.338 1 85.81 268 THR B O 1
ATOM 5068 N N . CYS B 1 269 ? -9.773 -10.547 -1.1 1 87.94 269 CYS B N 1
ATOM 5069 C CA . CYS B 1 269 ? -9.523 -11.117 0.22 1 87.94 269 CYS B CA 1
ATOM 5070 C C . CYS B 1 269 ? -8.078 -10.914 0.644 1 87.94 269 CYS B C 1
ATOM 5072 O O . CYS B 1 269 ? -7.176 -11.594 0.149 1 87.94 269 CYS B O 1
ATOM 5074 N N . PHE B 1 270 ? -7.781 -10.094 1.56 1 83.44 270 PHE B N 1
ATOM 5075 C CA . PHE B 1 270 ? -6.418 -9.734 1.943 1 83.44 270 PHE B CA 1
ATOM 5076 C C . PHE B 1 270 ? -5.914 -10.656 3.051 1 83.44 270 PHE B C 1
ATOM 5078 O O . PHE B 1 270 ? -4.719 -10.672 3.35 1 83.44 270 PHE B O 1
ATOM 5085 N N . VAL B 1 271 ? -6.848 -11.352 3.629 1 81.69 271 VAL B N 1
ATOM 5086 C CA . VAL B 1 271 ? -6.504 -12.336 4.648 1 81.69 271 VAL B CA 1
ATOM 5087 C C . VAL B 1 271 ? -7.109 -13.688 4.285 1 81.69 271 VAL B C 1
ATOM 5089 O O . VAL B 1 271 ? -8.141 -13.758 3.617 1 81.69 271 VAL B O 1
ATOM 5092 N N . PRO B 1 272 ? -6.508 -14.797 4.738 1 88.88 272 PRO B N 1
ATOM 5093 C CA . PRO B 1 272 ? -7.039 -16.109 4.398 1 88.88 272 PRO B CA 1
ATOM 5094 C C . PRO B 1 272 ? -8.477 -16.312 4.871 1 88.88 272 PRO B C 1
ATOM 5096 O O . PRO B 1 272 ? -8.805 -15.977 6.012 1 88.88 272 PRO B O 1
ATOM 5099 N N . MET B 1 273 ? -9.242 -16.859 3.99 1 91.06 273 MET B N 1
ATOM 5100 C CA . MET B 1 273 ? -10.633 -17.188 4.293 1 91.06 273 MET B CA 1
ATOM 5101 C C . MET B 1 273 ? -10.906 -18.672 4.066 1 91.06 273 MET B C 1
ATOM 5103 O O . MET B 1 273 ? -10.422 -19.25 3.092 1 91.06 273 MET B O 1
ATOM 5107 N N . LYS B 1 274 ? -11.609 -19.234 5.039 1 91.94 274 LYS B N 1
ATOM 5108 C CA . LYS B 1 274 ? -12.125 -20.562 4.785 1 91.94 274 LYS B CA 1
ATOM 5109 C C . LYS B 1 274 ? -13.227 -20.547 3.729 1 91.94 274 LYS B C 1
ATOM 5111 O O . LYS B 1 274 ? -14.281 -19.938 3.939 1 91.94 274 LYS B O 1
ATOM 5116 N N . LEU B 1 275 ? -13.047 -21.203 2.643 1 94.62 275 LEU B N 1
ATOM 5117 C CA . LEU B 1 275 ? -13.93 -21.094 1.488 1 94.62 275 LEU B CA 1
ATOM 5118 C C . LEU B 1 275 ? -15.023 -22.156 1.53 1 94.62 275 LEU B C 1
ATOM 5120 O O . LEU B 1 275 ? -14.766 -23.328 1.249 1 94.62 275 LEU B O 1
ATOM 5124 N N . SER B 1 276 ? -16.172 -21.75 1.728 1 92.69 276 SER B N 1
ATOM 5125 C CA . SER B 1 276 ? -17.297 -22.656 1.909 1 92.69 276 SER B CA 1
ATOM 5126 C C . SER B 1 276 ? -17.688 -23.312 0.59 1 92.69 276 SER B C 1
ATOM 5128 O O . SER B 1 276 ? -18.297 -24.391 0.58 1 92.69 276 SER B O 1
ATOM 5130 N N . SER B 1 277 ? -17.438 -22.688 -0.49 1 93.19 277 SER B N 1
ATOM 5131 C CA . SER B 1 277 ? -17.797 -23.219 -1.798 1 93.19 277 SER B CA 1
ATOM 5132 C C . SER B 1 277 ? -17.094 -24.547 -2.074 1 93.19 277 SER B C 1
ATOM 5134 O O . SER B 1 277 ? -17.516 -25.312 -2.945 1 93.19 277 SER B O 1
ATOM 5136 N N . PHE B 1 278 ? -16.016 -24.766 -1.4 1 92.94 278 PHE B N 1
ATOM 5137 C CA . PHE B 1 278 ? -15.266 -26 -1.578 1 92.94 278 PHE B CA 1
ATOM 5138 C C . PHE B 1 278 ? -15.68 -27.047 -0.547 1 92.94 278 PHE B C 1
ATOM 5140 O O . PHE B 1 278 ? -15.086 -28.125 -0.47 1 92.94 278 PHE B O 1
ATOM 5147 N N . LYS B 1 279 ? -16.609 -26.469 0.38 1 77 279 LYS B N 1
ATOM 5148 C CA . LYS B 1 279 ? -17.078 -27.344 1.443 1 77 279 LYS B CA 1
ATOM 5149 C C . LYS B 1 279 ? -18.016 -28.422 0.895 1 77 279 LYS B C 1
ATOM 5151 O O . LYS B 1 279 ? -19.125 -28.109 0.427 1 77 279 LYS B O 1
ATOM 5156 N N . ASN B 1 280 ? -17.625 -29.344 0.107 1 62.91 280 ASN B N 1
ATOM 5157 C CA . ASN B 1 280 ? -18.547 -30.438 -0.195 1 62.91 280 ASN B CA 1
ATOM 5158 C C . ASN B 1 280 ? -18.172 -31.703 0.568 1 62.91 280 ASN B C 1
ATOM 5160 O O . ASN B 1 280 ? -17.031 -32.156 0.513 1 62.91 280 ASN B O 1
ATOM 5164 N N . SER B 1 281 ? -19.016 -32.125 1.587 1 60.81 281 SER B N 1
ATOM 5165 C CA . SER B 1 281 ? -18.859 -33.188 2.568 1 60.81 281 SER B CA 1
ATOM 5166 C C . SER B 1 281 ? -18.188 -34.406 1.95 1 60.81 281 SER B C 1
ATOM 5168 O O . SER B 1 281 ? -17.516 -35.188 2.646 1 60.81 281 SER B O 1
ATOM 5170 N N . THR B 1 282 ? -18.203 -34.562 0.601 1 69.75 282 THR B N 1
ATOM 5171 C CA . THR B 1 282 ? -17.703 -35.812 0.032 1 69.75 282 THR B CA 1
ATOM 5172 C C . THR B 1 282 ? -16.547 -35.562 -0.929 1 69.75 282 THR B C 1
ATOM 5174 O O . THR B 1 282 ? -15.883 -36.469 -1.394 1 69.75 282 THR B O 1
ATOM 5177 N N . THR B 1 283 ? -16.203 -34.281 -1.107 1 80.81 283 THR B N 1
ATOM 5178 C CA . THR B 1 283 ? -15.211 -34 -2.129 1 80.81 283 THR B CA 1
ATOM 5179 C C . THR B 1 283 ? -13.859 -33.688 -1.492 1 80.81 283 THR B C 1
ATOM 5181 O O . THR B 1 283 ? -13.758 -32.875 -0.592 1 80.81 283 THR B O 1
ATOM 5184 N N . SER B 1 284 ? -12.898 -34.469 -1.931 1 89.81 284 SER B N 1
ATOM 5185 C CA . SER B 1 284 ? -11.516 -34.219 -1.565 1 89.81 284 SER B CA 1
ATOM 5186 C C . SER B 1 284 ? -10.75 -33.594 -2.725 1 89.81 284 SER B C 1
ATOM 5188 O O . SER B 1 284 ? -10.672 -34.156 -3.809 1 89.81 284 SER B O 1
ATOM 5190 N N . TRP B 1 285 ? -10.281 -32.438 -2.504 1 93.5 285 TRP B N 1
ATOM 5191 C CA . TRP B 1 285 ? -9.57 -31.719 -3.555 1 93.5 285 TRP B CA 1
ATOM 5192 C C . TRP B 1 285 ? -8.094 -32.094 -3.576 1 93.5 285 TRP B C 1
ATOM 5194 O O . TRP B 1 285 ? -7.402 -31.984 -2.561 1 93.5 285 TRP B O 1
ATOM 5204 N N . VAL B 1 286 ? -7.625 -32.562 -4.73 1 94 286 VAL B N 1
ATOM 5205 C CA . VAL B 1 286 ? -6.25 -33.031 -4.793 1 94 286 VAL B CA 1
ATOM 5206 C C . VAL B 1 286 ? -5.414 -32.125 -5.676 1 94 286 VAL B C 1
ATOM 5208 O O . VAL B 1 286 ? -4.184 -32.219 -5.711 1 94 286 VAL B O 1
ATOM 5211 N N . GLY B 1 287 ? -6.062 -31.219 -6.434 1 96.44 287 GLY B N 1
ATOM 5212 C CA . GLY B 1 287 ? -5.375 -30.25 -7.273 1 96.44 287 GLY B CA 1
ATOM 5213 C C . GLY B 1 287 ? -6.176 -28.984 -7.5 1 96.44 287 GLY B C 1
ATOM 5214 O O . GLY B 1 287 ? -7.395 -29.031 -7.676 1 96.44 287 GLY B O 1
ATOM 5215 N N . ILE B 1 288 ? -5.488 -27.891 -7.383 1 97.81 288 ILE B N 1
ATOM 5216 C CA . ILE B 1 288 ? -6.055 -26.594 -7.688 1 97.81 288 ILE B CA 1
ATOM 5217 C C . ILE B 1 288 ? -5.043 -25.766 -8.484 1 97.81 288 ILE B C 1
ATOM 5219 O O . ILE B 1 288 ? -3.848 -25.766 -8.18 1 97.81 288 ILE B O 1
ATOM 5223 N N . SER B 1 289 ? -5.473 -25.141 -9.484 1 98.56 289 SER B N 1
ATOM 5224 C CA . SER B 1 289 ? -4.641 -24.219 -10.273 1 98.56 289 SER B CA 1
ATOM 5225 C C . SER B 1 289 ? -5.434 -23 -10.727 1 98.56 289 SER B C 1
ATOM 5227 O O . SER B 1 289 ? -6.57 -23.125 -11.188 1 98.56 289 SER B O 1
ATOM 5229 N N . GLY B 1 290 ? -4.848 -21.875 -10.539 1 98.25 290 GLY B N 1
ATOM 5230 C CA . GLY B 1 290 ? -5.516 -20.656 -10.953 1 98.25 290 GLY B CA 1
ATOM 5231 C C . GLY B 1 290 ? -4.828 -19.953 -12.109 1 98.25 290 GLY B C 1
ATOM 5232 O O . GLY B 1 290 ? -3.598 -19.938 -12.195 1 98.25 290 GLY B O 1
ATOM 5233 N N . GLY B 1 291 ? -5.586 -19.391 -12.977 1 98.06 291 GLY B N 1
ATOM 5234 C CA . GLY B 1 291 ? -5.098 -18.469 -13.977 1 98.06 291 GLY B CA 1
ATOM 5235 C C . GLY B 1 291 ? -5.156 -17.016 -13.531 1 98.06 291 GLY B C 1
ATOM 5236 O O . GLY B 1 291 ? -4.855 -16.703 -12.375 1 98.06 291 GLY B O 1
ATOM 5237 N N . GLN B 1 292 ? -5.531 -16.141 -14.484 1 96.62 292 GLN B N 1
ATOM 5238 C CA . GLN B 1 292 ? -5.629 -14.719 -14.148 1 96.62 292 GLN B CA 1
ATOM 5239 C C . GLN B 1 292 ? -6.922 -14.422 -13.391 1 96.62 292 GLN B C 1
ATOM 5241 O O . GLN B 1 292 ? -6.91 -13.703 -12.391 1 96.62 292 GLN B O 1
ATOM 5246 N N . HIS B 1 293 ? -7.988 -15.031 -13.859 1 98 293 HIS B N 1
ATOM 5247 C CA . HIS B 1 293 ? -9.289 -14.711 -13.289 1 98 293 HIS B CA 1
ATOM 5248 C C . HIS B 1 293 ? -10.164 -15.953 -13.172 1 98 293 HIS B C 1
ATOM 5250 O O . HIS B 1 293 ? -11.398 -15.852 -13.141 1 98 293 HIS B O 1
ATOM 5256 N N . HIS B 1 294 ? -9.547 -17.125 -13.172 1 98.69 294 HIS B N 1
ATOM 5257 C CA . HIS B 1 294 ? -10.297 -18.375 -13.062 1 98.69 294 HIS B CA 1
ATOM 5258 C C . HIS B 1 294 ? -9.492 -19.438 -12.32 1 98.69 294 HIS B C 1
ATOM 5260 O O . HIS B 1 294 ? -8.281 -19.297 -12.141 1 98.69 294 HIS B O 1
ATOM 5266 N N . THR B 1 295 ? -10.195 -20.391 -11.867 1 98.75 295 THR B N 1
ATOM 5267 C CA . THR B 1 295 ? -9.609 -21.5 -11.125 1 98.75 295 THR B CA 1
ATOM 5268 C C . THR B 1 295 ? -10.125 -22.844 -11.648 1 98.75 295 THR B C 1
ATOM 5270 O O . THR B 1 295 ? -11.312 -22.969 -11.961 1 98.75 295 THR B O 1
ATOM 5273 N N . ILE B 1 296 ? -9.258 -23.797 -11.805 1 98.75 296 ILE B N 1
ATOM 5274 C CA . ILE B 1 296 ? -9.625 -25.172 -12.078 1 98.75 296 ILE B CA 1
ATOM 5275 C C . ILE B 1 296 ? -9.242 -26.062 -10.891 1 98.75 296 ILE B C 1
ATOM 5277 O O . ILE B 1 296 ? -8.172 -25.875 -10.297 1 98.75 296 ILE B O 1
ATOM 5281 N N . CYS B 1 297 ? -10.117 -26.984 -10.586 1 97.38 297 CYS B N 1
ATOM 5282 C CA . CYS B 1 297 ? -9.891 -27.875 -9.453 1 97.38 297 CYS B CA 1
ATOM 5283 C C . CYS B 1 297 ? -10.117 -29.328 -9.852 1 97.38 297 CYS B C 1
ATOM 5285 O O . CYS B 1 297 ? -10.867 -29.609 -10.781 1 97.38 297 CYS B O 1
ATOM 5287 N N . LEU B 1 298 ? -9.461 -30.156 -9.164 1 97.88 298 LEU B N 1
ATOM 5288 C CA . LEU B 1 298 ? -9.523 -31.594 -9.375 1 97.88 298 LEU B CA 1
ATOM 5289 C C . LEU B 1 298 ? -9.859 -32.312 -8.078 1 97.88 298 LEU B C 1
ATOM 5291 O O . LEU B 1 298 ? -9.211 -32.094 -7.047 1 97.88 298 LEU B O 1
ATOM 5295 N N . ASP B 1 299 ? -10.852 -33.125 -8.086 1 95.62 299 ASP B N 1
ATOM 5296 C CA . ASP B 1 299 ? -11.164 -33.875 -6.891 1 95.62 299 ASP B CA 1
ATOM 5297 C C . ASP B 1 299 ? -10.484 -35.25 -6.922 1 95.62 299 ASP B C 1
ATOM 5299 O O . ASP B 1 299 ? -9.836 -35.594 -7.91 1 95.62 299 ASP B O 1
ATOM 5303 N N . SER B 1 300 ? -10.578 -36.031 -5.895 1 94.56 300 SER B N 1
ATOM 5304 C CA . SER B 1 300 ? -9.867 -37.281 -5.73 1 94.56 300 SER B CA 1
ATOM 5305 C C . SER B 1 300 ? -10.414 -38.375 -6.672 1 94.56 300 SER B C 1
ATOM 5307 O O . SER B 1 300 ? -9.766 -39.375 -6.898 1 94.56 300 SER B O 1
ATOM 5309 N N . GLN B 1 301 ? -11.602 -38.156 -7.246 1 95.12 301 GLN B N 1
ATOM 5310 C CA . GLN B 1 301 ? -12.203 -39.125 -8.164 1 95.12 301 GLN B CA 1
ATOM 5311 C C . GLN B 1 301 ? -11.789 -38.844 -9.602 1 95.12 301 GLN B C 1
ATOM 5313 O O . GLN B 1 301 ? -12.172 -39.594 -10.523 1 95.12 301 GLN B O 1
ATOM 5318 N N . GLY B 1 302 ? -11.078 -37.75 -9.836 1 97.12 302 GLY B N 1
ATOM 5319 C CA . GLY B 1 302 ? -10.594 -37.438 -11.172 1 97.12 302 GLY B CA 1
ATOM 5320 C C . GLY B 1 302 ? -11.539 -36.531 -11.945 1 97.12 302 GLY B C 1
ATOM 5321 O O . GLY B 1 302 ? -11.469 -36.469 -13.18 1 97.12 302 GLY B O 1
ATOM 5322 N N . GLN B 1 303 ? -12.461 -35.938 -11.211 1 97.25 303 GLN B N 1
ATOM 5323 C CA . GLN B 1 303 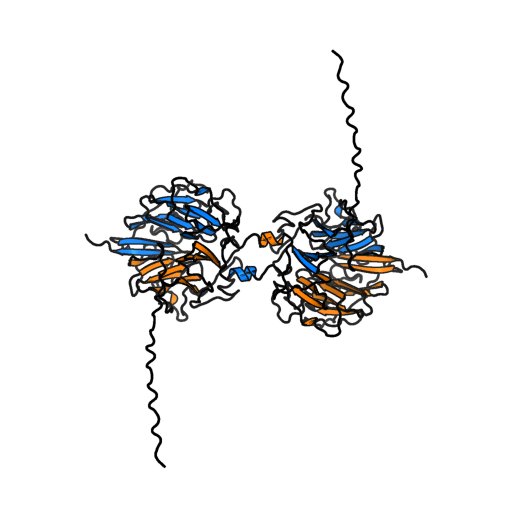? -13.375 -35 -11.836 1 97.25 303 GLN B CA 1
ATOM 5324 C C . GLN B 1 303 ? -12.812 -33.594 -11.789 1 97.25 303 GLN B C 1
ATOM 5326 O O . GLN B 1 303 ? -12.305 -33.156 -10.75 1 97.25 303 GLN B O 1
ATOM 5331 N N . VAL B 1 304 ? -12.906 -32.875 -12.93 1 98.5 304 VAL B N 1
ATOM 5332 C CA . VAL B 1 304 ? -12.422 -31.516 -13.047 1 98.5 304 VAL B CA 1
ATOM 5333 C C . VAL B 1 304 ? -13.57 -30.531 -12.836 1 98.5 304 VAL B C 1
ATOM 5335 O O . VAL B 1 304 ? -14.688 -30.766 -13.312 1 98.5 304 VAL B O 1
ATOM 5338 N N . TYR B 1 305 ? -13.281 -29.453 -12.086 1 98.19 305 TYR B N 1
ATOM 5339 C CA . TYR B 1 305 ? -14.211 -28.344 -11.859 1 98.19 305 TYR B CA 1
ATOM 5340 C C . TYR B 1 305 ? -13.57 -27.016 -12.234 1 98.19 305 TYR B C 1
ATOM 5342 O O . TYR B 1 305 ? -12.344 -26.891 -12.234 1 98.19 305 TYR B O 1
ATOM 5350 N N . SER B 1 306 ? -14.43 -26.062 -12.547 1 98.62 306 SER B N 1
ATOM 5351 C CA . SER B 1 306 ? -13.914 -24.734 -12.82 1 98.62 306 SER B CA 1
ATOM 5352 C C . SER B 1 306 ? -14.812 -23.656 -12.211 1 98.62 306 SER B C 1
ATOM 5354 O O . SER B 1 306 ? -15.984 -23.906 -11.922 1 98.62 306 SER B O 1
ATOM 5356 N N . LEU B 1 307 ? -14.266 -22.5 -11.898 1 98.62 307 LEU B N 1
ATOM 5357 C CA . LEU B 1 307 ? -14.984 -21.312 -11.43 1 98.62 307 LEU B CA 1
ATOM 5358 C C . LEU B 1 307 ? -14.266 -20.031 -11.828 1 98.62 307 LEU B C 1
ATOM 5360 O O . LEU B 1 307 ? -13.086 -20.078 -12.211 1 98.62 307 LEU B O 1
ATOM 5364 N N . GLY B 1 308 ? -15.031 -18.922 -11.766 1 98.56 308 GLY B N 1
ATOM 5365 C CA . GLY B 1 308 ? -14.469 -17.625 -12.117 1 98.56 308 GLY B CA 1
ATOM 5366 C C . GLY B 1 308 ? -15 -17.078 -13.422 1 98.56 308 GLY B C 1
ATOM 5367 O O . GLY B 1 308 ? -16.188 -17.234 -13.734 1 98.56 308 GLY B O 1
ATOM 5368 N N . ARG B 1 309 ? -14.125 -16.328 -14.109 1 98.19 309 ARG B N 1
ATOM 5369 C CA . ARG B 1 309 ? -14.461 -15.656 -15.359 1 98.19 309 ARG B CA 1
ATOM 5370 C C . ARG B 1 309 ? -14.648 -16.656 -16.5 1 98.19 309 ARG B C 1
ATOM 5372 O O . ARG B 1 309 ? -13.875 -17.609 -16.625 1 98.19 309 ARG B O 1
ATOM 5379 N N . ALA B 1 310 ? -15.555 -16.422 -17.359 1 98 310 ALA B N 1
ATOM 5380 C CA . ALA B 1 310 ? -15.891 -17.438 -18.344 1 98 310 ALA B CA 1
ATOM 5381 C C . ALA B 1 310 ? -15.328 -17.062 -19.719 1 98 310 ALA B C 1
ATOM 5383 O O . ALA B 1 310 ? -15.258 -17.906 -20.609 1 98 310 ALA B O 1
ATOM 5384 N N . GLU B 1 311 ? -15.016 -15.836 -19.922 1 96.81 311 GLU B N 1
ATOM 5385 C CA . GLU B 1 311 ? -14.617 -15.336 -21.234 1 96.81 311 GLU B CA 1
ATOM 5386 C C . GLU B 1 311 ? -13.5 -16.188 -21.844 1 96.81 311 GLU B C 1
ATOM 5388 O O . GLU B 1 311 ? -12.695 -16.766 -21.109 1 96.81 311 GLU B O 1
ATOM 5393 N N . TYR B 1 312 ? -13.516 -16.344 -23.219 1 97.38 312 TYR B N 1
ATOM 5394 C CA . TYR B 1 312 ? -12.547 -17.047 -24.047 1 97.38 312 TYR B CA 1
ATOM 5395 C C . TYR B 1 312 ? -12.68 -18.562 -23.875 1 97.38 312 TYR B C 1
ATOM 5397 O O . TYR B 1 312 ? -11.867 -19.312 -24.406 1 97.38 312 TYR B O 1
ATOM 5405 N N . GLY B 1 313 ? -13.586 -19.047 -23.016 1 98.31 313 GLY B N 1
ATOM 5406 C CA . GLY B 1 313 ? -13.789 -20.484 -22.844 1 98.31 313 GLY B CA 1
ATOM 5407 C C . GLY B 1 313 ? -12.93 -21.078 -21.75 1 98.31 313 GLY B C 1
ATOM 5408 O O . GLY B 1 313 ? -12.766 -22.297 -21.672 1 98.31 313 GLY B O 1
ATOM 5409 N N . ARG B 1 314 ? -12.391 -20.234 -20.953 1 98.25 314 ARG B N 1
ATOM 5410 C CA . ARG B 1 314 ? -11.375 -20.672 -20 1 98.25 314 ARG B CA 1
ATOM 5411 C C . ARG B 1 314 ? -11.977 -21.562 -18.922 1 98.25 314 ARG B C 1
ATOM 5413 O O . ARG B 1 314 ? -11.25 -22.297 -18.25 1 98.25 314 ARG B O 1
ATOM 5420 N N . LEU B 1 315 ? -13.242 -21.641 -18.781 1 98.75 315 LEU B N 1
ATOM 5421 C CA . LEU B 1 315 ? -13.867 -22.5 -17.781 1 98.75 315 LEU B CA 1
ATOM 5422 C C . LEU B 1 315 ? -14.18 -23.875 -18.375 1 98.75 315 LEU B C 1
ATOM 5424 O O . LEU B 1 315 ? -14.445 -24.828 -17.641 1 98.75 315 LEU B O 1
ATOM 5428 N N . GLY B 1 316 ? -14.281 -24.047 -19.703 1 98.75 316 GLY B N 1
ATOM 5429 C CA . GLY B 1 316 ? -14.578 -25.312 -20.359 1 98.75 316 GLY B CA 1
ATOM 5430 C C . GLY B 1 316 ? -16.031 -25.719 -20.219 1 98.75 316 GLY B C 1
ATOM 5431 O O . GLY B 1 316 ? -16.344 -26.906 -20.234 1 98.75 316 GLY B O 1
ATOM 5432 N N . LEU B 1 317 ? -16.891 -24.75 -20.016 1 98.62 317 LEU B N 1
ATOM 5433 C CA . LEU B 1 317 ? -18.297 -25.062 -19.703 1 98.62 317 LEU B CA 1
ATOM 5434 C C . LEU B 1 317 ? -19.203 -24.703 -20.875 1 98.62 317 LEU B C 1
ATOM 5436 O O . LEU B 1 317 ? -20.422 -24.672 -20.734 1 98.62 317 LEU B O 1
ATOM 5440 N N . GLY B 1 318 ? -18.625 -24.359 -21.984 1 97.5 318 GLY B N 1
ATOM 5441 C CA . GLY B 1 318 ? -19.406 -24.016 -23.172 1 97.5 318 GLY B CA 1
ATOM 5442 C C . GLY B 1 318 ? -19.484 -22.531 -23.422 1 97.5 318 GLY B C 1
ATOM 5443 O O . GLY B 1 318 ? -19.156 -21.734 -22.531 1 97.5 318 GLY B O 1
ATOM 5444 N N . LYS B 1 319 ? -19.906 -22.141 -24.562 1 94.19 319 LYS B N 1
ATOM 5445 C CA . LYS B 1 319 ? -19.906 -20.766 -25.031 1 94.19 319 LYS B CA 1
ATOM 5446 C C . LYS B 1 319 ? -20.875 -19.906 -24.219 1 94.19 319 LYS B C 1
ATOM 5448 O O . LYS B 1 319 ? -20.641 -18.719 -24 1 94.19 319 LYS B O 1
ATOM 5453 N N . ASP B 1 320 ? -21.938 -20.469 -23.703 1 93.56 320 ASP B N 1
ATOM 5454 C CA . ASP B 1 320 ? -22.984 -19.703 -23.031 1 93.56 320 ASP B CA 1
ATOM 5455 C C . ASP B 1 320 ? -22.812 -19.766 -21.516 1 93.56 320 ASP B C 1
ATOM 5457 O O . ASP B 1 320 ? -23.719 -19.375 -20.766 1 93.56 320 ASP B O 1
ATOM 5461 N N . ALA B 1 321 ? -21.609 -20.172 -21.234 1 92.12 321 ALA B N 1
ATOM 5462 C CA . ALA B 1 321 ? -21.406 -20.281 -19.781 1 92.12 321 ALA B CA 1
ATOM 5463 C C . ALA B 1 321 ? -21.156 -18.906 -19.156 1 92.12 321 ALA B C 1
ATOM 5465 O O . ALA B 1 321 ? -20.453 -18.078 -19.75 1 92.12 321 ALA B O 1
ATOM 5466 N N . GLY B 1 322 ? -21.75 -18.453 -18.156 1 94.94 322 GLY B N 1
ATOM 5467 C CA . GLY B 1 322 ? -21.469 -17.25 -17.391 1 94.94 322 GLY B CA 1
ATOM 5468 C C . GLY B 1 322 ? -20.469 -17.484 -16.266 1 94.94 322 GLY B C 1
ATOM 5469 O O . GLY B 1 322 ? -19.984 -18.594 -16.078 1 94.94 322 GLY B O 1
ATOM 5470 N N . GLU B 1 323 ? -20.109 -16.469 -15.641 1 96.69 323 GLU B N 1
ATOM 5471 C CA . GLU B 1 323 ? -19.234 -16.531 -14.477 1 96.69 323 GLU B CA 1
ATOM 5472 C C . GLU B 1 323 ? -19.75 -17.516 -13.438 1 96.69 323 GLU B C 1
ATOM 5474 O O . GLU B 1 323 ? -20.969 -17.656 -13.266 1 96.69 323 GLU B O 1
ATOM 5479 N N . LYS B 1 324 ? -18.875 -18.25 -12.75 1 98.19 324 LYS B N 1
ATOM 5480 C CA . LYS B 1 324 ? -19.25 -19.219 -11.719 1 98.19 324 LYS B CA 1
ATOM 5481 C C . LYS B 1 324 ? -18.625 -18.859 -10.375 1 98.19 324 LYS B C 1
ATOM 5483 O O . LYS B 1 324 ? -17.406 -18.641 -10.297 1 98.19 324 LYS B O 1
ATOM 5488 N N . SER B 1 325 ? -19.359 -18.844 -9.336 1 97.44 325 SER B N 1
ATOM 5489 C CA . SER B 1 325 ? -18.859 -18.516 -8.008 1 97.44 325 SER B CA 1
ATOM 5490 C C . SER B 1 325 ? -18.594 -19.781 -7.191 1 97.44 325 SER B C 1
ATOM 5492 O O . SER B 1 325 ? -18.156 -19.703 -6.043 1 97.44 325 SER B O 1
ATOM 5494 N N . GLU B 1 326 ? -18.859 -20.938 -7.754 1 96.69 326 GLU B N 1
ATOM 5495 C CA . GLU B 1 326 ? -18.594 -22.219 -7.121 1 96.69 326 GLU B CA 1
ATOM 5496 C C . GLU B 1 326 ? -18 -23.219 -8.117 1 96.69 326 GLU B C 1
ATOM 5498 O O . GLU B 1 326 ? -18.297 -23.156 -9.312 1 96.69 326 GLU B O 1
ATOM 5503 N N . PRO B 1 327 ? -17.219 -24.156 -7.555 1 97.44 327 PRO B N 1
ATOM 5504 C CA . PRO B 1 327 ? -16.703 -25.172 -8.469 1 97.44 327 PRO B CA 1
ATOM 5505 C C . PRO B 1 327 ? -17.812 -25.875 -9.258 1 97.44 327 PRO B C 1
ATOM 5507 O O . PRO B 1 327 ? -18.734 -26.438 -8.656 1 97.44 327 PRO B O 1
ATOM 5510 N N . THR B 1 328 ? -17.656 -25.812 -10.57 1 97.94 328 THR B N 1
ATOM 5511 C CA . THR B 1 328 ? -18.641 -26.391 -11.484 1 97.94 328 THR B CA 1
ATOM 5512 C C . THR B 1 328 ? -18 -27.484 -12.344 1 97.94 328 THR B C 1
ATOM 5514 O O . THR B 1 328 ? -16.969 -27.25 -12.977 1 97.94 328 THR B O 1
ATOM 5517 N N . PRO B 1 329 ? -18.594 -28.672 -12.406 1 97.88 329 PRO B N 1
ATOM 5518 C CA . PRO B 1 329 ? -17.984 -29.781 -13.148 1 97.88 329 PRO B CA 1
ATOM 5519 C C . PRO B 1 329 ? -17.797 -29.469 -14.625 1 97.88 329 PRO B C 1
ATOM 5521 O O . PRO B 1 329 ? -18.719 -28.969 -15.281 1 97.88 329 PRO B O 1
ATOM 5524 N N . VAL B 1 330 ? -16.641 -29.719 -15.102 1 98.62 330 VAL B N 1
ATOM 5525 C CA . VAL B 1 330 ? -16.312 -29.547 -16.516 1 98.62 330 VAL B CA 1
ATOM 5526 C C . VAL B 1 330 ? -16.641 -30.812 -17.297 1 98.62 330 VAL B C 1
ATOM 5528 O O . VAL B 1 330 ? -16.078 -31.875 -17.016 1 98.62 330 VAL B O 1
ATOM 5531 N N . PRO B 1 331 ? -17.453 -30.703 -18.281 1 97.69 331 PRO B N 1
ATOM 5532 C CA . PRO B 1 331 ? -17.797 -31.906 -19.047 1 97.69 331 PRO B CA 1
ATOM 5533 C C . PRO B 1 331 ? -16.719 -32.312 -20.031 1 97.69 331 PRO B C 1
ATOM 5535 O O . PRO B 1 331 ? -15.852 -31.484 -20.375 1 97.69 331 PRO B O 1
ATOM 5538 N N . GLY B 1 332 ? -16.703 -33.594 -20.453 1 95.81 332 GLY B N 1
ATOM 5539 C CA . GLY B 1 332 ? -15.898 -34.062 -21.594 1 95.81 332 GLY B CA 1
ATOM 5540 C C . GLY B 1 332 ? -14.523 -34.562 -21.188 1 95.81 332 GLY B C 1
ATOM 5541 O O . GLY B 1 332 ? -13.711 -34.938 -22.031 1 95.81 332 GLY B O 1
ATOM 5542 N N . VAL B 1 333 ? -14.219 -34.469 -19.953 1 96.56 333 VAL B N 1
ATOM 5543 C CA . VAL B 1 333 ? -12.938 -34.969 -19.484 1 96.56 333 VAL B CA 1
ATOM 5544 C C . VAL B 1 333 ? -13.133 -35.719 -18.172 1 96.56 333 VAL B C 1
ATOM 5546 O O . VAL B 1 333 ? -13.852 -35.281 -17.281 1 96.56 333 VAL B O 1
ATOM 5549 N N . SER B 1 334 ? -12.57 -36.906 -18.047 1 95.31 334 SER B N 1
ATOM 5550 C CA . SER B 1 334 ? -12.664 -37.75 -16.859 1 95.31 334 SER B CA 1
ATOM 5551 C C . SER B 1 334 ? -11.344 -38.469 -16.578 1 95.31 334 SER B C 1
ATOM 5553 O O . SER B 1 334 ? -10.43 -38.438 -17.406 1 95.31 334 SER B O 1
ATOM 5555 N N . ASP B 1 335 ? -11.227 -39.062 -15.422 1 97.88 335 ASP B N 1
ATOM 5556 C CA . ASP B 1 335 ? -10.055 -39.812 -15.008 1 97.88 335 ASP B CA 1
ATOM 5557 C C . ASP B 1 335 ? -8.789 -38.969 -15.094 1 97.88 335 ASP B C 1
ATOM 5559 O O . ASP B 1 335 ? -7.785 -39.375 -15.68 1 97.88 335 ASP B O 1
ATOM 5563 N N . VAL B 1 336 ? -9.016 -37.781 -14.664 1 98.38 336 VAL B N 1
ATOM 5564 C CA . VAL B 1 336 ? -7.945 -36.781 -14.734 1 98.38 336 VAL B CA 1
ATOM 5565 C C . VAL B 1 336 ? -6.996 -36.969 -13.547 1 98.38 336 VAL B C 1
ATOM 5567 O O . VAL B 1 336 ? -7.438 -37.25 -12.43 1 98.38 336 VAL B O 1
ATOM 5570 N N . GLN B 1 337 ? -5.707 -36.75 -13.773 1 97.44 337 GLN B N 1
ATOM 5571 C CA . GLN B 1 337 ? -4.73 -36.906 -12.703 1 97.44 337 GLN B CA 1
ATOM 5572 C C . GLN B 1 337 ? -4.105 -35.562 -12.344 1 97.44 337 GLN B C 1
ATOM 5574 O O . GLN B 1 337 ? -3.561 -35.406 -11.25 1 97.44 337 GLN B O 1
ATOM 5579 N N . MET B 1 338 ? -4.207 -34.594 -13.281 1 97.19 338 MET B N 1
ATOM 5580 C CA . MET B 1 338 ? -3.607 -33.281 -12.992 1 97.19 338 MET B CA 1
ATOM 5581 C C . MET B 1 338 ? -4.312 -32.188 -13.773 1 97.19 338 MET B C 1
ATOM 5583 O O . MET B 1 338 ? -4.777 -32.406 -14.891 1 97.19 338 MET B O 1
ATOM 5587 N N . VAL B 1 339 ? -4.363 -31 -13.188 1 98.62 339 VAL B N 1
ATOM 5588 C CA . VAL B 1 339 ? -4.902 -29.828 -13.867 1 98.62 339 VAL B CA 1
ATOM 5589 C C . VAL B 1 339 ? -3.893 -28.688 -13.797 1 98.62 339 VAL B C 1
ATOM 5591 O O . VAL B 1 339 ? -3.047 -28.641 -12.906 1 98.62 339 VAL B O 1
ATOM 5594 N N . ALA B 1 340 ? -3.973 -27.766 -14.703 1 98.75 340 ALA B N 1
ATOM 5595 C CA . ALA B 1 340 ? -3.107 -26.594 -14.75 1 98.75 340 ALA B CA 1
ATOM 5596 C C . ALA B 1 340 ? -3.789 -25.438 -15.484 1 98.75 340 ALA B C 1
ATOM 5598 O O . ALA B 1 340 ? -4.684 -25.672 -16.312 1 98.75 340 ALA B O 1
ATOM 5599 N N . CYS B 1 341 ? -3.359 -24.297 -15.164 1 98.5 341 CYS B N 1
ATOM 5600 C CA . CYS B 1 341 ? -3.848 -23.094 -15.844 1 98.5 341 CYS B CA 1
ATOM 5601 C C . CYS B 1 341 ? -2.689 -22.281 -16.406 1 98.5 341 CYS B C 1
ATOM 5603 O O . CYS B 1 341 ? -1.58 -22.328 -15.875 1 98.5 341 CYS B O 1
ATOM 5605 N N . GLY B 1 342 ? -2.914 -21.656 -17.516 1 97.62 342 GLY B N 1
ATOM 5606 C CA . GLY B 1 342 ? -2.225 -20.422 -17.875 1 97.62 342 GLY B CA 1
ATOM 5607 C C . GLY B 1 342 ? -3.023 -19.172 -17.531 1 97.62 342 GLY B C 1
ATOM 5608 O O . GLY B 1 342 ? -3.893 -19.203 -16.672 1 97.62 342 GLY B O 1
ATOM 5609 N N . ALA B 1 343 ? -2.73 -18.094 -18.25 1 97.25 343 ALA B N 1
ATOM 5610 C CA . ALA B 1 343 ? -3.439 -16.859 -17.938 1 97.25 343 ALA B CA 1
ATOM 5611 C C . ALA B 1 343 ? -4.93 -16.984 -18.25 1 97.25 343 ALA B C 1
ATOM 5613 O O . ALA B 1 343 ? -5.77 -16.688 -17.391 1 97.25 343 ALA B O 1
ATOM 5614 N N . SER B 1 344 ? -5.258 -17.438 -19.438 1 98.25 344 SER B N 1
ATOM 5615 C CA . SER B 1 344 ? -6.648 -17.547 -19.875 1 98.25 344 SER B CA 1
ATOM 5616 C C . SER B 1 344 ? -6.918 -18.922 -20.484 1 98.25 344 SER B C 1
ATOM 5618 O O . SER B 1 344 ? -7.742 -19.047 -21.406 1 98.25 344 SER B O 1
ATOM 5620 N N . VAL B 1 345 ? -6.141 -19.906 -20.047 1 98.62 345 VAL B N 1
ATOM 5621 C CA . VAL B 1 345 ? -6.242 -21.25 -20.609 1 98.62 345 VAL B CA 1
ATOM 5622 C C . VAL B 1 345 ? -6.238 -22.266 -19.484 1 98.62 345 VAL B C 1
ATOM 5624 O O . VAL B 1 345 ? -5.715 -22.016 -18.391 1 98.62 345 VAL B O 1
ATOM 5627 N N . SER B 1 346 ? -6.754 -23.422 -19.75 1 98.81 346 SER B N 1
ATOM 5628 C CA . SER B 1 346 ? -6.871 -24.516 -18.781 1 98.81 346 SER B CA 1
ATOM 5629 C C . SER B 1 346 ? -6.473 -25.844 -19.391 1 98.81 346 SER B C 1
ATOM 5631 O O . SER B 1 346 ? -6.617 -26.047 -20.594 1 98.81 346 SER B O 1
ATOM 5633 N N . TYR B 1 347 ? -5.992 -26.75 -18.531 1 98.88 347 TYR B N 1
ATOM 5634 C CA . TYR B 1 347 ? -5.512 -28.047 -18.984 1 98.88 347 TYR B CA 1
ATOM 5635 C C . TYR B 1 347 ? -5.906 -29.141 -18.016 1 98.88 347 TYR B C 1
ATOM 5637 O O . TYR B 1 347 ? -6.02 -28.906 -16.812 1 98.88 347 TYR B O 1
ATOM 5645 N N . ALA B 1 348 ? -6.035 -30.281 -18.531 1 98.81 348 ALA B N 1
ATOM 5646 C CA . ALA B 1 348 ? -6.199 -31.516 -17.75 1 98.81 348 ALA B CA 1
ATOM 5647 C C . ALA B 1 348 ? -5.391 -32.656 -18.359 1 98.81 348 ALA B C 1
ATOM 5649 O O . ALA B 1 348 ? -5.391 -32.844 -19.594 1 98.81 348 ALA B O 1
ATOM 5650 N N . VAL B 1 349 ? -4.688 -33.375 -17.594 1 98.69 349 VAL B N 1
ATOM 5651 C CA . VAL B 1 349 ? -3.971 -34.562 -18.016 1 98.69 349 VAL B CA 1
ATOM 5652 C C . VAL B 1 349 ? -4.637 -35.812 -17.406 1 98.69 349 VAL B C 1
ATOM 5654 O O . VAL B 1 349 ? -4.816 -35.906 -16.203 1 98.69 349 VAL B O 1
ATOM 5657 N N . THR B 1 350 ? -5.004 -36.719 -18.25 1 98.38 350 THR B N 1
ATOM 5658 C CA . THR B 1 350 ? -5.688 -37.938 -17.797 1 98.38 350 THR B CA 1
ATOM 5659 C C . THR B 1 350 ? -4.684 -38.938 -17.266 1 98.38 350 THR B C 1
ATOM 5661 O O . THR B 1 350 ? -3.484 -38.844 -17.531 1 98.38 350 THR B O 1
ATOM 5664 N N . LYS B 1 351 ? -5.172 -39.969 -16.547 1 96.94 351 LYS B N 1
ATOM 5665 C CA . LYS B 1 351 ? -4.348 -41.031 -16.031 1 96.94 351 LYS B CA 1
ATOM 5666 C C . LYS B 1 351 ? -3.73 -41.875 -17.156 1 96.94 351 LYS B C 1
ATOM 5668 O O . LYS B 1 351 ? -2.684 -42.5 -16.984 1 96.94 351 LYS B O 1
ATOM 5673 N N . GLN B 1 352 ? -4.328 -41.844 -18.328 1 95.31 352 GLN B N 1
ATOM 5674 C CA . GLN B 1 352 ? -3.842 -42.562 -19.5 1 95.31 352 GLN B CA 1
ATOM 5675 C C . GLN B 1 352 ? -2.783 -41.75 -20.25 1 95.31 352 GLN B C 1
ATOM 5677 O O . GLN B 1 352 ? -2.215 -42.219 -21.234 1 95.31 352 GLN B O 1
ATOM 5682 N N . GLY B 1 353 ? -2.592 -40.5 -19.828 1 96.81 353 GLY B N 1
ATOM 5683 C CA . GLY B 1 353 ? -1.507 -39.719 -20.391 1 96.81 353 GLY B CA 1
ATOM 5684 C C . GLY B 1 353 ? -1.951 -38.812 -21.516 1 96.81 353 GLY B C 1
ATOM 5685 O O . GLY B 1 353 ? -1.126 -38.344 -22.297 1 96.81 353 GLY B O 1
ATOM 5686 N N . ALA B 1 354 ? -3.24 -38.625 -21.641 1 97.38 354 ALA B N 1
ATOM 5687 C CA . ALA B 1 354 ? -3.748 -37.656 -22.609 1 97.38 354 ALA B CA 1
ATOM 5688 C C . ALA B 1 354 ? -3.836 -36.25 -21.984 1 97.38 354 ALA B C 1
ATOM 5690 O O . ALA B 1 354 ? -4.109 -36.125 -20.797 1 97.38 354 ALA B O 1
ATOM 5691 N N . VAL B 1 355 ? -3.611 -35.25 -22.828 1 98.56 355 VAL B N 1
ATOM 5692 C CA . VAL B 1 355 ? -3.729 -33.875 -22.344 1 98.56 355 VAL B CA 1
ATOM 5693 C C . VAL B 1 355 ? -4.859 -33.188 -23.094 1 98.56 355 VAL B C 1
ATOM 5695 O O . VAL B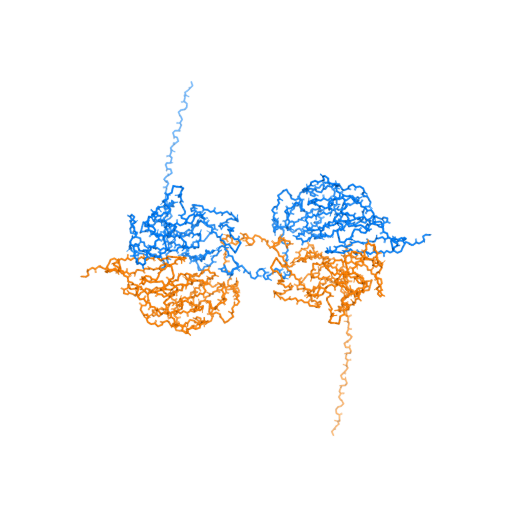 1 355 ? -4.965 -33.281 -24.312 1 98.56 355 VAL B O 1
ATOM 5698 N N . PHE B 1 356 ? -5.703 -32.531 -22.312 1 98.81 356 PHE B N 1
ATOM 5699 C CA . PHE B 1 356 ? -6.785 -31.719 -22.844 1 98.81 356 PHE B CA 1
ATOM 5700 C C . PHE B 1 356 ? -6.551 -30.25 -22.531 1 98.81 356 PHE B C 1
ATOM 5702 O O . PHE B 1 356 ? -6.035 -29.906 -21.469 1 98.81 356 PHE B O 1
ATOM 5709 N N . SER B 1 357 ? -6.922 -29.406 -23.438 1 98.75 357 SER B N 1
ATOM 5710 C CA . SER B 1 357 ? -6.762 -27.969 -23.281 1 98.75 357 SER B CA 1
ATOM 5711 C C . SER B 1 357 ? -8.008 -27.219 -23.734 1 98.75 357 SER B C 1
ATOM 5713 O O . SER B 1 357 ? -8.727 -27.688 -24.625 1 98.75 357 SER B O 1
ATOM 5715 N N . TRP B 1 358 ? -8.32 -26.094 -23.109 1 98.81 358 TRP B N 1
ATOM 5716 C CA . TRP B 1 358 ? -9.398 -25.203 -23.516 1 98.81 358 TRP B CA 1
ATOM 5717 C C . TRP B 1 358 ? -9.117 -23.766 -23.047 1 98.81 358 TRP B C 1
ATOM 5719 O O . TRP B 1 358 ? -8.219 -23.547 -22.234 1 98.81 358 TRP B O 1
ATOM 5729 N N . GLY B 1 359 ? -9.859 -22.812 -23.625 1 98.5 359 GLY B N 1
ATOM 5730 C CA . GLY B 1 359 ? -9.656 -21.391 -23.344 1 98.5 359 GLY B CA 1
ATOM 5731 C C . GLY B 1 359 ? -9.258 -20.594 -24.562 1 98.5 359 GLY B C 1
ATOM 5732 O O . GLY B 1 359 ? -9.703 -20.891 -25.672 1 98.5 359 GLY B O 1
ATOM 5733 N N . MET B 1 360 ? -8.477 -19.531 -24.297 1 98 360 MET B N 1
ATOM 5734 C CA . MET B 1 360 ? -8.055 -18.609 -25.359 1 98 360 MET B CA 1
ATOM 5735 C C . MET B 1 360 ? -7.047 -19.266 -26.281 1 98 360 MET B C 1
ATOM 5737 O O . MET B 1 360 ? -6.066 -19.859 -25.828 1 98 360 MET B O 1
ATOM 5741 N N . GLY B 1 361 ? -7.191 -19.078 -27.578 1 97.25 361 GLY B N 1
ATOM 5742 C CA . GLY B 1 361 ? -6.355 -19.812 -28.516 1 97.25 361 GLY B CA 1
ATOM 5743 C C . GLY B 1 361 ? -5.316 -18.938 -29.203 1 97.25 361 GLY B C 1
ATOM 5744 O O . GLY B 1 361 ? -4.426 -19.438 -29.891 1 97.25 361 GLY B O 1
ATOM 5745 N N . THR B 1 362 ? -5.281 -17.656 -29.016 1 93.69 362 THR B N 1
ATOM 5746 C CA . THR B 1 362 ? -4.57 -16.688 -29.828 1 93.69 362 THR B CA 1
ATOM 5747 C C . THR B 1 362 ? -3.064 -16.906 -29.75 1 93.69 362 THR B C 1
ATOM 5749 O O . THR B 1 362 ? -2.338 -16.625 -30.703 1 93.69 362 THR B O 1
ATOM 5752 N N . ASN B 1 363 ? -2.562 -17.469 -28.703 1 94.69 363 ASN B N 1
ATOM 5753 C CA . ASN B 1 363 ? -1.122 -17.625 -28.531 1 94.69 363 ASN B CA 1
ATOM 5754 C C . ASN B 1 363 ? -0.667 -19.031 -28.891 1 94.69 363 ASN B C 1
ATOM 5756 O O . ASN B 1 363 ? 0.477 -19.406 -28.625 1 94.69 363 ASN B O 1
ATOM 5760 N N . LEU B 1 364 ? -1.577 -19.891 -29.391 1 95.94 364 LEU B N 1
ATOM 5761 C CA . LEU B 1 364 ? -1.291 -21.234 -29.875 1 95.94 364 LEU B CA 1
ATOM 5762 C C . LEU B 1 364 ? -0.915 -22.156 -28.719 1 95.94 364 LEU B C 1
ATOM 5764 O O . LEU B 1 364 ? -0.236 -23.172 -28.906 1 95.94 364 LEU B O 1
ATOM 5768 N N . GLN B 1 365 ? -1.328 -21.812 -27.547 1 97.19 365 GLN B N 1
ATOM 5769 C CA . GLN B 1 365 ? -0.947 -22.562 -26.359 1 97.19 365 GLN B CA 1
ATOM 5770 C C . GLN B 1 365 ? -1.757 -23.844 -26.234 1 97.19 365 GLN B C 1
ATOM 5772 O O . GLN B 1 365 ? -1.386 -24.75 -25.484 1 97.19 365 GLN B O 1
ATOM 5777 N N . LEU B 1 366 ? -2.814 -23.953 -26.938 1 97.88 366 LEU B N 1
ATOM 5778 C CA . LEU B 1 366 ? -3.758 -25.047 -26.734 1 97.88 366 LEU B CA 1
ATOM 5779 C C . LEU B 1 366 ? -3.338 -26.281 -27.516 1 97.88 366 LEU B C 1
ATOM 5781 O O . LEU B 1 366 ? -3.828 -27.391 -27.25 1 97.88 366 LEU B O 1
ATOM 5785 N N . GLY B 1 367 ? -2.521 -26.203 -28.531 1 96.75 367 GLY B N 1
ATOM 5786 C CA . GLY B 1 367 ? -2.031 -27.328 -29.297 1 96.75 367 GLY B CA 1
ATOM 5787 C C . GLY B 1 367 ? -3.043 -27.859 -30.297 1 96.75 367 GLY B C 1
ATOM 5788 O O . GLY B 1 367 ? -2.955 -29 -30.734 1 96.75 367 GLY B O 1
ATOM 5789 N N . THR B 1 368 ? -4.012 -27.016 -30.625 1 94.5 368 THR B N 1
ATOM 5790 C CA . THR B 1 368 ? -5.023 -27.438 -31.594 1 94.5 368 THR B CA 1
ATOM 5791 C C . THR B 1 368 ? -4.559 -27.141 -33.031 1 94.5 368 THR B C 1
ATOM 5793 O O . THR B 1 368 ? -5.141 -27.656 -33.969 1 94.5 368 THR B O 1
ATOM 5796 N N . GLY B 1 369 ? -3.58 -26.344 -33.125 1 93.31 369 GLY B N 1
ATOM 5797 C CA . GLY B 1 369 ? -3.113 -25.906 -34.438 1 93.31 369 GLY B CA 1
ATOM 5798 C C . GLY B 1 369 ? -3.824 -24.672 -34.938 1 93.31 369 GLY B C 1
ATOM 5799 O O . GLY B 1 369 ? -3.463 -24.109 -35.969 1 93.31 369 GLY B O 1
ATOM 5800 N N . GLU B 1 370 ? -4.801 -24.234 -34.219 1 93.75 370 GLU B N 1
ATOM 5801 C CA . GLU B 1 370 ? -5.594 -23.062 -34.594 1 93.75 370 GLU B CA 1
ATOM 5802 C C . GLU B 1 370 ? -5.539 -21.984 -33.531 1 93.75 370 GLU B C 1
ATOM 5804 O O . GLU B 1 370 ? -5.074 -22.219 -32.406 1 93.75 370 GLU B O 1
ATOM 5809 N N . GLU B 1 371 ? -5.949 -20.75 -33.812 1 95.25 371 GLU B N 1
ATOM 5810 C CA . GLU B 1 371 ? -5.91 -19.625 -32.906 1 95.25 371 GLU B CA 1
ATOM 5811 C C . GLU B 1 371 ? -7.289 -19.359 -32.312 1 95.25 371 GLU B C 1
ATOM 5813 O O . GLU B 1 371 ? -7.461 -18.406 -31.531 1 95.25 371 GLU B O 1
ATOM 5818 N N . ASP B 1 372 ? -8.273 -20.203 -32.594 1 96.69 372 ASP B N 1
ATOM 5819 C CA . ASP B 1 372 ? -9.625 -20.016 -32.094 1 96.69 372 ASP B CA 1
ATOM 5820 C C . ASP B 1 372 ? -9.711 -20.406 -30.609 1 96.69 372 ASP B C 1
ATOM 5822 O O . ASP B 1 372 ? -9 -21.312 -30.156 1 96.69 372 ASP B O 1
ATOM 5826 N N . ASP B 1 373 ? -10.562 -19.75 -29.953 1 98 373 ASP B N 1
ATOM 5827 C CA . ASP B 1 373 ? -10.828 -20.125 -28.578 1 98 373 ASP B CA 1
ATOM 5828 C C . ASP B 1 373 ? -11.547 -21.484 -28.5 1 98 373 ASP B C 1
ATOM 5830 O O . ASP B 1 373 ? -12.305 -21.828 -29.406 1 98 373 ASP B O 1
ATOM 5834 N N . GLU B 1 374 ? -11.281 -22.25 -27.531 1 98.44 374 GLU B N 1
ATOM 5835 C CA . GLU B 1 374 ? -11.961 -23.531 -27.266 1 98.44 374 GLU B CA 1
ATOM 5836 C C . GLU B 1 374 ? -12.828 -23.438 -26.016 1 98.44 374 GLU B C 1
ATOM 5838 O O . GLU B 1 374 ? -12.328 -23.172 -24.922 1 98.44 374 GLU B O 1
ATOM 5843 N N . TRP B 1 375 ? -14.078 -23.703 -26.141 1 98.38 375 TRP B N 1
ATOM 5844 C CA . TRP B 1 375 ? -15.047 -23.469 -25.078 1 98.38 375 TRP B CA 1
ATOM 5845 C C . TRP B 1 375 ? -15.289 -24.75 -24.281 1 98.38 375 TRP B C 1
ATOM 5847 O O . TRP B 1 375 ? -15.977 -24.734 -23.25 1 98.38 375 TRP B O 1
ATOM 5857 N N . SER B 1 376 ? -14.766 -25.844 -24.766 1 98.44 376 SER B N 1
ATOM 5858 C CA . SER B 1 376 ? -14.773 -27.156 -24.109 1 98.44 376 SER B CA 1
ATOM 5859 C C . SER B 1 376 ? -13.414 -27.844 -24.25 1 98.44 376 SER B C 1
ATOM 5861 O O . SER B 1 376 ? -12.641 -27.516 -25.156 1 98.44 376 SER B O 1
ATOM 5863 N N . PRO B 1 377 ? -13.172 -28.797 -23.375 1 98.62 377 PRO B N 1
ATOM 5864 C CA . PRO B 1 377 ? -11.875 -29.484 -23.453 1 98.62 377 PRO B CA 1
ATOM 5865 C C . PRO B 1 377 ? -11.664 -30.172 -24.812 1 98.62 377 PRO B C 1
ATOM 5867 O O . PRO B 1 377 ? -12.555 -30.859 -25.297 1 98.62 377 PRO B O 1
ATOM 5870 N N . VAL B 1 378 ? -10.492 -29.906 -25.344 1 98.31 378 VAL B N 1
ATOM 5871 C CA . VAL B 1 378 ? -10.086 -30.531 -26.594 1 98.31 378 VAL B CA 1
ATOM 5872 C C . VAL B 1 378 ? -8.766 -31.266 -26.391 1 98.31 378 VAL B C 1
ATOM 5874 O O . VAL B 1 378 ? -7.828 -30.734 -25.781 1 98.31 378 VAL B O 1
ATOM 5877 N N . GLN B 1 379 ? -8.703 -32.5 -26.875 1 97.69 379 GLN B N 1
ATOM 5878 C CA . GLN B 1 379 ? -7.469 -33.25 -26.719 1 97.69 379 GLN B CA 1
ATOM 5879 C C . GLN B 1 379 ? -6.352 -32.688 -27.578 1 97.69 379 GLN B C 1
ATOM 5881 O O . GLN B 1 379 ? -6.543 -32.438 -28.781 1 97.69 379 GLN B O 1
ATOM 5886 N N . MET B 1 380 ? -5.277 -32.406 -26.938 1 97.56 380 MET B N 1
ATOM 5887 C CA . MET B 1 380 ? -4.098 -31.938 -27.656 1 97.56 380 MET B CA 1
ATOM 5888 C C . MET B 1 380 ? -3.512 -33.031 -28.531 1 97.56 380 MET B C 1
ATOM 5890 O O . MET B 1 380 ? -3.438 -34.188 -28.125 1 97.56 380 MET B O 1
ATOM 5894 N N . THR B 1 381 ? -3.096 -32.625 -29.719 1 94.25 381 THR B N 1
ATOM 5895 C CA . THR B 1 381 ? -2.516 -33.594 -30.641 1 94.25 381 THR B CA 1
ATOM 5896 C C . THR B 1 381 ? -1.171 -33.094 -31.156 1 94.25 381 THR B C 1
ATOM 5898 O O . THR B 1 381 ? -0.81 -31.922 -30.969 1 94.25 381 THR B O 1
ATOM 5901 N N . GLY B 1 382 ? -0.436 -34.031 -31.797 1 94.69 382 GLY B N 1
ATOM 5902 C CA . GLY B 1 382 ? 0.864 -33.75 -32.375 1 94.69 382 GLY B CA 1
ATOM 5903 C C . GLY B 1 382 ? 1.719 -34.969 -32.562 1 94.69 382 GLY B C 1
ATOM 5904 O O . GLY B 1 382 ? 1.592 -35.938 -31.812 1 94.69 382 GLY B O 1
ATOM 5905 N N . LYS B 1 383 ? 2.582 -34.844 -33.5 1 95.94 383 LYS B N 1
ATOM 5906 C CA . LYS B 1 383 ? 3.445 -36 -33.812 1 95.94 383 LYS B CA 1
ATOM 5907 C C . LYS B 1 383 ? 4.27 -36.406 -32.625 1 95.94 383 LYS B C 1
ATOM 5909 O O . LYS B 1 383 ? 4.422 -37.594 -32.344 1 95.94 383 LYS B O 1
ATOM 5914 N N . GLN B 1 384 ? 4.727 -35.438 -31.891 1 95.88 384 GLN B N 1
ATOM 5915 C CA . GLN B 1 384 ? 5.59 -35.719 -30.75 1 95.88 384 GLN B CA 1
ATOM 5916 C C . GLN B 1 384 ? 4.809 -36.375 -29.609 1 95.88 384 GLN B C 1
ATOM 5918 O O . GLN B 1 384 ? 5.402 -36.906 -28.688 1 95.88 384 GLN B O 1
ATOM 5923 N N . LEU B 1 385 ? 3.559 -36.25 -29.656 1 96.06 385 LEU B N 1
ATOM 5924 C CA . LEU B 1 385 ? 2.736 -36.812 -28.578 1 96.06 385 LEU B CA 1
ATOM 5925 C C . LEU B 1 385 ? 2.303 -38.25 -28.922 1 96.06 385 LEU B C 1
ATOM 5927 O O . LEU B 1 385 ? 1.772 -38.938 -28.062 1 96.06 385 LEU B O 1
ATOM 5931 N N . GLU B 1 386 ? 2.695 -38.562 -30.25 1 92.69 386 GLU B N 1
ATOM 5932 C CA . GLU B 1 386 ? 2.344 -39.906 -30.641 1 92.69 386 GLU B CA 1
ATOM 5933 C C . GLU B 1 386 ? 3.164 -40.938 -29.859 1 92.69 386 GLU B C 1
ATOM 5935 O O . GLU B 1 386 ? 4.395 -40.875 -29.828 1 92.69 386 GLU B O 1
ATOM 5940 N N . LYS B 1 387 ? 2.68 -41.812 -29.125 1 93.12 387 LYS B N 1
ATOM 5941 C CA . LYS B 1 387 ? 3.291 -42.906 -28.375 1 93.12 387 LYS B CA 1
ATOM 5942 C C . LYS B 1 387 ? 3.938 -42.406 -27.094 1 93.12 387 LYS B C 1
ATOM 5944 O O . LYS B 1 387 ? 4.922 -42.969 -26.609 1 93.12 387 LYS B O 1
ATOM 5949 N N . ARG B 1 388 ? 3.586 -41.188 -26.766 1 95.69 388 ARG B N 1
ATOM 5950 C CA . ARG B 1 388 ? 4.082 -40.656 -25.5 1 95.69 388 ARG B CA 1
ATOM 5951 C C . ARG B 1 388 ? 2.936 -40.406 -24.531 1 95.69 388 ARG B C 1
ATOM 5953 O O . ARG B 1 388 ? 1.815 -40.094 -24.938 1 95.69 388 ARG B O 1
ATOM 5960 N N . LEU B 1 389 ? 3.223 -40.531 -23.266 1 96.94 389 LEU B N 1
ATOM 5961 C CA . LEU B 1 389 ? 2.297 -40.219 -22.188 1 96.94 389 LEU B CA 1
ATOM 5962 C C . LEU B 1 389 ? 2.66 -38.875 -21.547 1 96.94 389 LEU B C 1
ATOM 5964 O O . LEU B 1 389 ? 3.816 -38.656 -21.188 1 96.94 389 LEU B O 1
ATOM 5968 N N . VAL B 1 390 ? 1.703 -38.062 -21.516 1 97.56 390 VAL B N 1
ATOM 5969 C CA . VAL B 1 390 ? 1.923 -36.781 -20.844 1 97.56 390 VAL B CA 1
ATOM 5970 C C . VAL B 1 390 ? 1.897 -36.969 -19.328 1 97.56 390 VAL B C 1
ATOM 5972 O O . VAL B 1 390 ? 0.958 -37.562 -18.797 1 97.56 390 VAL B O 1
ATOM 5975 N N . LEU B 1 391 ? 2.926 -36.438 -18.672 1 96.69 391 LEU B N 1
ATOM 5976 C CA . LEU B 1 391 ? 3.029 -36.531 -17.219 1 96.69 391 LEU B CA 1
ATOM 5977 C C . LEU B 1 391 ? 2.498 -35.281 -16.562 1 96.69 391 LEU B C 1
ATOM 5979 O O . LEU B 1 391 ? 1.713 -35.344 -15.609 1 96.69 391 LEU B O 1
ATOM 5983 N N . THR B 1 392 ? 2.959 -34.125 -17.016 1 97.5 392 THR B N 1
ATOM 5984 C CA . THR B 1 392 ? 2.543 -32.844 -16.484 1 97.5 392 THR B CA 1
ATOM 5985 C C . THR B 1 392 ? 2.438 -31.812 -17.594 1 97.5 392 THR B C 1
ATOM 5987 O O . THR B 1 392 ? 3.004 -31.984 -18.672 1 97.5 392 THR B O 1
ATOM 5990 N N . VAL B 1 393 ? 1.678 -30.812 -17.328 1 98.56 393 VAL B N 1
ATOM 5991 C CA . VAL B 1 393 ? 1.539 -29.656 -18.203 1 98.56 393 VAL B CA 1
ATOM 5992 C C . VAL B 1 393 ? 1.657 -28.375 -17.391 1 98.56 393 VAL B C 1
ATOM 5994 O O . VAL B 1 393 ? 1.192 -28.312 -16.25 1 98.56 393 VAL B O 1
ATOM 5997 N N . SER B 1 394 ? 2.301 -27.391 -17.875 1 98.44 394 SER B N 1
ATOM 5998 C CA . SER B 1 394 ? 2.416 -26.047 -17.328 1 98.44 394 SER B CA 1
ATOM 5999 C C . SER B 1 394 ? 2.309 -25 -18.422 1 98.44 394 SER B C 1
ATOM 6001 O O . SER B 1 394 ? 2.857 -25.172 -19.516 1 98.44 394 SER B O 1
ATOM 6003 N N . SER B 1 395 ? 1.554 -23.969 -18.125 1 97.75 395 SER B N 1
ATOM 6004 C CA . SER B 1 395 ? 1.377 -22.922 -19.109 1 97.75 395 SER B CA 1
ATOM 6005 C C . SER B 1 395 ? 1.643 -21.547 -18.516 1 97.75 395 SER B C 1
ATOM 6007 O O . SER B 1 395 ? 1.256 -21.281 -17.375 1 97.75 395 SER B O 1
ATOM 6009 N N . GLY B 1 396 ? 2.326 -20.781 -19.266 1 94.38 396 GLY B N 1
ATOM 6010 C CA . GLY B 1 396 ? 2.701 -19.453 -18.828 1 94.38 396 GLY B CA 1
ATOM 6011 C C . GLY B 1 396 ? 1.897 -18.344 -19.5 1 94.38 396 GLY B C 1
ATOM 6012 O O . GLY B 1 396 ? 0.68 -18.469 -19.656 1 94.38 396 GLY B O 1
ATOM 6013 N N . GLY B 1 397 ? 2.574 -17.25 -19.797 1 93.25 397 GLY B N 1
ATOM 6014 C CA . GLY B 1 397 ? 1.908 -16.109 -20.406 1 93.25 397 GLY B CA 1
ATOM 6015 C C . GLY B 1 397 ? 1.537 -16.344 -21.859 1 93.25 397 GLY B C 1
ATOM 6016 O O . GLY B 1 397 ? 0.499 -15.875 -22.328 1 93.25 397 GLY B O 1
ATOM 6017 N N . GLN B 1 398 ? 2.408 -17.094 -22.562 1 95.44 398 GLN B N 1
ATOM 6018 C CA . GLN B 1 398 ? 2.152 -17.188 -23.984 1 95.44 398 GLN B CA 1
ATOM 6019 C C . GLN B 1 398 ? 2.588 -18.531 -24.531 1 95.44 398 GLN B C 1
ATOM 6021 O O . GLN B 1 398 ? 2.74 -18.703 -25.75 1 95.44 398 GLN B O 1
ATOM 6026 N N . HIS B 1 399 ? 2.918 -19.5 -23.672 1 98.19 399 HIS B N 1
ATOM 6027 C CA . HIS B 1 399 ? 3.416 -20.797 -24.125 1 98.19 399 HIS B CA 1
ATOM 6028 C C . HIS B 1 399 ? 3.074 -21.906 -23.125 1 98.19 399 HIS B C 1
ATOM 6030 O O . HIS B 1 399 ? 2.709 -21.609 -21.984 1 98.19 399 HIS B O 1
ATOM 6036 N N . THR B 1 400 ? 3.133 -23.094 -23.562 1 98.56 400 THR B N 1
ATOM 6037 C CA . THR B 1 400 ? 2.844 -24.281 -22.766 1 98.56 400 THR B CA 1
ATOM 6038 C C . THR B 1 400 ? 4.012 -25.266 -22.812 1 98.56 400 THR B C 1
ATOM 6040 O O . THR B 1 400 ? 4.641 -25.438 -23.859 1 98.56 400 THR B O 1
ATOM 6043 N N . VAL B 1 401 ? 4.254 -25.828 -21.703 1 98.69 401 VAL B N 1
ATOM 6044 C CA . VAL B 1 401 ? 5.316 -26.812 -21.562 1 98.69 401 VAL B CA 1
ATOM 6045 C C . VAL B 1 401 ? 4.73 -28.141 -21.062 1 98.69 401 VAL B C 1
ATOM 6047 O O . VAL B 1 401 ? 3.941 -28.156 -20.109 1 98.69 401 VAL B O 1
ATOM 6050 N N . LEU B 1 402 ? 5.121 -29.234 -21.734 1 98.5 402 LEU B N 1
ATOM 6051 C CA . LEU B 1 402 ? 4.703 -30.578 -21.344 1 98.5 402 LEU B CA 1
ATOM 6052 C C . LEU B 1 402 ? 5.898 -31.422 -20.922 1 98.5 402 LEU B C 1
ATOM 6054 O O . LEU B 1 402 ? 6.973 -31.328 -21.516 1 98.5 402 LEU B O 1
ATOM 6058 N N . LEU B 1 403 ? 5.738 -32.156 -19.922 1 98.38 403 LEU B N 1
ATOM 6059 C CA . LEU B 1 403 ? 6.633 -33.281 -19.594 1 98.38 403 LEU B CA 1
ATOM 6060 C C . LEU B 1 403 ? 6.027 -34.594 -20.016 1 98.38 403 LEU B C 1
ATOM 6062 O O . LEU B 1 403 ? 4.91 -34.938 -19.625 1 98.38 403 LEU B O 1
ATOM 6066 N N . VAL B 1 404 ? 6.785 -35.344 -20.844 1 98.25 404 VAL B N 1
ATOM 6067 C CA . VAL B 1 404 ? 6.215 -36.562 -21.406 1 98.25 404 VAL B CA 1
ATOM 6068 C C . VAL B 1 404 ? 7.207 -37.688 -21.266 1 98.25 404 VAL B C 1
ATOM 6070 O O . VAL B 1 404 ? 8.414 -37.469 -21.125 1 98.25 404 VAL B O 1
ATOM 6073 N N . LYS B 1 405 ? 6.719 -38.875 -21.266 1 96.25 405 LYS B N 1
ATOM 6074 C CA . LYS B 1 405 ? 7.547 -40.094 -21.281 1 96.25 405 LYS B CA 1
ATOM 6075 C C . LYS B 1 405 ? 7.086 -41.062 -22.359 1 96.25 405 LYS B C 1
ATOM 6077 O O . LYS B 1 405 ? 5.914 -41.062 -22.734 1 96.25 405 LYS B O 1
ATOM 6082 N N . ASP B 1 406 ? 8.039 -41.906 -22.828 1 94 406 ASP B N 1
ATOM 6083 C CA . ASP B 1 406 ? 7.695 -42.906 -23.859 1 94 406 ASP B CA 1
ATOM 6084 C C . ASP B 1 406 ? 6.805 -44 -23.297 1 94 406 ASP B C 1
ATOM 6086 O O . ASP B 1 406 ? 7 -44.438 -22.172 1 94 406 ASP B O 1
ATOM 6090 N N . GLU B 1 407 ? 5.883 -44.312 -24.109 1 89.75 407 GLU B N 1
ATOM 6091 C CA . GLU B 1 407 ? 5.043 -45.469 -23.734 1 89.75 407 GLU B CA 1
ATOM 6092 C C . GLU B 1 407 ? 5.844 -46.75 -23.719 1 89.75 407 GLU B C 1
ATOM 6094 O O . GLU B 1 407 ? 6.699 -46.969 -24.578 1 89.75 407 GLU B O 1
ATOM 6099 N N . GLN B 1 408 ? 6.199 -47.438 -22.578 1 71.69 408 GLN B N 1
ATOM 6100 C CA . GLN B 1 408 ? 6.895 -48.719 -22.562 1 71.69 408 GLN B CA 1
ATOM 6101 C C . GLN B 1 408 ? 6.164 -49.75 -23.422 1 71.69 408 GLN B C 1
ATOM 6103 O O . GLN B 1 408 ? 4.93 -49.812 -23.391 1 71.69 408 GLN B O 1
ATOM 6108 N N . GLU B 1 409 ? 6.598 -50 -24.641 1 53.56 409 GLU B N 1
ATOM 6109 C CA . GLU B 1 409 ? 6.086 -51.125 -25.422 1 53.56 409 GLU B CA 1
ATOM 6110 C C . GLU B 1 409 ? 5.836 -52.344 -24.547 1 53.56 409 GLU B C 1
ATOM 6112 O O . GLU B 1 409 ? 6.707 -52.75 -23.766 1 53.56 409 GLU B O 1
ATOM 6117 N N . SER B 1 410 ? 4.664 -52.375 -24.016 1 40.41 410 SER B N 1
ATOM 6118 C CA . SER B 1 410 ? 4.398 -53.75 -23.672 1 40.41 410 SER B CA 1
ATOM 6119 C C . SER B 1 410 ? 4.641 -54.688 -24.875 1 40.41 410 SER B C 1
ATOM 6121 O O . SER B 1 410 ? 4.402 -54.281 -26.016 1 40.41 410 SER B O 1
#

Sequence (820 aa):
MPGKKAAKRHTIEATEDSTDVKKLKVSHSSHGQEKGVVLVLGQGDVGQLGLGENVLERKKPALVTLPEGIVQAVAGGMHTVCLSETGTIYTFGCNDEGALGRDTSVEGTEMVPAQVDLAEKVVQVSAGDSHTAALTEDGAVYVWGSFRDNNGVIGLLEPMKKCKVPVRVPIDKKVVKIVSGNDHLVMLTVHGELYTSGCGEQGQLGRVAEHFLRLLQPQIVIIKPRGKVVFTDVFCGAYFTFAVSKDGHVYGFGLSNYHQLGTQSTSTCFVPMKLSSFKNSTTSWVGISGGQHHTICLDSQGQVYSLGRAEYGRLGLGKDAGEKSEPTPVPGVSDVQMVACGASVSYAVTKQGAVFSWGMGTNLQLGTGEEDDEWSPVQMTGKQLEKRLVLTVSSGGQHTVLLVKDEQESMPGKKAAKRHTIEATEDSTDVKKLKVSHSSHGQEKGVVLVLGQGDVGQLGLGENVLERKKPALVTLPEGIVQAVAGGMHTVCLSETGTIYTFGCNDEGALGRDTSVEGTEMVPAQVDLAEKVVQVSAGDSHTAALTEDGAVYVWGSFRDNNGVIGLLEPMKKCKVPVRVPIDKKVVKIVSGNDHLVMLTVHGELYTSGCGEQGQLGRVAEHFLRLLQPQIVIIKPRGKVVFTDVFCGAYFTFAVSKDGHVYGFGLSNYHQLGTQSTSTCFVPMKLSSFKNSTTSWVGISGGQHHTICLDSQGQVYSLGRAEYGRLGLGKDAGEKSEPTPVPGVSDVQMVACGASVSYAVTKQGAVFSWGMGTNLQLGTGEEDDEWSPVQMTGKQLEKRLVLTVSSGGQHTVLLVKDEQES

Radius of gyration: 34.22 Å; Cα contacts (8 Å, |Δi|>4): 2562; chains: 2; bounding box: 135×105×95 Å

Foldseek 3Di:
DDDPPDPPPPPPPPPPPPPVPVLQFFADPPFFQDWDFDWDFAACCQQQRQPWNPDGGHPDTDTADDPATFRDWEHEQFKIWTAHNQQWIWIAGHCPQQARQDDDVDPTPRNHIDTADDPARFGDKEYAHFKIKTAGRSQWIWMFGFAADPVGTQEFQDGPHGGNHIDTDPDPFRFRDWYDYRFKIWTAGPVGDIAMDGDCPPPVRVPPPCVCPCVVPDDDAQDPPHDDFAWDDKEDEPFKIWTATPVQWIKIFGQALFLQVLDPDRDGGHHIDGHCLCPDVPWHWDAWEYAQFKIWTATPQFWIWIFGQCPLLARQQDDPDGGHNHTDTHPDDGQFDYKYDENFKIWTFHPQQWIWIFGQQCLVAGQPPDRHGGNHTDTHDDPVCVQKGWDDKYDYHRHIDTDIGGNPDD/DDDPPDPPPPPPPPPPPPPVPPLDFFADPPFFQDWDFDWDFAACCFQQRQPWNPDGGHPDTDTADDPATFRDWEHEQFKIWTAHNQQWIWIAGHCPQQARQDDDVDPTPRNHIDTADDPARFGDKEYAHFKIKTAGRSQWIWMFGFAADPVGTQEFQDGPHGGNHIDTDPDPFRFRDWYDYRFKIWTAGPVGDIAMDGDCPPPVRVPVPCVVPCVVPDDDAQDPPHDDFAWDDKEDEPFKIWTATPVQWIKIFGQALFLQVLDPDRDGGHHIDGHCLSVDVPWHWDAWEYAQFKIWTATPQFWIWIFGQCPLLARQQDDPDGGHNHTDTHPDDGQFDYKYDENFKIWTFHPQQWIWIFGQQCLVAGQPPDRHGGNHTDTHDDPVCVQKGWDDKYDYHRHIDTDIGGNPDD